Protein AF-0000000087738187 (afdb_homodimer)

Radius of gyration: 29.12 Å; Cα contacts (8 Å, |Δi|>4): 2185; chains: 2; bounding box: 79×84×66 Å

pLDDT: mean 93.68, std 7.54, range [48.53, 98.88]

Secondary structure (DSSP, 8-state):
-HHHHHHHTEETTTEE--TTTEEEEEEEEE--GGGSS--EEEEEEE--HHHHTTSPPP-TT-EEE-GGGHHHHHHHHHHHHH---TTSBGGGT-GGGGG---TTS--GGG-BHHHHHTT-S---S--S--BTTSPPPHHHHHHHHTTSPPSS-TTSS----HHHHHHHHHHHHHHHTS-HHHHHIIIIIHHHT-TT-EE--TT--SBTTGGG--TTSB--HHHH-EEEEHHHHHHHHHHHHHTSSS-HHHHHHHSS--EE-SSTTEEE-SS-EEEEES-TTS--EEEEEEEEEETTEEEEEEEETTTTEEEEEEEEETTSPTT----HHHHHHHHHHHHHHHHHHHHHHHHHH-EEEE-STT-EEEEEEETTEEEEEEEEEEETTEEHHHHHHHHHT--GGGEEEEEEEEEEE-SSEEEEEEEEEETTS--BTTB----GGGTTTTS---EEEEEEETTEEEEEEEGGGTEEEEE--/-HHHHHHHTEETTTEE--TTTEEEEEEEEE--GGGSS--EEEEEEE--HHHHTTSPPP-TT-EEE-GGGHHHHHHHHHHHHH---TTSBGGGT-GGGGG---TTS--GGG-BHHHHHTT-S---S--S--BTTSPPPHHHHHHHHTTSPPSS-TTSS----HHHHHHHHHHHHHHHTS-HHHHHIIIIIHHHT-TT-EE--TT--SBTTGGG--TTSB--HHHH-EEEEHHHHHHHHHHHHHTSSS-HHHHHHHSS--EE-SSTTEEE-SS-EEEEES-TTS--EEEEEEEEEETTEEEEEEEETTTTEEEEEEEEETTSPTT----HHHHHHHHHHHHHHHHHHHHHHHHHH-EEEE-STT-EEEEEEETTEEEEEEEEEEETTEEHHHHHHHHHT--GGGEEEEEEEEEEE-SSEEEEEEEEEETTS--BTTB----GGGTTTTS---EEEEEEETTEEEEEEEGGGTEEEEE--

Organism: NCBI:txid56646

Nearest PDB structures (foldseek):
  4gdn-assembly4_D  TM=7.449E-01  e=2.247E-15  Staphylococcus aureus subsp. aureus N315
  7mdf-assembly1_A-2  TM=7.114E-01  e=7.750E-16  Escherichia coli CFT073
  8sdn-assembly1_A  TM=7.179E-01  e=1.109E-14  Pseudomonas aeruginosa
  7spn-assembly1_B  TM=5.496E-01  e=1.570E-16  Dehalococcoidia bacterium
  6kjq-assembly1_A  TM=7.419E-01  e=5.180E-13  Jeotgalibacillus marinus

Foldseek 3Di:
DVVCLLVVQHDPPQDGHDQQFKWKKKFKFFQDPVCLVPGTPDIDTHDHNVLVVPFDGADQLFKAFAFQVLLVLLVVLCCLQVNDFQQAQLCVQVVVLCVDDDPQFANRRRQGLNLLLQQQQQADAEQQQDFQADADDPVSSCVRGSRDHGRDHGPDAHDHHLVSQLSSQSSSCSVVVDHSQVSSCVRPCVVLVQPSKTFHHPPDPRHRPCVQADRGDGGRNSRTTMMGGNRSLNSSLSCLLNVVSHPPVRSVVQQDFDADDPDPQWGAGSHFTWGFDDDQQADTWIKTKDWRFFFQKIKMWIDTSVLRMIMMMIMGGSPDGGRPDDCSSVVVVVVVVVVCSVVVVQVVCQVFPAAKKDFPPFWIWGWHDDPSYDAIFTPFTTDPNDTVLCVLCVQVVADSVQKGWGWAWDPPDDQFKTKTWIFIDGNPDDCPVVRNPPPSVVVGPPRHTWMKIFTHDPSHGQWIATVVRRTTIGGDD/DVVVLLVVQHDPVQDGHDQQFKWKKKFKFFQDPVCLVPGTPDIDTHDHNVLVVPFDGDDQLFKAFAFQVLLVLLVVLCCLQVNDFQQAQLCVQVVVLCVDDEPQFANRRRQGLNLLLQQQQQADAEQQQDFQADADDPVSSCVRGSRDHGRDHGPDAHDHHLVSQLSSQSSSCSVVVDHSQVSSCVRPCVVLVQPSKTFHHPPDPRHRPCVQADRRDGGRNSRTTMMGGNRSLNSSLNCLLNVVSHPPVRSVVQQDFDADDPDPQWGAGSHFTWGFDDDFVADTWIKTKDWRFFFQKIKMWIDTNVLRMIMMMIMGGSPDGGRPDDCSSVVVVVVVVVVCSVVVVQVVCQVFPAAKKDFPPFWIWGWHDDPVYDAIFTPFTTDPNDTVLCVLCVLVVADSVQKGWGWAWDPPDDQFKTKTWIFIDGNPDDCPVVRNPPPSVVVGPPRHTWMKIFTDDPSHGQWIATVVRRTTIGGDD

Structure (mmCIF, N/CA/C/O backbone):
data_AF-0000000087738187-model_v1
#
loop_
_entity.id
_entity.type
_entity.pdbx_description
1 polymer 'Beta-lactamase-related domain-containing protein'
#
loop_
_atom_site.group_PDB
_atom_site.id
_atom_site.type_symbol
_atom_site.label_atom_id
_atom_site.label_alt_id
_atom_site.label_comp_id
_atom_site.label_asym_id
_atom_site.label_entity_id
_atom_site.label_seq_id
_atom_site.pdbx_PDB_ins_code
_atom_site.Cartn_x
_atom_site.Cartn_y
_atom_site.Cartn_z
_atom_site.occupancy
_atom_site.B_iso_or_equiv
_atom_site.auth_seq_id
_atom_site.auth_comp_id
_atom_site.auth_asym_id
_atom_site.auth_atom_id
_atom_site.pdbx_PDB_model_num
ATOM 1 N N . MET A 1 1 ? -22.875 -11.344 -24.031 1 86.88 1 MET A N 1
ATOM 2 C CA . MET A 1 1 ? -21.453 -11.07 -24.219 1 86.88 1 MET A CA 1
ATOM 3 C C . MET A 1 1 ? -20.672 -12.359 -24.5 1 86.88 1 MET A C 1
ATOM 5 O O . MET A 1 1 ? -20.047 -12.492 -25.562 1 86.88 1 MET A O 1
ATOM 9 N N . PHE A 1 2 ? -20.875 -13.453 -23.734 1 91.75 2 PHE A N 1
ATOM 10 C CA . PHE A 1 2 ? -20.078 -14.664 -23.906 1 91.75 2 PHE A CA 1
ATOM 11 C C . PHE A 1 2 ? -20.641 -15.516 -25.031 1 91.75 2 PHE A C 1
ATOM 13 O O . PHE A 1 2 ? -19.891 -16.203 -25.734 1 91.75 2 PHE A O 1
ATOM 20 N N . ASP A 1 3 ? -22.016 -15.438 -25.25 1 93.75 3 ASP A N 1
ATOM 21 C CA . ASP A 1 3 ? -22.578 -16.125 -26.406 1 93.75 3 ASP A CA 1
ATOM 22 C C . ASP A 1 3 ? -21.984 -15.602 -27.703 1 93.75 3 ASP A C 1
ATOM 24 O O . ASP A 1 3 ? -21.625 -16.375 -28.594 1 93.75 3 ASP A O 1
ATOM 28 N N . ASP A 1 4 ? -21.891 -14.32 -27.734 1 92.88 4 ASP A N 1
ATOM 29 C CA . ASP A 1 4 ? -21.312 -13.688 -28.922 1 92.88 4 ASP A CA 1
ATOM 30 C C . ASP A 1 4 ? -19.828 -14.047 -29.047 1 92.88 4 ASP A C 1
ATOM 32 O O . ASP A 1 4 ? -19.328 -14.242 -30.156 1 92.88 4 ASP A O 1
ATOM 36 N N . LEU A 1 5 ? -19.156 -14.094 -27.969 1 93.44 5 LEU A N 1
ATOM 37 C CA . LEU A 1 5 ? -17.75 -14.453 -27.953 1 93.44 5 LEU A CA 1
ATOM 38 C C . LEU A 1 5 ? -17.531 -15.844 -28.531 1 93.44 5 LEU A C 1
ATOM 40 O O . LEU A 1 5 ? -16.625 -16.047 -29.344 1 93.44 5 LEU A O 1
ATOM 44 N N . ILE A 1 6 ? -18.391 -16.828 -28.188 1 94.31 6 ILE A N 1
ATOM 45 C CA . ILE A 1 6 ? -18.281 -18.203 -28.656 1 94.31 6 ILE A CA 1
ATOM 46 C C . ILE A 1 6 ? -18.672 -18.281 -30.125 1 94.31 6 ILE A C 1
ATOM 48 O O . ILE A 1 6 ? -17.969 -18.906 -30.922 1 94.31 6 ILE A O 1
ATOM 52 N N . HIS A 1 7 ? -19.734 -17.609 -30.422 1 94.5 7 HIS A N 1
ATOM 53 C CA . HIS A 1 7 ? -20.25 -17.656 -31.797 1 94.5 7 HIS A CA 1
ATOM 54 C C . HIS A 1 7 ? -19.234 -17.094 -32.781 1 94.5 7 HIS A C 1
ATOM 56 O O . HIS A 1 7 ? -19.062 -17.625 -33.875 1 94.5 7 HIS A O 1
ATOM 62 N N . ASN A 1 8 ? -18.531 -16.031 -32.344 1 94.31 8 ASN A N 1
ATOM 63 C CA . ASN A 1 8 ? -17.656 -15.312 -33.25 1 94.31 8 ASN A CA 1
ATOM 64 C C . ASN A 1 8 ? -16.203 -15.789 -33.125 1 94.31 8 ASN A C 1
ATOM 66 O O . ASN A 1 8 ? -15.352 -15.406 -33.938 1 94.31 8 ASN A O 1
ATOM 70 N N . GLY A 1 9 ? -15.969 -16.609 -32.156 1 92.56 9 GLY A N 1
ATOM 71 C CA . GLY A 1 9 ? -14.609 -17.078 -31.938 1 92.56 9 GLY A CA 1
ATOM 72 C C . GLY A 1 9 ? -13.703 -16.016 -31.359 1 92.56 9 GLY A C 1
ATOM 73 O O . GLY A 1 9 ? -12.477 -16.094 -31.5 1 92.56 9 GLY A O 1
ATOM 74 N N . GLY A 1 10 ? -14.336 -14.938 -30.828 1 91.44 10 GLY A N 1
ATOM 75 C CA . GLY A 1 10 ? -13.57 -13.828 -30.297 1 91.44 10 GLY A CA 1
ATOM 76 C C . GLY A 1 10 ? -14.359 -12.539 -30.219 1 91.44 10 GLY A C 1
ATOM 77 O O . GLY A 1 10 ? -15.586 -12.547 -30.281 1 91.44 10 GLY A O 1
ATOM 78 N N . SER A 1 11 ? -13.688 -11.57 -29.797 1 89.31 11 SER A N 1
ATOM 79 C CA . SER A 1 11 ? -14.195 -10.203 -29.734 1 89.31 11 SER A CA 1
ATOM 80 C C . SER A 1 11 ? -13.305 -9.242 -30.5 1 89.31 11 SER A C 1
ATOM 82 O O . SER A 1 11 ? -12.078 -9.352 -30.469 1 89.31 11 SER A O 1
ATOM 84 N N . ASP A 1 12 ? -13.891 -8.344 -31.172 1 87.19 12 ASP A N 1
ATOM 85 C CA . ASP A 1 12 ? -13.117 -7.324 -31.875 1 87.19 12 ASP A CA 1
ATOM 86 C C . ASP A 1 12 ? -12.344 -6.445 -30.906 1 87.19 12 ASP A C 1
ATOM 88 O O . ASP A 1 12 ? -11.258 -5.961 -31.219 1 87.19 12 ASP A O 1
ATOM 92 N N . THR A 1 13 ? -12.93 -6.398 -29.812 1 85 13 THR A N 1
ATOM 93 C CA . THR A 1 13 ? -12.367 -5.5 -28.797 1 85 13 THR A CA 1
ATOM 94 C C . THR A 1 13 ? -11.273 -6.195 -28 1 85 13 THR A C 1
ATOM 96 O O . THR A 1 13 ? -10.234 -5.594 -27.719 1 85 13 THR A O 1
ATOM 99 N N . TYR A 1 14 ? -11.453 -7.434 -27.672 1 86.69 14 TYR A N 1
ATOM 100 C CA . TYR A 1 14 ? -10.586 -8.039 -26.672 1 86.69 14 TYR A CA 1
ATOM 101 C C . TYR A 1 14 ? -9.688 -9.094 -27.281 1 86.69 14 TYR A C 1
ATOM 103 O O . TYR A 1 14 ? -8.664 -9.469 -26.703 1 86.69 14 TYR A O 1
ATOM 111 N N . GLY A 1 15 ? -10.031 -9.617 -28.469 1 88.5 15 GLY A N 1
ATOM 112 C CA . GLY A 1 15 ? -9.156 -10.562 -29.125 1 88.5 15 GLY A CA 1
ATOM 113 C C . GLY A 1 15 ? -9.805 -11.914 -29.359 1 88.5 15 GLY A C 1
ATOM 114 O O . GLY A 1 15 ? -10.992 -12.102 -29.062 1 88.5 15 GLY A O 1
ATOM 115 N N . PRO A 1 16 ? -9.109 -12.812 -29.922 1 91.56 16 PRO A N 1
ATOM 116 C CA . PRO A 1 16 ? -9.633 -14.141 -30.25 1 91.56 16 PRO A CA 1
ATOM 117 C C . PRO A 1 16 ? -9.617 -15.102 -29.062 1 91.56 16 PRO A C 1
ATOM 119 O O . PRO A 1 16 ? -8.875 -14.875 -28.109 1 91.56 16 PRO A O 1
ATOM 122 N N . ILE A 1 17 ? -10.453 -16.141 -29.109 1 93.62 17 ILE A N 1
ATOM 123 C CA . ILE A 1 17 ? -10.438 -17.25 -28.156 1 93.62 17 ILE A CA 1
ATOM 124 C C . ILE A 1 17 ? -10.469 -18.562 -28.906 1 93.62 17 ILE A C 1
ATOM 126 O O . ILE A 1 17 ? -10.773 -18.609 -30.109 1 93.62 17 ILE A O 1
ATOM 130 N N . ASN A 1 18 ? -10.062 -19.625 -28.266 1 94.88 18 ASN A N 1
ATOM 131 C CA . ASN A 1 18 ? -10.125 -20.953 -28.859 1 94.88 18 ASN A CA 1
ATOM 132 C C . ASN A 1 18 ? -11.391 -21.688 -28.438 1 94.88 18 ASN A C 1
ATOM 134 O O . ASN A 1 18 ? -11.359 -22.516 -27.531 1 94.88 18 ASN A O 1
ATOM 138 N N . VAL A 1 19 ? -12.414 -21.594 -29.203 1 95.5 19 VAL A N 1
ATOM 139 C CA . VAL A 1 19 ? -13.742 -22.078 -28.859 1 95.5 19 VAL A CA 1
ATOM 140 C C . VAL A 1 19 ? -13.766 -23.609 -28.906 1 95.5 19 VAL A C 1
ATOM 142 O O . VAL A 1 19 ? -14.5 -24.25 -28.156 1 95.5 19 VAL A O 1
ATOM 145 N N . ASN A 1 20 ? -12.961 -24.188 -29.719 1 96.81 20 ASN A N 1
ATOM 146 C CA . ASN A 1 20 ? -13.016 -25.625 -29.953 1 96.81 20 ASN A CA 1
ATOM 147 C C . ASN A 1 20 ? -12.273 -26.391 -28.859 1 96.81 20 ASN A C 1
ATOM 149 O O . ASN A 1 20 ? -12.516 -27.594 -28.656 1 96.81 20 ASN A O 1
ATOM 153 N N . THR A 1 21 ? -11.383 -25.688 -28.141 1 97.25 21 THR A N 1
ATOM 154 C CA . THR A 1 21 ? -10.539 -26.438 -27.234 1 97.25 21 THR A CA 1
ATOM 155 C C . THR A 1 21 ? -10.633 -25.875 -25.812 1 97.25 21 THR A C 1
ATOM 157 O O . THR A 1 21 ? -10.297 -26.562 -24.844 1 97.25 21 THR A O 1
ATOM 160 N N . THR A 1 22 ? -11.008 -24.625 -25.688 1 97.88 22 THR A N 1
ATOM 161 C CA . THR A 1 22 ? -11.047 -24 -24.359 1 97.88 22 THR A CA 1
ATOM 162 C C . THR A 1 22 ? -12.445 -24.109 -23.766 1 97.88 22 THR A C 1
ATOM 164 O O . THR A 1 22 ? -13.406 -23.578 -24.312 1 97.88 22 THR A O 1
ATOM 167 N N . SER A 1 23 ? -12.617 -24.875 -22.719 1 98.56 23 SER A N 1
ATOM 168 C CA . SER A 1 23 ? -13.797 -24.844 -21.859 1 98.56 23 SER A CA 1
ATOM 169 C C . SER A 1 23 ? -13.641 -23.812 -20.75 1 98.56 23 SER A C 1
ATOM 171 O O . SER A 1 23 ? -12.547 -23.625 -20.219 1 98.56 23 SER A O 1
ATOM 173 N N . PHE A 1 24 ? -14.703 -23.094 -20.422 1 98.44 24 PHE A N 1
ATOM 174 C CA . PHE A 1 24 ? -14.555 -22.109 -19.359 1 98.44 24 PHE A CA 1
ATOM 175 C C . PHE A 1 24 ? -15.883 -21.891 -18.641 1 98.44 24 PHE A C 1
ATOM 177 O O . PHE A 1 24 ? -16.938 -22.266 -19.156 1 98.44 24 PHE A O 1
ATOM 184 N N . SER A 1 25 ? -15.805 -21.469 -17.469 1 98.5 25 SER A N 1
ATOM 185 C CA . SER A 1 25 ? -16.906 -21.062 -16.609 1 98.5 25 SER A CA 1
ATOM 186 C C . SER A 1 25 ? -16.641 -19.719 -15.961 1 98.5 25 SER A C 1
ATOM 188 O O . SER A 1 25 ? -15.523 -19.422 -15.555 1 98.5 25 SER A O 1
ATOM 190 N N . VAL A 1 26 ? -17.609 -18.812 -15.945 1 98.44 26 VAL A N 1
ATOM 191 C CA . VAL A 1 26 ? -17.5 -17.484 -15.359 1 98.44 26 VAL A CA 1
ATOM 192 C C . VAL A 1 26 ? -18.672 -17.25 -14.398 1 98.44 26 VAL A C 1
ATOM 194 O O . VAL A 1 26 ? -19.812 -17.578 -14.711 1 98.44 26 VAL A O 1
ATOM 197 N N . ILE A 1 27 ? -18.375 -16.734 -13.25 1 98.44 27 ILE A N 1
ATOM 198 C CA . ILE A 1 27 ? -19.453 -16.312 -12.359 1 98.44 27 ILE A CA 1
ATOM 199 C C . ILE A 1 27 ? -19.172 -14.898 -11.836 1 98.44 27 ILE A C 1
ATOM 201 O O . ILE A 1 27 ? -18.016 -14.469 -11.797 1 98.44 27 ILE A O 1
ATOM 205 N N . ILE A 1 28 ? -20.141 -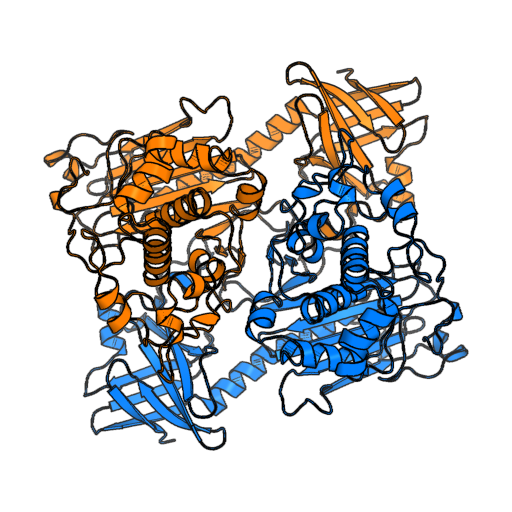14.172 -11.539 1 97.81 28 ILE A N 1
ATOM 206 C CA . ILE A 1 28 ? -20.141 -12.953 -10.734 1 97.81 28 ILE A CA 1
ATOM 207 C C . ILE A 1 28 ? -21.031 -13.141 -9.516 1 97.81 28 ILE A C 1
ATOM 209 O O . ILE A 1 28 ? -22.141 -13.672 -9.625 1 97.81 28 ILE A O 1
ATOM 213 N N . PHE A 1 29 ? -20.531 -12.812 -8.344 1 98.12 29 PHE A N 1
ATOM 214 C CA . PHE A 1 29 ? -21.281 -13.016 -7.113 1 98.12 29 PHE A CA 1
ATOM 215 C C . PHE A 1 29 ? -21.266 -11.766 -6.246 1 98.12 29 PHE A C 1
ATOM 217 O O . PHE A 1 29 ? -20.5 -10.836 -6.52 1 98.12 29 PHE A O 1
ATOM 224 N N . GLY A 1 30 ? -22.172 -11.703 -5.195 1 96.81 30 GLY A N 1
ATOM 225 C CA . GLY A 1 30 ? -22.297 -10.516 -4.367 1 96.81 30 GLY A CA 1
ATOM 226 C C . GLY A 1 30 ? -22.047 -10.781 -2.896 1 96.81 30 GLY A C 1
ATOM 227 O O . GLY A 1 30 ? -22.125 -11.93 -2.445 1 96.81 30 GLY A O 1
ATOM 228 N N . GLY A 1 31 ? -21.719 -9.734 -2.201 1 95.88 31 GLY A N 1
ATOM 229 C CA . GLY A 1 31 ? -21.438 -9.828 -0.779 1 95.88 31 GLY A CA 1
ATOM 230 C C . GLY A 1 31 ? -22.578 -9.336 0.094 1 95.88 31 GLY A C 1
ATOM 231 O O . GLY A 1 31 ? -22.406 -9.172 1.304 1 95.88 31 GLY A O 1
ATOM 232 N N . ASP A 1 32 ? -23.75 -9.102 -0.473 1 93.19 32 ASP A N 1
ATOM 233 C CA . ASP A 1 32 ? -24.891 -8.688 0.325 1 93.19 32 ASP A CA 1
ATOM 234 C C . ASP A 1 32 ? -25.422 -9.844 1.169 1 93.19 32 ASP A C 1
ATOM 236 O O . ASP A 1 32 ? -25.5 -10.984 0.698 1 93.19 32 ASP A O 1
ATOM 240 N N . GLU A 1 33 ? -25.812 -9.508 2.352 1 90.31 33 GLU A N 1
ATOM 241 C CA . GLU A 1 33 ? -26.312 -10.531 3.268 1 90.31 33 GLU A CA 1
ATOM 242 C C . GLU A 1 33 ? -27.5 -11.281 2.668 1 90.31 33 GLU A C 1
ATOM 244 O O . GLU A 1 33 ? -27.688 -12.469 2.918 1 90.31 33 GLU A O 1
ATOM 249 N N . LYS A 1 34 ? -28.375 -10.641 1.854 1 89.31 34 LYS A N 1
ATOM 250 C CA . LYS A 1 34 ? -29.562 -11.234 1.247 1 89.31 34 LYS A CA 1
ATOM 251 C C . LYS A 1 34 ? -29.172 -12.328 0.256 1 89.31 34 LYS A C 1
ATOM 253 O O . LYS A 1 34 ? -30 -13.164 -0.108 1 89.31 34 LYS A O 1
ATOM 258 N N . LEU A 1 35 ? -27.828 -12.281 -0.153 1 90.44 35 LEU A N 1
ATOM 259 C CA . LEU A 1 35 ? -27.375 -13.234 -1.156 1 90.44 35 LEU A CA 1
ATOM 260 C C . LEU A 1 35 ? -26.656 -14.414 -0.499 1 90.44 35 LEU A C 1
ATOM 262 O O . LEU A 1 35 ? -26.031 -15.219 -1.182 1 90.44 35 LEU A O 1
ATOM 266 N N . ARG A 1 36 ? -26.719 -14.57 0.75 1 90.19 36 ARG A N 1
ATOM 267 C CA . ARG A 1 36 ? -25.953 -15.57 1.495 1 90.19 36 ARG A CA 1
ATOM 268 C C . ARG A 1 36 ? -26.25 -16.969 0.997 1 90.19 36 ARG A C 1
ATOM 270 O O . ARG A 1 36 ? -25.344 -17.797 0.825 1 90.19 36 ARG A O 1
ATOM 277 N N . ASP A 1 37 ? -27.484 -17.281 0.719 1 92 37 ASP A N 1
ATOM 278 C CA . ASP A 1 37 ? -27.875 -18.641 0.324 1 92 37 ASP A CA 1
ATOM 279 C C . ASP A 1 37 ? -27.516 -18.906 -1.134 1 92 37 ASP A C 1
ATOM 281 O O . ASP A 1 37 ? -27.25 -20.062 -1.509 1 92 37 ASP A O 1
ATOM 285 N N . ASP A 1 38 ? -27.547 -17.891 -1.908 1 94.62 38 ASP A N 1
ATOM 286 C CA . ASP A 1 38 ? -27.203 -17.969 -3.324 1 94.62 38 ASP A CA 1
ATOM 287 C C . ASP A 1 38 ? -26.5 -16.688 -3.787 1 94.62 38 ASP A C 1
ATOM 289 O O . ASP A 1 38 ? -27.109 -15.82 -4.402 1 94.62 38 ASP A O 1
ATOM 293 N N . PRO A 1 39 ? -25.156 -16.703 -3.672 1 97.19 39 PRO A N 1
ATOM 294 C CA . PRO A 1 39 ? -24.438 -15.453 -3.918 1 97.19 39 PRO A CA 1
ATOM 295 C C . PRO A 1 39 ? -24.25 -15.172 -5.406 1 97.19 39 PRO A C 1
ATOM 297 O O . PRO A 1 39 ? -23.891 -14.047 -5.781 1 97.19 39 PRO A O 1
ATOM 300 N N . ILE A 1 40 ? -24.5 -16.125 -6.289 1 97.81 40 ILE A N 1
ATOM 301 C CA . ILE A 1 40 ? -24.219 -15.977 -7.711 1 97.81 40 ILE A CA 1
ATOM 302 C C . ILE A 1 40 ? -25.375 -15.219 -8.383 1 97.81 40 ILE A C 1
ATOM 304 O O . ILE A 1 40 ? -26.516 -15.648 -8.328 1 97.81 40 ILE A O 1
ATOM 308 N N . PHE A 1 41 ? -25.062 -14.109 -9.031 1 94.25 41 PHE A N 1
ATOM 309 C CA . PHE A 1 41 ? -26.141 -13.414 -9.727 1 94.25 41 PHE A CA 1
ATOM 310 C C . PHE A 1 41 ? -25.891 -13.391 -11.227 1 94.25 41 PHE A C 1
ATOM 312 O O . PHE A 1 41 ? -26.734 -12.938 -12 1 94.25 41 PHE A O 1
ATOM 319 N N . PHE A 1 42 ? -24.75 -13.852 -11.68 1 95.88 42 PHE A N 1
ATOM 320 C CA . PHE A 1 42 ? -24.453 -14.125 -13.078 1 95.88 42 PHE A CA 1
ATOM 321 C C . PHE A 1 42 ? -23.578 -15.359 -13.211 1 95.88 42 PHE A C 1
ATOM 323 O O . PHE A 1 42 ? -22.656 -15.562 -12.422 1 95.88 42 PHE A O 1
ATOM 330 N N . GLN A 1 43 ? -23.828 -16.25 -14.164 1 96.94 43 GLN A N 1
ATOM 331 C CA . GLN A 1 43 ? -22.969 -17.391 -14.461 1 96.94 43 GLN A CA 1
ATOM 332 C C . GLN A 1 43 ? -23.062 -17.766 -15.938 1 96.94 43 GLN A C 1
ATOM 334 O O . GLN A 1 43 ? -24.094 -17.594 -16.578 1 96.94 43 GLN A O 1
ATOM 339 N N . TYR A 1 44 ? -22.047 -18.172 -16.438 1 97.75 44 TYR A N 1
ATOM 340 C CA . TYR A 1 44 ? -21.922 -18.672 -17.797 1 97.75 44 TYR A CA 1
ATOM 341 C C . TYR A 1 44 ? -20.969 -19.859 -17.875 1 97.75 44 TYR A C 1
ATOM 343 O O . TYR A 1 44 ? -19.875 -19.828 -17.312 1 97.75 44 TYR A O 1
ATOM 351 N N . HIS A 1 45 ? -21.422 -20.969 -18.516 1 98.19 45 HIS A N 1
ATOM 352 C CA . HIS A 1 45 ? -20.625 -22.188 -18.656 1 98.19 45 HIS A CA 1
ATOM 353 C C . HIS A 1 45 ? -20.531 -22.625 -20.109 1 98.19 45 HIS A C 1
ATOM 355 O O . HIS A 1 45 ? -21.531 -22.609 -20.828 1 98.19 45 HIS A O 1
ATOM 361 N N . TYR A 1 46 ? -19.375 -22.891 -20.516 1 98.19 46 TYR A N 1
ATOM 362 C CA . TYR A 1 46 ? -19.125 -23.375 -21.859 1 98.19 46 TYR A CA 1
ATOM 363 C C . TYR A 1 46 ? -18.188 -24.578 -21.844 1 98.19 46 TYR A C 1
ATOM 365 O O . TYR A 1 46 ? -17.094 -24.5 -21.266 1 98.19 46 TYR A O 1
ATOM 373 N N . THR A 1 47 ? -18.625 -25.672 -22.391 1 98.38 47 THR A N 1
ATOM 374 C CA . THR A 1 47 ? -17.781 -26.844 -22.609 1 98.38 47 THR A CA 1
ATOM 375 C C . THR A 1 47 ? -17.406 -26.984 -24.078 1 98.38 47 THR A C 1
ATOM 377 O O . THR A 1 47 ? -18.281 -27.125 -24.938 1 98.38 47 THR A O 1
ATOM 380 N N . SER A 1 48 ? -16.156 -26.984 -24.359 1 97.88 48 SER A N 1
ATOM 381 C CA . SER A 1 48 ? -15.688 -27.047 -25.734 1 97.88 48 SER A CA 1
ATOM 382 C C . SER A 1 48 ? -16 -28.391 -26.359 1 97.88 48 SER A C 1
ATOM 384 O O . SER A 1 48 ? -16.125 -29.406 -25.656 1 97.88 48 SER A O 1
ATOM 386 N N . PRO A 1 49 ? -16.094 -28.406 -27.688 1 97.19 49 PRO A N 1
ATOM 387 C CA . PRO A 1 49 ? -16.312 -29.688 -28.375 1 97.19 49 PRO A CA 1
ATOM 388 C C . PRO A 1 49 ? -15.25 -30.734 -28.047 1 97.19 49 PRO A C 1
ATOM 390 O O . PRO A 1 49 ? -15.578 -31.906 -27.844 1 97.19 49 PRO A O 1
ATOM 393 N N . GLU A 1 50 ? -14.023 -30.344 -27.938 1 97.12 50 GLU A N 1
ATOM 394 C CA . GLU A 1 50 ? -12.945 -31.281 -27.609 1 97.12 50 GLU A CA 1
ATOM 395 C C . GLU A 1 50 ? -13.148 -31.906 -26.234 1 97.12 50 GLU A C 1
ATOM 397 O O . GLU A 1 50 ? -13.016 -33.125 -26.062 1 97.12 50 GLU A O 1
ATOM 402 N N . ASP A 1 51 ? -13.461 -31.094 -25.266 1 97.06 51 ASP A N 1
ATOM 403 C CA . ASP A 1 51 ? -13.625 -31.578 -23.891 1 97.06 51 ASP A CA 1
ATOM 404 C C . ASP A 1 51 ? -14.906 -32.406 -23.75 1 97.06 51 ASP A C 1
ATOM 406 O O . ASP A 1 51 ? -14.977 -33.312 -22.906 1 97.06 51 ASP A O 1
ATOM 410 N N . GLN A 1 52 ? -15.906 -32.156 -24.562 1 96.5 52 GLN A N 1
ATOM 411 C CA . GLN A 1 52 ? -17.188 -32.875 -24.5 1 96.5 52 GLN A CA 1
ATOM 412 C C . GLN A 1 52 ? -17.016 -34.344 -24.891 1 96.5 52 GLN A C 1
ATOM 414 O O . GLN A 1 52 ? -17.859 -35.156 -24.578 1 96.5 52 GLN A O 1
ATOM 419 N N . ILE A 1 53 ? -15.969 -34.562 -25.578 1 95.75 53 ILE A N 1
ATOM 420 C CA . ILE A 1 53 ? -15.719 -35.938 -26.031 1 95.75 53 ILE A CA 1
ATOM 421 C C . ILE A 1 53 ? -15.617 -36.844 -24.828 1 95.75 53 ILE A C 1
ATOM 423 O O . ILE A 1 53 ? -16.109 -38 -24.875 1 95.75 53 ILE A O 1
ATOM 427 N N . SER A 1 54 ? -15.055 -36.406 -23.766 1 93.88 54 SER A N 1
ATOM 428 C CA . SER A 1 54 ? -14.766 -37.312 -22.656 1 93.88 54 SER A CA 1
ATOM 429 C C . SER A 1 54 ? -15.258 -36.75 -21.328 1 93.88 54 SER A C 1
ATOM 431 O O . SER A 1 54 ? -14.961 -37.312 -20.266 1 93.88 54 SER A O 1
ATOM 433 N N . ASN A 1 55 ? -15.883 -35.656 -21.328 1 96.25 55 ASN A N 1
ATOM 434 C CA . ASN A 1 55 ? -16.344 -35 -20.109 1 96.25 55 ASN A CA 1
ATOM 435 C C . ASN A 1 55 ? -17.797 -34.562 -20.219 1 96.25 55 ASN A C 1
ATOM 437 O O . ASN A 1 55 ? -18.297 -34.344 -21.312 1 96.25 55 ASN A O 1
ATOM 441 N N . GLY A 1 56 ? -18.531 -34.562 -19.062 1 95.75 56 GLY A N 1
ATOM 442 C CA . GLY A 1 56 ? -19.828 -33.906 -19.016 1 95.75 56 GLY A CA 1
ATOM 443 C C . GLY A 1 56 ? -19.734 -32.406 -19.141 1 95.75 56 GLY A C 1
ATOM 444 O O . GLY A 1 56 ? -18.656 -31.828 -19.016 1 95.75 56 GLY A O 1
ATOM 445 N N . ASN A 1 57 ? -20.891 -31.812 -19.344 1 97.75 57 ASN A N 1
ATOM 446 C CA . ASN A 1 57 ? -20.922 -30.359 -19.422 1 97.75 57 ASN A CA 1
ATOM 447 C C . ASN A 1 57 ? -20.547 -29.719 -18.094 1 97.75 57 ASN A C 1
ATOM 449 O O . ASN A 1 57 ? -20.922 -30.219 -17.031 1 97.75 57 ASN A O 1
ATOM 453 N N . ILE A 1 58 ? -19.812 -28.609 -18.203 1 98.44 58 ILE A N 1
ATOM 454 C CA . ILE A 1 58 ? -19.422 -27.828 -17.031 1 98.44 58 ILE A CA 1
ATOM 455 C C . ILE A 1 58 ? -20.672 -27.203 -16.391 1 98.44 58 ILE A C 1
ATOM 457 O O . ILE A 1 58 ? -21.547 -26.703 -17.094 1 98.44 58 ILE A O 1
ATOM 461 N N . THR A 1 59 ? -20.797 -27.297 -15.18 1 97.94 59 THR A N 1
ATOM 462 C CA . THR A 1 59 ? -21.797 -26.609 -14.352 1 97.94 59 THR A CA 1
ATOM 463 C C . THR A 1 59 ? -21.109 -25.875 -13.195 1 97.94 59 THR A C 1
ATOM 465 O O . THR A 1 59 ? -19.891 -25.906 -13.07 1 97.94 59 THR A O 1
ATOM 468 N N . SER A 1 60 ? -21.922 -25.234 -12.352 1 97.62 60 SER A N 1
ATOM 469 C CA . SER A 1 60 ? -21.375 -24.5 -11.219 1 97.62 60 SER A CA 1
ATOM 470 C C . SER A 1 60 ? -20.797 -25.453 -10.18 1 97.62 60 SER A C 1
ATOM 472 O O . SER A 1 60 ? -20.016 -25.031 -9.32 1 97.62 60 SER A O 1
ATOM 474 N N . ALA A 1 61 ? -21.062 -26.734 -10.25 1 97.38 61 ALA A N 1
ATOM 475 C CA . ALA A 1 61 ? -20.625 -27.734 -9.273 1 97.38 61 ALA A CA 1
ATOM 476 C C . ALA A 1 61 ? -19.359 -28.438 -9.75 1 97.38 61 ALA A C 1
ATOM 478 O O . ALA A 1 61 ? -18.719 -29.156 -8.977 1 97.38 61 ALA A O 1
ATOM 479 N N . THR A 1 62 ? -19.047 -28.25 -11.023 1 98.5 62 THR A N 1
ATOM 480 C CA . THR A 1 62 ? -17.891 -28.938 -11.602 1 98.5 62 THR A CA 1
ATOM 481 C C . THR A 1 62 ? -16.609 -28.516 -10.898 1 98.5 62 THR A C 1
ATOM 483 O O . THR A 1 62 ? -16.375 -27.328 -10.656 1 98.5 62 THR A O 1
ATOM 486 N N . ARG A 1 63 ? -15.758 -29.516 -10.547 1 98.5 63 ARG A N 1
ATOM 487 C CA . ARG A 1 63 ? -14.531 -29.266 -9.781 1 98.5 63 ARG A CA 1
ATOM 488 C C . ARG A 1 63 ? -13.344 -29.031 -10.711 1 98.5 63 ARG A C 1
ATOM 490 O O . ARG A 1 63 ? -13.148 -29.781 -11.672 1 98.5 63 ARG A O 1
ATOM 497 N N . PHE A 1 64 ? -12.57 -27.969 -10.492 1 98.69 64 PHE A N 1
ATOM 498 C CA . PHE A 1 64 ? -11.344 -27.625 -11.195 1 98.69 64 PHE A CA 1
ATOM 499 C C . PHE A 1 64 ? -10.188 -27.453 -10.219 1 98.69 64 PHE A C 1
ATOM 501 O O . PHE A 1 64 ? -10.375 -26.922 -9.125 1 98.69 64 PHE A O 1
ATOM 508 N N . PRO A 1 65 ? -8.891 -27.969 -10.547 1 98.25 65 PRO A N 1
ATOM 509 C CA . PRO A 1 65 ? -7.746 -27.391 -9.836 1 98.25 65 PRO A CA 1
ATOM 510 C C . PRO A 1 65 ? -7.566 -25.891 -10.133 1 98.25 65 PRO A C 1
ATOM 512 O O . PRO A 1 65 ? -7.738 -25.469 -11.273 1 98.25 65 PRO A O 1
ATOM 515 N N . ILE A 1 66 ? -7.262 -25.094 -9.133 1 98.5 66 ILE A N 1
ATOM 516 C CA . ILE A 1 66 ? -7.336 -23.656 -9.367 1 98.5 66 ILE A CA 1
ATOM 517 C C . ILE A 1 66 ? -5.941 -23.047 -9.25 1 98.5 66 ILE A C 1
ATOM 519 O O . ILE A 1 66 ? -5.793 -21.812 -9.258 1 98.5 66 ILE A O 1
ATOM 523 N N . GLY A 1 67 ? -4.859 -23.828 -9.141 1 97.81 67 GLY A N 1
ATOM 524 C CA . GLY A 1 67 ? -3.484 -23.359 -9.195 1 97.81 67 GLY A CA 1
ATOM 525 C C . GLY A 1 67 ? -3.172 -22.312 -8.156 1 97.81 67 GLY A C 1
ATOM 526 O O . GLY A 1 67 ? -3.441 -22.5 -6.965 1 97.81 67 GLY A O 1
ATOM 527 N N . ASP A 1 68 ? -2.672 -21.141 -8.617 1 98.06 68 ASP A N 1
ATOM 528 C CA . ASP A 1 68 ? -2.152 -20.094 -7.738 1 98.06 68 ASP A CA 1
ATOM 529 C C . ASP A 1 68 ? -3.266 -19.484 -6.887 1 98.06 68 ASP A C 1
ATOM 531 O O . ASP A 1 68 ? -3 -18.891 -5.84 1 98.06 68 ASP A O 1
ATOM 535 N N . VAL A 1 69 ? -4.504 -19.625 -7.277 1 98.75 69 VAL A N 1
ATOM 536 C CA . VAL A 1 69 ? -5.613 -19.141 -6.465 1 98.75 69 VAL A CA 1
ATOM 537 C C . VAL A 1 69 ? -5.586 -19.812 -5.094 1 98.75 69 VAL A C 1
ATOM 539 O O . VAL A 1 69 ? -6.141 -19.281 -4.129 1 98.75 69 VAL A O 1
ATOM 542 N N . THR A 1 70 ? -4.879 -20.938 -5.016 1 98.75 70 THR A N 1
ATOM 543 C CA . THR A 1 70 ? -4.656 -21.641 -3.754 1 98.75 70 THR A CA 1
ATOM 544 C C . THR A 1 70 ? -4.129 -20.688 -2.689 1 98.75 70 THR A C 1
ATOM 546 O O . THR A 1 70 ? -4.488 -20.797 -1.515 1 98.75 70 THR A O 1
ATOM 549 N N . MET A 1 71 ? -3.35 -19.75 -3.092 1 98.75 71 MET A N 1
ATOM 550 C CA . MET A 1 71 ? -2.693 -18.828 -2.172 1 98.75 71 MET A CA 1
ATOM 551 C C . MET A 1 71 ? -3.723 -18.016 -1.396 1 98.75 71 MET A C 1
ATOM 553 O O . MET A 1 71 ? -3.512 -17.688 -0.226 1 98.75 71 MET A O 1
ATOM 557 N N . VAL A 1 72 ? -4.852 -17.641 -2.006 1 98.88 72 VAL A N 1
ATOM 558 C CA . VAL A 1 72 ? -5.922 -16.906 -1.34 1 98.88 72 VAL A CA 1
ATOM 559 C C . VAL A 1 72 ? -6.48 -17.734 -0.188 1 98.88 72 VAL A C 1
ATOM 561 O O . VAL A 1 72 ? -6.684 -17.234 0.915 1 98.88 72 VAL A O 1
ATOM 564 N N . PHE A 1 73 ? -6.633 -19 -0.405 1 98.88 73 PHE A N 1
ATOM 565 C CA . PHE A 1 73 ? -7.242 -19.859 0.59 1 98.88 73 PHE A CA 1
ATOM 566 C C . PHE A 1 73 ? -6.25 -20.203 1.694 1 98.88 73 PHE A C 1
ATOM 568 O O . PHE A 1 73 ? -6.641 -20.406 2.848 1 98.88 73 PHE A O 1
ATOM 575 N N . THR A 1 74 ? -4.957 -20.25 1.338 1 98.81 74 THR A N 1
ATOM 576 C CA . THR A 1 74 ? -3.938 -20.422 2.369 1 98.81 74 THR A CA 1
ATOM 577 C C . THR A 1 74 ? -3.939 -19.234 3.33 1 98.81 74 THR A C 1
ATOM 579 O O . THR A 1 74 ? -3.936 -19.422 4.551 1 98.81 74 THR A O 1
ATOM 582 N N . VAL A 1 75 ? -4.016 -18.031 2.812 1 98.81 75 VAL A N 1
ATOM 583 C CA . VAL A 1 75 ? -4.039 -16.844 3.656 1 98.81 75 VAL A CA 1
ATOM 584 C C . VAL A 1 75 ? -5.348 -16.781 4.445 1 98.81 75 VAL A C 1
ATOM 586 O O . VAL A 1 75 ? -5.352 -16.453 5.633 1 98.81 75 VAL A O 1
ATOM 589 N N . TYR A 1 76 ? -6.469 -17.094 3.75 1 98.88 76 TYR A N 1
ATOM 590 C CA . TYR A 1 76 ? -7.766 -17.109 4.414 1 98.88 76 TYR A CA 1
ATOM 591 C C . TYR A 1 76 ? -7.781 -18.094 5.574 1 98.88 76 TYR A C 1
ATOM 593 O O . TYR A 1 76 ? -8.273 -17.781 6.66 1 98.88 76 TYR A O 1
ATOM 601 N N . THR A 1 77 ? -7.227 -19.266 5.359 1 98.75 77 THR A N 1
ATOM 602 C CA . THR A 1 77 ? -7.113 -20.266 6.418 1 98.75 77 THR A CA 1
ATOM 603 C C . THR A 1 77 ? -6.234 -19.75 7.555 1 98.75 77 THR A C 1
ATOM 605 O O . THR A 1 77 ? -6.574 -19.922 8.727 1 98.75 77 THR A O 1
ATOM 608 N N . TRP A 1 78 ? -5.113 -19.141 7.23 1 98.81 78 TRP A N 1
ATOM 609 C CA . TRP A 1 78 ? -4.238 -18.578 8.25 1 98.81 78 TRP A CA 1
ATOM 610 C C . TRP A 1 78 ? -5 -17.594 9.133 1 98.81 78 TRP A C 1
ATOM 612 O O . TRP A 1 78 ? -4.949 -17.672 10.359 1 98.81 78 TRP A O 1
ATOM 622 N N . LEU A 1 79 ? -5.668 -16.625 8.492 1 98.69 79 LEU A N 1
ATOM 623 C CA . LEU A 1 79 ? -6.379 -15.578 9.227 1 98.69 79 LEU A CA 1
ATOM 624 C C . LEU A 1 79 ? -7.438 -16.188 10.148 1 98.69 79 LEU A C 1
ATOM 626 O O . LEU A 1 79 ? -7.586 -15.766 11.297 1 98.69 79 LEU A O 1
ATOM 630 N N . ALA A 1 80 ? -8.156 -17.188 9.617 1 98.5 80 ALA A N 1
ATOM 631 C CA . ALA A 1 80 ? -9.234 -17.812 10.383 1 98.5 80 ALA A CA 1
ATOM 632 C C . ALA A 1 80 ? -8.672 -18.625 11.555 1 98.5 80 ALA A C 1
ATOM 634 O O . ALA A 1 80 ? -9.266 -18.641 12.641 1 98.5 80 ALA A O 1
ATOM 635 N N . LYS A 1 81 ? -7.559 -19.25 11.359 1 98.19 81 LYS A N 1
ATOM 636 C CA . LYS A 1 81 ? -7.039 -20.188 12.352 1 98.19 81 LYS A CA 1
ATOM 637 C C . LYS A 1 81 ? -6.07 -19.5 13.305 1 98.19 81 LYS A C 1
ATOM 639 O O . LYS A 1 81 ? -6.125 -19.719 14.516 1 98.19 81 LYS A O 1
ATOM 644 N N . MET A 1 82 ? -5.148 -18.719 12.75 1 97.81 82 MET A N 1
ATOM 645 C CA . MET A 1 82 ? -4.031 -18.172 13.508 1 97.81 82 MET A CA 1
ATOM 646 C C . MET A 1 82 ? -4.32 -16.734 13.945 1 97.81 82 MET A C 1
ATOM 648 O O . MET A 1 82 ? -3.719 -16.25 14.898 1 97.81 82 MET A O 1
ATOM 652 N N . GLY A 1 83 ? -5.258 -16.078 13.258 1 96.88 83 GLY A N 1
ATOM 653 C CA . GLY A 1 83 ? -5.477 -14.664 13.492 1 96.88 83 GLY A CA 1
ATOM 654 C C . GLY A 1 83 ? -4.457 -13.781 12.805 1 96.88 83 GLY A C 1
ATOM 655 O O . GLY A 1 83 ? -3.537 -14.273 12.148 1 96.88 83 GLY A O 1
ATOM 656 N N . GLU A 1 84 ? -4.711 -12.516 12.938 1 95.31 84 GLU A N 1
ATOM 657 C CA . GLU A 1 84 ? -3.834 -11.539 12.305 1 95.31 84 GLU A CA 1
ATOM 658 C C . GLU A 1 84 ? -2.52 -11.398 13.07 1 95.31 84 GLU A C 1
ATOM 660 O O . GLU A 1 84 ? -2.498 -10.898 14.195 1 95.31 84 GLU A O 1
ATOM 665 N N . GLN A 1 85 ? -1.439 -11.812 12.469 1 95.88 85 GLN A N 1
ATOM 666 C CA . GLN A 1 85 ? -0.1 -11.789 13.047 1 95.88 85 GLN A CA 1
ATOM 667 C C . GLN A 1 85 ? 0.942 -11.383 12.008 1 95.88 85 GLN A C 1
ATOM 669 O O . GLN A 1 85 ? 1.972 -12.047 11.867 1 95.88 85 GLN A O 1
ATOM 674 N N . TRP A 1 86 ? 0.687 -10.352 11.305 1 95.69 86 TRP A N 1
ATOM 675 C CA . TRP A 1 86 ? 1.478 -9.977 10.133 1 95.69 86 TRP A CA 1
ATOM 676 C C . TRP A 1 86 ? 2.91 -9.641 10.531 1 95.69 86 TRP A C 1
ATOM 678 O O . TRP A 1 86 ? 3.84 -9.828 9.742 1 95.69 86 TRP A O 1
ATOM 688 N N . GLU A 1 87 ? 3.184 -9.172 11.781 1 95.5 87 GLU A N 1
ATOM 689 C CA . GLU A 1 87 ? 4.504 -8.703 12.18 1 95.5 87 GLU A CA 1
ATOM 690 C C . GLU A 1 87 ? 5.332 -9.828 12.797 1 95.5 87 GLU A C 1
ATOM 692 O O . GLU A 1 87 ? 6.523 -9.656 13.062 1 95.5 87 GLU A O 1
ATOM 697 N N . THR A 1 88 ? 4.719 -10.984 12.953 1 97.44 88 THR A N 1
ATOM 698 C CA . THR A 1 88 ? 5.383 -12.109 13.609 1 97.44 88 THR A CA 1
ATOM 699 C C . THR A 1 88 ? 6.395 -12.758 12.672 1 97.44 88 THR A C 1
ATOM 701 O O . THR A 1 88 ? 6.059 -13.109 11.539 1 97.44 88 THR A O 1
ATOM 704 N N . PRO A 1 89 ? 7.652 -12.914 13.109 1 98.12 89 PRO A N 1
ATOM 705 C CA . PRO A 1 89 ? 8.617 -13.641 12.281 1 98.12 89 PRO A CA 1
ATOM 706 C C . PRO A 1 89 ? 8.25 -15.102 12.078 1 98.12 89 PRO A C 1
ATOM 708 O O . PRO A 1 89 ? 7.727 -15.742 12.992 1 98.12 89 PRO A O 1
ATOM 711 N N . ILE A 1 90 ? 8.508 -15.672 10.953 1 98.75 90 ILE A N 1
ATOM 712 C CA . ILE A 1 90 ? 8.188 -17.062 10.625 1 98.75 90 ILE A CA 1
ATOM 713 C C . ILE A 1 90 ? 8.922 -18 11.57 1 98.75 90 ILE A C 1
ATOM 715 O O . ILE A 1 90 ? 8.461 -19.109 11.852 1 98.75 90 ILE A O 1
ATOM 719 N N . THR A 1 91 ? 10.07 -17.547 12.195 1 98.69 91 THR A N 1
ATOM 720 C CA . THR A 1 91 ? 10.914 -18.375 13.055 1 98.69 91 THR A CA 1
ATOM 721 C C . THR A 1 91 ? 10.227 -18.625 14.398 1 98.69 91 THR A C 1
ATOM 723 O O . THR A 1 91 ? 10.648 -19.484 15.164 1 98.69 91 THR A O 1
ATOM 726 N N . LYS A 1 92 ? 9.211 -17.812 14.695 1 98.44 92 LYS A N 1
ATOM 727 C CA . LYS A 1 92 ? 8.398 -18.156 15.859 1 98.44 92 LYS A CA 1
ATOM 728 C C . LYS A 1 92 ? 7.797 -19.562 15.727 1 98.44 92 LYS A C 1
ATOM 730 O O . LYS A 1 92 ? 7.695 -20.297 16.719 1 98.44 92 LYS A O 1
ATOM 735 N N . TYR A 1 93 ? 7.422 -19.922 14.531 1 98.62 93 TYR A N 1
ATOM 736 C CA . TYR A 1 93 ? 6.738 -21.188 14.289 1 98.62 93 TYR A CA 1
ATOM 737 C C . TYR A 1 93 ? 7.707 -22.25 13.766 1 98.62 93 TYR A C 1
ATOM 739 O O . TYR A 1 93 ? 7.504 -23.453 13.977 1 98.62 93 TYR A O 1
ATOM 747 N N . LEU A 1 94 ? 8.695 -21.812 13.094 1 98.69 94 LEU A N 1
ATOM 748 C CA . LEU A 1 94 ? 9.727 -22.672 12.547 1 98.69 94 LEU A CA 1
ATOM 749 C C . LEU A 1 94 ? 11.109 -22.25 13.031 1 98.69 94 LEU A C 1
ATOM 751 O O . LEU A 1 94 ? 11.945 -21.812 12.227 1 98.69 94 LEU A O 1
ATOM 755 N N . PRO A 1 95 ? 11.445 -22.469 14.258 1 98.25 95 PRO A N 1
ATOM 756 C CA . PRO A 1 95 ? 12.641 -21.906 14.891 1 98.25 95 PRO A CA 1
ATOM 757 C C . PRO A 1 95 ? 13.93 -22.453 14.289 1 98.25 95 PRO A C 1
ATOM 759 O O . PRO A 1 95 ? 14.977 -21.812 14.383 1 98.25 95 PRO A O 1
ATOM 762 N N . GLU A 1 96 ? 13.938 -23.625 13.625 1 97.69 96 GLU A N 1
ATOM 763 C CA . GLU A 1 96 ? 15.125 -24.219 13.023 1 97.69 96 GLU A CA 1
ATOM 764 C C . GLU A 1 96 ? 15.703 -23.312 11.938 1 97.69 96 GLU A C 1
ATOM 766 O O . GLU A 1 96 ? 16.891 -23.375 11.641 1 97.69 96 GLU A O 1
ATOM 771 N N . LEU A 1 97 ? 14.875 -22.5 11.398 1 98.25 97 LEU A N 1
ATOM 772 C CA . LEU A 1 97 ? 15.328 -21.625 10.328 1 98.25 97 LEU A CA 1
ATOM 773 C C . LEU A 1 97 ? 16.281 -20.562 10.867 1 98.25 97 LEU A C 1
ATOM 775 O O . LEU A 1 97 ? 17.094 -20 10.125 1 98.25 97 LEU A O 1
ATOM 779 N N . SER A 1 98 ? 16.188 -20.203 12.148 1 96.5 98 SER A N 1
ATOM 780 C CA . SER A 1 98 ? 17.062 -19.203 12.766 1 96.5 98 SER A CA 1
ATOM 781 C C . SER A 1 98 ? 18.5 -19.703 12.836 1 96.5 98 SER A C 1
ATOM 783 O O . SER A 1 98 ? 19.438 -18.906 12.93 1 96.5 98 SER A O 1
ATOM 785 N N . ASP A 1 99 ? 18.672 -21 12.727 1 94.56 99 ASP A N 1
ATOM 786 C CA . ASP A 1 99 ? 19.984 -21.609 12.922 1 94.56 99 ASP A CA 1
ATOM 787 C C . ASP A 1 99 ? 20.688 -21.828 11.586 1 94.56 99 ASP A C 1
ATOM 789 O O . ASP A 1 99 ? 21.828 -22.281 11.547 1 94.56 99 ASP A O 1
ATOM 793 N N . VAL A 1 100 ? 19.984 -21.484 10.578 1 91.44 100 VAL A N 1
ATOM 794 C CA . VAL A 1 100 ? 20.562 -21.672 9.258 1 91.44 100 VAL A CA 1
ATOM 795 C C . VAL A 1 100 ? 21.734 -20.703 9.062 1 91.44 100 VAL A C 1
ATOM 797 O O . VAL A 1 100 ? 21.594 -19.5 9.297 1 91.44 100 VAL A O 1
ATOM 800 N N . LYS A 1 101 ? 23 -21.234 8.789 1 81.5 101 LYS A N 1
ATOM 801 C CA . LYS A 1 101 ? 24.203 -20.438 8.594 1 81.5 101 LYS A CA 1
ATOM 802 C C . LYS A 1 101 ? 24.734 -20.562 7.172 1 81.5 101 LYS A C 1
ATOM 804 O O . LYS A 1 101 ? 25.172 -21.641 6.766 1 81.5 101 LYS A O 1
ATOM 809 N N . SER A 1 102 ? 24.5 -19.75 6.383 1 84.56 102 SER A N 1
ATOM 810 C CA . SER A 1 102 ? 25.016 -19.594 5.023 1 84.56 102 SER A CA 1
ATOM 811 C C . SER A 1 102 ? 25.125 -18.125 4.637 1 84.56 102 SER A C 1
ATOM 813 O O . SER A 1 102 ? 24.297 -17.297 5.02 1 84.56 102 SER A O 1
ATOM 815 N N . PRO A 1 103 ? 26.219 -17.844 3.98 1 82.44 103 PRO A N 1
ATOM 816 C CA . PRO A 1 103 ? 26.453 -16.438 3.664 1 82.44 103 PRO A CA 1
ATOM 817 C C . PRO A 1 103 ? 25.328 -15.82 2.836 1 82.44 103 PRO A C 1
ATOM 819 O O . PRO A 1 103 ? 25.125 -14.602 2.873 1 82.44 103 PRO A O 1
ATOM 822 N N . TYR A 1 104 ? 24.562 -16.641 2.193 1 86.81 104 TYR A N 1
ATOM 823 C CA . TYR A 1 104 ? 23.547 -16.078 1.322 1 86.81 104 TYR A CA 1
ATOM 824 C C . TYR A 1 104 ? 22.172 -16.609 1.67 1 86.81 104 TYR A C 1
ATOM 826 O O . TYR A 1 104 ? 21.25 -16.594 0.84 1 86.81 104 TYR A O 1
ATOM 834 N N . ALA A 1 105 ? 22.094 -17.156 2.879 1 94.38 105 ALA A N 1
ATOM 835 C CA . ALA A 1 105 ? 20.781 -17.625 3.318 1 94.38 105 ALA A CA 1
ATOM 836 C C . ALA A 1 105 ? 19.844 -16.453 3.578 1 94.38 105 ALA A C 1
ATOM 838 O O . ALA A 1 105 ? 20.281 -15.336 3.84 1 94.38 105 ALA A O 1
ATOM 839 N N . PRO A 1 106 ? 18.547 -16.703 3.428 1 97 106 PRO A N 1
ATOM 840 C CA . PRO A 1 106 ? 17.594 -15.648 3.816 1 97 106 PRO A CA 1
ATOM 841 C C . PRO A 1 106 ? 17.75 -15.227 5.277 1 97 106 PRO A C 1
ATOM 843 O O . PRO A 1 106 ? 18.109 -16.047 6.125 1 97 106 PRO A O 1
ATOM 846 N N . LEU A 1 107 ? 17.531 -13.922 5.602 1 96.06 107 LEU A N 1
ATOM 847 C CA . LEU A 1 107 ? 17.438 -13.461 6.984 1 96.06 107 LEU A CA 1
ATOM 848 C C . LEU A 1 107 ? 16.141 -13.914 7.625 1 96.06 107 LEU A C 1
ATOM 850 O O . LEU A 1 107 ? 15.227 -13.109 7.816 1 96.06 107 LEU A O 1
ATOM 854 N N . TRP A 1 108 ? 16.094 -15.172 7.984 1 98.19 108 TRP A N 1
ATOM 855 C CA . TRP A 1 108 ? 14.852 -15.852 8.359 1 98.19 108 TRP A CA 1
ATOM 856 C C . TRP A 1 108 ? 14.18 -15.141 9.531 1 98.19 108 TRP A C 1
ATOM 858 O O . TRP A 1 108 ? 12.945 -15.047 9.578 1 98.19 108 TRP A O 1
ATOM 868 N N . ASP A 1 109 ? 14.93 -14.594 10.492 1 97.31 109 ASP A N 1
ATOM 869 C CA . ASP A 1 109 ? 14.375 -13.922 11.656 1 97.31 109 ASP A CA 1
ATOM 870 C C . ASP A 1 109 ? 13.68 -12.617 11.258 1 97.31 109 ASP A C 1
ATOM 872 O O . ASP A 1 109 ? 12.867 -12.086 12.016 1 97.31 109 ASP A O 1
ATOM 876 N N . ASP A 1 110 ? 14.008 -12.117 10.039 1 96.69 110 ASP A N 1
ATOM 877 C CA . ASP A 1 110 ? 13.43 -10.859 9.57 1 96.69 110 ASP A CA 1
ATOM 878 C C . ASP A 1 110 ? 12.203 -11.117 8.695 1 96.69 110 ASP A C 1
ATOM 880 O O . ASP A 1 110 ? 11.461 -10.188 8.375 1 96.69 110 ASP A O 1
ATOM 884 N N . ILE A 1 111 ? 11.977 -12.32 8.312 1 98.31 111 ILE A N 1
ATOM 885 C CA . ILE A 1 111 ? 10.859 -12.648 7.43 1 98.31 111 ILE A CA 1
ATOM 886 C C . ILE A 1 111 ? 9.594 -12.867 8.258 1 98.31 111 ILE A C 1
ATOM 888 O O . ILE A 1 111 ? 9.508 -13.828 9.023 1 98.31 111 ILE A O 1
ATOM 892 N N . THR A 1 112 ? 8.641 -11.977 8.094 1 98.44 112 THR A N 1
ATOM 893 C CA . THR A 1 112 ? 7.418 -12.023 8.883 1 98.44 112 THR A CA 1
ATOM 894 C C . THR A 1 112 ? 6.32 -12.773 8.133 1 98.44 112 THR A C 1
ATOM 896 O O . THR A 1 112 ? 6.441 -13.023 6.93 1 98.44 112 THR A O 1
ATOM 899 N N . ILE A 1 113 ? 5.223 -13.133 8.852 1 98.62 113 ILE A N 1
ATOM 900 C CA . ILE A 1 113 ? 4.031 -13.734 8.258 1 98.62 113 ILE A CA 1
ATOM 901 C C . ILE A 1 113 ? 3.447 -12.789 7.207 1 98.62 113 ILE A C 1
ATOM 903 O O . ILE A 1 113 ? 3.039 -13.227 6.129 1 98.62 113 ILE A O 1
ATOM 907 N N . GLY A 1 114 ? 3.484 -11.492 7.531 1 97.81 114 GLY A N 1
ATOM 908 C CA . GLY A 1 114 ? 2.979 -10.5 6.598 1 97.81 114 GLY A CA 1
ATOM 909 C C . GLY A 1 114 ? 3.787 -10.414 5.316 1 97.81 114 GLY A C 1
ATOM 910 O O . GLY A 1 114 ? 3.23 -10.211 4.238 1 97.81 114 GLY A O 1
ATOM 911 N N . ALA A 1 115 ? 5.102 -10.547 5.43 1 98.38 115 ALA A N 1
ATOM 912 C CA . ALA A 1 115 ? 5.961 -10.516 4.246 1 98.38 115 ALA A CA 1
ATOM 913 C C . ALA A 1 115 ? 5.711 -11.727 3.355 1 98.38 115 ALA A C 1
ATOM 915 O O . ALA A 1 115 ? 5.719 -11.617 2.127 1 98.38 115 ALA A O 1
ATOM 916 N N . LEU A 1 116 ? 5.492 -12.898 3.998 1 98.81 116 LEU A N 1
ATOM 917 C CA . LEU A 1 116 ? 5.195 -14.109 3.244 1 98.81 116 LEU A CA 1
ATOM 918 C C . LEU A 1 116 ? 3.855 -13.984 2.523 1 98.81 116 LEU A C 1
ATOM 920 O O . LEU A 1 116 ? 3.797 -14.086 1.295 1 98.81 116 LEU A O 1
ATOM 924 N N . ALA A 1 117 ? 2.816 -13.625 3.236 1 98.62 117 ALA A N 1
ATOM 925 C CA . ALA A 1 117 ? 1.466 -13.531 2.689 1 98.62 117 ALA A CA 1
ATOM 926 C C . ALA A 1 117 ? 1.362 -12.398 1.672 1 98.62 117 ALA A C 1
ATOM 928 O O . ALA A 1 117 ? 0.585 -12.477 0.718 1 98.62 117 ALA A O 1
ATOM 929 N N . GLY A 1 118 ? 2.172 -11.383 1.898 1 97.94 118 GLY A N 1
ATOM 930 C CA . GLY A 1 118 ? 2.104 -10.18 1.075 1 97.94 118 GLY A CA 1
ATOM 931 C C . GLY A 1 118 ? 3.031 -10.234 -0.125 1 97.94 118 GLY A C 1
ATOM 932 O O . GLY A 1 118 ? 3.164 -9.242 -0.853 1 97.94 118 GLY A O 1
ATOM 933 N N . GLN A 1 119 ? 3.732 -11.305 -0.292 1 98.19 119 GLN A N 1
ATOM 934 C CA . GLN A 1 119 ? 4.578 -11.555 -1.454 1 98.19 119 GLN A CA 1
ATOM 935 C C . GLN A 1 119 ? 5.754 -10.578 -1.5 1 98.19 119 GLN A C 1
ATOM 937 O O . GLN A 1 119 ? 6.164 -10.148 -2.578 1 98.19 119 GLN A O 1
ATOM 942 N N . VAL A 1 120 ? 6.211 -10.148 -0.36 1 97.88 120 VAL A N 1
ATOM 943 C CA . VAL A 1 120 ? 7.371 -9.266 -0.283 1 97.88 120 VAL A CA 1
ATOM 944 C C . VAL A 1 120 ? 8.438 -9.898 0.613 1 97.88 120 VAL A C 1
ATOM 946 O O . VAL A 1 120 ? 9.227 -9.18 1.242 1 97.88 120 VAL A O 1
ATOM 949 N N . SER A 1 121 ? 8.484 -11.203 0.748 1 98.38 121 SER A N 1
ATOM 950 C CA . SER A 1 121 ? 9.469 -11.891 1.579 1 98.38 121 SER A CA 1
ATOM 951 C C . SER A 1 121 ? 10.852 -11.852 0.936 1 98.38 121 SER A C 1
ATOM 953 O O . SER A 1 121 ? 11.859 -12.031 1.617 1 98.38 121 SER A O 1
ATOM 955 N N . GLY A 1 122 ? 10.891 -11.711 -0.386 1 97.75 122 GLY A N 1
ATOM 956 C CA . GLY A 1 122 ? 12.148 -11.703 -1.117 1 97.75 122 GLY A CA 1
ATOM 957 C C . GLY A 1 122 ? 12.672 -13.102 -1.408 1 97.75 122 GLY A C 1
ATOM 958 O O . GLY A 1 122 ? 13.664 -13.258 -2.117 1 97.75 122 GLY A O 1
ATOM 959 N N . LEU A 1 123 ? 11.992 -14.156 -1.004 1 98.38 123 LEU A N 1
ATOM 960 C CA . LEU A 1 123 ? 12.453 -15.531 -1.142 1 98.38 123 LEU A CA 1
ATOM 961 C C . LEU A 1 123 ? 12.469 -15.961 -2.605 1 98.38 123 LEU A C 1
ATOM 963 O O . LEU A 1 123 ? 11.703 -15.43 -3.416 1 98.38 123 LEU A O 1
ATOM 967 N N . SER A 1 124 ? 13.328 -16.906 -2.863 1 96.38 124 SER A N 1
ATOM 968 C CA . SER A 1 124 ? 13.344 -17.484 -4.207 1 96.38 124 SER A CA 1
ATOM 969 C C . SER A 1 124 ? 12.047 -18.203 -4.52 1 96.38 124 SER A C 1
ATOM 971 O O . SER A 1 124 ? 11.18 -18.344 -3.646 1 96.38 124 SER A O 1
ATOM 973 N N . ARG A 1 125 ? 11.867 -18.609 -5.625 1 95.56 125 ARG A N 1
ATOM 974 C CA . ARG A 1 125 ? 10.586 -19 -6.191 1 95.56 125 ARG A CA 1
ATOM 975 C C . ARG A 1 125 ? 10.062 -20.281 -5.539 1 95.56 125 ARG A C 1
ATOM 977 O O . ARG A 1 125 ? 8.898 -20.328 -5.117 1 95.56 125 ARG A O 1
ATOM 984 N N . GLU A 1 126 ? 10.844 -21.375 -5.508 1 95.56 126 GLU A N 1
ATOM 985 C CA . GLU A 1 126 ? 10.32 -22.656 -5.035 1 95.56 126 GLU A CA 1
ATOM 986 C C . GLU A 1 126 ? 11.438 -23.562 -4.535 1 95.56 126 GLU A C 1
ATOM 988 O O . GLU A 1 126 ? 12.617 -23.328 -4.824 1 95.56 126 GLU A O 1
ATOM 993 N N . SER A 1 127 ? 11.148 -24.609 -3.812 1 95.88 127 SER A N 1
ATOM 994 C CA . SER A 1 127 ? 12.109 -25.547 -3.219 1 95.88 127 SER A CA 1
ATOM 995 C C . SER A 1 127 ? 12.555 -26.594 -4.223 1 95.88 127 SER A C 1
ATOM 997 O O . SER A 1 127 ? 13.641 -27.172 -4.094 1 95.88 127 SER A O 1
ATOM 999 N N . ASN A 1 128 ? 11.688 -26.938 -5.133 1 94.69 128 ASN A N 1
ATOM 1000 C CA . ASN A 1 128 ? 11.875 -27.984 -6.133 1 94.69 128 ASN A CA 1
ATOM 1001 C C . ASN A 1 128 ? 11.883 -29.359 -5.5 1 94.69 128 ASN A C 1
ATOM 1003 O O . ASN A 1 128 ? 12.383 -30.328 -6.098 1 94.69 128 ASN A O 1
ATOM 1007 N N . THR A 1 129 ? 11.344 -29.453 -4.293 1 96.56 129 THR A N 1
ATOM 1008 C CA . THR A 1 129 ? 11.352 -30.75 -3.635 1 96.56 129 THR A CA 1
ATOM 1009 C C . THR A 1 129 ? 9.93 -31.234 -3.359 1 96.56 129 THR A C 1
ATOM 1011 O O . THR A 1 129 ? 9.703 -32.406 -3.119 1 96.56 129 THR A O 1
ATOM 1014 N N . CYS A 1 130 ? 8.969 -30.344 -3.391 1 96.94 130 CYS A N 1
ATOM 1015 C CA . CYS A 1 130 ? 7.574 -30.703 -3.154 1 96.94 130 CYS A CA 1
ATOM 1016 C C . CYS A 1 130 ? 6.867 -31.031 -4.465 1 96.94 130 CYS A C 1
ATOM 1018 O O . CYS A 1 130 ? 7.289 -30.578 -5.531 1 96.94 130 CYS A O 1
ATOM 1020 N N . VAL A 1 131 ? 5.848 -31.828 -4.336 1 95.69 131 VAL A N 1
ATOM 1021 C CA . VAL A 1 131 ? 4.992 -32.125 -5.477 1 95.69 131 VAL A CA 1
ATOM 1022 C C . VAL A 1 131 ? 3.545 -31.781 -5.148 1 95.69 131 VAL A C 1
ATOM 1024 O O . VAL A 1 131 ? 3.119 -31.891 -3.996 1 95.69 131 VAL A O 1
ATOM 1027 N N . VAL A 1 132 ? 2.793 -31.391 -6.074 1 94.56 132 VAL A N 1
ATOM 1028 C CA . VAL A 1 132 ? 1.472 -30.797 -5.91 1 94.56 132 VAL A CA 1
ATOM 1029 C C . VAL A 1 132 ? 0.508 -31.828 -5.328 1 94.56 132 VAL A C 1
ATOM 1031 O O . VAL A 1 132 ? -0.354 -31.484 -4.516 1 94.56 132 VAL A O 1
ATOM 1034 N N . GLY A 1 133 ? 0.647 -33.094 -5.586 1 93.12 133 GLY A N 1
ATOM 1035 C CA . GLY A 1 133 ? -0.352 -34.094 -5.262 1 93.12 133 GLY A CA 1
ATOM 1036 C C . GLY A 1 133 ? -0.078 -34.812 -3.953 1 93.12 133 GLY A C 1
ATOM 1037 O O . GLY A 1 133 ? -0.804 -35.75 -3.582 1 93.12 133 GLY A O 1
ATOM 1038 N N . GLU A 1 134 ? 0.959 -34.375 -3.188 1 94 134 GLU A N 1
ATOM 1039 C CA . GLU A 1 134 ? 1.316 -35 -1.925 1 94 134 GLU A CA 1
ATOM 1040 C C . GLU A 1 134 ? 1.723 -33.969 -0.877 1 94 134 GLU A C 1
ATOM 1042 O O . GLU A 1 134 ? 2.107 -32.844 -1.22 1 94 134 GLU A O 1
ATOM 1047 N N . PRO A 1 135 ? 1.589 -34.406 0.393 1 93.56 135 PRO A N 1
ATOM 1048 C CA . PRO A 1 135 ? 2.104 -33.5 1.429 1 93.56 135 PRO A CA 1
ATOM 1049 C C . PRO A 1 135 ? 3.6 -33.25 1.29 1 93.56 135 PRO A C 1
ATOM 1051 O O . PRO A 1 135 ? 4.363 -34.156 0.959 1 93.56 135 PRO A O 1
ATOM 1054 N N . CYS A 1 136 ? 3.975 -32.031 1.506 1 96.62 136 CYS A N 1
ATOM 1055 C CA . CYS A 1 136 ? 5.383 -31.672 1.427 1 96.62 136 CYS A CA 1
ATOM 1056 C C . CYS A 1 136 ? 6.105 -32 2.73 1 96.62 136 CYS A C 1
ATOM 1058 O O . CYS A 1 136 ? 5.617 -31.656 3.812 1 96.62 136 CYS A O 1
ATOM 1060 N N . ASP A 1 137 ? 7.254 -32.656 2.656 1 97.25 137 ASP A N 1
ATOM 1061 C CA . ASP A 1 137 ? 8.047 -33 3.826 1 97.25 137 ASP A CA 1
ATOM 1062 C C . ASP A 1 137 ? 8.906 -31.844 4.297 1 97.25 137 ASP A C 1
ATOM 1064 O O . ASP A 1 137 ? 9.703 -31.297 3.525 1 97.25 137 ASP A O 1
ATOM 1068 N N . TRP A 1 138 ? 8.773 -31.516 5.578 1 97.88 138 TRP A N 1
ATOM 1069 C CA . TRP A 1 138 ? 9.477 -30.375 6.145 1 97.88 138 TRP A CA 1
ATOM 1070 C C . TRP A 1 138 ? 10.984 -30.547 6.043 1 97.88 138 TRP A C 1
ATOM 1072 O O . TRP A 1 138 ? 11.703 -29.625 5.645 1 97.88 138 TRP A O 1
ATOM 1082 N N . GLU A 1 139 ? 11.523 -31.656 6.395 1 97.88 139 GLU A N 1
ATOM 1083 C CA . GLU A 1 139 ? 12.961 -31.859 6.414 1 97.88 139 GLU A CA 1
ATOM 1084 C C . GLU A 1 139 ? 13.555 -31.75 5.016 1 97.88 139 GLU A C 1
ATOM 1086 O O . GLU A 1 139 ? 14.609 -31.125 4.832 1 97.88 139 GLU A O 1
ATOM 1091 N N . SER A 1 140 ? 12.906 -32.344 4.031 1 97.56 140 SER A N 1
ATOM 1092 C CA . SER A 1 140 ? 13.352 -32.219 2.648 1 97.56 140 SER A CA 1
ATOM 1093 C C . SER A 1 140 ? 13.312 -30.781 2.164 1 97.56 140 SER A C 1
ATOM 1095 O O . SER A 1 140 ? 14.242 -30.312 1.5 1 97.56 140 SER A O 1
ATOM 1097 N N . PHE A 1 141 ? 12.227 -30.141 2.486 1 98 141 PHE A N 1
ATOM 1098 C CA . PHE A 1 141 ? 12.062 -28.75 2.119 1 98 141 PHE A CA 1
ATOM 1099 C C . PHE A 1 141 ? 13.172 -27.891 2.734 1 98 141 PHE A C 1
ATOM 1101 O O . PHE A 1 141 ? 13.82 -27.109 2.039 1 98 141 PHE A O 1
ATOM 1108 N N . LYS A 1 142 ? 13.32 -28.016 4.039 1 97.88 142 LYS A N 1
ATOM 1109 C CA . LYS A 1 142 ? 14.312 -27.234 4.773 1 97.88 142 LYS A CA 1
ATOM 1110 C C . LYS A 1 142 ? 15.711 -27.438 4.211 1 97.88 142 LYS A C 1
ATOM 1112 O O . LYS A 1 142 ? 16.453 -26.484 3.992 1 97.88 142 LYS A O 1
ATOM 1117 N N . GLU A 1 143 ? 16.094 -28.641 3.977 1 96.31 143 GLU A N 1
ATOM 1118 C CA . GLU A 1 143 ? 17.406 -28.969 3.441 1 96.31 143 GLU A CA 1
ATOM 1119 C C . GLU A 1 143 ? 17.641 -28.281 2.092 1 96.31 143 GLU A C 1
ATOM 1121 O O . GLU A 1 143 ? 18.734 -27.781 1.818 1 96.31 143 GLU A O 1
ATOM 1126 N N . ALA A 1 144 ? 16.594 -28.266 1.292 1 96.31 144 ALA A N 1
ATOM 1127 C CA . ALA A 1 144 ? 16.719 -27.766 -0.079 1 96.31 144 ALA A CA 1
ATOM 1128 C C . ALA A 1 144 ? 16.641 -26.25 -0.127 1 96.31 144 ALA A C 1
ATOM 1130 O O . ALA A 1 144 ? 17.281 -25.609 -0.981 1 96.31 144 ALA A O 1
ATOM 1131 N N . PHE A 1 145 ? 15.938 -25.641 0.767 1 97.31 145 PHE A N 1
ATOM 1132 C CA . PHE A 1 145 ? 15.492 -24.266 0.512 1 97.31 145 PHE A CA 1
ATOM 1133 C C . PHE A 1 145 ? 16.078 -23.312 1.547 1 97.31 145 PHE A C 1
ATOM 1135 O O . PHE A 1 145 ? 16.25 -22.125 1.271 1 97.31 145 PHE A O 1
ATOM 1142 N N . ALA A 1 146 ? 16.344 -23.75 2.74 1 97.75 146 ALA A N 1
ATOM 1143 C CA . ALA A 1 146 ? 16.656 -22.875 3.869 1 97.75 146 ALA A CA 1
ATOM 1144 C C . ALA A 1 146 ? 17.922 -22.047 3.592 1 97.75 146 ALA A C 1
ATOM 1146 O O . ALA A 1 146 ? 18.078 -20.953 4.133 1 97.75 146 ALA A O 1
ATOM 1147 N N . THR A 1 147 ? 18.812 -22.578 2.742 1 95.81 147 THR A N 1
ATOM 1148 C CA . THR A 1 147 ? 20.062 -21.875 2.488 1 95.81 147 THR A CA 1
ATOM 1149 C C . THR A 1 147 ? 20.031 -21.188 1.122 1 95.81 147 THR A C 1
ATOM 1151 O O . THR A 1 147 ? 21.016 -20.547 0.725 1 95.81 147 THR A O 1
ATOM 1154 N N . LYS A 1 148 ? 18.953 -21.391 0.395 1 94.75 148 LYS A N 1
ATOM 1155 C CA . LYS A 1 148 ? 18.875 -20.797 -0.939 1 94.75 148 LYS A CA 1
ATOM 1156 C C . LYS A 1 148 ? 18.844 -19.266 -0.866 1 94.75 148 LYS A C 1
ATOM 1158 O O . LYS A 1 148 ? 18.094 -18.703 -0.067 1 94.75 148 LYS A O 1
ATOM 1163 N N . SER A 1 149 ? 19.641 -18.594 -1.716 1 94.44 149 SER A N 1
ATOM 1164 C CA . SER A 1 149 ? 19.703 -17.141 -1.716 1 94.44 149 SER A CA 1
ATOM 1165 C C . SER A 1 149 ? 18.359 -16.516 -2.086 1 94.44 149 SER A C 1
ATOM 1167 O O . SER A 1 149 ? 17.719 -16.938 -3.059 1 94.44 149 SER A O 1
ATOM 1169 N N . PRO A 1 150 ? 17.891 -15.555 -1.281 1 96.94 150 PRO A N 1
ATOM 1170 C CA . PRO A 1 150 ? 16.688 -14.812 -1.688 1 96.94 150 PRO A CA 1
ATOM 1171 C C . PRO A 1 150 ? 16.969 -13.82 -2.818 1 96.94 150 PRO A C 1
ATOM 1173 O O . PRO A 1 150 ? 18.125 -13.547 -3.139 1 96.94 150 PRO A O 1
ATOM 1176 N N . TYR A 1 151 ? 15.945 -13.375 -3.469 1 96.69 151 TYR A N 1
ATOM 1177 C CA . TYR A 1 151 ? 16.078 -12.344 -4.492 1 96.69 151 TYR A CA 1
ATOM 1178 C C . TYR A 1 151 ? 16.266 -10.969 -3.861 1 96.69 151 TYR A C 1
ATOM 1180 O O . TYR A 1 151 ? 17.016 -10.141 -4.375 1 96.69 151 TYR A O 1
ATOM 1188 N N . PHE A 1 152 ? 15.555 -10.711 -2.789 1 96.81 152 PHE A N 1
ATOM 1189 C CA . PHE A 1 152 ? 15.586 -9.445 -2.059 1 96.81 152 PHE A CA 1
ATOM 1190 C C . PHE A 1 152 ? 15.531 -9.688 -0.555 1 96.81 152 PHE A C 1
ATOM 1192 O O . PHE A 1 152 ? 15.172 -10.781 -0.11 1 96.81 152 PHE A O 1
ATOM 1199 N N . LEU A 1 153 ? 15.961 -8.688 0.184 1 96.94 153 LEU A N 1
ATOM 1200 C CA . LEU A 1 153 ? 15.641 -8.688 1.607 1 96.94 153 LEU A CA 1
ATOM 1201 C C . LEU A 1 153 ? 14.141 -8.531 1.827 1 96.94 153 LEU A C 1
ATOM 1203 O O . LEU A 1 153 ? 13.43 -8 0.97 1 96.94 153 LEU A O 1
ATOM 1207 N N . PRO A 1 154 ? 13.641 -9.078 2.947 1 97.75 154 PRO A N 1
ATOM 1208 C CA . PRO A 1 154 ? 12.195 -8.984 3.188 1 97.75 154 PRO A CA 1
ATOM 1209 C C . PRO A 1 154 ? 11.688 -7.543 3.176 1 97.75 154 PRO A C 1
ATOM 1211 O O . PRO A 1 154 ? 12.391 -6.633 3.619 1 97.75 154 PRO A O 1
ATOM 1214 N N . ASP A 1 155 ? 10.422 -7.32 2.6 1 96.69 155 ASP A N 1
ATOM 1215 C CA . ASP A 1 155 ? 9.672 -6.062 2.625 1 96.69 155 ASP A CA 1
ATOM 1216 C C . ASP A 1 155 ? 10.305 -5.031 1.692 1 96.69 155 ASP A C 1
ATOM 1218 O O . ASP A 1 155 ? 10.156 -3.826 1.903 1 96.69 155 ASP A O 1
ATOM 1222 N N . THR A 1 156 ? 11.047 -5.508 0.674 1 95.75 156 THR A N 1
ATOM 1223 C CA . THR A 1 156 ? 11.641 -4.605 -0.302 1 95.75 156 THR A CA 1
ATOM 1224 C C . THR A 1 156 ? 10.695 -4.359 -1.47 1 95.75 156 THR A C 1
ATOM 1226 O O . THR A 1 156 ? 10.227 -3.236 -1.675 1 95.75 156 THR A O 1
ATOM 1229 N N . THR A 1 157 ? 10.352 -5.367 -2.195 1 94.31 157 THR A N 1
ATOM 1230 C CA . THR A 1 157 ? 9.484 -5.301 -3.367 1 94.31 157 THR A CA 1
ATOM 1231 C C . THR A 1 157 ? 8.789 -6.637 -3.602 1 94.31 157 THR A C 1
ATOM 1233 O O . THR A 1 157 ? 9.219 -7.668 -3.08 1 94.31 157 THR A O 1
ATOM 1236 N N . PRO A 1 158 ? 7.691 -6.617 -4.293 1 95.62 158 PRO A N 1
ATOM 1237 C CA . PRO A 1 158 ? 6.969 -7.871 -4.52 1 95.62 158 PRO A CA 1
ATOM 1238 C C . PRO A 1 158 ? 7.719 -8.82 -5.449 1 95.62 158 PRO A C 1
ATOM 1240 O O . PRO A 1 158 ? 8.297 -8.391 -6.449 1 95.62 158 PRO A O 1
ATOM 1243 N N . VAL A 1 159 ? 7.746 -10.062 -5.094 1 96.38 159 VAL A N 1
ATOM 1244 C CA . VAL A 1 159 ? 8.195 -11.195 -5.902 1 96.38 159 VAL A CA 1
ATOM 1245 C C . VAL A 1 159 ? 7.461 -12.461 -5.473 1 96.38 159 VAL A C 1
ATOM 1247 O O . VAL A 1 159 ? 7.336 -12.734 -4.277 1 96.38 159 VAL A O 1
ATOM 1250 N N . VAL A 1 160 ? 6.98 -13.211 -6.414 1 96.56 160 VAL A N 1
ATOM 1251 C CA . VAL A 1 160 ? 6.195 -14.398 -6.082 1 96.56 160 VAL A CA 1
ATOM 1252 C C . VAL A 1 160 ? 7.129 -15.523 -5.641 1 96.56 160 VAL A C 1
ATOM 1254 O O . VAL A 1 160 ? 8.109 -15.828 -6.32 1 96.56 160 VAL A O 1
ATOM 1257 N N . SER A 1 161 ? 6.832 -16.078 -4.547 1 97.94 161 SER A N 1
ATOM 1258 C CA . SER A 1 161 ? 7.512 -17.266 -4.031 1 97.94 161 SER A CA 1
ATOM 1259 C C . SER A 1 161 ? 6.516 -18.344 -3.607 1 97.94 161 SER A C 1
ATOM 1261 O O . SER A 1 161 ? 5.773 -18.156 -2.639 1 97.94 161 SER A O 1
ATOM 1263 N N . TYR A 1 162 ? 6.508 -19.484 -4.309 1 97.94 162 TYR A N 1
ATOM 1264 C CA . TYR A 1 162 ? 5.652 -20.594 -3.912 1 97.94 162 TYR A CA 1
ATOM 1265 C C . TYR A 1 162 ? 6.086 -21.172 -2.568 1 97.94 162 TYR A C 1
ATOM 1267 O O . TYR A 1 162 ? 5.254 -21.609 -1.773 1 97.94 162 TYR A O 1
ATOM 1275 N N . ALA A 1 163 ? 7.387 -21.062 -2.332 1 98.44 163 ALA A N 1
ATOM 1276 C CA . ALA A 1 163 ? 7.941 -21.562 -1.079 1 98.44 163 ALA A CA 1
ATOM 1277 C C . ALA A 1 163 ? 7.379 -20.797 0.117 1 98.44 163 ALA A C 1
ATOM 1279 O O . ALA A 1 163 ? 7.184 -21.375 1.192 1 98.44 163 ALA A O 1
ATOM 1280 N N . ALA A 1 164 ? 7.113 -19.516 -0.042 1 98.69 164 ALA A N 1
ATOM 1281 C CA . ALA A 1 164 ? 6.559 -18.703 1.033 1 98.69 164 ALA A CA 1
ATOM 1282 C C . ALA A 1 164 ? 5.242 -19.281 1.541 1 98.69 164 ALA A C 1
ATOM 1284 O O . ALA A 1 164 ? 4.988 -19.297 2.748 1 98.69 164 ALA A O 1
ATOM 1285 N N . TRP A 1 165 ? 4.441 -19.812 0.689 1 98.5 165 TRP A N 1
ATOM 1286 C CA . TRP A 1 165 ? 3.127 -20.328 1.04 1 98.5 165 TRP A CA 1
ATOM 1287 C C . TRP A 1 165 ? 3.25 -21.688 1.737 1 98.5 165 TRP A C 1
ATOM 1289 O O . TRP A 1 165 ? 2.473 -22 2.643 1 98.5 165 TRP A O 1
ATOM 1299 N N . GLN A 1 166 ? 4.207 -22.422 1.252 1 98.75 166 GLN A N 1
ATOM 1300 C CA . GLN A 1 166 ? 4.441 -23.688 1.921 1 98.75 166 GLN A CA 1
ATOM 1301 C C . GLN A 1 166 ? 4.949 -23.484 3.344 1 98.75 166 GLN A C 1
ATOM 1303 O O . GLN A 1 166 ? 4.629 -24.266 4.246 1 98.75 166 GLN A O 1
ATOM 1308 N N . LEU A 1 167 ? 5.758 -22.422 3.557 1 98.88 167 LEU A N 1
ATOM 1309 C CA . LEU A 1 167 ? 6.203 -22.078 4.902 1 98.88 167 LEU A CA 1
ATOM 1310 C C . LEU A 1 167 ? 5.016 -21.75 5.805 1 98.88 167 LEU A C 1
ATOM 1312 O O . LEU A 1 167 ? 4.984 -22.172 6.965 1 98.88 167 LEU A O 1
ATOM 1316 N N . LEU A 1 168 ? 4.008 -21 5.301 1 98.88 168 LEU A N 1
ATOM 1317 C CA . LEU A 1 168 ? 2.801 -20.719 6.066 1 98.88 168 LEU A CA 1
ATOM 1318 C C . LEU A 1 168 ? 2.074 -22 6.441 1 98.88 168 LEU A C 1
ATOM 1320 O O . LEU A 1 168 ? 1.576 -22.141 7.562 1 98.88 168 LEU A O 1
ATOM 1324 N N . VAL A 1 169 ? 2.023 -22.953 5.488 1 98.81 169 VAL A N 1
ATOM 1325 C CA . VAL A 1 169 ? 1.368 -24.234 5.734 1 98.81 169 VAL A CA 1
ATOM 1326 C C . VAL A 1 169 ? 2.104 -24.984 6.844 1 98.81 169 VAL A C 1
ATOM 1328 O O . VAL A 1 169 ? 1.48 -25.469 7.789 1 98.81 169 VAL A O 1
ATOM 1331 N N . PHE A 1 170 ? 3.488 -25.062 6.762 1 98.88 170 PHE A N 1
ATOM 1332 C CA . PHE A 1 170 ? 4.273 -25.719 7.793 1 98.88 170 PHE A CA 1
ATOM 1333 C C . PHE A 1 170 ? 4.02 -25.094 9.156 1 98.88 170 PHE A C 1
ATOM 1335 O O . PHE A 1 170 ? 3.904 -25.797 10.164 1 98.88 170 PHE A O 1
ATOM 1342 N N . ALA A 1 171 ? 3.992 -23.766 9.172 1 98.81 171 ALA A N 1
ATOM 1343 C CA . ALA A 1 171 ? 3.744 -23.047 10.422 1 98.81 171 ALA A CA 1
ATOM 1344 C C . ALA A 1 171 ? 2.398 -23.453 11.023 1 98.81 171 ALA A C 1
ATOM 1346 O O . ALA A 1 171 ? 2.305 -23.734 12.219 1 98.81 171 ALA A O 1
ATOM 1347 N N . MET A 1 172 ? 1.308 -23.484 10.211 1 98.75 172 MET A N 1
ATOM 1348 C CA . MET A 1 172 ? -0.019 -23.859 10.695 1 98.75 172 MET A CA 1
ATOM 1349 C C . MET A 1 172 ? -0.039 -25.312 11.164 1 98.75 172 MET A C 1
ATOM 1351 O O . MET A 1 172 ? -0.661 -25.625 12.18 1 98.75 172 MET A O 1
ATOM 1355 N N . GLU A 1 173 ? 0.632 -26.203 10.398 1 98.56 173 GLU A N 1
ATOM 1356 C CA . GLU A 1 173 ? 0.695 -27.609 10.797 1 98.56 173 GLU A CA 1
ATOM 1357 C C . GLU A 1 173 ? 1.375 -27.781 12.156 1 98.56 173 GLU A C 1
ATOM 1359 O O . GLU A 1 173 ? 0.905 -28.531 13 1 98.56 173 GLU A O 1
ATOM 1364 N N . ARG A 1 174 ? 2.445 -27.078 12.328 1 98.06 174 ARG A N 1
ATOM 1365 C CA . ARG A 1 174 ? 3.191 -27.156 13.578 1 98.06 174 ARG A CA 1
ATOM 1366 C C . ARG A 1 174 ? 2.355 -26.641 14.742 1 98.06 174 ARG A C 1
ATOM 1368 O O . ARG A 1 174 ? 2.328 -27.266 15.812 1 98.06 174 ARG A O 1
ATOM 1375 N N . GLU A 1 175 ? 1.742 -25.531 14.578 1 97.38 175 GLU A N 1
ATOM 1376 C CA . GLU A 1 175 ? 0.936 -24.938 15.633 1 97.38 175 GLU A CA 1
ATOM 1377 C C . GLU A 1 175 ? -0.267 -25.812 15.977 1 97.38 175 GLU A C 1
ATOM 1379 O O . GLU A 1 175 ? -0.646 -25.922 17.141 1 97.38 175 GLU A O 1
ATOM 1384 N N . SER A 1 176 ? -0.891 -26.422 14.992 1 96.38 176 SER A N 1
ATOM 1385 C CA . SER A 1 176 ? -2.131 -27.172 15.164 1 96.38 176 SER A CA 1
ATOM 1386 C C . SER A 1 176 ? -1.853 -28.625 15.523 1 96.38 176 SER A C 1
ATOM 1388 O O . SER A 1 176 ? -2.701 -29.297 16.109 1 96.38 176 SER A O 1
ATOM 1390 N N . GLY A 1 177 ? -0.751 -29.156 15.102 1 96.81 177 GLY A N 1
ATOM 1391 C CA . GLY A 1 177 ? -0.471 -30.578 15.242 1 96.81 177 GLY A CA 1
ATOM 1392 C C . GLY A 1 177 ? -1.242 -31.438 14.266 1 96.81 177 GLY A C 1
ATOM 1393 O O . GLY A 1 177 ? -1.414 -32.656 14.484 1 96.81 177 GLY A O 1
ATOM 1394 N N . SER A 1 178 ? -1.809 -30.859 13.25 1 97 178 SER A N 1
ATOM 1395 C CA . SER A 1 178 ? -2.592 -31.547 12.227 1 97 178 SER A CA 1
ATOM 1396 C C . SER A 1 178 ? -2.01 -31.312 10.836 1 97 178 SER A C 1
ATOM 1398 O O . SER A 1 178 ? -1.215 -30.391 10.641 1 97 178 SER A O 1
ATOM 1400 N N . ASP A 1 179 ? -2.363 -32.219 9.938 1 96.75 179 ASP A N 1
ATOM 1401 C CA . ASP A 1 179 ? -1.882 -32.031 8.57 1 96.75 179 ASP A CA 1
ATOM 1402 C C . ASP A 1 179 ? -2.693 -30.969 7.836 1 96.75 179 ASP A C 1
ATOM 1404 O O . ASP A 1 179 ? -3.779 -30.594 8.281 1 96.75 179 ASP A O 1
ATOM 1408 N N . TRP A 1 180 ? -2.195 -30.531 6.75 1 97.19 180 TRP A N 1
ATOM 1409 C CA . TRP A 1 180 ? -2.73 -29.406 6 1 97.19 180 TRP A CA 1
ATOM 1410 C C . TRP A 1 180 ? -4.168 -29.672 5.57 1 97.19 180 TRP A C 1
ATOM 1412 O O . TRP A 1 180 ? -5.039 -28.797 5.715 1 97.19 180 TRP A O 1
ATOM 1422 N N . SER A 1 181 ? -4.449 -30.844 5 1 96.44 181 SER A N 1
ATOM 1423 C CA . SER A 1 181 ? -5.797 -31.172 4.547 1 96.44 181 SER A CA 1
ATOM 1424 C C . SER A 1 181 ? -6.809 -31.062 5.684 1 96.44 181 SER A C 1
ATOM 1426 O O . SER A 1 181 ? -7.906 -30.531 5.496 1 96.44 181 SER A O 1
ATOM 1428 N N . SER A 1 182 ? -6.418 -31.547 6.832 1 97.38 182 SER A N 1
ATOM 1429 C CA . SER A 1 182 ? -7.293 -31.5 8 1 97.38 182 SER A CA 1
ATOM 1430 C C . SER A 1 182 ? -7.492 -30.062 8.477 1 97.38 182 SER A C 1
ATOM 1432 O O . SER A 1 182 ? -8.602 -29.672 8.859 1 97.38 182 SER A O 1
ATOM 1434 N N . ILE A 1 183 ? -6.441 -29.297 8.484 1 98.31 183 ILE A N 1
ATOM 1435 C CA . ILE A 1 183 ? -6.531 -27.906 8.898 1 98.31 183 ILE A CA 1
ATOM 1436 C C . ILE A 1 183 ? -7.492 -27.141 7.98 1 98.31 183 ILE A C 1
ATOM 1438 O O . ILE A 1 183 ? -8.359 -26.406 8.453 1 98.31 183 ILE A O 1
ATOM 1442 N N . LEU A 1 184 ? -7.32 -27.344 6.719 1 97.94 184 LEU A N 1
ATOM 1443 C CA . LEU A 1 184 ? -8.18 -26.703 5.734 1 97.94 184 LEU A CA 1
ATOM 1444 C C . LEU A 1 184 ? -9.641 -27.109 5.938 1 97.94 184 LEU A C 1
ATOM 1446 O O . LEU A 1 184 ? -10.531 -26.25 5.906 1 97.94 184 LEU A O 1
ATOM 1450 N N . GLU A 1 185 ? -9.891 -28.359 6.102 1 97.69 185 GLU A N 1
ATOM 1451 C CA . GLU A 1 185 ? -11.234 -28.891 6.289 1 97.69 185 GLU A CA 1
ATOM 1452 C C . GLU A 1 185 ? -11.906 -28.281 7.516 1 97.69 185 GLU A C 1
ATOM 1454 O O . GLU A 1 185 ? -13.039 -27.781 7.43 1 97.69 185 GLU A O 1
ATOM 1459 N N . ASP A 1 186 ? -11.203 -28.266 8.602 1 98.12 186 ASP A N 1
ATOM 1460 C CA . ASP A 1 186 ? -11.766 -27.844 9.883 1 98.12 186 ASP A CA 1
ATOM 1461 C C . ASP A 1 186 ? -11.93 -26.328 9.922 1 98.12 186 ASP A C 1
ATOM 1463 O O . ASP A 1 186 ? -12.859 -25.812 10.562 1 98.12 186 ASP A O 1
ATOM 1467 N N . THR A 1 187 ? -11.039 -25.641 9.266 1 98.31 187 THR A N 1
ATOM 1468 C CA . THR A 1 187 ? -10.984 -24.188 9.422 1 98.31 187 THR A CA 1
ATOM 1469 C C . THR A 1 187 ? -11.852 -23.5 8.367 1 98.31 187 THR A C 1
ATOM 1471 O O . THR A 1 187 ? -12.469 -22.469 8.648 1 98.31 187 THR A O 1
ATOM 1474 N N . LEU A 1 188 ? -11.914 -24.047 7.141 1 98.19 188 LEU A N 1
ATOM 1475 C CA . LEU A 1 188 ? -12.539 -23.328 6.043 1 98.19 188 LEU A CA 1
ATOM 1476 C C . LEU A 1 188 ? -13.656 -24.156 5.41 1 98.19 188 LEU A C 1
ATOM 1478 O O . LEU A 1 188 ? -14.797 -23.688 5.316 1 98.19 188 LEU A O 1
ATOM 1482 N N . LEU A 1 189 ? -13.406 -25.391 5 1 98.5 189 LEU A N 1
ATOM 1483 C CA . LEU A 1 189 ? -14.328 -26.156 4.16 1 98.5 189 LEU A CA 1
ATOM 1484 C C . LEU A 1 189 ? -15.609 -26.484 4.91 1 98.5 189 LEU A C 1
ATOM 1486 O O . LEU A 1 189 ? -16.703 -26.25 4.398 1 98.5 189 LEU A O 1
ATOM 1490 N N . ASN A 1 190 ? -15.484 -26.938 6.102 1 98.38 190 ASN A N 1
ATOM 1491 C CA . ASN A 1 190 ? -16.672 -27.312 6.875 1 98.38 190 ASN A CA 1
ATOM 1492 C C . ASN A 1 190 ? -17.453 -26.078 7.301 1 98.38 190 ASN A C 1
ATOM 1494 O O . ASN A 1 190 ? -18.656 -25.984 7.043 1 98.38 190 ASN A O 1
ATOM 1498 N N . PRO A 1 191 ? -16.781 -25.094 7.863 1 98.19 191 PRO A N 1
ATOM 1499 C CA . PRO A 1 191 ? -17.547 -23.938 8.32 1 98.19 191 PRO A CA 1
ATOM 1500 C C . PRO A 1 191 ? -18.266 -23.219 7.188 1 98.19 191 PRO A C 1
ATOM 1502 O O . PRO A 1 191 ? -19.328 -22.641 7.398 1 98.19 191 PRO A O 1
ATOM 1505 N N . LEU A 1 192 ? -17.766 -23.266 5.977 1 97.81 192 LEU A N 1
ATOM 1506 C CA . LEU A 1 192 ? -18.344 -22.531 4.859 1 97.81 192 LEU A CA 1
ATOM 1507 C C . LEU A 1 192 ? -19.109 -23.469 3.934 1 97.81 192 LEU A C 1
ATOM 1509 O O . LEU A 1 192 ? -19.625 -23.031 2.896 1 97.81 192 LEU A O 1
ATOM 1513 N N . ASN A 1 193 ? -19.156 -24.703 4.27 1 97.25 193 ASN A N 1
ATOM 1514 C CA . ASN A 1 193 ? -19.844 -25.719 3.475 1 97.25 193 ASN A CA 1
ATOM 1515 C C . ASN A 1 193 ? -19.312 -25.766 2.045 1 97.25 193 ASN A C 1
ATOM 1517 O O . ASN A 1 193 ? -20.094 -25.719 1.088 1 97.25 193 ASN A O 1
ATOM 1521 N N . LEU A 1 194 ? -18.031 -25.734 1.947 1 98.19 194 LEU A N 1
ATOM 1522 C CA . LEU A 1 194 ? -17.391 -25.875 0.647 1 98.19 194 LEU A CA 1
ATOM 1523 C C . LEU A 1 194 ? -17.203 -27.344 0.297 1 98.19 194 LEU A C 1
ATOM 1525 O O . LEU A 1 194 ? -16.062 -27.828 0.268 1 98.19 194 LEU A O 1
ATOM 1529 N N . THR A 1 195 ? -18.156 -28 -0.182 1 97 195 THR A N 1
ATOM 1530 C CA . THR A 1 195 ? -18.203 -29.453 -0.268 1 97 195 THR A CA 1
ATOM 1531 C C . THR A 1 195 ? -17.484 -29.953 -1.523 1 97 195 THR A C 1
ATOM 1533 O O . THR A 1 195 ? -17.141 -31.125 -1.623 1 97 195 THR A O 1
ATOM 1536 N N . ALA A 1 196 ? -17.297 -29.078 -2.459 1 97.69 196 ALA A N 1
ATOM 1537 C CA . ALA A 1 196 ? -16.625 -29.469 -3.695 1 97.69 196 ALA A CA 1
ATOM 1538 C C . ALA A 1 196 ? -15.172 -29.031 -3.689 1 97.69 196 ALA A C 1
ATOM 1540 O O . ALA A 1 196 ? -14.508 -29.047 -4.73 1 97.69 196 ALA A O 1
ATOM 1541 N N . SER A 1 197 ? -14.664 -28.562 -2.541 1 98.38 197 SER A N 1
ATOM 1542 C CA . SER A 1 197 ? -13.312 -28.031 -2.461 1 98.38 197 SER A CA 1
ATOM 1543 C C . SER A 1 197 ? -12.43 -28.891 -1.569 1 98.38 197 SER A C 1
ATOM 1545 O O . SER A 1 197 ? -12.93 -29.641 -0.733 1 98.38 197 SER A O 1
ATOM 1547 N N . GLY A 1 198 ? -11.148 -28.797 -1.775 1 97.31 198 GLY A N 1
ATOM 1548 C CA . GLY A 1 198 ? -10.164 -29.516 -0.981 1 97.31 198 GLY A CA 1
ATOM 1549 C C . GLY A 1 198 ? -8.766 -29.438 -1.551 1 97.31 198 GLY A C 1
ATOM 1550 O O . GLY A 1 198 ? -8.523 -28.719 -2.531 1 97.31 198 GLY A O 1
ATOM 1551 N N . VAL A 1 199 ? -7.875 -30.141 -0.86 1 96.75 199 VAL A N 1
ATOM 1552 C CA . VAL A 1 199 ? -6.492 -30.203 -1.317 1 96.75 199 VAL A CA 1
ATOM 1553 C C . VAL A 1 199 ? -6.359 -31.234 -2.443 1 96.75 199 VAL A C 1
ATOM 1555 O O . VAL A 1 199 ? -6.836 -32.344 -2.32 1 96.75 199 VAL A O 1
ATOM 1558 N N . LEU A 1 200 ? -5.75 -30.797 -3.543 1 96.31 200 LEU A N 1
ATOM 1559 C CA . LEU A 1 200 ? -5.504 -31.672 -4.676 1 96.31 200 LEU A CA 1
ATOM 1560 C C . LEU A 1 200 ? -4.598 -32.844 -4.277 1 96.31 200 LEU A C 1
ATOM 1562 O O . LEU A 1 200 ? -3.557 -32.625 -3.646 1 96.31 200 LEU A O 1
ATOM 1566 N N . SER A 1 201 ? -5.035 -34.062 -4.574 1 92.88 201 SER A N 1
ATOM 1567 C CA . SER A 1 201 ? -4.25 -35.25 -4.324 1 92.88 201 SER A CA 1
ATOM 1568 C C . SER A 1 201 ? -4.398 -36.25 -5.469 1 92.88 201 SER A C 1
ATOM 1570 O O . SER A 1 201 ? -5.215 -36.062 -6.371 1 92.88 201 SER A O 1
ATOM 1572 N N . GLN A 1 202 ? -3.637 -37.281 -5.387 1 87.81 202 GLN A N 1
ATOM 1573 C CA . GLN A 1 202 ? -3.715 -38.344 -6.387 1 87.81 202 GLN A CA 1
ATOM 1574 C C . GLN A 1 202 ? -5.074 -39.031 -6.348 1 87.81 202 GLN A C 1
ATOM 1576 O O . GLN A 1 202 ? -5.547 -39.531 -7.367 1 87.81 202 GLN A O 1
ATOM 1581 N N . ASP A 1 203 ? -5.758 -38.875 -5.254 1 88 203 ASP A N 1
ATOM 1582 C CA . ASP A 1 203 ? -7.016 -39.594 -5.062 1 88 203 ASP A CA 1
ATOM 1583 C C . ASP A 1 203 ? -8.211 -38.688 -5.34 1 88 203 ASP A C 1
ATOM 1585 O O . ASP A 1 203 ? -9.359 -39.125 -5.254 1 88 203 ASP A O 1
ATOM 1589 N N . SER A 1 204 ? -7.828 -37.469 -5.652 1 91.31 204 SER A N 1
ATOM 1590 C CA . SER A 1 204 ? -8.93 -36.562 -5.938 1 91.31 204 SER A CA 1
ATOM 1591 C C . SER A 1 204 ? -9.766 -37.062 -7.117 1 91.31 204 SER A C 1
ATOM 1593 O O . SER A 1 204 ? -9.211 -37.469 -8.141 1 91.31 204 SER A O 1
ATOM 1595 N N . LYS A 1 205 ? -11.102 -37 -6.91 1 89.12 205 LYS A N 1
ATOM 1596 C CA . LYS A 1 205 ? -12.023 -37.5 -7.934 1 89.12 205 LYS A CA 1
ATOM 1597 C C . LYS A 1 205 ? -12.875 -36.375 -8.5 1 89.12 205 LYS A C 1
ATOM 1599 O O . LYS A 1 205 ? -12.883 -35.25 -7.961 1 89.12 205 LYS A O 1
ATOM 1604 N N . ASP A 1 206 ? -13.414 -36.625 -9.641 1 93.62 206 ASP A N 1
ATOM 1605 C CA . ASP A 1 206 ? -14.438 -35.781 -10.266 1 93.62 206 ASP A CA 1
ATOM 1606 C C . ASP A 1 206 ? -13.875 -34.406 -10.633 1 93.62 206 ASP A C 1
ATOM 1608 O O . ASP A 1 206 ? -14.555 -33.406 -10.492 1 93.62 206 ASP A O 1
ATOM 1612 N N . ILE A 1 207 ? -12.609 -34.375 -10.859 1 96.94 207 ILE A N 1
ATOM 1613 C CA . ILE A 1 207 ? -12.016 -33.188 -11.406 1 96.94 207 ILE A CA 1
ATOM 1614 C C . ILE A 1 207 ? -12.25 -33.125 -12.922 1 96.94 207 ILE A C 1
ATOM 1616 O O . ILE A 1 207 ? -12.086 -34.125 -13.609 1 96.94 207 ILE A O 1
ATOM 1620 N N . PHE A 1 208 ? -12.664 -32.031 -13.43 1 97.88 208 PHE A N 1
ATOM 1621 C CA . PHE A 1 208 ? -12.914 -31.859 -14.852 1 97.88 208 PHE A CA 1
ATOM 1622 C C . PHE A 1 208 ? -11.656 -32.125 -15.664 1 97.88 208 PHE A C 1
ATOM 1624 O O . PHE A 1 208 ? -10.602 -31.562 -15.391 1 97.88 208 PHE A O 1
ATOM 1631 N N . ALA A 1 209 ? -11.727 -33.031 -16.641 1 97.06 209 ALA A N 1
ATOM 1632 C CA . ALA A 1 209 ? -10.633 -33.406 -17.531 1 97.06 209 ALA A CA 1
ATOM 1633 C C . ALA A 1 209 ? -9.422 -33.875 -16.75 1 97.06 209 ALA A C 1
ATOM 1635 O O . ALA A 1 209 ? -8.289 -33.5 -17.031 1 97.06 209 ALA A O 1
ATOM 1636 N N . LYS A 1 210 ? -9.648 -34.688 -15.805 1 94.19 210 LYS A N 1
ATOM 1637 C CA . LYS A 1 210 ? -8.641 -35.156 -14.859 1 94.19 210 LYS A CA 1
ATOM 1638 C C . LYS A 1 210 ? -7.492 -35.875 -15.586 1 94.19 210 LYS A C 1
ATOM 1640 O O . LYS A 1 210 ? -6.34 -35.781 -15.148 1 94.19 210 LYS A O 1
ATOM 1645 N N . GLU A 1 211 ? -7.719 -36.5 -16.641 1 92.19 211 GLU A N 1
ATOM 1646 C CA . GLU A 1 211 ? -6.711 -37.25 -17.359 1 92.19 211 GLU A CA 1
ATOM 1647 C C . GLU A 1 211 ? -5.578 -36.375 -17.844 1 92.19 211 GLU A C 1
ATOM 1649 O O . GLU A 1 211 ? -4.461 -36.844 -18.078 1 92.19 211 GLU A O 1
ATOM 1654 N N . SER A 1 212 ? -5.891 -35.094 -17.984 1 93 212 SER A N 1
ATOM 1655 C CA . SER A 1 212 ? -4.883 -34.188 -18.469 1 93 212 SER A CA 1
ATOM 1656 C C . SER A 1 212 ? -4.051 -33.594 -17.328 1 93 212 SER A C 1
ATOM 1658 O O . SER A 1 212 ? -3.059 -32.906 -17.562 1 93 212 SER A O 1
ATOM 1660 N N . LEU A 1 213 ? -4.418 -33.906 -16.156 1 93 213 LEU A N 1
ATOM 1661 C CA . LEU A 1 213 ? -3.801 -33.281 -14.977 1 93 213 LEU A CA 1
ATOM 1662 C C . LEU A 1 213 ? -2.66 -34.156 -14.453 1 93 213 LEU A C 1
ATOM 1664 O O . LEU A 1 213 ? -2.861 -35.344 -14.133 1 93 213 LEU A O 1
ATOM 1668 N N . ASN A 1 214 ? -1.422 -33.594 -14.43 1 91.25 214 ASN A N 1
ATOM 1669 C CA . ASN A 1 214 ? -0.264 -34.281 -13.836 1 91.25 214 ASN A CA 1
ATOM 1670 C C . ASN A 1 214 ? -0.049 -33.812 -12.391 1 91.25 214 ASN A C 1
ATOM 1672 O O . ASN A 1 214 ? 0.415 -32.719 -12.141 1 91.25 214 ASN A O 1
ATOM 1676 N N . THR A 1 215 ? -0.276 -34.719 -11.43 1 90.56 215 THR A N 1
ATOM 1677 C CA . THR A 1 215 ? -0.193 -34.375 -10.016 1 90.56 215 THR A CA 1
ATOM 1678 C C . THR A 1 215 ? 1.198 -34.656 -9.461 1 90.56 215 THR A C 1
ATOM 1680 O O . THR A 1 215 ? 1.444 -34.5 -8.266 1 90.56 215 THR A O 1
ATOM 1683 N N . SER A 1 216 ? 2.098 -35.062 -10.312 1 90.75 216 SER A N 1
ATOM 1684 C CA . SER A 1 216 ? 3.465 -35.344 -9.891 1 90.75 216 SER A CA 1
ATOM 1685 C C . SER A 1 216 ? 4.398 -34.188 -10.219 1 90.75 216 SER A C 1
ATOM 1687 O O . SER A 1 216 ? 5.605 -34.25 -9.969 1 90.75 216 SER A O 1
ATOM 1689 N N . ILE A 1 217 ? 3.787 -33.188 -10.625 1 91.06 217 ILE A N 1
ATOM 1690 C CA . ILE A 1 217 ? 4.609 -32.031 -11.008 1 91.06 217 ILE A CA 1
ATOM 1691 C C . ILE A 1 217 ? 5.16 -31.359 -9.758 1 91.06 217 ILE A C 1
ATOM 1693 O O . ILE A 1 217 ? 4.508 -31.344 -8.711 1 91.06 217 ILE A O 1
ATOM 1697 N N . ILE A 1 218 ? 6.309 -30.812 -9.953 1 90.56 218 ILE A N 1
ATOM 1698 C CA . ILE A 1 218 ? 6.969 -30.078 -8.875 1 90.56 218 ILE A CA 1
ATOM 1699 C C . ILE A 1 218 ? 6.188 -28.812 -8.562 1 90.56 218 ILE A C 1
ATOM 1701 O O . ILE A 1 218 ? 5.75 -28.109 -9.477 1 90.56 218 ILE A O 1
ATOM 1705 N N . GLY A 1 219 ? 5.914 -28.609 -7.352 1 93.81 219 GLY A N 1
ATOM 1706 C CA . GLY A 1 219 ? 5.215 -27.422 -6.879 1 93.81 219 GLY A CA 1
ATOM 1707 C C . GLY A 1 219 ? 4.848 -27.484 -5.41 1 93.81 219 GLY A C 1
ATOM 1708 O O . GLY A 1 219 ? 4.582 -28.578 -4.879 1 93.81 219 GLY A O 1
ATOM 1709 N N . GLU A 1 220 ? 4.801 -26.344 -4.711 1 97.44 220 GLU A N 1
ATOM 1710 C CA . GLU A 1 220 ? 4.434 -26.281 -3.301 1 97.44 220 GLU A CA 1
ATOM 1711 C C . GLU A 1 220 ? 2.924 -26.406 -3.119 1 97.44 220 GLU A C 1
ATOM 1713 O O . GLU A 1 220 ? 2.164 -25.562 -3.609 1 97.44 220 GLU A O 1
ATOM 1718 N N . PRO A 1 221 ? 2.441 -27.391 -2.365 1 97.12 221 PRO A N 1
ATOM 1719 C CA . PRO A 1 221 ? 0.999 -27.562 -2.189 1 97.12 221 PRO A CA 1
ATOM 1720 C C . PRO A 1 221 ? 0.321 -26.344 -1.588 1 97.12 221 PRO A C 1
ATOM 1722 O O . PRO A 1 221 ? -0.79 -25.984 -1.988 1 97.12 221 PRO A O 1
ATOM 1725 N N . GLY A 1 222 ? 1.002 -25.641 -0.7 1 97.75 222 GLY A N 1
ATOM 1726 C CA . GLY A 1 222 ? 0.432 -24.453 -0.078 1 97.75 222 GLY A CA 1
ATOM 1727 C C . GLY A 1 222 ? 0.186 -23.328 -1.061 1 97.75 222 GLY A C 1
ATOM 1728 O O . GLY A 1 222 ? -0.548 -22.391 -0.758 1 97.75 222 GLY A O 1
ATOM 1729 N N . ALA A 1 223 ? 0.746 -23.453 -2.268 1 98.19 223 ALA A N 1
ATOM 1730 C CA . ALA A 1 223 ? 0.649 -22.391 -3.268 1 98.19 223 ALA A CA 1
ATOM 1731 C C . ALA A 1 223 ? -0.197 -22.828 -4.457 1 98.19 223 ALA A C 1
ATOM 1733 O O . ALA A 1 223 ? -0.732 -22 -5.191 1 98.19 223 ALA A O 1
ATOM 1734 N N . LEU A 1 224 ? -0.39 -24.188 -4.629 1 97.62 224 LEU A N 1
ATOM 1735 C CA . LEU A 1 224 ? -0.84 -24.578 -5.961 1 97.62 224 LEU A CA 1
ATOM 1736 C C . LEU A 1 224 ? -1.93 -25.641 -5.875 1 97.62 224 LEU A C 1
ATOM 1738 O O . LEU A 1 224 ? -2.605 -25.938 -6.867 1 97.62 224 LEU A O 1
ATOM 1742 N N . SER A 1 225 ? -2.25 -26.203 -4.711 1 96.94 225 SER A N 1
ATOM 1743 C CA . SER A 1 225 ? -2.92 -27.5 -4.691 1 96.94 225 SER A CA 1
ATOM 1744 C C . SER A 1 225 ? -4.344 -27.375 -4.164 1 96.94 225 SER A C 1
ATOM 1746 O O . SER A 1 225 ? -4.793 -28.203 -3.369 1 96.94 225 SER A O 1
ATOM 1748 N N . PHE A 1 226 ? -5.043 -26.422 -4.555 1 97.88 226 PHE A N 1
ATOM 1749 C CA . PHE A 1 226 ? -6.441 -26.297 -4.164 1 97.88 226 PHE A CA 1
ATOM 1750 C C . PHE A 1 226 ? -7.359 -26.656 -5.324 1 97.88 226 PHE A C 1
ATOM 1752 O O . PHE A 1 226 ? -7.078 -26.312 -6.477 1 97.88 226 PHE A O 1
ATOM 1759 N N . VAL A 1 227 ? -8.391 -27.453 -5.062 1 98.44 227 VAL A N 1
ATOM 1760 C CA . VAL A 1 227 ? -9.469 -27.766 -5.992 1 98.44 227 VAL A CA 1
ATOM 1761 C C . VAL A 1 227 ? -10.766 -27.109 -5.52 1 98.44 227 VAL A C 1
ATOM 1763 O O . VAL A 1 227 ? -11.055 -27.094 -4.32 1 98.44 227 VAL A O 1
ATOM 1766 N N . SER A 1 228 ? -11.516 -26.594 -6.434 1 98.75 228 SER A N 1
ATOM 1767 C CA . SER A 1 228 ? -12.766 -25.938 -6.051 1 98.75 228 SER A CA 1
ATOM 1768 C C . SER A 1 228 ? -13.758 -25.922 -7.207 1 98.75 228 SER A C 1
ATOM 1770 O O . SER A 1 228 ? -13.508 -26.531 -8.25 1 98.75 228 SER A O 1
ATOM 1772 N N . SER A 1 229 ? -14.961 -25.453 -6.973 1 98.75 229 SER A N 1
ATOM 1773 C CA . SER A 1 229 ? -16.031 -25.25 -7.945 1 98.75 229 SER A CA 1
ATOM 1774 C C . SER A 1 229 ? -16.516 -23.797 -7.926 1 98.75 229 SER A C 1
ATOM 1776 O O . SER A 1 229 ? -16.188 -23.047 -7.012 1 98.75 229 SER A O 1
ATOM 1778 N N . MET A 1 230 ? -17.25 -23.5 -8.969 1 98.69 230 MET A N 1
ATOM 1779 C CA . MET A 1 230 ? -17.781 -22.141 -9.055 1 98.69 230 MET A CA 1
ATOM 1780 C C . MET A 1 230 ? -18.688 -21.844 -7.863 1 98.69 230 MET A C 1
ATOM 1782 O O . MET A 1 230 ? -18.641 -20.75 -7.297 1 98.69 230 MET A O 1
ATOM 1786 N N . GLU A 1 231 ? -19.516 -22.781 -7.453 1 98.31 231 GLU A N 1
ATOM 1787 C CA . GLU A 1 231 ? -20.391 -22.594 -6.301 1 98.31 231 GLU A CA 1
ATOM 1788 C C . GLU A 1 231 ? -19.594 -22.344 -5.027 1 98.31 231 GLU A C 1
ATOM 1790 O O . GLU A 1 231 ? -19.922 -21.438 -4.254 1 98.31 231 GLU A O 1
ATOM 1795 N N . ASP A 1 232 ? -18.594 -23.156 -4.812 1 98.69 232 ASP A N 1
ATOM 1796 C CA . ASP A 1 232 ? -17.781 -23.016 -3.611 1 98.69 232 ASP A CA 1
ATOM 1797 C C . ASP A 1 232 ? -17 -21.703 -3.625 1 98.69 232 ASP A C 1
ATOM 1799 O O . ASP A 1 232 ? -16.844 -21.062 -2.586 1 98.69 232 ASP A O 1
ATOM 1803 N N . LEU A 1 233 ? -16.438 -21.328 -4.793 1 98.88 233 LEU A N 1
ATOM 1804 C CA . LEU A 1 233 ? -15.711 -20.078 -4.898 1 98.88 233 LEU A CA 1
ATOM 1805 C C . LEU A 1 233 ? -16.609 -18.891 -4.582 1 98.88 233 LEU A C 1
ATOM 1807 O O . LEU A 1 233 ? -16.203 -17.953 -3.912 1 98.88 233 LEU A O 1
ATOM 1811 N N . ALA A 1 234 ? -17.844 -18.953 -5.078 1 98.75 234 ALA A N 1
ATOM 1812 C CA . ALA A 1 234 ? -18.797 -17.891 -4.781 1 98.75 234 ALA A CA 1
ATOM 1813 C C . ALA A 1 234 ? -19.094 -17.812 -3.285 1 98.75 234 ALA A C 1
ATOM 1815 O O . ALA A 1 234 ? -19.156 -16.734 -2.713 1 98.75 234 ALA A O 1
ATOM 1816 N N . ARG A 1 235 ? -19.266 -18.969 -2.662 1 98.25 235 ARG A N 1
ATOM 1817 C CA . ARG A 1 235 ? -19.531 -19.016 -1.229 1 98.25 235 ARG A CA 1
ATOM 1818 C C . ARG A 1 235 ? -18.359 -18.469 -0.433 1 98.25 235 ARG A C 1
ATOM 1820 O O . ARG A 1 235 ? -18.547 -17.703 0.516 1 98.25 235 ARG A O 1
ATOM 1827 N N . ALA A 1 236 ? -17.188 -18.922 -0.804 1 98.69 236 ALA A N 1
ATOM 1828 C CA . ALA A 1 236 ? -16 -18.438 -0.129 1 98.69 236 ALA A CA 1
ATOM 1829 C C . ALA A 1 236 ? -15.844 -16.922 -0.312 1 98.69 236 ALA A C 1
ATOM 1831 O O . ALA A 1 236 ? -15.547 -16.203 0.643 1 98.69 236 ALA A O 1
ATOM 1832 N N . GLY A 1 237 ? -16.031 -16.422 -1.587 1 98.75 237 GLY A N 1
ATOM 1833 C CA . GLY A 1 237 ? -15.938 -15 -1.857 1 98.75 237 GLY A CA 1
ATOM 1834 C C . GLY A 1 237 ? -16.953 -14.18 -1.087 1 98.75 237 GLY A C 1
ATOM 1835 O O . GLY A 1 237 ? -16.625 -13.125 -0.552 1 98.75 237 GLY A O 1
ATOM 1836 N N . HIS A 1 238 ? -18.172 -14.688 -1.063 1 98.56 238 HIS A N 1
ATOM 1837 C CA . HIS A 1 238 ? -19.203 -14.039 -0.269 1 98.56 238 HIS A CA 1
ATOM 1838 C C . HIS A 1 238 ? -18.797 -13.938 1.196 1 98.56 238 HIS A C 1
ATOM 1840 O O . HIS A 1 238 ? -18.969 -12.891 1.821 1 98.56 238 HIS A O 1
ATOM 1846 N N . SER A 1 239 ? -18.297 -15 1.699 1 98.38 239 SER A N 1
ATOM 1847 C CA . SER A 1 239 ? -17.859 -15.047 3.09 1 98.38 239 SER A CA 1
ATOM 1848 C C . SER A 1 239 ? -16.75 -14.039 3.359 1 98.38 239 SER A C 1
ATOM 1850 O O . SER A 1 239 ? -16.703 -13.422 4.422 1 98.38 239 SER A O 1
ATOM 1852 N N . MET A 1 240 ? -15.812 -13.898 2.447 1 98.5 240 MET A N 1
ATOM 1853 C CA . MET A 1 240 ? -14.734 -12.922 2.596 1 98.5 240 MET A CA 1
ATOM 1854 C C . MET A 1 240 ? -15.281 -11.5 2.635 1 98.5 240 MET A C 1
ATOM 1856 O O . MET A 1 240 ? -14.852 -10.688 3.449 1 98.5 240 MET A O 1
ATOM 1860 N N . LEU A 1 241 ? -16.25 -11.211 1.761 1 98 241 LEU A N 1
ATOM 1861 C CA . LEU A 1 241 ? -16.828 -9.875 1.648 1 98 241 LEU A CA 1
ATOM 1862 C C . LEU A 1 241 ? -17.672 -9.539 2.881 1 98 241 LEU A C 1
ATOM 1864 O O . LEU A 1 241 ? -17.703 -8.383 3.316 1 98 241 LEU A O 1
ATOM 1868 N N . THR A 1 242 ? -18.25 -10.609 3.525 1 96.75 242 THR A N 1
ATOM 1869 C CA . THR A 1 242 ? -19.141 -10.383 4.652 1 96.75 242 THR A CA 1
ATOM 1870 C C . THR A 1 242 ? -18.438 -10.648 5.973 1 96.75 242 THR A C 1
ATOM 1872 O O . THR A 1 242 ? -18.984 -10.391 7.047 1 96.75 242 THR A O 1
ATOM 1875 N N . SER A 1 243 ? -17.234 -11.172 5.922 1 96.25 243 SER A N 1
ATOM 1876 C CA . SER A 1 243 ? -16.453 -11.508 7.105 1 96.25 243 SER A CA 1
ATOM 1877 C C . SER A 1 243 ? -17.172 -12.539 7.969 1 96.25 243 SER A C 1
ATOM 1879 O O . SER A 1 243 ? -17.312 -12.344 9.18 1 96.25 243 SER A O 1
ATOM 1881 N N . ASP A 1 244 ? -17.562 -13.586 7.328 1 95.88 244 ASP A N 1
ATOM 1882 C CA . ASP A 1 244 ? -18.344 -14.609 8.031 1 95.88 244 ASP A CA 1
ATOM 1883 C C . ASP A 1 244 ? -17.516 -15.297 9.102 1 95.88 244 ASP A C 1
ATOM 1885 O O . ASP A 1 244 ? -18.031 -15.672 10.156 1 95.88 244 ASP A O 1
ATOM 1889 N N . ILE A 1 245 ? -16.234 -15.5 8.812 1 97.19 245 ILE A N 1
ATOM 1890 C CA . ILE A 1 245 ? -15.461 -16.297 9.758 1 97.19 245 ILE A CA 1
ATOM 1891 C C . ILE A 1 245 ? -14.242 -15.5 10.227 1 97.19 245 ILE A C 1
ATOM 1893 O O . ILE A 1 245 ? -13.289 -16.078 10.758 1 97.19 245 ILE A O 1
ATOM 1897 N N . LEU A 1 246 ? -14.188 -14.219 9.883 1 97.56 246 LEU A N 1
ATOM 1898 C CA . LEU A 1 246 ? -13.18 -13.273 10.344 1 97.56 246 LEU A CA 1
ATOM 1899 C C . LEU A 1 246 ? -13.828 -12.062 11.016 1 97.56 246 LEU A C 1
ATOM 1901 O O . LEU A 1 246 ? -14.961 -11.703 10.688 1 97.56 246 LEU A O 1
ATOM 1905 N N . PRO A 1 247 ? -13.133 -11.422 12.031 1 96 247 PRO A N 1
ATOM 1906 C CA . PRO A 1 247 ? -13.617 -10.109 12.461 1 96 247 PRO A CA 1
ATOM 1907 C C . PRO A 1 247 ? -13.648 -9.094 11.32 1 96 247 PRO A C 1
ATOM 1909 O O . PRO A 1 247 ? -12.75 -9.086 10.477 1 96 247 PRO A O 1
ATOM 1912 N N . LEU A 1 248 ? -14.633 -8.281 11.328 1 94.62 248 LEU A N 1
ATOM 1913 C CA . LEU A 1 248 ? -14.812 -7.266 10.297 1 94.62 248 LEU A CA 1
ATOM 1914 C C . LEU A 1 248 ? -13.562 -6.398 10.164 1 94.62 248 LEU A C 1
ATOM 1916 O O . LEU A 1 248 ? -13.203 -5.988 9.062 1 94.62 248 LEU A O 1
ATOM 1920 N N . THR A 1 249 ? -12.914 -6.082 11.25 1 94.81 249 THR A N 1
ATOM 1921 C CA . THR A 1 249 ? -11.734 -5.223 11.266 1 94.81 249 THR A CA 1
ATOM 1922 C C . THR A 1 249 ? -10.57 -5.891 10.547 1 94.81 249 THR A C 1
ATOM 1924 O O . THR A 1 249 ? -9.805 -5.227 9.844 1 94.81 249 THR A O 1
ATOM 1927 N N . VAL A 1 250 ? -10.43 -7.176 10.719 1 96.25 250 VAL A N 1
ATOM 1928 C CA . VAL A 1 250 ? -9.359 -7.93 10.062 1 96.25 250 VAL A CA 1
ATOM 1929 C C . VAL A 1 250 ? -9.602 -7.969 8.555 1 96.25 250 VAL A C 1
ATOM 1931 O O . VAL A 1 250 ? -8.68 -7.785 7.766 1 96.25 250 VAL A O 1
ATOM 1934 N N . SER A 1 251 ? -10.867 -8.195 8.141 1 96.81 251 SER A N 1
ATOM 1935 C CA . SER A 1 251 ? -11.211 -8.211 6.719 1 96.81 251 SER A CA 1
ATOM 1936 C C . SER A 1 251 ? -10.922 -6.863 6.066 1 96.81 251 SER A C 1
ATOM 1938 O O . SER A 1 251 ? -10.43 -6.809 4.938 1 96.81 251 SER A O 1
ATOM 1940 N N . ARG A 1 252 ? -11.188 -5.77 6.785 1 95.12 252 ARG A N 1
ATOM 1941 C CA . ARG A 1 252 ? -10.945 -4.438 6.242 1 95.12 252 ARG A CA 1
ATOM 1942 C C . ARG A 1 252 ? -9.461 -4.195 6.012 1 95.12 252 ARG A C 1
ATOM 1944 O O . ARG A 1 252 ? -9.07 -3.549 5.039 1 95.12 252 ARG A O 1
ATOM 1951 N N . ARG A 1 253 ? -8.594 -4.715 6.883 1 95.38 253 ARG A N 1
ATOM 1952 C CA . ARG A 1 253 ? -7.152 -4.555 6.75 1 95.38 253 ARG A CA 1
ATOM 1953 C C . ARG A 1 253 ? -6.59 -5.512 5.703 1 95.38 253 ARG A C 1
ATOM 1955 O O . ARG A 1 253 ? -5.613 -5.195 5.023 1 95.38 253 ARG A O 1
ATOM 1962 N N . TRP A 1 254 ? -7.238 -6.629 5.523 1 97.31 254 TRP A N 1
ATOM 1963 C CA . TRP A 1 254 ? -6.734 -7.688 4.66 1 97.31 254 TRP A CA 1
ATOM 1964 C C . TRP A 1 254 ? -7.066 -7.406 3.197 1 97.31 254 TRP A C 1
ATOM 1966 O O . TRP A 1 254 ? -6.219 -7.57 2.318 1 97.31 254 TRP A O 1
ATOM 1976 N N . LEU A 1 255 ? -8.289 -7.016 2.896 1 97.56 255 LEU A N 1
ATOM 1977 C CA . LEU A 1 255 ? -8.781 -6.906 1.531 1 97.56 255 LEU A CA 1
ATOM 1978 C C . LEU A 1 255 ? -8.414 -5.559 0.922 1 97.56 255 LEU A C 1
ATOM 1980 O O . LEU A 1 255 ? -9.297 -4.805 0.496 1 97.56 255 LEU A O 1
ATOM 1984 N N . LYS A 1 256 ? -7.055 -5.344 0.788 1 94.94 256 LYS A N 1
ATOM 1985 C CA . LYS A 1 256 ? -6.523 -4.105 0.226 1 94.94 256 LYS A CA 1
ATOM 1986 C C . LYS A 1 256 ? -5.133 -4.324 -0.364 1 94.94 256 LYS A C 1
ATOM 1988 O O . LYS A 1 256 ? -4.543 -5.395 -0.199 1 94.94 256 LYS A O 1
ATOM 1993 N N . SER A 1 257 ? -4.668 -3.293 -1.089 1 94.81 257 SER A N 1
ATOM 1994 C CA . SER A 1 257 ? -3.287 -3.252 -1.562 1 94.81 257 SER A CA 1
ATOM 1995 C C . SER A 1 257 ? -2.316 -2.998 -0.413 1 94.81 257 SER A C 1
ATOM 1997 O O . SER A 1 257 ? -2.652 -2.303 0.549 1 94.81 257 SER A O 1
ATOM 1999 N N . HIS A 1 258 ? -1.142 -3.602 -0.562 1 93.5 258 HIS A N 1
ATOM 2000 C CA . HIS A 1 258 ? -0.153 -3.445 0.499 1 93.5 258 HIS A CA 1
ATOM 2001 C C . HIS A 1 258 ? 1.194 -3.004 -0.064 1 93.5 258 HIS A C 1
ATOM 2003 O O . HIS A 1 258 ? 2.041 -2.49 0.67 1 93.5 258 HIS A O 1
ATOM 2009 N N . ALA A 1 259 ? 1.411 -3.203 -1.29 1 94.69 259 ALA A N 1
ATOM 2010 C CA . ALA A 1 259 ? 2.686 -2.85 -1.908 1 94.69 259 ALA A CA 1
ATOM 2011 C C . ALA A 1 259 ? 2.488 -2.383 -3.348 1 94.69 259 ALA A C 1
ATOM 2013 O O . ALA A 1 259 ? 1.549 -2.811 -4.023 1 94.69 259 ALA A O 1
ATOM 2014 N N . ASP A 1 260 ? 3.381 -1.556 -3.768 1 91.25 260 ASP A N 1
ATOM 2015 C CA . ASP A 1 260 ? 3.369 -1.063 -5.141 1 91.25 260 ASP A CA 1
ATOM 2016 C C . ASP A 1 260 ? 4.266 -1.916 -6.039 1 91.25 260 ASP A C 1
ATOM 2018 O O . ASP A 1 260 ? 5.16 -2.609 -5.551 1 91.25 260 ASP A O 1
ATOM 2022 N N . THR A 1 261 ? 3.939 -1.898 -7.277 1 90 261 THR A N 1
ATOM 2023 C CA . THR A 1 261 ? 4.777 -2.502 -8.312 1 90 261 THR A CA 1
ATOM 2024 C C . THR A 1 261 ? 5.398 -1.43 -9.203 1 90 261 THR A C 1
ATOM 2026 O O . THR A 1 261 ? 5.336 -0.24 -8.883 1 90 261 THR A O 1
ATOM 2029 N N . SER A 1 262 ? 6.062 -1.858 -10.227 1 84.12 262 SER A N 1
ATOM 2030 C CA . SER A 1 262 ? 6.625 -0.899 -11.164 1 84.12 262 SER A CA 1
ATOM 2031 C C . SER A 1 262 ? 5.551 -0.336 -12.094 1 84.12 262 SER A C 1
ATOM 2033 O O . SER A 1 262 ? 5.844 0.489 -12.961 1 84.12 262 SER A O 1
ATOM 2035 N N . ASN A 1 263 ? 4.309 -0.732 -11.914 1 85.12 263 ASN A N 1
ATOM 2036 C CA . ASN A 1 263 ? 3.148 -0.274 -12.672 1 85.12 263 ASN A CA 1
ATOM 2037 C C . ASN A 1 263 ? 2.156 0.469 -11.781 1 85.12 263 ASN A C 1
ATOM 2039 O O . ASN A 1 263 ? 1.651 -0.09 -10.805 1 85.12 263 ASN A O 1
ATOM 2043 N N . LEU A 1 264 ? 1.82 1.749 -12.164 1 85.12 264 LEU A N 1
ATOM 2044 C CA . LEU A 1 264 ? 0.906 2.562 -11.367 1 85.12 264 LEU A CA 1
ATOM 2045 C C . LEU A 1 264 ? -0.461 1.896 -11.258 1 85.12 264 LEU A C 1
ATOM 2047 O O . LEU A 1 264 ? -1.204 2.146 -10.312 1 85.12 264 LEU A O 1
ATOM 2051 N N . ARG A 1 265 ? -0.789 1.005 -12.148 1 87.25 265 ARG A N 1
ATOM 2052 C CA . ARG A 1 265 ? -2.127 0.427 -12.211 1 87.25 265 ARG A CA 1
ATOM 2053 C C . ARG A 1 265 ? -2.188 -0.903 -11.469 1 87.25 265 ARG A C 1
ATOM 2055 O O . ARG A 1 265 ? -3.248 -1.526 -11.383 1 87.25 265 ARG A O 1
ATOM 2062 N N . ASN A 1 266 ? -1.077 -1.277 -10.898 1 89.75 266 ASN A N 1
ATOM 2063 C CA . ASN A 1 266 ? -1.051 -2.557 -10.195 1 89.75 266 ASN A CA 1
ATOM 2064 C C . ASN A 1 266 ? -0.472 -2.41 -8.789 1 89.75 266 ASN A C 1
ATOM 2066 O O . ASN A 1 266 ? 0.457 -1.632 -8.578 1 89.75 266 ASN A O 1
ATOM 2070 N N . GLY A 1 267 ? -1.051 -3.053 -7.887 1 92.75 267 GLY A N 1
ATOM 2071 C CA . GLY A 1 267 ? -0.529 -3.26 -6.547 1 92.75 267 GLY A CA 1
ATOM 2072 C C . GLY A 1 267 ? -0.537 -4.715 -6.121 1 92.75 267 GLY A C 1
ATOM 2073 O O . GLY A 1 267 ? -0.936 -5.59 -6.891 1 92.75 267 GLY A O 1
ATOM 2074 N N . VAL A 1 268 ? -0.021 -4.953 -5.008 1 96.44 268 VAL A N 1
ATOM 2075 C CA . VAL A 1 268 ? 0.05 -6.309 -4.473 1 96.44 268 VAL A CA 1
ATOM 2076 C C . VAL A 1 268 ? -0.54 -6.336 -3.062 1 96.44 268 VAL A C 1
ATOM 2078 O O . VAL A 1 268 ? -0.282 -5.438 -2.256 1 96.44 268 VAL A O 1
ATOM 2081 N N . GLY A 1 269 ? -1.449 -7.273 -2.826 1 97.31 269 GLY A N 1
ATOM 2082 C CA . GLY A 1 269 ? -2.004 -7.508 -1.502 1 97.31 269 GLY A CA 1
ATOM 2083 C C . GLY A 1 269 ? -1.601 -8.852 -0.917 1 97.31 269 GLY A C 1
ATOM 2084 O O . GLY A 1 269 ? -0.555 -9.398 -1.271 1 97.31 269 GLY A O 1
ATOM 2085 N N . ARG A 1 270 ? -2.354 -9.312 0.024 1 98 270 ARG A N 1
ATOM 2086 C CA . ARG A 1 270 ? -2.086 -10.578 0.694 1 98 270 ARG A CA 1
ATOM 2087 C C . ARG A 1 270 ? -3.131 -11.625 0.323 1 98 270 ARG A C 1
ATOM 2089 O O . ARG A 1 270 ? -4.125 -11.797 1.031 1 98 270 ARG A O 1
ATOM 2096 N N . PRO A 1 271 ? -3.102 -12.414 -0.738 1 98 271 PRO A N 1
ATOM 2097 C CA . PRO A 1 271 ? -2.023 -12.352 -1.728 1 98 271 PRO A CA 1
ATOM 2098 C C . PRO A 1 271 ? -2.488 -11.812 -3.076 1 98 271 PRO A C 1
ATOM 2100 O O . PRO A 1 271 ? -2.168 -12.383 -4.121 1 98 271 PRO A O 1
ATOM 2103 N N . TRP A 1 272 ? -3.096 -10.766 -3.178 1 97.75 272 TRP A N 1
ATOM 2104 C CA . TRP A 1 272 ? -3.854 -10.266 -4.32 1 97.75 272 TRP A CA 1
ATOM 2105 C C . TRP A 1 272 ? -2.934 -9.586 -5.328 1 97.75 272 TRP A C 1
ATOM 2107 O O . TRP A 1 272 ? -1.916 -9 -4.949 1 97.75 272 TRP A O 1
ATOM 2117 N N . GLU A 1 273 ? -3.287 -9.766 -6.59 1 96 273 GLU A N 1
ATOM 2118 C CA . GLU A 1 273 ? -2.928 -8.797 -7.625 1 96 273 GLU A CA 1
ATOM 2119 C C . GLU A 1 273 ? -3.973 -7.691 -7.734 1 96 273 GLU A C 1
ATOM 2121 O O . GLU A 1 273 ? -5.09 -7.93 -8.195 1 96 273 GLU A O 1
ATOM 2126 N N . VAL A 1 274 ?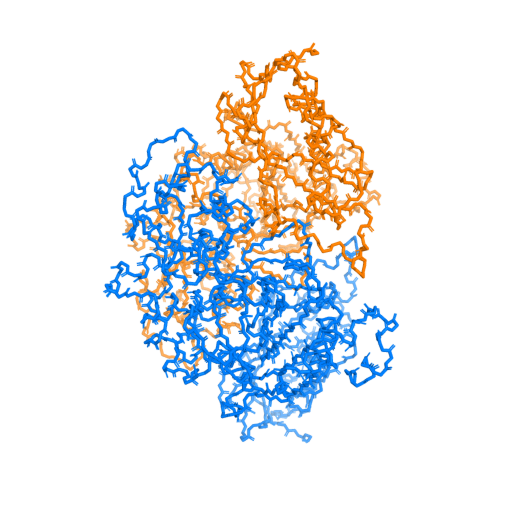 -3.584 -6.531 -7.367 1 94.88 274 VAL A N 1
ATOM 2127 C CA . VAL A 1 274 ? -4.539 -5.434 -7.297 1 94.88 274 VAL A CA 1
ATOM 2128 C C . VAL A 1 274 ? -4.535 -4.652 -8.609 1 94.88 274 VAL A C 1
ATOM 2130 O O . VAL A 1 274 ? -3.492 -4.145 -9.031 1 94.88 274 VAL A O 1
ATOM 2133 N N . TYR A 1 275 ? -5.633 -4.625 -9.266 1 91.44 275 TYR A N 1
ATOM 2134 C CA . TYR A 1 275 ? -5.816 -3.805 -10.453 1 91.44 275 TYR A CA 1
ATOM 2135 C C . TYR A 1 275 ? -6.547 -2.51 -10.117 1 91.44 275 TYR A C 1
ATOM 2137 O O . TYR A 1 275 ? -7.66 -2.535 -9.594 1 91.44 275 TYR A O 1
ATOM 2145 N N . ARG A 1 276 ? -5.867 -1.383 -10.406 1 90.06 276 ARG A N 1
ATOM 2146 C CA . ARG A 1 276 ? -6.418 -0.059 -10.133 1 90.06 276 ARG A CA 1
ATOM 2147 C C . ARG A 1 276 ? -7.102 0.517 -11.367 1 90.06 276 ARG A C 1
ATOM 2149 O O . ARG A 1 276 ? -6.434 0.997 -12.281 1 90.06 276 ARG A O 1
ATOM 2156 N N . ALA A 1 277 ? -8.43 0.481 -11.289 1 84.88 277 ALA A N 1
ATOM 2157 C CA . ALA A 1 277 ? -9.211 0.937 -12.445 1 84.88 277 ALA A CA 1
ATOM 2158 C C . ALA A 1 277 ? -9.703 2.365 -12.242 1 84.88 277 ALA A C 1
ATOM 2160 O O . ALA A 1 277 ? -9.969 2.781 -11.109 1 84.88 277 ALA A O 1
ATOM 2161 N N . GLY A 1 278 ? -9.875 3.041 -13.328 1 76.88 278 GLY A N 1
ATOM 2162 C CA . GLY A 1 278 ? -10.406 4.395 -13.289 1 76.88 278 GLY A CA 1
ATOM 2163 C C . GLY A 1 278 ? -9.414 5.434 -13.781 1 76.88 278 GLY A C 1
ATOM 2164 O O . GLY A 1 278 ? -8.32 5.094 -14.234 1 76.88 278 GLY A O 1
ATOM 2165 N N . GLN A 1 279 ? -9.914 6.656 -13.742 1 68.56 279 GLN A N 1
ATOM 2166 C CA . GLN A 1 279 ? -9.078 7.766 -14.188 1 68.56 279 GLN A CA 1
ATOM 2167 C C . GLN A 1 279 ? -8.883 8.789 -13.07 1 68.56 279 GLN A C 1
ATOM 2169 O O . GLN A 1 279 ? -9.656 8.82 -12.109 1 68.56 279 GLN A O 1
ATOM 2174 N N . ASN A 1 280 ? -7.762 9.445 -13.039 1 56.09 280 ASN A N 1
ATOM 2175 C CA . ASN A 1 280 ? -7.301 10.336 -11.969 1 56.09 280 ASN A CA 1
ATOM 2176 C C . ASN A 1 280 ? -8.422 11.242 -11.477 1 56.09 280 ASN A C 1
ATOM 2178 O O . ASN A 1 280 ? -8.531 11.492 -10.273 1 56.09 280 ASN A O 1
ATOM 2182 N N . ILE A 1 281 ? -9.164 11.844 -12.242 1 56.62 281 ILE A N 1
ATOM 2183 C CA . ILE A 1 281 ? -10.172 12.766 -11.75 1 56.62 281 ILE A CA 1
ATOM 2184 C C . ILE A 1 281 ? -11.438 12 -11.367 1 56.62 281 ILE A C 1
ATOM 2186 O O . ILE A 1 281 ? -12.461 12.594 -11.031 1 56.62 281 ILE A O 1
ATOM 2190 N N . ARG A 1 282 ? -11.203 10.688 -11.398 1 60.5 282 ARG A N 1
ATOM 2191 C CA . ARG A 1 282 ? -12.289 9.805 -11 1 60.5 282 ARG A CA 1
ATOM 2192 C C . ARG A 1 282 ? -11.828 8.812 -9.938 1 60.5 282 ARG A C 1
ATOM 2194 O O . ARG A 1 282 ? -10.633 8.602 -9.758 1 60.5 282 ARG A O 1
ATOM 2201 N N . PRO A 1 283 ? -12.867 8.352 -9.219 1 71.12 283 PRO A N 1
ATOM 2202 C CA . PRO A 1 283 ? -12.477 7.395 -8.172 1 71.12 283 PRO A CA 1
ATOM 2203 C C . PRO A 1 283 ? -11.742 6.176 -8.734 1 71.12 283 PRO A C 1
ATOM 2205 O O . PRO A 1 283 ? -12.164 5.605 -9.742 1 71.12 283 PRO A O 1
ATOM 2208 N N . ILE A 1 284 ? -10.555 5.969 -8.281 1 80.88 284 ILE A N 1
ATOM 2209 C CA . ILE A 1 284 ? -9.828 4.738 -8.562 1 80.88 284 ILE A CA 1
ATOM 2210 C C . ILE A 1 284 ? -10.453 3.576 -7.797 1 80.88 284 ILE A C 1
ATOM 2212 O O . ILE A 1 284 ? -10.727 3.686 -6.602 1 80.88 284 ILE A O 1
ATOM 2216 N N . MET A 1 285 ? -10.805 2.566 -8.531 1 87.06 285 MET A N 1
ATOM 2217 C CA . MET A 1 285 ? -11.398 1.364 -7.945 1 87.06 285 MET A CA 1
ATOM 2218 C C . MET A 1 285 ? -10.414 0.198 -8 1 87.06 285 MET A C 1
ATOM 2220 O O . MET A 1 285 ? -9.82 -0.067 -9.047 1 87.06 285 MET A O 1
ATOM 2224 N N . ASP A 1 286 ? -10.281 -0.425 -6.902 1 91.31 286 ASP A N 1
ATOM 2225 C CA . ASP A 1 286 ? -9.391 -1.576 -6.832 1 91.31 286 ASP A CA 1
ATOM 2226 C C . ASP A 1 286 ? -10.141 -2.877 -7.098 1 91.31 286 ASP A C 1
ATOM 2228 O O . ASP A 1 286 ? -11.219 -3.1 -6.539 1 91.31 286 ASP A O 1
ATOM 2232 N N . ALA A 1 287 ? -9.641 -3.639 -7.973 1 94.56 287 ALA A N 1
ATOM 2233 C CA . ALA A 1 287 ? -10.039 -5.039 -8.102 1 94.56 287 ALA A CA 1
ATOM 2234 C C . ALA A 1 287 ? -8.961 -5.969 -7.543 1 94.56 287 ALA A C 1
ATOM 2236 O O . ALA A 1 287 ? -7.848 -6.02 -8.07 1 94.56 287 ALA A O 1
ATOM 2237 N N . LEU A 1 288 ? -9.273 -6.613 -6.41 1 97.31 288 LEU A N 1
ATOM 2238 C CA . LEU A 1 288 ? -8.398 -7.645 -5.867 1 97.31 288 LEU A CA 1
ATOM 2239 C C . LEU A 1 288 ? -8.523 -8.938 -6.66 1 97.31 288 LEU A C 1
ATOM 2241 O O . LEU A 1 288 ? -9.602 -9.531 -6.715 1 97.31 288 LEU A O 1
ATOM 2245 N N . THR A 1 289 ? -7.418 -9.336 -7.293 1 96.94 289 THR A N 1
ATOM 2246 C CA . THR A 1 289 ? -7.473 -10.484 -8.188 1 96.94 289 THR A CA 1
ATOM 2247 C C . THR A 1 289 ? -6.336 -11.453 -7.891 1 96.94 289 THR A C 1
ATOM 2249 O O . THR A 1 289 ? -5.281 -11.055 -7.395 1 96.94 289 THR A O 1
ATOM 2252 N N . LYS A 1 290 ? -6.586 -12.648 -8.039 1 97.81 290 LYS A N 1
ATOM 2253 C CA . LYS A 1 290 ? -5.555 -13.68 -8.062 1 97.81 290 LYS A CA 1
ATOM 2254 C C . LYS A 1 290 ? -5.734 -14.609 -9.258 1 97.81 290 LYS A C 1
ATOM 2256 O O . LYS A 1 290 ? -6.773 -15.258 -9.406 1 97.81 290 LYS A O 1
ATOM 2261 N N . ALA A 1 291 ? -4.754 -14.594 -10.109 1 96.75 291 ALA A N 1
ATOM 2262 C CA . ALA A 1 291 ? -4.738 -15.531 -11.234 1 96.75 291 ALA A CA 1
ATOM 2263 C C . ALA A 1 291 ? -4.016 -16.812 -10.859 1 96.75 291 ALA A C 1
ATOM 2265 O O . ALA A 1 291 ? -3.152 -16.828 -9.977 1 96.75 291 ALA A O 1
ATOM 2266 N N . GLY A 1 292 ? -4.441 -17.906 -11.453 1 97.12 292 GLY A N 1
ATOM 2267 C CA . GLY A 1 292 ? -3.807 -19.188 -11.195 1 97.12 292 GLY A CA 1
ATOM 2268 C C . GLY A 1 292 ? -3.674 -20.047 -12.445 1 97.12 292 GLY A C 1
ATOM 2269 O O . GLY A 1 292 ? -4.5 -19.953 -13.352 1 97.12 292 GLY A O 1
ATOM 2270 N N . THR A 1 293 ? -2.6 -20.797 -12.484 1 96.44 293 THR A N 1
ATOM 2271 C CA . THR A 1 293 ? -2.404 -21.812 -13.516 1 96.44 293 THR A CA 1
ATOM 2272 C C . THR A 1 293 ? -1.837 -23.094 -12.922 1 96.44 293 THR A C 1
ATOM 2274 O O . THR A 1 293 ? -1.084 -23.047 -11.945 1 96.44 293 THR A O 1
ATOM 2277 N N . ILE A 1 294 ? -2.262 -24.219 -13.461 1 96.56 294 ILE A N 1
ATOM 2278 C CA . ILE A 1 294 ? -1.704 -25.531 -13.156 1 96.56 294 ILE A CA 1
ATOM 2279 C C . ILE A 1 294 ? -1.988 -26.5 -14.305 1 96.56 294 ILE A C 1
ATOM 2281 O O . ILE A 1 294 ? -3.148 -26.766 -14.633 1 96.56 294 ILE A O 1
ATOM 2285 N N . GLY A 1 295 ? -0.897 -27 -14.883 1 95.75 295 GLY A N 1
ATOM 2286 C CA . GLY A 1 295 ? -1.077 -27.828 -16.062 1 95.75 295 GLY A CA 1
ATOM 2287 C C . GLY A 1 295 ? -1.835 -27.125 -17.172 1 95.75 295 GLY A C 1
ATOM 2288 O O . GLY A 1 295 ? -1.45 -26.031 -17.594 1 95.75 295 GLY A O 1
ATOM 2289 N N . LYS A 1 296 ? -3.012 -27.812 -17.547 1 97.44 296 LYS A N 1
ATOM 2290 C CA . LYS A 1 296 ? -3.818 -27.328 -18.672 1 97.44 296 LYS A CA 1
ATOM 2291 C C . LYS A 1 296 ? -4.961 -26.438 -18.172 1 97.44 296 LYS A C 1
ATOM 2293 O O . LYS A 1 296 ? -5.902 -26.156 -18.922 1 97.44 296 LYS A O 1
ATOM 2298 N N . TYR A 1 297 ? -4.891 -26.047 -16.906 1 98.12 297 TYR A N 1
ATOM 2299 C CA . TYR A 1 297 ? -5.973 -25.281 -16.297 1 98.12 297 TYR A CA 1
ATOM 2300 C C . TYR A 1 297 ? -5.539 -23.844 -16 1 98.12 297 TYR A C 1
ATOM 2302 O O . TYR A 1 297 ? -4.363 -23.594 -15.734 1 98.12 297 TYR A O 1
ATOM 2310 N N . ALA A 1 298 ? -6.438 -22.906 -16.062 1 98.31 298 ALA A N 1
ATOM 2311 C CA . ALA A 1 298 ? -6.262 -21.516 -15.648 1 98.31 298 ALA A CA 1
ATOM 2312 C C . ALA A 1 298 ? -7.469 -21.016 -14.844 1 98.31 298 ALA A C 1
ATOM 2314 O O . ALA A 1 298 ? -8.586 -21.516 -15.031 1 98.31 298 ALA A O 1
ATOM 2315 N N . SER A 1 299 ? -7.227 -20.172 -13.938 1 98.56 299 SER A N 1
ATOM 2316 C CA . SER A 1 299 ? -8.281 -19.672 -13.062 1 98.56 299 SER A CA 1
ATOM 2317 C C . SER A 1 299 ? -8.062 -18.203 -12.719 1 98.56 299 SER A C 1
ATOM 2319 O O . SER A 1 299 ? -6.93 -17.703 -12.758 1 98.56 299 SER A O 1
ATOM 2321 N N . TYR A 1 300 ? -9.125 -17.469 -12.508 1 98.19 300 TYR A N 1
ATOM 2322 C CA . TYR A 1 300 ? -9.172 -16.156 -11.875 1 98.19 300 TYR A CA 1
ATOM 2323 C C . TYR A 1 300 ? -10.156 -16.141 -10.703 1 98.19 300 TYR A C 1
ATOM 2325 O O . TYR A 1 300 ? -11.227 -16.734 -10.789 1 98.19 300 TYR A O 1
ATOM 2333 N N . PHE A 1 301 ? -9.773 -15.609 -9.688 1 98.69 301 PHE A N 1
ATOM 2334 C CA . PHE A 1 301 ? -10.641 -15.297 -8.555 1 98.69 301 PHE A CA 1
ATOM 2335 C C . PHE A 1 301 ? -10.414 -13.867 -8.078 1 98.69 301 PHE A C 1
ATOM 2337 O O . PHE A 1 301 ? -9.273 -13.414 -7.98 1 98.69 301 PHE A O 1
ATOM 2344 N N . GLY A 1 302 ? -11.531 -13.164 -7.789 1 98.12 302 GLY A N 1
ATOM 2345 C CA . GLY A 1 302 ? -11.305 -11.773 -7.414 1 98.12 302 GLY A CA 1
ATOM 2346 C C . GLY A 1 302 ? -12.469 -11.172 -6.648 1 98.12 302 GLY A C 1
ATOM 2347 O O . GLY A 1 302 ? -13.562 -11.727 -6.629 1 98.12 302 GLY A O 1
ATOM 2348 N N . LEU A 1 303 ? -12.18 -10.055 -5.965 1 98.06 303 LEU A N 1
ATOM 2349 C CA . LEU A 1 303 ? -13.125 -9.281 -5.168 1 98.06 303 LEU A CA 1
ATOM 2350 C C . LEU A 1 303 ? -13.008 -7.793 -5.473 1 98.06 303 LEU A C 1
ATOM 2352 O O . LEU A 1 303 ? -11.906 -7.289 -5.699 1 98.06 303 LEU A O 1
ATOM 2356 N N . THR A 1 304 ? -14.109 -7.117 -5.5 1 95.56 304 THR A N 1
ATOM 2357 C CA . THR A 1 304 ? -14.188 -5.66 -5.434 1 95.56 304 THR A CA 1
ATOM 2358 C C . THR A 1 304 ? -14.945 -5.215 -4.184 1 95.56 304 THR A C 1
ATOM 2360 O O . THR A 1 304 ? -16.172 -5.277 -4.141 1 95.56 304 THR A O 1
ATOM 2363 N N . THR A 1 305 ? -14.188 -4.703 -3.25 1 93.88 305 THR A N 1
ATOM 2364 C CA . THR A 1 305 ? -14.828 -4.316 -1.997 1 93.88 305 THR A CA 1
ATOM 2365 C C . THR A 1 305 ? -15.703 -3.08 -2.193 1 93.88 305 THR A C 1
ATOM 2367 O O . THR A 1 305 ? -16.719 -2.92 -1.52 1 93.88 305 THR A O 1
ATOM 2370 N N . ASP A 1 306 ? -15.391 -2.242 -3.158 1 89.75 306 ASP A N 1
ATOM 2371 C CA . ASP A 1 306 ? -16.156 -1.029 -3.428 1 89.75 306 ASP A CA 1
ATOM 2372 C C . ASP A 1 306 ? -17.578 -1.365 -3.879 1 89.75 306 ASP A C 1
ATOM 2374 O O . ASP A 1 306 ? -18.531 -0.652 -3.547 1 89.75 306 ASP A O 1
ATOM 2378 N N . PHE A 1 307 ? -17.688 -2.416 -4.574 1 92.56 307 PHE A N 1
ATOM 2379 C CA . PHE A 1 307 ? -18.984 -2.789 -5.109 1 92.56 307 PHE A CA 1
ATOM 2380 C C . PHE A 1 307 ? -19.562 -3.975 -4.348 1 92.56 307 PHE A C 1
ATOM 2382 O O . PHE A 1 307 ? -20.641 -4.477 -4.691 1 92.56 307 PHE A O 1
ATOM 2389 N N . ASN A 1 308 ? -18.812 -4.457 -3.391 1 94.62 308 ASN A N 1
ATOM 2390 C CA . ASN A 1 308 ? -19.25 -5.605 -2.602 1 94.62 308 ASN A CA 1
ATOM 2391 C C . ASN A 1 308 ? -19.625 -6.789 -3.49 1 94.62 308 ASN A C 1
ATOM 2393 O O . ASN A 1 308 ? -20.703 -7.348 -3.365 1 94.62 308 ASN A O 1
ATOM 2397 N N . ALA A 1 309 ? -18.719 -7.059 -4.418 1 96.88 309 ALA A N 1
ATOM 2398 C CA . ALA A 1 309 ? -18.922 -8.117 -5.402 1 96.88 309 ALA A CA 1
ATOM 2399 C C . ALA A 1 309 ? -17.609 -8.836 -5.715 1 96.88 309 ALA A C 1
ATOM 2401 O O . ALA A 1 309 ? -16.547 -8.406 -5.289 1 96.88 309 ALA A O 1
ATOM 2402 N N . GLY A 1 310 ? -17.75 -9.961 -6.336 1 97.88 310 GLY A N 1
ATOM 2403 C CA . GLY A 1 310 ? -16.578 -10.719 -6.785 1 97.88 310 GLY A CA 1
ATOM 2404 C C . GLY A 1 310 ? -16.844 -11.531 -8.039 1 97.88 310 GLY A C 1
ATOM 2405 O O . GLY A 1 310 ? -17.938 -11.469 -8.602 1 97.88 310 GLY A O 1
ATOM 2406 N N . PHE A 1 311 ? -15.812 -12.203 -8.547 1 98.44 311 PHE A N 1
ATOM 2407 C CA . PHE A 1 311 ? -15.906 -13.008 -9.758 1 98.44 311 PHE A CA 1
ATOM 2408 C C . PHE A 1 311 ? -14.945 -14.195 -9.703 1 98.44 311 PHE A C 1
ATOM 2410 O O . PHE A 1 311 ? -14.031 -14.219 -8.875 1 98.44 311 PHE A O 1
ATOM 2417 N N . ALA A 1 312 ? -15.203 -15.156 -10.508 1 98.81 312 ALA A N 1
ATOM 2418 C CA . ALA A 1 312 ? -14.281 -16.266 -10.758 1 98.81 312 ALA A CA 1
ATOM 2419 C C . ALA A 1 312 ? -14.359 -16.719 -12.211 1 98.81 312 ALA A C 1
ATOM 2421 O O . ALA A 1 312 ? -15.414 -16.609 -12.852 1 98.81 312 ALA A O 1
ATOM 2422 N N . ILE A 1 313 ? -13.273 -17.078 -12.75 1 98.75 313 ILE A N 1
ATOM 2423 C CA . ILE A 1 313 ? -13.156 -17.719 -14.055 1 98.75 313 ILE A CA 1
ATOM 2424 C C . ILE A 1 313 ? -12.367 -19.031 -13.914 1 98.75 313 ILE A C 1
ATOM 2426 O O . ILE A 1 313 ? -11.273 -19.031 -13.359 1 98.75 313 ILE A O 1
ATOM 2430 N N . LEU A 1 314 ? -12.914 -20.109 -14.32 1 98.81 314 LEU A N 1
ATOM 2431 C CA . LEU A 1 314 ? -12.234 -21.391 -14.406 1 98.81 314 LEU A CA 1
ATOM 2432 C C . LEU A 1 314 ? -12.195 -21.906 -15.844 1 98.81 314 LEU A C 1
ATOM 2434 O O . LEU A 1 314 ? -13.172 -21.75 -16.578 1 98.81 314 LEU A O 1
ATOM 2438 N N . ALA A 1 315 ? -11.055 -22.438 -16.25 1 98.75 315 ALA A N 1
ATOM 2439 C CA . ALA A 1 315 ? -10.961 -22.859 -17.641 1 98.75 315 ALA A CA 1
ATOM 2440 C C . ALA A 1 315 ? -10 -24.047 -17.797 1 98.75 315 ALA A C 1
ATOM 2442 O O . ALA A 1 315 ? -9.18 -24.297 -16.906 1 98.75 315 ALA A O 1
ATOM 2443 N N . HIS A 1 316 ? -10.156 -24.766 -18.828 1 98.69 316 HIS A N 1
ATOM 2444 C CA . HIS A 1 316 ? -9.32 -25.891 -19.234 1 98.69 316 HIS A CA 1
ATOM 2445 C C . HIS A 1 316 ? -9.117 -25.906 -20.75 1 98.69 316 HIS A C 1
ATOM 2447 O O . HIS A 1 316 ? -10.039 -25.609 -21.5 1 98.69 316 HIS A O 1
ATOM 2453 N N . ASP A 1 317 ? -7.938 -26.141 -21.172 1 98.19 317 ASP A N 1
ATOM 2454 C CA . ASP A 1 317 ? -7.613 -26.344 -22.578 1 98.19 317 ASP A CA 1
ATOM 2455 C C . ASP A 1 317 ? -6.477 -27.344 -22.75 1 98.19 317 ASP A C 1
ATOM 2457 O O . ASP A 1 317 ? -5.312 -27.016 -22.5 1 98.19 317 ASP A O 1
ATOM 2461 N N . SER A 1 318 ? -6.742 -28.469 -23.297 1 94.5 318 SER A N 1
ATOM 2462 C CA . SER A 1 318 ? -5.77 -29.547 -23.406 1 94.5 318 SER A CA 1
ATOM 2463 C C . SER A 1 318 ? -4.746 -29.266 -24.5 1 94.5 318 SER A C 1
ATOM 2465 O O . SER A 1 318 ? -3.695 -29.906 -24.547 1 94.5 318 SER A O 1
ATOM 2467 N N . SER A 1 319 ? -4.973 -28.344 -25.359 1 94.69 319 SER A N 1
ATOM 2468 C CA . SER A 1 319 ? -4.141 -28.125 -26.531 1 94.69 319 SER A CA 1
ATOM 2469 C C . SER A 1 319 ? -2.984 -27.188 -26.219 1 94.69 319 SER A C 1
ATOM 2471 O O . SER A 1 319 ? -2.035 -27.078 -27 1 94.69 319 SER A O 1
ATOM 2473 N N . VAL A 1 320 ? -3.045 -26.516 -25.141 1 93.56 320 VAL A N 1
ATOM 2474 C CA . VAL A 1 320 ? -2.018 -25.531 -24.844 1 93.56 320 VAL A CA 1
ATOM 2475 C C . VAL A 1 320 ? -0.909 -26.156 -24.016 1 93.56 320 VAL A C 1
ATOM 2477 O O . VAL A 1 320 ? -1.101 -27.219 -23.422 1 93.56 320 VAL A O 1
ATOM 2480 N N . ASP A 1 321 ? 0.286 -25.516 -24.047 1 90.88 321 ASP A N 1
ATOM 2481 C CA . ASP A 1 321 ? 1.362 -25.938 -23.156 1 90.88 321 ASP A CA 1
ATOM 2482 C C . ASP A 1 321 ? 0.997 -25.703 -21.688 1 90.88 321 ASP A C 1
ATOM 2484 O O . ASP A 1 321 ? 0.126 -24.891 -21.391 1 90.88 321 ASP A O 1
ATOM 2488 N N . ASP A 1 322 ? 1.613 -26.516 -20.844 1 91.5 322 ASP A N 1
ATOM 2489 C CA . ASP A 1 322 ? 1.335 -26.406 -19.406 1 91.5 322 ASP A CA 1
ATOM 2490 C C . ASP A 1 322 ? 1.517 -24.969 -18.922 1 91.5 322 ASP A C 1
ATOM 2492 O O . ASP A 1 322 ? 2.529 -24.344 -19.219 1 91.5 322 ASP A O 1
ATOM 2496 N N . ARG A 1 323 ? 0.475 -24.5 -18.219 1 92.06 323 ARG A N 1
ATOM 2497 C CA . ARG A 1 323 ? 0.438 -23.219 -17.516 1 92.06 323 ARG A CA 1
ATOM 2498 C C . ARG A 1 323 ? 0.427 -22.062 -18.5 1 92.06 323 ARG A C 1
ATOM 2500 O O . ARG A 1 323 ? 0.812 -20.938 -18.156 1 92.06 323 ARG A O 1
ATOM 2507 N N . LYS A 1 324 ? -0.026 -22.297 -19.75 1 90.38 324 LYS A N 1
ATOM 2508 C CA . LYS A 1 324 ? 0.017 -21.25 -20.766 1 90.38 324 LYS A CA 1
ATOM 2509 C C . LYS A 1 324 ? -1.388 -20.891 -21.234 1 90.38 324 LYS A C 1
ATOM 2511 O O . LYS A 1 324 ? -1.55 -20.078 -22.156 1 90.38 324 LYS A O 1
ATOM 2516 N N . LEU A 1 325 ? -2.371 -21.469 -20.609 1 93.69 325 LEU A N 1
ATOM 2517 C CA . LEU A 1 325 ? -3.734 -21.094 -20.969 1 93.69 325 LEU A CA 1
ATOM 2518 C C . LEU A 1 325 ? -4 -19.625 -20.625 1 93.69 325 LEU A C 1
ATOM 2520 O O . LEU A 1 325 ? -3.918 -19.234 -19.469 1 93.69 325 LEU A O 1
ATOM 2524 N N . ASP A 1 326 ? -4.285 -18.875 -21.625 1 89.06 326 ASP A N 1
ATOM 2525 C CA . ASP A 1 326 ? -4.496 -17.438 -21.5 1 89.06 326 ASP A CA 1
ATOM 2526 C C . ASP A 1 326 ? -5.984 -17.094 -21.406 1 89.06 326 ASP A C 1
ATOM 2528 O O . ASP A 1 326 ? -6.754 -17.422 -22.312 1 89.06 326 ASP A O 1
ATOM 2532 N N . LEU A 1 327 ? -6.344 -16.391 -20.344 1 92.12 327 LEU A N 1
ATOM 2533 C CA . LEU A 1 327 ? -7.746 -16.062 -20.125 1 92.12 327 LEU A CA 1
ATOM 2534 C C . LEU A 1 327 ? -7.949 -14.547 -20.141 1 92.12 327 LEU A C 1
ATOM 2536 O O . LEU A 1 327 ? -8.891 -14.031 -19.547 1 92.12 327 LEU A O 1
ATOM 2540 N N . ASN A 1 328 ? -7.094 -13.828 -20.812 1 87.88 328 ASN A N 1
ATOM 2541 C CA . ASN A 1 328 ? -7.137 -12.367 -20.812 1 87.88 328 ASN A CA 1
ATOM 2542 C C . ASN A 1 328 ? -8.453 -11.844 -21.391 1 87.88 328 ASN A C 1
ATOM 2544 O O . ASN A 1 328 ? -9.039 -10.906 -20.844 1 87.88 328 ASN A O 1
ATOM 2548 N N . VAL A 1 329 ? -8.93 -12.453 -22.453 1 91.12 329 VAL A N 1
ATOM 2549 C CA . VAL A 1 329 ? -10.164 -12.016 -23.094 1 91.12 329 VAL A CA 1
ATOM 2550 C C . VAL A 1 329 ? -11.336 -12.188 -22.125 1 91.12 329 VAL A C 1
ATOM 2552 O O . VAL A 1 329 ? -12.164 -11.281 -21.984 1 91.12 329 VAL A O 1
ATOM 2555 N N . HIS A 1 330 ? -11.383 -13.336 -21.453 1 93.75 330 HIS A N 1
ATOM 2556 C CA . HIS A 1 330 ? -12.445 -13.609 -20.5 1 93.75 330 HIS A CA 1
ATOM 2557 C C . HIS A 1 330 ? -12.414 -12.633 -19.344 1 93.75 330 HIS A C 1
ATOM 2559 O O . HIS A 1 330 ? -13.453 -12.109 -18.922 1 93.75 330 HIS A O 1
ATOM 2565 N N . ALA A 1 331 ? -11.188 -12.391 -18.891 1 92.38 331 ALA A N 1
ATOM 2566 C CA . ALA A 1 331 ? -11 -11.469 -17.766 1 92.38 331 ALA A CA 1
ATOM 2567 C C . ALA A 1 331 ? -11.391 -10.047 -18.156 1 92.38 331 ALA A C 1
ATOM 2569 O O . ALA A 1 331 ? -11.945 -9.297 -17.344 1 92.38 331 ALA A O 1
ATOM 2570 N N . ASP A 1 332 ? -11.109 -9.672 -19.359 1 89.69 332 ASP A N 1
ATOM 2571 C CA . ASP A 1 332 ? -11.453 -8.344 -19.844 1 89.69 332 ASP A CA 1
ATOM 2572 C C . ASP A 1 332 ? -12.969 -8.164 -19.922 1 89.69 332 ASP A C 1
ATOM 2574 O O . ASP A 1 332 ? -13.492 -7.094 -19.609 1 89.69 332 ASP A O 1
ATOM 2578 N N . ILE A 1 333 ? -13.625 -9.141 -20.328 1 91.62 333 ILE A N 1
ATOM 2579 C CA . ILE A 1 333 ? -15.086 -9.094 -20.391 1 91.62 333 ILE A CA 1
ATOM 2580 C C . ILE A 1 333 ? -15.656 -8.953 -18.984 1 91.62 333 ILE A C 1
ATOM 2582 O O . ILE A 1 333 ? -16.547 -8.133 -18.75 1 91.62 333 ILE A O 1
ATOM 2586 N N . VAL A 1 334 ? -15.086 -9.742 -18.094 1 92.44 334 VAL A N 1
ATOM 2587 C CA . VAL A 1 334 ? -15.531 -9.664 -16.703 1 92.44 334 VAL A CA 1
ATOM 2588 C C . VAL A 1 334 ? -15.266 -8.258 -16.156 1 92.44 334 VAL A C 1
ATOM 2590 O O . VAL A 1 334 ? -16.109 -7.691 -15.453 1 92.44 334 VAL A O 1
ATOM 2593 N N . SER A 1 335 ? -14.133 -7.723 -16.469 1 89.19 335 SER A N 1
ATOM 2594 C CA . SER A 1 335 ? -13.781 -6.375 -16.047 1 89.19 335 SER A CA 1
ATOM 2595 C C . SER A 1 335 ? -14.789 -5.352 -16.547 1 89.19 335 SER A C 1
ATOM 2597 O O . SER A 1 335 ? -15.141 -4.414 -15.828 1 89.19 335 SER A O 1
ATOM 2599 N N . GLU A 1 336 ? -15.172 -5.488 -17.734 1 87.44 336 GLU A N 1
ATOM 2600 C CA . GLU A 1 336 ? -16.172 -4.59 -18.297 1 87.44 336 GLU A CA 1
ATOM 2601 C C . GLU A 1 336 ? -17.5 -4.695 -17.547 1 87.44 336 GLU A C 1
ATOM 2603 O O . GLU A 1 336 ? -18.141 -3.682 -17.281 1 87.44 336 GLU A O 1
ATOM 2608 N N . VAL A 1 337 ? -17.828 -5.883 -17.234 1 87.94 337 VAL A N 1
ATOM 2609 C CA . VAL A 1 337 ? -19.062 -6.105 -16.516 1 87.94 337 VAL A CA 1
ATOM 2610 C C . VAL A 1 337 ? -19 -5.422 -15.148 1 87.94 337 VAL A C 1
ATOM 2612 O O . VAL A 1 337 ? -19.938 -4.742 -14.734 1 87.94 337 VAL A O 1
ATOM 2615 N N . ILE A 1 338 ? -17.938 -5.551 -14.492 1 87.44 338 ILE A N 1
ATOM 2616 C CA . ILE A 1 338 ? -17.75 -4.941 -13.18 1 87.44 338 ILE A CA 1
ATOM 2617 C C . ILE A 1 338 ? -17.781 -3.418 -13.312 1 87.44 338 ILE A C 1
ATOM 2619 O O . ILE A 1 338 ? -18.281 -2.725 -12.43 1 87.44 338 ILE A O 1
ATOM 2623 N N . GLY A 1 339 ? -17.281 -2.955 -14.414 1 84.38 339 GLY A N 1
ATOM 2624 C CA . GLY A 1 339 ? -17.312 -1.524 -14.672 1 84.38 339 GLY A CA 1
ATOM 2625 C C . GLY A 1 339 ? -18.719 -0.945 -14.656 1 84.38 339 GLY A C 1
ATOM 2626 O O . GLY A 1 339 ? -18.922 0.207 -14.258 1 84.38 339 GLY A O 1
ATOM 2627 N N . TYR A 1 340 ? -19.672 -1.75 -14.977 1 87.75 340 TYR A N 1
ATOM 2628 C CA . TYR A 1 340 ? -21.062 -1.297 -15.023 1 87.75 340 TYR A CA 1
ATOM 2629 C C . TYR A 1 340 ? -21.609 -1.083 -13.617 1 87.75 340 TYR A C 1
ATOM 2631 O O . TYR A 1 340 ? -22.578 -0.349 -13.422 1 87.75 340 TYR A O 1
ATOM 2639 N N . PHE A 1 341 ? -20.953 -1.721 -12.625 1 89.62 341 PHE A N 1
ATOM 2640 C CA . PHE A 1 341 ? -21.438 -1.572 -11.258 1 89.62 341 PHE A CA 1
ATOM 2641 C C . PHE A 1 341 ? -21.297 -0.126 -10.789 1 89.62 341 PHE A C 1
ATOM 2643 O O . PHE A 1 341 ? -22.062 0.325 -9.93 1 89.62 341 PHE A O 1
ATOM 2650 N N . SER A 1 342 ? -20.344 0.594 -11.336 1 86.19 342 SER A N 1
ATOM 2651 C CA . SER A 1 342 ? -20.203 2.002 -10.977 1 86.19 342 SER A CA 1
ATOM 2652 C C . SER A 1 342 ? -21.438 2.803 -11.383 1 86.19 342 SER A C 1
ATOM 2654 O O . SER A 1 342 ? -21.891 3.668 -10.633 1 86.19 342 SER A O 1
ATOM 2656 N N . GLN A 1 343 ? -21.953 2.486 -12.555 1 87.56 343 GLN A N 1
ATOM 2657 C CA . GLN A 1 343 ? -23.156 3.168 -13.031 1 87.56 343 GLN A CA 1
ATOM 2658 C C . GLN A 1 343 ? -24.375 2.805 -12.18 1 87.56 343 GLN A C 1
ATOM 2660 O O . GLN A 1 343 ? -25.203 3.662 -11.875 1 87.56 343 GLN A O 1
ATOM 2665 N N . ILE A 1 344 ? -24.406 1.606 -11.844 1 90.31 344 ILE A N 1
ATOM 2666 C CA . ILE A 1 344 ? -25.5 1.144 -11 1 90.31 344 ILE A CA 1
ATOM 2667 C C . ILE A 1 344 ? -25.422 1.823 -9.633 1 90.31 344 ILE A C 1
ATOM 2669 O O . ILE A 1 344 ? -26.438 2.256 -9.086 1 90.31 344 ILE A O 1
ATOM 2673 N N . ALA A 1 345 ? -24.25 1.911 -9.109 1 89.12 345 ALA A N 1
ATOM 2674 C CA . ALA A 1 345 ? -24.047 2.547 -7.809 1 89.12 345 ALA A CA 1
ATOM 2675 C C . ALA A 1 345 ? -24.5 4.004 -7.832 1 89.12 345 ALA A C 1
ATOM 2677 O O . ALA A 1 345 ? -25.094 4.488 -6.871 1 89.12 345 ALA A O 1
ATOM 2678 N N . VAL A 1 346 ? -24.203 4.699 -8.875 1 89.19 346 VAL A N 1
ATOM 2679 C CA . VAL A 1 346 ? -24.609 6.094 -9.016 1 89.19 346 VAL A CA 1
ATOM 2680 C C . VAL A 1 346 ? -26.141 6.188 -9.039 1 89.19 346 VAL A C 1
ATOM 2682 O O . VAL A 1 346 ? -26.719 7.031 -8.359 1 89.19 346 VAL A O 1
ATOM 2685 N N . ALA A 1 347 ? -26.734 5.301 -9.828 1 92.81 347 ALA A N 1
ATOM 2686 C CA . ALA A 1 347 ? -28.188 5.297 -9.938 1 92.81 347 ALA A CA 1
ATOM 2687 C C . ALA A 1 347 ? -28.828 4.988 -8.594 1 92.81 347 ALA A C 1
ATOM 2689 O O . ALA A 1 347 ? -29.844 5.594 -8.227 1 92.81 347 ALA A O 1
ATOM 2690 N N . GLN A 1 348 ? -28.266 4.094 -7.887 1 92.19 348 GLN A N 1
ATOM 2691 C CA . GLN A 1 348 ? -28.797 3.727 -6.574 1 92.19 348 GLN A CA 1
ATOM 2692 C C . GLN A 1 348 ? -28.641 4.871 -5.578 1 92.19 348 GLN A C 1
ATOM 2694 O O . GLN A 1 348 ? -29.516 5.109 -4.75 1 92.19 348 GLN A O 1
ATOM 2699 N N . THR A 1 349 ? -27.516 5.512 -5.609 1 93.62 349 THR A N 1
ATOM 2700 C CA . THR A 1 349 ? -27.281 6.66 -4.738 1 93.62 349 THR A CA 1
ATOM 2701 C C . THR A 1 349 ? -28.328 7.75 -4.984 1 93.62 349 THR A C 1
ATOM 2703 O O . THR A 1 349 ? -28.875 8.32 -4.039 1 93.62 349 THR A O 1
ATOM 2706 N N . GLU A 1 350 ? -28.547 7.992 -6.223 1 95.25 350 GLU A N 1
ATOM 2707 C CA . GLU A 1 350 ? -29.547 9.008 -6.574 1 95.25 350 GLU A CA 1
ATOM 2708 C C . GLU A 1 350 ? -30.938 8.617 -6.074 1 95.25 350 GLU A C 1
ATOM 2710 O O . GLU A 1 350 ? -31.609 9.422 -5.434 1 95.25 350 GLU A O 1
ATOM 2715 N N . ALA A 1 351 ? -31.312 7.426 -6.344 1 95.31 351 ALA A N 1
ATOM 2716 C CA . ALA A 1 351 ? -32.656 6.953 -5.98 1 95.31 351 ALA A CA 1
ATOM 2717 C C . ALA A 1 351 ? -32.844 6.965 -4.469 1 95.31 351 ALA A C 1
ATOM 2719 O O . ALA A 1 351 ? -33.938 7.234 -3.98 1 95.31 351 ALA A O 1
ATOM 2720 N N . ARG A 1 352 ? -31.812 6.777 -3.725 1 95.25 352 ARG A N 1
ATOM 2721 C CA . ARG A 1 352 ? -31.938 6.562 -2.287 1 95.25 352 ARG A CA 1
ATOM 2722 C C . ARG A 1 352 ? -31.734 7.863 -1.52 1 95.25 352 ARG A C 1
ATOM 2724 O O . ARG A 1 352 ? -32.406 8.117 -0.521 1 95.25 352 ARG A O 1
ATOM 2731 N N . TYR A 1 353 ? -30.734 8.664 -1.956 1 97.62 353 TYR A N 1
ATOM 2732 C CA . TYR A 1 353 ? -30.281 9.711 -1.058 1 97.62 353 TYR A CA 1
ATOM 2733 C C . TYR A 1 353 ? -30.578 11.094 -1.634 1 97.62 353 TYR A C 1
ATOM 2735 O O . TYR A 1 353 ? -30.688 12.07 -0.892 1 97.62 353 TYR A O 1
ATOM 2743 N N . ALA A 1 354 ? -30.672 11.203 -2.969 1 97.75 354 ALA A N 1
ATOM 2744 C CA . ALA A 1 354 ? -30.969 12.5 -3.572 1 97.75 354 ALA A CA 1
ATOM 2745 C C . ALA A 1 354 ? -32.375 12.953 -3.258 1 97.75 354 ALA A C 1
ATOM 2747 O O . ALA A 1 354 ? -33.281 12.125 -3.146 1 97.75 354 ALA A O 1
ATOM 2748 N N . GLY A 1 355 ? -32.562 14.32 -3.072 1 97.56 355 GLY A N 1
ATOM 2749 C CA . GLY A 1 355 ? -33.906 14.812 -2.832 1 97.56 355 GLY A CA 1
ATOM 2750 C C . GLY A 1 355 ? -33.938 16.156 -2.119 1 97.56 355 GLY A C 1
ATOM 2751 O O . GLY A 1 355 ? -32.906 16.828 -2.027 1 97.56 355 GLY A O 1
ATOM 2752 N N . GLN A 1 356 ? -35.156 16.484 -1.802 1 98 356 GLN A N 1
ATOM 2753 C CA . GLN A 1 356 ? -35.406 17.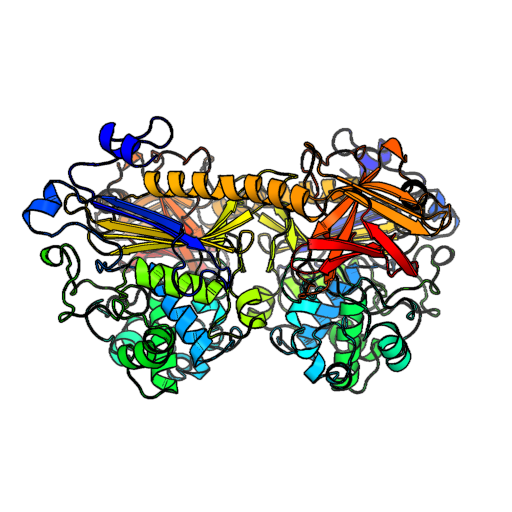734 -1.092 1 98 356 GLN A CA 1
ATOM 2754 C C . GLN A 1 356 ? -35.781 17.484 0.366 1 98 356 GLN A C 1
ATOM 2756 O O . GLN A 1 356 ? -36.531 16.562 0.665 1 98 356 GLN A O 1
ATOM 2761 N N . PHE A 1 357 ? -35.188 18.234 1.231 1 98.31 357 PHE A N 1
ATOM 2762 C CA . PHE A 1 357 ? -35.406 18.109 2.668 1 98.31 357 PHE A CA 1
ATOM 2763 C C . PHE A 1 357 ? -35.75 19.453 3.291 1 98.31 357 PHE A C 1
ATOM 2765 O O . PHE A 1 357 ? -35.188 20.484 2.885 1 98.31 357 PHE A O 1
ATOM 2772 N N . ARG A 1 358 ? -36.656 19.406 4.258 1 97.81 358 ARG A N 1
ATOM 2773 C CA . ARG A 1 358 ? -37.094 20.641 4.926 1 97.81 358 ARG A CA 1
ATOM 2774 C C . ARG A 1 358 ? -37.094 20.469 6.441 1 97.81 358 ARG A C 1
ATOM 2776 O O . ARG A 1 358 ? -37.5 19.406 6.945 1 97.81 358 ARG A O 1
ATOM 2783 N N . GLY A 1 359 ? -36.438 21.344 7.055 1 95.31 359 GLY A N 1
ATOM 2784 C CA . GLY A 1 359 ? -36.5 21.422 8.508 1 95.31 359 GLY A CA 1
ATOM 2785 C C . GLY A 1 359 ? -37.469 22.484 9 1 95.31 359 GLY A C 1
ATOM 2786 O O . GLY A 1 359 ? -38.594 22.578 8.5 1 95.31 359 GLY A O 1
ATOM 2787 N N . ASP A 1 360 ? -37.062 23.141 10.07 1 87.69 360 ASP A N 1
ATOM 2788 C CA . ASP A 1 360 ? -37.875 24.25 10.555 1 87.69 360 ASP A CA 1
ATOM 2789 C C . ASP A 1 360 ? -38.062 25.312 9.477 1 87.69 360 ASP A C 1
ATOM 2791 O O . ASP A 1 360 ? -37.531 25.172 8.367 1 87.69 360 ASP A O 1
ATOM 2795 N N . GLU A 1 361 ? -38.781 26.328 9.758 1 84.75 361 GLU A N 1
ATOM 2796 C CA . GLU A 1 361 ? -39.219 27.297 8.773 1 84.75 361 GLU A CA 1
ATOM 2797 C C . GLU A 1 361 ? -38.062 27.906 8.008 1 84.75 361 GLU A C 1
ATOM 2799 O O . GLU A 1 361 ? -38.219 28.297 6.852 1 84.75 361 GLU A O 1
ATOM 2804 N N . LYS A 1 362 ? -36.875 27.828 8.414 1 92.5 362 LYS A N 1
ATOM 2805 C CA . LYS A 1 362 ? -35.781 28.531 7.73 1 92.5 362 LYS A CA 1
ATOM 2806 C C . LYS A 1 362 ? -34.656 27.562 7.375 1 92.5 362 LYS A C 1
ATOM 2808 O O . LYS A 1 362 ? -33.5 27.969 7.227 1 92.5 362 LYS A O 1
ATOM 2813 N N . SER A 1 363 ? -34.969 26.266 7.336 1 96.19 363 SER A N 1
ATOM 2814 C CA . SER A 1 363 ? -33.938 25.297 7.023 1 96.19 363 SER A CA 1
ATOM 2815 C C . SER A 1 363 ? -34.375 24.359 5.906 1 96.19 363 SER A C 1
ATOM 2817 O O . SER A 1 363 ? -35.531 23.906 5.883 1 96.19 363 SER A O 1
ATOM 2819 N N . MET A 1 364 ? -33.5 24.141 4.918 1 97.12 364 MET A N 1
ATOM 2820 C CA . MET A 1 364 ? -33.781 23.234 3.807 1 97.12 364 MET A CA 1
ATOM 2821 C C . MET A 1 364 ? -32.469 22.719 3.189 1 97.12 364 MET A C 1
ATOM 2823 O O . MET A 1 364 ? -31.422 23.328 3.352 1 97.12 364 MET A O 1
ATOM 2827 N N . ALA A 1 365 ? -32.594 21.625 2.559 1 97.69 365 ALA A N 1
ATOM 2828 C CA . ALA A 1 365 ? -31.469 21.047 1.817 1 97.69 365 ALA A CA 1
ATOM 2829 C C . ALA A 1 365 ? -31.953 20.422 0.51 1 97.69 365 ALA A C 1
ATOM 2831 O O . ALA A 1 365 ? -33.031 19.828 0.459 1 97.69 365 ALA A O 1
ATOM 2832 N N . PHE A 1 366 ? -31.25 20.625 -0.529 1 98 366 PHE A N 1
ATOM 2833 C CA . PHE A 1 366 ? -31.453 19.984 -1.824 1 98 366 PHE A CA 1
ATOM 2834 C C . PHE A 1 366 ? -30.172 19.312 -2.303 1 98 366 PHE A C 1
ATOM 2836 O O . PHE A 1 366 ? -29.172 19.984 -2.564 1 98 366 PHE A O 1
ATOM 2843 N N . LEU A 1 367 ? -30.172 18 -2.318 1 97.81 367 LEU A N 1
ATOM 2844 C CA . LEU A 1 367 ? -29.047 17.188 -2.729 1 97.81 367 LEU A CA 1
ATOM 2845 C C . LEU A 1 367 ? -29.359 16.406 -3.998 1 97.81 367 LEU A C 1
ATOM 2847 O O . LEU A 1 367 ? -30.469 15.859 -4.137 1 97.81 367 LEU A O 1
ATOM 2851 N N . ASN A 1 368 ? -28.422 16.375 -4.922 1 95.94 368 ASN A N 1
ATOM 2852 C CA . ASN A 1 368 ? -28.625 15.633 -6.164 1 95.94 368 ASN A CA 1
ATOM 2853 C C . ASN A 1 368 ? -27.312 15.109 -6.734 1 95.94 368 ASN A C 1
ATOM 2855 O O . ASN A 1 368 ? -26.234 15.523 -6.305 1 95.94 368 ASN A O 1
ATOM 2859 N N . THR A 1 369 ? -27.391 14.07 -7.633 1 94 369 THR A N 1
ATOM 2860 C CA . THR A 1 369 ? -26.219 13.641 -8.398 1 94 369 THR A CA 1
ATOM 2861 C C . THR A 1 369 ? -26.016 14.531 -9.625 1 94 369 THR A C 1
ATOM 2863 O O . THR A 1 369 ? -26.953 15.188 -10.086 1 94 369 THR A O 1
ATOM 2866 N N . THR A 1 370 ? -24.812 14.656 -10.023 1 90.44 370 THR A N 1
ATOM 2867 C CA . THR A 1 370 ? -24.5 15.422 -11.227 1 90.44 370 THR A CA 1
ATOM 2868 C C . THR A 1 370 ? -23.594 14.609 -12.156 1 90.44 370 THR A C 1
ATOM 2870 O O . THR A 1 370 ? -23.047 13.586 -11.75 1 90.44 370 THR A O 1
ATOM 2873 N N . ARG A 1 371 ? -23.422 15.031 -13.375 1 84.56 371 ARG A N 1
ATOM 2874 C CA . ARG A 1 371 ? -22.656 14.305 -14.375 1 84.56 371 ARG A CA 1
ATOM 2875 C C . ARG A 1 371 ? -21.156 14.578 -14.219 1 84.56 371 ARG A C 1
ATOM 2877 O O . ARG A 1 371 ? -20.328 13.805 -14.703 1 84.56 371 ARG A O 1
ATOM 2884 N N . ASP A 1 372 ? -20.844 15.562 -13.531 1 81.69 372 ASP A N 1
ATOM 2885 C CA . ASP A 1 372 ? -19.453 15.992 -13.508 1 81.69 372 ASP A CA 1
ATOM 2886 C C . ASP A 1 372 ? -18.719 15.461 -12.273 1 81.69 372 ASP A C 1
ATOM 2888 O O . ASP A 1 372 ? -17.578 15.844 -12 1 81.69 372 ASP A O 1
ATOM 2892 N N . GLY A 1 373 ? -19.312 14.672 -11.555 1 81.5 373 GLY A N 1
ATOM 2893 C CA . GLY A 1 373 ? -18.625 14.141 -10.383 1 81.5 373 GLY A CA 1
ATOM 2894 C C . GLY A 1 373 ? -19.453 13.102 -9.641 1 81.5 373 GLY A C 1
ATOM 2895 O O . GLY A 1 373 ? -20.656 12.977 -9.867 1 81.5 373 GLY A O 1
ATOM 2896 N N . HIS A 1 374 ? -18.781 12.453 -8.781 1 85.5 374 HIS A N 1
ATOM 2897 C CA . HIS A 1 374 ? -19.453 11.445 -7.953 1 85.5 374 HIS A CA 1
ATOM 2898 C C . HIS A 1 374 ? -19.938 12.055 -6.648 1 85.5 374 HIS A C 1
ATOM 2900 O O . HIS A 1 374 ? -19.719 13.234 -6.379 1 85.5 374 HIS A O 1
ATOM 2906 N N . GLY A 1 375 ? -20.703 11.25 -5.891 1 90.56 375 GLY A N 1
ATOM 2907 C CA . GLY A 1 375 ? -21.281 11.75 -4.656 1 90.56 375 GLY A CA 1
ATOM 2908 C C . GLY A 1 375 ? -22.547 12.555 -4.883 1 90.56 375 GLY A C 1
ATOM 2909 O O . GLY A 1 375 ? -23.125 12.508 -5.969 1 90.56 375 GLY A O 1
ATOM 2910 N N . LEU A 1 376 ? -23 13.195 -3.785 1 96.19 376 LEU A N 1
ATOM 2911 C CA . LEU A 1 376 ? -24.172 14.062 -3.859 1 96.19 376 LEU A CA 1
ATOM 2912 C C . LEU A 1 376 ? -23.766 15.531 -3.82 1 96.19 376 LEU A C 1
ATOM 2914 O O . LEU A 1 376 ? -23.141 15.984 -2.852 1 96.19 376 LEU A O 1
ATOM 2918 N N . ALA A 1 377 ? -24.109 16.219 -4.875 1 96.19 377 ALA A N 1
ATOM 2919 C CA . ALA A 1 377 ? -23.891 17.672 -4.875 1 96.19 377 ALA A CA 1
ATOM 2920 C C . ALA A 1 377 ? -24.891 18.375 -3.953 1 96.19 377 ALA A C 1
ATOM 2922 O O . ALA A 1 377 ? -26.094 18.094 -3.996 1 96.19 377 ALA A O 1
ATOM 2923 N N . VAL A 1 378 ? -24.391 19.188 -3.131 1 97 378 VAL A N 1
ATOM 2924 C CA . VAL A 1 378 ? -25.25 20.031 -2.305 1 97 378 VAL A CA 1
ATOM 2925 C C . VAL A 1 378 ? -25.656 21.281 -3.082 1 97 378 VAL A C 1
ATOM 2927 O O . VAL A 1 378 ? -24.969 22.297 -3.027 1 97 378 VAL A O 1
ATOM 2930 N N . GLN A 1 379 ? -26.781 21.219 -3.631 1 95.69 379 GLN A N 1
ATOM 2931 C CA . GLN A 1 379 ? -27.25 22.312 -4.477 1 95.69 379 GLN A CA 1
ATOM 2932 C C . GLN A 1 379 ? -27.75 23.484 -3.633 1 95.69 379 GLN A C 1
ATOM 2934 O O . GLN A 1 379 ? -27.594 24.641 -4.016 1 95.69 379 GLN A O 1
ATOM 2939 N N . LYS A 1 380 ? -28.422 23.125 -2.619 1 95.56 380 LYS A N 1
ATOM 2940 C CA . LYS A 1 380 ? -28.906 24.109 -1.651 1 95.56 380 LYS A CA 1
ATOM 2941 C C . LYS A 1 380 ? -28.812 23.562 -0.228 1 95.56 380 LYS A C 1
ATOM 2943 O O . LYS A 1 380 ? -29.125 22.406 0.02 1 95.56 380 LYS A O 1
ATOM 2948 N N . LEU A 1 381 ? -28.312 24.344 0.662 1 96.94 381 LEU A N 1
ATOM 2949 C CA . LEU A 1 381 ? -28.281 24.047 2.09 1 96.94 381 LEU A CA 1
ATOM 2950 C C . LEU A 1 381 ? -28.422 25.312 2.912 1 96.94 381 LEU A C 1
ATOM 2952 O O . LEU A 1 381 ? -27.5 26.156 2.926 1 96.94 381 LEU A O 1
ATOM 2956 N N . VAL A 1 382 ? -29.547 25.484 3.484 1 97.5 382 VAL A N 1
ATOM 2957 C CA . VAL A 1 382 ? -29.844 26.625 4.34 1 97.5 382 VAL A CA 1
ATOM 2958 C C . VAL A 1 382 ? -30.219 26.141 5.742 1 97.5 382 VAL A C 1
ATOM 2960 O O . VAL A 1 382 ? -31.062 25.266 5.902 1 97.5 382 VAL A O 1
ATOM 2963 N N . ILE A 1 383 ? -29.547 26.609 6.711 1 96.25 383 ILE A N 1
ATOM 2964 C CA . ILE A 1 383 ? -29.828 26.266 8.102 1 96.25 383 ILE A CA 1
ATOM 2965 C C . ILE A 1 383 ? -30.094 27.547 8.898 1 96.25 383 ILE A C 1
ATOM 2967 O O . ILE A 1 383 ? -29.234 28.422 8.992 1 96.25 383 ILE A O 1
ATOM 2971 N N . ASP A 1 384 ? -31.281 27.672 9.461 1 95.44 384 ASP A N 1
ATOM 2972 C CA . ASP A 1 384 ? -31.703 28.844 10.227 1 95.44 384 ASP A CA 1
ATOM 2973 C C . ASP A 1 384 ? -31.5 30.125 9.422 1 95.44 384 ASP A C 1
ATOM 2975 O O . ASP A 1 384 ? -30.969 31.109 9.945 1 95.44 384 ASP A O 1
ATOM 2979 N N . GLY A 1 385 ? -31.719 30.031 8.18 1 95.31 385 GLY A N 1
ATOM 2980 C CA . GLY A 1 385 ? -31.688 31.203 7.309 1 95.31 385 GLY A CA 1
ATOM 2981 C C . GLY A 1 385 ? -30.312 31.469 6.734 1 95.31 385 GLY A C 1
ATOM 2982 O O . GLY A 1 385 ? -30.156 32.344 5.887 1 95.31 385 GLY A O 1
ATOM 2983 N N . VAL A 1 386 ? -29.328 30.766 7.137 1 95.81 386 VAL A N 1
ATOM 2984 C CA . VAL A 1 386 ? -27.969 30.984 6.664 1 95.81 386 VAL A CA 1
ATOM 2985 C C . VAL A 1 386 ? -27.656 30.031 5.5 1 95.81 386 VAL A C 1
ATOM 2987 O O . VAL A 1 386 ? -27.859 28.828 5.609 1 95.81 386 VAL A O 1
ATOM 2990 N N . ASN A 1 387 ? -27.219 30.578 4.422 1 96.56 387 ASN A N 1
ATOM 2991 C CA . ASN A 1 387 ? -26.766 29.766 3.295 1 96.56 387 ASN A CA 1
ATOM 2992 C C . ASN A 1 387 ? -25.391 29.156 3.566 1 96.56 387 ASN A C 1
ATOM 2994 O O . ASN A 1 387 ? -24.375 29.812 3.398 1 96.56 387 ASN A O 1
ATOM 2998 N N . ILE A 1 388 ? -25.375 27.922 3.838 1 95.38 388 ILE A N 1
ATOM 2999 C CA . ILE A 1 388 ? -24.172 27.234 4.301 1 95.38 388 ILE A CA 1
ATOM 3000 C C . ILE A 1 388 ? -23.156 27.141 3.164 1 95.38 388 ILE A C 1
ATOM 3002 O O . ILE A 1 388 ? -21.938 27.203 3.396 1 95.38 388 ILE A O 1
ATOM 3006 N N . LYS A 1 389 ? -23.578 26.938 1.948 1 93.94 389 LYS A N 1
ATOM 3007 C CA . LYS A 1 389 ? -22.672 26.875 0.808 1 93.94 389 LYS A CA 1
ATOM 3008 C C . LYS A 1 389 ? -21.891 28.188 0.657 1 93.94 389 LYS A C 1
ATOM 3010 O O . LYS A 1 389 ? -20.672 28.156 0.486 1 93.94 389 LYS A O 1
ATOM 3015 N N . ASP A 1 390 ? -22.578 29.25 0.742 1 94.81 390 ASP A N 1
ATOM 3016 C CA . ASP A 1 390 ? -21.953 30.562 0.641 1 94.81 390 ASP A CA 1
ATOM 3017 C C . ASP A 1 390 ? -20.984 30.797 1.809 1 94.81 390 ASP A C 1
ATOM 3019 O O . ASP A 1 390 ? -19.891 31.328 1.623 1 94.81 390 ASP A O 1
ATOM 3023 N N . HIS A 1 391 ? -21.453 30.453 2.936 1 94.38 391 HIS A N 1
ATOM 3024 C CA . HIS A 1 391 ? -20.625 30.609 4.133 1 94.38 391 HIS A CA 1
ATOM 3025 C C . HIS A 1 391 ? -19.344 29.797 4.02 1 94.38 391 HIS A C 1
ATOM 3027 O O . HIS A 1 391 ? -18.266 30.266 4.371 1 94.38 391 HIS A O 1
ATOM 3033 N N . THR A 1 392 ? -19.484 28.578 3.572 1 93.94 392 THR A N 1
ATOM 3034 C CA . THR A 1 392 ? -18.328 27.703 3.389 1 93.94 392 THR A CA 1
ATOM 3035 C C . THR A 1 392 ? -17.359 28.266 2.352 1 93.94 392 THR A C 1
ATOM 3037 O O . THR A 1 392 ? -16.156 28.266 2.551 1 93.94 392 THR A O 1
ATOM 3040 N N . ALA A 1 393 ? -17.891 28.766 1.235 1 94.25 393 ALA A N 1
ATOM 3041 C CA . ALA A 1 393 ? -17.078 29.375 0.191 1 94.25 393 ALA A CA 1
ATOM 3042 C C . ALA A 1 393 ? -16.25 30.531 0.747 1 94.25 393 ALA A C 1
ATOM 3044 O O . ALA A 1 393 ? -15.062 30.656 0.451 1 94.25 393 ALA A O 1
ATOM 3045 N N . GLN A 1 394 ? -16.875 31.344 1.516 1 92.75 394 GLN A N 1
ATOM 3046 C CA . GLN A 1 394 ? -16.203 32.5 2.123 1 92.75 394 GLN A CA 1
ATOM 3047 C C . GLN A 1 394 ? -15.07 32.031 3.047 1 92.75 394 GLN A C 1
ATOM 3049 O O . GLN A 1 394 ? -13.969 32.594 2.994 1 92.75 394 GLN A O 1
ATOM 3054 N N . ARG A 1 395 ? -15.344 31.078 3.826 1 88.94 395 ARG A N 1
ATOM 3055 C CA . ARG A 1 395 ? -14.352 30.578 4.77 1 88.94 395 ARG A CA 1
ATOM 3056 C C . ARG A 1 395 ? -13.148 29.984 4.039 1 88.94 395 ARG A C 1
ATOM 3058 O O . ARG A 1 395 ? -12.016 30.094 4.52 1 88.94 395 ARG A O 1
ATOM 3065 N N . LEU A 1 396 ? -13.422 29.375 2.867 1 89.25 396 LEU A N 1
ATOM 3066 C CA . LEU A 1 396 ? -12.367 28.719 2.105 1 89.25 396 LEU A CA 1
ATOM 3067 C C . LEU A 1 396 ? -11.68 29.703 1.161 1 89.25 396 LEU A C 1
ATOM 3069 O O . LEU A 1 396 ? -10.68 29.359 0.53 1 89.25 396 LEU A O 1
ATOM 3073 N N . GLY A 1 397 ? -12.203 30.891 1.088 1 87.44 397 GLY A N 1
ATOM 3074 C CA . GLY A 1 397 ? -11.656 31.875 0.16 1 87.44 397 GLY A CA 1
ATOM 3075 C C . GLY A 1 397 ? -11.914 31.516 -1.294 1 87.44 397 GLY A C 1
ATOM 3076 O O . GLY A 1 397 ? -11.055 31.75 -2.15 1 87.44 397 GLY A O 1
ATOM 3077 N N . ILE A 1 398 ? -13.008 30.828 -1.577 1 89.94 398 ILE A N 1
ATOM 3078 C CA . ILE A 1 398 ? -13.422 30.422 -2.914 1 89.94 398 ILE A CA 1
ATOM 3079 C C . ILE A 1 398 ? -14.664 31.188 -3.328 1 89.94 398 ILE A C 1
ATOM 3081 O O . ILE A 1 398 ? -15.539 31.469 -2.502 1 89.94 398 ILE A O 1
ATOM 3085 N N . LYS A 1 399 ? -14.711 31.578 -4.645 1 92.62 399 LYS A N 1
ATOM 3086 C CA . LYS A 1 399 ? -15.977 32.125 -5.137 1 92.62 399 LYS A CA 1
ATOM 3087 C C . LYS A 1 399 ? -17.094 31.078 -5.047 1 92.62 399 LYS A C 1
ATOM 3089 O O . LYS A 1 399 ? -16.875 29.906 -5.355 1 92.62 399 LYS A O 1
ATOM 3094 N N . SER A 1 400 ? -18.203 31.531 -4.531 1 92.25 400 SER A N 1
ATOM 3095 C CA . SER A 1 400 ? -19.328 30.625 -4.332 1 92.25 400 SER A CA 1
ATOM 3096 C C . SER A 1 400 ? -19.641 29.828 -5.598 1 92.25 400 SER A C 1
ATOM 3098 O O . SER A 1 400 ? -20 28.641 -5.527 1 92.25 400 SER A O 1
ATOM 3100 N N . THR A 1 401 ? -19.469 30.438 -6.75 1 92.19 401 THR A N 1
ATOM 3101 C CA . THR A 1 401 ? -19.781 29.781 -8.016 1 92.19 401 THR A CA 1
ATOM 3102 C C . THR A 1 401 ? -18.75 28.719 -8.352 1 92.19 401 THR A C 1
ATOM 3104 O O . THR A 1 401 ? -19 27.828 -9.172 1 92.19 401 THR A O 1
ATOM 3107 N N . ASP A 1 402 ? -17.656 28.812 -7.664 1 92.56 402 ASP A N 1
ATOM 3108 C CA . ASP A 1 402 ? -16.562 27.906 -7.977 1 92.56 402 ASP A CA 1
ATOM 3109 C C . ASP A 1 402 ? -16.469 26.766 -6.953 1 92.56 402 ASP A C 1
ATOM 3111 O O . ASP A 1 402 ? -15.68 25.844 -7.117 1 92.56 402 ASP A O 1
ATOM 3115 N N . LEU A 1 403 ? -17.312 26.844 -5.934 1 93.06 403 LEU A N 1
ATOM 3116 C CA . LEU A 1 403 ? -17.266 25.812 -4.895 1 93.06 403 LEU A CA 1
ATOM 3117 C C . LEU A 1 403 ? -18.031 24.578 -5.316 1 93.06 403 LEU A C 1
ATOM 3119 O O . LEU A 1 403 ? -19.234 24.656 -5.613 1 93.06 403 LEU A O 1
ATOM 3123 N N . ASP A 1 404 ? -17.312 23.5 -5.445 1 92.25 404 ASP A N 1
ATOM 3124 C CA . ASP A 1 404 ? -17.938 22.188 -5.562 1 92.25 404 ASP A CA 1
ATOM 3125 C C . ASP A 1 404 ? -18.141 21.547 -4.191 1 92.25 404 ASP A C 1
ATOM 3127 O O . ASP A 1 404 ? -17.203 20.984 -3.631 1 92.25 404 ASP A O 1
ATOM 3131 N N . PHE A 1 405 ? -19.344 21.719 -3.666 1 94.56 405 PHE A N 1
ATOM 3132 C CA . PHE A 1 405 ? -19.75 21.172 -2.375 1 94.56 405 PHE A CA 1
ATOM 3133 C C . PHE A 1 405 ? -20.5 19.859 -2.551 1 94.56 405 PHE A C 1
ATOM 3135 O O . PHE A 1 405 ? -21.641 19.844 -3.029 1 94.56 405 PHE A O 1
ATOM 3142 N N . ARG A 1 406 ? -19.781 18.703 -2.105 1 94.94 406 ARG A N 1
ATOM 3143 C CA . ARG A 1 406 ? -20.391 17.391 -2.236 1 94.94 406 ARG A CA 1
ATOM 3144 C C . ARG A 1 406 ? -20.281 16.609 -0.934 1 94.94 406 ARG A C 1
ATOM 3146 O O . ARG A 1 406 ? -19.406 16.875 -0.108 1 94.94 406 ARG A O 1
ATOM 3153 N N . VAL A 1 407 ? -21.234 15.703 -0.788 1 95.94 407 VAL A N 1
ATOM 3154 C CA . VAL A 1 407 ? -21.125 14.766 0.326 1 95.94 407 VAL A CA 1
ATOM 3155 C C . VAL A 1 407 ? -20.969 13.344 -0.209 1 95.94 407 VAL A C 1
ATOM 3157 O O . VAL A 1 407 ? -21.562 12.984 -1.227 1 95.94 407 VAL A O 1
ATOM 3160 N N . TYR A 1 408 ? -20.094 12.586 0.408 1 94.12 408 TYR A N 1
ATOM 3161 C CA . TYR A 1 408 ? -19.766 11.227 0.007 1 94.12 408 TYR A CA 1
ATOM 3162 C C . TYR A 1 408 ? -20.109 10.234 1.108 1 94.12 408 TYR A C 1
ATOM 3164 O O . TYR A 1 408 ? -19.969 10.539 2.295 1 94.12 408 TYR A O 1
ATOM 3172 N N . PRO A 1 409 ? -20.547 9.023 0.68 1 94.25 409 PRO A N 1
ATOM 3173 C CA . PRO A 1 409 ? -20.891 8.016 1.684 1 94.25 409 PRO A CA 1
ATOM 3174 C C . PRO A 1 409 ? -19.672 7.512 2.455 1 94.25 409 PRO A C 1
ATOM 3176 O O . PRO A 1 409 ? -18.578 7.426 1.897 1 94.25 409 PRO A O 1
ATOM 3179 N N . THR A 1 410 ? -19.859 7.23 3.719 1 95.06 410 THR A N 1
ATOM 3180 C CA . THR A 1 410 ? -18.859 6.566 4.539 1 95.06 410 THR A CA 1
ATOM 3181 C C . THR A 1 410 ? -19.359 5.207 5.02 1 95.06 410 THR A C 1
ATOM 3183 O O . THR A 1 410 ? -20.438 4.77 4.629 1 95.06 410 THR A O 1
ATOM 3186 N N . ASN A 1 411 ? -18.562 4.469 5.684 1 94.25 411 ASN A N 1
ATOM 3187 C CA . ASN A 1 411 ? -18.984 3.18 6.215 1 94.25 411 ASN A CA 1
ATOM 3188 C C . ASN A 1 411 ? -19.375 3.277 7.688 1 94.25 411 ASN A C 1
ATOM 3190 O O . ASN A 1 411 ? -19.469 2.258 8.375 1 94.25 411 ASN A O 1
ATOM 3194 N N . VAL A 1 412 ? -19.5 4.547 8.18 1 95.44 412 VAL A N 1
ATOM 3195 C CA . VAL A 1 412 ? -20.156 4.793 9.461 1 95.44 412 VAL A CA 1
ATOM 3196 C C . VAL A 1 412 ? -21.672 4.836 9.273 1 95.44 412 VAL A C 1
ATOM 3198 O O . VAL A 1 412 ? -22.234 5.879 8.914 1 95.44 412 VAL A O 1
ATOM 3201 N N . LYS A 1 413 ? -22.281 3.676 9.508 1 94 413 LYS A N 1
ATOM 3202 C CA . LYS A 1 413 ? -23.719 3.549 9.273 1 94 413 LYS A CA 1
ATOM 3203 C C . LYS A 1 413 ? -24.312 2.383 10.055 1 94 413 LYS A C 1
ATOM 3205 O O . LYS A 1 413 ? -23.578 1.488 10.492 1 94 413 LYS A O 1
ATOM 3210 N N . ASP A 1 414 ? -25.516 2.484 10.281 1 91.5 414 ASP A N 1
ATOM 3211 C CA . ASP A 1 414 ? -26.312 1.385 10.82 1 91.5 414 ASP A CA 1
ATOM 3212 C C . ASP A 1 414 ? -27.703 1.336 10.172 1 91.5 414 ASP A C 1
ATOM 3214 O O . ASP A 1 414 ? -27.891 1.862 9.078 1 91.5 414 ASP A O 1
ATOM 3218 N N . GLU A 1 415 ? -28.609 0.64 10.727 1 91.06 415 GLU A N 1
ATOM 3219 C CA . GLU A 1 415 ? -29.922 0.435 10.109 1 91.06 415 GLU A CA 1
ATOM 3220 C C . GLU A 1 415 ? -30.734 1.727 10.094 1 91.06 415 GLU A C 1
ATOM 3222 O O . GLU A 1 415 ? -31.641 1.89 9.273 1 91.06 415 GLU A O 1
ATOM 3227 N N . THR A 1 416 ? -30.359 2.682 10.906 1 94.38 416 THR A N 1
ATOM 3228 C CA . THR A 1 416 ? -31.219 3.844 11.086 1 94.38 416 THR A CA 1
ATOM 3229 C C . THR A 1 416 ? -30.531 5.105 10.562 1 94.38 416 THR A C 1
ATOM 3231 O O . THR A 1 416 ? -31.188 6.113 10.297 1 94.38 416 THR A O 1
ATOM 3234 N N . GLN A 1 417 ? -29.25 5.023 10.477 1 95.12 417 GLN A N 1
ATOM 3235 C CA . GLN A 1 417 ? -28.531 6.227 10.07 1 95.12 417 GLN A CA 1
ATOM 3236 C C . GLN A 1 417 ? -27.375 5.891 9.133 1 95.12 417 GLN A C 1
ATOM 3238 O O . GLN A 1 417 ? -26.688 4.891 9.328 1 95.12 417 GLN A O 1
ATOM 3243 N N . HIS A 1 418 ? -27.25 6.648 8.094 1 96.94 418 HIS A N 1
ATOM 3244 C CA . HIS A 1 418 ? -26.125 6.594 7.176 1 96.94 418 HIS A CA 1
ATOM 3245 C C . HIS A 1 418 ? -25.359 7.914 7.16 1 96.94 418 HIS A C 1
ATOM 3247 O O . HIS A 1 418 ? -25.891 8.945 6.762 1 96.94 418 HIS A O 1
ATOM 3253 N N . GLN A 1 419 ? -24.125 7.859 7.539 1 96.88 419 GLN A N 1
ATOM 3254 C CA . GLN A 1 419 ? -23.328 9.086 7.602 1 96.88 419 GLN A CA 1
ATOM 3255 C C . GLN A 1 419 ? -22.625 9.352 6.27 1 96.88 419 GLN A C 1
ATOM 3257 O O . GLN A 1 419 ? -22.094 8.43 5.648 1 96.88 419 GLN A O 1
ATOM 3262 N N . PHE A 1 420 ? -22.703 10.531 5.773 1 97.44 420 PHE A N 1
ATOM 3263 C CA . PHE A 1 420 ? -21.938 11.07 4.652 1 97.44 420 PHE A CA 1
ATOM 3264 C C . PHE A 1 420 ? -21.031 12.203 5.105 1 97.44 420 PHE A C 1
ATOM 3266 O O . PHE A 1 420 ? -21.312 12.867 6.102 1 97.44 420 PHE A O 1
ATOM 3273 N N . ILE A 1 421 ? -19.906 12.414 4.406 1 96.31 421 ILE A N 1
ATOM 3274 C CA . ILE A 1 421 ? -18.984 13.477 4.785 1 96.31 421 ILE A CA 1
ATOM 3275 C C . ILE A 1 421 ? -18.844 14.477 3.639 1 96.31 421 ILE A C 1
ATOM 3277 O O . ILE A 1 421 ? -18.875 14.102 2.467 1 96.31 421 ILE A O 1
ATOM 3281 N N . ALA A 1 422 ? -18.672 15.703 3.992 1 95.75 422 ALA A N 1
ATOM 3282 C CA . ALA A 1 422 ? -18.562 16.781 3.008 1 95.75 422 ALA A CA 1
ATOM 3283 C C . ALA A 1 422 ? -17.125 16.938 2.516 1 95.75 422 ALA A C 1
ATOM 3285 O O . ALA A 1 422 ? -16.188 16.828 3.299 1 95.75 422 ALA A O 1
ATOM 3286 N N . VAL A 1 423 ? -16.969 17.125 1.259 1 92.69 423 VAL A N 1
ATOM 3287 C CA . VAL A 1 423 ? -15.719 17.469 0.606 1 92.69 423 VAL A CA 1
ATOM 3288 C C . VAL A 1 423 ? -15.898 18.719 -0.241 1 92.69 423 VAL A C 1
ATOM 3290 O O . VAL A 1 423 ? -16.906 18.875 -0.93 1 92.69 423 VAL A O 1
ATOM 3293 N N . PHE A 1 424 ? -14.969 19.609 -0.138 1 92.19 424 PHE A N 1
ATOM 3294 C CA . PHE A 1 424 ? -15.016 20.875 -0.844 1 92.19 424 PHE A CA 1
ATOM 3295 C C . PHE A 1 424 ? -13.883 20.984 -1.862 1 92.19 424 PHE A C 1
ATOM 3297 O O . PHE A 1 424 ? -12.719 20.75 -1.528 1 92.19 424 PHE A O 1
ATOM 3304 N N . GLN A 1 425 ? -14.242 21.266 -3.027 1 87 425 GLN A N 1
ATOM 3305 C CA . GLN A 1 425 ? -13.234 21.453 -4.062 1 87 425 GLN A CA 1
ATOM 3306 C C . GLN A 1 425 ? -13.438 22.766 -4.797 1 87 425 GLN A C 1
ATOM 3308 O O . GLN A 1 425 ? -14.57 23.219 -4.988 1 87 425 GLN A O 1
ATOM 3313 N N . ASP A 1 426 ? -12.391 23.391 -5.145 1 87.69 426 ASP A N 1
ATOM 3314 C CA . ASP A 1 426 ? -12.391 24.594 -5.961 1 87.69 426 ASP A CA 1
ATOM 3315 C C . ASP A 1 426 ? -12.297 24.25 -7.445 1 87.69 426 ASP A C 1
ATOM 3317 O O . ASP A 1 426 ? -11.227 23.875 -7.93 1 87.69 426 ASP A O 1
ATOM 3321 N N . LYS A 1 427 ? -13.336 24.453 -8.188 1 84.62 427 LYS A N 1
ATOM 3322 C CA . LYS A 1 427 ? -13.391 24.109 -9.609 1 84.62 427 LYS A CA 1
ATOM 3323 C C . LYS A 1 427 ? -12.469 25 -10.422 1 84.62 427 LYS A C 1
ATOM 3325 O O . LYS A 1 427 ? -12.102 24.672 -11.555 1 84.62 427 LYS A O 1
ATOM 3330 N N . SER A 1 428 ? -12.047 26.016 -9.812 1 81.06 428 SER A N 1
ATOM 3331 C CA . SER A 1 428 ? -11.211 26.969 -10.539 1 81.06 428 SER A CA 1
ATOM 3332 C C . SER A 1 428 ? -9.727 26.734 -10.273 1 81.06 428 SER A C 1
ATOM 3334 O O . SER A 1 428 ? -8.867 27.344 -10.906 1 81.06 428 SER A O 1
ATOM 3336 N N . ALA A 1 429 ? -9.469 25.875 -9.305 1 75.25 429 ALA A N 1
ATOM 3337 C CA . ALA A 1 429 ? -8.062 25.625 -8.977 1 75.25 429 ALA A CA 1
ATOM 3338 C C . ALA A 1 429 ? -7.316 25.047 -10.172 1 75.25 429 ALA A C 1
ATOM 3340 O O . ALA A 1 429 ? -7.867 24.234 -10.922 1 75.25 429 ALA A O 1
ATOM 3341 N N . LEU A 1 430 ? -6.137 25.562 -10.359 1 63.38 430 LEU A N 1
ATOM 3342 C CA . LEU A 1 430 ? -5.309 25.078 -11.461 1 63.38 430 LEU A CA 1
ATOM 3343 C C . LEU A 1 430 ? -4.859 23.641 -11.203 1 63.38 430 LEU A C 1
ATOM 3345 O O . LEU A 1 430 ? -4.516 23.281 -10.07 1 63.38 430 LEU A O 1
ATOM 3349 N N . ILE A 1 431 ? -5.309 22.734 -12.109 1 57.25 431 ILE A N 1
ATOM 3350 C CA . ILE A 1 431 ? -4.855 21.344 -12.039 1 57.25 431 ILE A CA 1
ATOM 3351 C C . ILE A 1 431 ? -3.336 21.297 -12.195 1 57.25 431 ILE A C 1
ATOM 3353 O O . ILE A 1 431 ? -2.756 22.062 -12.961 1 57.25 431 ILE A O 1
ATOM 3357 N N . ASP A 1 432 ? -2.629 20.906 -11.125 1 55.56 432 ASP A N 1
ATOM 3358 C CA . ASP A 1 432 ? -1.176 20.766 -11.156 1 55.56 432 ASP A CA 1
ATOM 3359 C C . ASP A 1 432 ? -0.736 19.844 -12.289 1 55.56 432 ASP A C 1
ATOM 3361 O O . ASP A 1 432 ? -0.992 18.641 -12.258 1 55.56 432 ASP A O 1
ATOM 3365 N N . MET A 1 433 ? 0.006 20.531 -13.094 1 50.28 433 MET A N 1
ATOM 3366 C CA . MET A 1 433 ? 0.666 19.875 -14.219 1 50.28 433 MET A CA 1
ATOM 3367 C C . MET A 1 433 ? -0.2 18.75 -14.781 1 50.28 433 MET A C 1
ATOM 3369 O O . MET A 1 433 ? 0.29 17.641 -15.031 1 50.28 433 MET A O 1
ATOM 3373 N N . GLY A 1 434 ? -1.41 19.047 -14.734 1 49.16 434 GLY A N 1
ATOM 3374 C CA . GLY A 1 434 ? -2.328 18.078 -15.32 1 49.16 434 GLY A CA 1
ATOM 3375 C C . GLY A 1 434 ? -2.746 16.984 -14.352 1 49.16 434 GLY A C 1
ATOM 3376 O O . GLY A 1 434 ? -3.551 16.125 -14.695 1 49.16 434 GLY A O 1
ATOM 3377 N N . THR A 1 435 ? -1.94 16.906 -13.305 1 52.22 435 THR A N 1
ATOM 3378 C CA . THR A 1 435 ? -2.373 15.875 -12.375 1 52.22 435 THR A CA 1
ATOM 3379 C C . THR A 1 435 ? -3.275 16.469 -11.297 1 52.22 435 THR A C 1
ATOM 3381 O O . THR A 1 435 ? -2.955 17.5 -10.711 1 52.22 435 THR A O 1
ATOM 3384 N N . PRO A 1 436 ? -4.465 16.109 -11.453 1 51.75 436 PRO A N 1
ATOM 3385 C CA . PRO A 1 436 ? -5.25 16.5 -10.289 1 51.75 436 PRO A CA 1
ATOM 3386 C C . PRO A 1 436 ? -4.617 16.062 -8.969 1 51.75 436 PRO A C 1
ATOM 3388 O O . PRO A 1 436 ? -4.184 14.914 -8.852 1 51.75 436 PRO A O 1
ATOM 3391 N N . THR A 1 437 ? -3.766 16.844 -8.273 1 57.69 437 THR A N 1
ATOM 3392 C CA . THR A 1 437 ? -3.332 16.375 -6.965 1 57.69 437 THR A CA 1
ATOM 3393 C C . THR A 1 437 ? -4.531 16.125 -6.051 1 57.69 437 THR A C 1
ATOM 3395 O O . THR A 1 437 ? -5.129 17.078 -5.539 1 57.69 437 THR A O 1
ATOM 3398 N N . CYS A 1 438 ? -5.227 15.039 -6.352 1 65.56 438 CYS A N 1
ATOM 3399 C CA . CYS A 1 438 ? -6.359 14.742 -5.484 1 65.56 438 CYS A CA 1
ATOM 3400 C C . CYS A 1 438 ? -5.898 14.484 -4.055 1 65.56 438 CYS A C 1
ATOM 3402 O O . CYS A 1 438 ? -5.461 13.383 -3.723 1 65.56 438 CYS A O 1
ATOM 3404 N N . ILE A 1 439 ? -5.801 15.648 -3.279 1 78.81 439 ILE A N 1
ATOM 3405 C CA . ILE A 1 439 ? -5.344 15.57 -1.896 1 78.81 439 ILE A CA 1
ATOM 3406 C C . ILE A 1 439 ? -6.523 15.812 -0.952 1 78.81 439 ILE A C 1
ATOM 3408 O O . ILE A 1 439 ? -6.336 16.281 0.175 1 78.81 439 ILE A O 1
ATOM 3412 N N . SER A 1 440 ? -7.727 15.461 -1.465 1 84.69 440 SER A N 1
ATOM 3413 C CA . SER A 1 440 ? -8.914 15.711 -0.658 1 84.69 440 SER A CA 1
ATOM 3414 C C . SER A 1 440 ? -8.836 14.992 0.683 1 84.69 440 SER A C 1
ATOM 3416 O O . SER A 1 440 ? -9.359 15.477 1.688 1 84.69 440 SER A O 1
ATOM 3418 N N . TRP A 1 441 ? -8.109 13.859 0.758 1 90.5 441 TRP A N 1
ATOM 3419 C CA . TRP A 1 441 ? -8.008 13.078 1.99 1 90.5 441 TRP A CA 1
ATOM 3420 C C . TRP A 1 441 ? -7.32 13.891 3.084 1 90.5 441 TRP A C 1
ATOM 3422 O O . TRP A 1 441 ? -7.477 13.602 4.273 1 90.5 441 TRP A O 1
ATOM 3432 N N . GLN A 1 442 ? -6.625 14.977 2.688 1 92.12 442 GLN A N 1
ATOM 3433 C CA . GLN A 1 442 ? -5.914 15.812 3.652 1 92.12 442 GLN A CA 1
ATOM 3434 C C . GLN A 1 442 ? -6.801 16.953 4.156 1 92.12 442 GLN A C 1
ATOM 3436 O O . GLN A 1 442 ? -6.496 17.578 5.168 1 92.12 442 GLN A O 1
ATOM 3441 N N . GLU A 1 443 ? -7.902 17.172 3.451 1 89.56 443 GLU A N 1
ATOM 3442 C CA . GLU A 1 443 ? -8.625 18.422 3.695 1 89.56 443 GLU A CA 1
ATOM 3443 C C . GLU A 1 443 ? -9.977 18.156 4.344 1 89.56 443 GLU A C 1
ATOM 3445 O O . GLU A 1 443 ? -10.672 19.094 4.762 1 89.56 443 GLU A O 1
ATOM 3450 N N . ILE A 1 444 ? -10.305 16.922 4.457 1 92.19 444 ILE A N 1
ATOM 3451 C CA . ILE A 1 444 ? -11.578 16.609 5.094 1 92.19 444 ILE A CA 1
ATOM 3452 C C . ILE A 1 444 ? -11.578 17.141 6.527 1 92.19 444 ILE A C 1
ATOM 3454 O O . ILE A 1 444 ? -10.664 16.859 7.305 1 92.19 444 ILE A O 1
ATOM 3458 N N . GLY A 1 445 ? -12.555 17.984 6.895 1 89.19 445 GLY A N 1
ATOM 3459 C CA . GLY A 1 445 ? -12.727 18.5 8.25 1 89.19 445 GLY A CA 1
ATOM 3460 C C . GLY A 1 445 ? -11.789 19.641 8.578 1 89.19 445 GLY A C 1
ATOM 3461 O O . GLY A 1 445 ? -11.828 20.172 9.688 1 89.19 445 GLY A O 1
ATOM 3462 N N . ALA A 1 446 ? -10.828 20.094 7.816 1 85.94 446 ALA A N 1
ATOM 3463 C CA . ALA A 1 446 ? -9.828 21.109 8.117 1 85.94 446 ALA A CA 1
ATOM 3464 C C . ALA A 1 446 ? -10.484 22.484 8.305 1 85.94 446 ALA A C 1
ATOM 3466 O O . ALA A 1 446 ? -10.242 23.156 9.305 1 85.94 446 ALA A O 1
ATOM 3467 N N . ASP A 1 447 ? -11.234 22.984 7.379 1 79.69 447 ASP A N 1
ATOM 3468 C CA . ASP A 1 447 ? -11.82 24.328 7.473 1 79.69 447 ASP A CA 1
ATOM 3469 C C . ASP A 1 447 ? -13.281 24.25 7.902 1 79.69 447 ASP A C 1
ATOM 3471 O O . ASP A 1 447 ? -13.734 25.047 8.734 1 79.69 447 ASP A O 1
ATOM 3475 N N . ASP A 1 448 ? -13.875 23.359 7.465 1 85.88 448 ASP A N 1
ATOM 3476 C CA . ASP A 1 448 ? -15.281 23.125 7.773 1 85.88 448 ASP A CA 1
ATOM 3477 C C . ASP A 1 448 ? -15.594 21.625 7.855 1 85.88 448 ASP A C 1
ATOM 3479 O O . ASP A 1 448 ? -15.508 20.922 6.852 1 85.88 448 ASP A O 1
ATOM 3483 N N . GLU A 1 449 ? -15.898 21.234 9.062 1 90.31 449 GLU A N 1
ATOM 3484 C CA . GLU A 1 449 ? -16.281 19.844 9.25 1 90.31 449 GLU A CA 1
ATOM 3485 C C . GLU A 1 449 ? -17.797 19.672 9.18 1 90.31 449 GLU A C 1
ATOM 3487 O O . GLU A 1 449 ? -18.516 20.141 10.055 1 90.31 449 GLU A O 1
ATOM 3492 N N . ILE A 1 450 ? -18.281 19.047 8.125 1 91.62 450 ILE A N 1
ATOM 3493 C CA . ILE A 1 450 ? -19.719 18.828 7.945 1 91.62 450 ILE A CA 1
ATOM 3494 C C . ILE A 1 450 ? -19.969 17.344 7.672 1 91.62 450 ILE A C 1
ATOM 3496 O O . ILE A 1 450 ? -19.375 16.766 6.762 1 91.62 450 ILE A O 1
ATOM 3500 N N . TYR A 1 451 ? -20.875 16.781 8.508 1 91.81 451 TYR A N 1
ATOM 3501 C CA . TYR A 1 451 ? -21.438 15.453 8.289 1 91.81 451 TYR A CA 1
ATOM 3502 C C . TYR A 1 451 ? -22.938 15.539 8.039 1 91.81 451 TYR A C 1
ATOM 3504 O O . TYR A 1 451 ? -23.641 16.344 8.664 1 91.81 451 TYR A O 1
ATOM 3512 N N . VAL A 1 452 ? -23.297 14.758 7.109 1 96.06 452 VAL A N 1
ATOM 3513 C CA . VAL A 1 452 ? -24.734 14.562 6.902 1 96.06 452 VAL A CA 1
ATOM 3514 C C . VAL A 1 452 ? -25.109 13.141 7.309 1 96.06 452 VAL A C 1
ATOM 3516 O O . VAL A 1 452 ? -24.484 12.172 6.883 1 96.06 452 VAL A O 1
ATOM 3519 N N . ARG A 1 453 ? -26.047 13.047 8.18 1 97.06 453 ARG A N 1
ATOM 3520 C CA . ARG A 1 453 ? -26.578 11.734 8.547 1 97.06 453 ARG A CA 1
ATOM 3521 C C . ARG A 1 453 ? -27.984 11.523 7.992 1 97.06 453 ARG A C 1
ATOM 3523 O O . ARG A 1 453 ? -28.922 12.172 8.445 1 97.06 453 ARG A O 1
ATOM 3530 N N . PHE A 1 454 ? -28.109 10.648 7.09 1 98.19 454 PHE A N 1
ATOM 3531 C CA . PHE A 1 454 ? -29.422 10.312 6.555 1 98.19 454 PHE A CA 1
ATOM 3532 C C . PHE A 1 454 ? -30.172 9.398 7.508 1 98.19 454 PHE A C 1
ATOM 3534 O O . PHE A 1 454 ? -29.609 8.406 7.996 1 98.19 454 PHE A O 1
ATOM 3541 N N . ASN A 1 455 ? -31.391 9.75 7.805 1 98.06 455 ASN A N 1
ATOM 3542 C CA . ASN A 1 455 ? -32.281 8.922 8.609 1 98.06 455 ASN A CA 1
ATOM 3543 C C . ASN A 1 455 ? -33 7.879 7.762 1 98.06 455 ASN A C 1
ATOM 3545 O O . ASN A 1 455 ? -33.688 8.227 6.805 1 98.06 455 ASN A O 1
ATOM 3549 N N . MET A 1 456 ? -32.781 6.68 8.188 1 97 456 MET A N 1
ATOM 3550 C CA . MET A 1 456 ? -33.312 5.566 7.41 1 97 456 MET A CA 1
ATOM 3551 C C . MET A 1 456 ? -34.531 4.945 8.109 1 97 456 MET A C 1
ATOM 3553 O O . MET A 1 456 ? -34.531 4.797 9.336 1 97 456 MET A O 1
ATOM 3557 N N . ARG A 1 457 ? -35.625 4.613 7.387 1 95.62 457 ARG A N 1
ATOM 3558 C CA . ARG A 1 457 ? -36.781 3.832 7.816 1 95.62 457 ARG A CA 1
ATOM 3559 C C . ARG A 1 457 ? -37.188 2.822 6.75 1 95.62 457 ARG A C 1
ATOM 3561 O O . ARG A 1 457 ? -37.531 3.203 5.629 1 95.62 457 ARG A O 1
ATOM 3568 N N . ALA A 1 458 ? -37.125 1.552 7.07 1 92.81 458 ALA A N 1
ATOM 3569 C CA . ALA A 1 458 ? -37.469 0.46 6.164 1 92.81 458 ALA A CA 1
ATOM 3570 C C . ALA A 1 458 ? -36.688 0.556 4.863 1 92.81 458 ALA A C 1
ATOM 3572 O O . ALA A 1 458 ? -37.281 0.476 3.773 1 92.81 458 ALA A O 1
ATOM 3573 N N . GLY A 1 459 ? -35.406 0.977 4.961 1 89 459 GLY A N 1
ATOM 3574 C CA . GLY A 1 459 ? -34.5 0.977 3.826 1 89 459 GLY A CA 1
ATOM 3575 C C . GLY A 1 459 ? -34.625 2.236 2.984 1 89 459 GLY A C 1
ATOM 3576 O O . GLY A 1 459 ? -33.938 2.35 1.949 1 89 459 GLY A O 1
ATOM 3577 N N . LYS A 1 460 ? -35.406 3.18 3.473 1 95.06 460 LYS A N 1
ATOM 3578 C CA . LYS A 1 460 ? -35.562 4.422 2.725 1 95.06 460 LYS A CA 1
ATOM 3579 C C . LYS A 1 460 ? -35.156 5.629 3.561 1 95.06 460 LYS A C 1
ATOM 3581 O O . LYS A 1 460 ? -35.312 5.625 4.785 1 95.06 460 LYS A O 1
ATOM 3586 N N . VAL A 1 461 ? -34.688 6.617 2.861 1 98.06 461 VAL A N 1
ATOM 3587 C CA . VAL A 1 461 ? -34.344 7.863 3.533 1 98.06 461 VAL A CA 1
ATOM 3588 C C . VAL A 1 461 ? -35.594 8.672 3.826 1 98.06 461 VAL A C 1
ATOM 3590 O O . VAL A 1 461 ? -36.344 8.992 2.914 1 98.06 461 VAL A O 1
ATOM 3593 N N . VAL A 1 462 ? -35.75 9.047 5.059 1 98.12 462 VAL A N 1
ATOM 3594 C CA . VAL A 1 462 ? -36.969 9.797 5.434 1 98.12 462 VAL A CA 1
ATOM 3595 C C . VAL A 1 462 ? -36.562 11.203 5.883 1 98.12 462 VAL A C 1
ATOM 3597 O O . VAL A 1 462 ? -37.438 12.062 6.059 1 98.12 462 VAL A O 1
ATOM 3600 N N . GLY A 1 463 ? -35.312 11.422 6.066 1 98.25 463 GLY A N 1
ATOM 3601 C CA . GLY A 1 463 ? -34.812 12.711 6.508 1 98.25 463 GLY A CA 1
ATOM 3602 C C . GLY A 1 463 ? -33.281 12.727 6.66 1 98.25 463 GLY A C 1
ATOM 3603 O O . GLY A 1 463 ? -32.625 11.766 6.297 1 98.25 463 GLY A O 1
ATOM 3604 N N . LEU A 1 464 ? -32.781 13.836 7.117 1 97.94 464 LEU A N 1
ATOM 3605 C CA . LEU A 1 464 ? -31.344 13.922 7.406 1 97.94 464 LEU A CA 1
ATOM 3606 C C . LEU A 1 464 ? -31.078 14.867 8.57 1 97.94 464 LEU A C 1
ATOM 3608 O O . LEU A 1 464 ? -31.938 15.688 8.914 1 97.94 464 LEU A O 1
ATOM 3612 N N . ASP A 1 465 ? -30 14.594 9.203 1 96 465 ASP A N 1
ATOM 3613 C CA . ASP A 1 465 ? -29.5 15.422 10.289 1 96 465 ASP A CA 1
ATOM 3614 C C . ASP A 1 465 ? -28.109 15.984 9.961 1 96 465 ASP A C 1
ATOM 3616 O O . ASP A 1 465 ? -27.312 15.312 9.32 1 96 465 ASP A O 1
ATOM 3620 N N . ILE A 1 466 ? -27.922 17.203 10.359 1 95.25 466 ILE A N 1
ATOM 3621 C CA . ILE A 1 466 ? -26.594 17.828 10.359 1 95.25 466 ILE A CA 1
ATOM 3622 C C . ILE A 1 466 ? -26.203 18.188 11.789 1 95.25 466 ILE A C 1
ATOM 3624 O O . ILE A 1 466 ? -26.438 19.297 12.25 1 95.25 466 ILE A O 1
ATOM 3628 N N . PRO A 1 467 ? -25.484 17.281 12.367 1 91.06 467 PRO A N 1
ATOM 3629 C CA . PRO A 1 467 ? -25.25 17.391 13.812 1 91.06 467 PRO A CA 1
ATOM 3630 C C .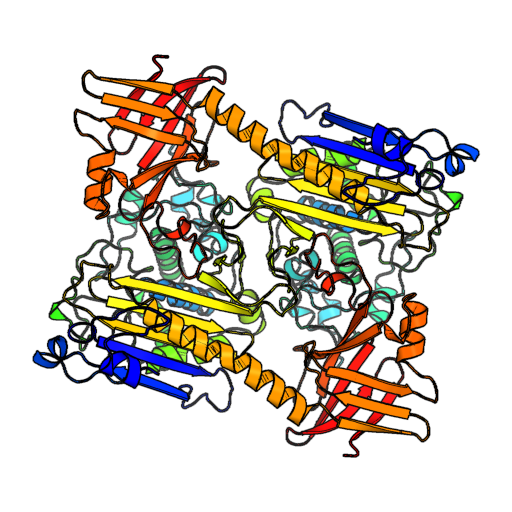 PRO A 1 467 ? -24.484 18.641 14.195 1 91.06 467 PRO A C 1
ATOM 3632 O O . PRO A 1 467 ? -24.672 19.188 15.289 1 91.06 467 PRO A O 1
ATOM 3635 N N . GLN A 1 468 ? -23.625 19.125 13.367 1 89.19 468 GLN A N 1
ATOM 3636 C CA . GLN A 1 468 ? -22.797 20.281 13.688 1 89.19 468 GLN A CA 1
ATOM 3637 C C . GLN A 1 468 ? -23.656 21.5 14 1 89.19 468 GLN A C 1
ATOM 3639 O O . GLN A 1 468 ? -23.219 22.391 14.727 1 89.19 468 GLN A O 1
ATOM 3644 N N . TRP A 1 469 ? -24.906 21.516 13.453 1 91.5 469 TRP A N 1
ATOM 3645 C CA . TRP A 1 469 ? -25.797 22.656 13.672 1 91.5 469 TRP A CA 1
ATOM 3646 C C . TRP A 1 469 ? -27.094 22.219 14.328 1 91.5 469 TRP A C 1
ATOM 3648 O O . TRP A 1 469 ? -28.062 22.984 14.367 1 91.5 469 TRP A O 1
ATOM 3658 N N . ASP A 1 470 ? -27.109 21.062 14.828 1 91.88 470 ASP A N 1
ATOM 3659 C CA . ASP A 1 470 ? -28.328 20.5 15.43 1 91.88 470 ASP A CA 1
ATOM 3660 C C . ASP A 1 470 ? -29.531 20.703 14.508 1 91.88 470 ASP A C 1
ATOM 3662 O O . ASP A 1 470 ? -30.594 21.141 14.953 1 91.88 470 ASP A O 1
ATOM 3666 N N . ALA A 1 471 ? -29.328 20.5 13.25 1 95.06 471 ALA A N 1
ATOM 3667 C CA . ALA A 1 471 ? -30.375 20.672 12.258 1 95.06 471 ALA A CA 1
ATOM 3668 C C . ALA A 1 471 ? -30.984 19.328 11.852 1 95.06 471 ALA A C 1
ATOM 3670 O O . ALA A 1 471 ? -30.25 18.391 11.531 1 95.06 471 ALA A O 1
ATOM 3671 N N . GLU A 1 472 ? -32.25 19.234 11.953 1 96.62 472 GLU A N 1
ATOM 3672 C CA . GLU A 1 472 ? -33 18.078 11.5 1 96.62 472 GLU A CA 1
ATOM 3673 C C . GLU A 1 472 ? -33.969 18.453 10.383 1 96.62 472 GLU A C 1
ATOM 3675 O O . GLU A 1 472 ? -34.656 19.469 10.461 1 96.62 472 GLU A O 1
ATOM 3680 N N . MET A 1 473 ? -34 17.641 9.406 1 98 473 MET A N 1
ATOM 3681 C CA . MET A 1 473 ? -34.875 17.906 8.266 1 98 473 MET A CA 1
ATOM 3682 C C . MET A 1 473 ? -35.594 16.625 7.848 1 98 473 MET A C 1
ATOM 3684 O O . MET A 1 473 ? -35.094 15.523 8.031 1 98 473 MET A O 1
ATOM 3688 N N . VAL A 1 474 ? -36.781 16.797 7.25 1 98.06 474 VAL A N 1
ATOM 3689 C CA . VAL A 1 474 ? -37.594 15.688 6.742 1 98.06 474 VAL A CA 1
ATOM 3690 C C . VAL A 1 474 ? -37.625 15.727 5.215 1 98.06 474 VAL A C 1
ATOM 3692 O O . VAL A 1 474 ? -37.594 16.797 4.613 1 98.06 474 VAL A O 1
ATOM 3695 N N . ARG A 1 475 ? -37.594 14.57 4.656 1 97.94 475 ARG A N 1
ATOM 3696 C CA . ARG A 1 475 ? -37.719 14.484 3.203 1 97.94 475 ARG A CA 1
ATOM 3697 C C . ARG A 1 475 ? -39.062 14.977 2.719 1 97.94 475 ARG A C 1
ATOM 3699 O O . ARG A 1 475 ? -40.094 14.664 3.324 1 97.94 475 ARG A O 1
ATOM 3706 N N . THR A 1 476 ? -39.156 15.711 1.571 1 96.5 476 THR A N 1
ATOM 3707 C CA . THR A 1 476 ? -40.406 16.312 1.163 1 96.5 476 THR A CA 1
ATOM 3708 C C . THR A 1 476 ? -40.781 15.891 -0.253 1 96.5 476 THR A C 1
ATOM 3710 O O . THR A 1 476 ? -41.875 16.188 -0.732 1 96.5 476 THR A O 1
ATOM 3713 N N . ASP A 1 477 ? -39.969 15.289 -1.007 1 89.94 477 ASP A N 1
ATOM 3714 C CA . ASP A 1 477 ? -40.281 14.844 -2.357 1 89.94 477 ASP A CA 1
ATOM 3715 C C . ASP A 1 477 ? -40.75 13.383 -2.359 1 89.94 477 ASP A C 1
ATOM 3717 O O . ASP A 1 477 ? -40.469 12.641 -1.409 1 89.94 477 ASP A O 1
ATOM 3721 N N . MET B 1 1 ? 19.359 27.375 -10.383 1 87 1 MET B N 1
ATOM 3722 C CA . MET B 1 1 ? 17.922 27.219 -10.453 1 87 1 MET B CA 1
ATOM 3723 C C . MET B 1 1 ? 17.219 28.203 -9.516 1 87 1 MET B C 1
ATOM 3725 O O . MET B 1 1 ? 16.438 29.047 -9.953 1 87 1 MET B O 1
ATOM 3729 N N . PHE B 1 2 ? 17.641 28.328 -8.227 1 91.62 2 PHE B N 1
ATOM 3730 C CA . PHE B 1 2 ? 16.922 29.172 -7.273 1 91.62 2 PHE B CA 1
ATOM 3731 C C . PHE B 1 2 ? 17.344 30.625 -7.418 1 91.62 2 PHE B C 1
ATOM 3733 O O . PHE B 1 2 ? 16.547 31.547 -7.207 1 91.62 2 PHE B O 1
ATOM 3740 N N . ASP B 1 3 ? 18.656 30.875 -7.848 1 93.75 3 ASP B N 1
ATOM 3741 C CA . ASP B 1 3 ? 19.078 32.25 -8.133 1 93.75 3 ASP B CA 1
ATOM 3742 C C . ASP B 1 3 ? 18.219 32.844 -9.242 1 93.75 3 ASP B C 1
ATOM 3744 O O . ASP B 1 3 ? 17.766 34 -9.125 1 93.75 3 ASP B O 1
ATOM 3748 N N . ASP B 1 4 ? 18.016 32.062 -10.234 1 92.81 4 ASP B N 1
ATOM 3749 C CA . ASP B 1 4 ? 17.172 32.5 -11.344 1 92.81 4 ASP B CA 1
ATOM 3750 C C . ASP B 1 4 ? 15.734 32.688 -10.898 1 92.81 4 ASP B C 1
ATOM 3752 O O . ASP B 1 4 ? 15.062 33.625 -11.352 1 92.81 4 ASP B O 1
ATOM 3756 N N . LEU B 1 5 ? 15.266 31.844 -10.078 1 93.25 5 LEU B N 1
ATOM 3757 C CA . LEU B 1 5 ? 13.914 31.953 -9.547 1 93.25 5 LEU B CA 1
ATOM 3758 C C . LEU B 1 5 ? 13.711 33.281 -8.805 1 93.25 5 LEU B C 1
ATOM 3760 O O . LEU B 1 5 ? 12.695 33.938 -9 1 93.25 5 LEU B O 1
ATOM 3764 N N . ILE B 1 6 ? 14.688 33.688 -7.984 1 94.19 6 ILE B N 1
ATOM 3765 C CA . ILE B 1 6 ? 14.617 34.938 -7.203 1 94.19 6 ILE B CA 1
ATOM 3766 C C . ILE B 1 6 ? 14.734 36.125 -8.133 1 94.19 6 ILE B C 1
ATOM 3768 O O . ILE B 1 6 ? 13.961 37.094 -8.023 1 94.19 6 ILE B O 1
ATOM 3772 N N . HIS B 1 7 ? 15.672 36.031 -9.008 1 94.38 7 HIS B N 1
ATOM 3773 C CA . HIS B 1 7 ? 15.938 37.156 -9.914 1 94.38 7 HIS B CA 1
ATOM 3774 C C . HIS B 1 7 ? 14.727 37.469 -10.789 1 94.38 7 HIS B C 1
ATOM 3776 O O . HIS B 1 7 ? 14.406 38.625 -11.031 1 94.38 7 HIS B O 1
ATOM 3782 N N . ASN B 1 8 ? 14.039 36.375 -11.203 1 94.12 8 ASN B N 1
ATOM 3783 C CA . ASN B 1 8 ? 12.953 36.562 -12.164 1 94.12 8 ASN B CA 1
ATOM 3784 C C . ASN B 1 8 ? 11.594 36.656 -11.477 1 94.12 8 ASN B C 1
ATOM 3786 O O . ASN B 1 8 ? 10.586 36.938 -12.125 1 94.12 8 ASN B O 1
ATOM 3790 N N . GLY B 1 9 ? 11.602 36.406 -10.203 1 92.25 9 GLY B N 1
ATOM 3791 C CA . GLY B 1 9 ? 10.344 36.406 -9.469 1 92.25 9 GLY B CA 1
ATOM 3792 C C . GLY B 1 9 ? 9.469 35.219 -9.766 1 92.25 9 GLY B C 1
ATOM 3793 O O . GLY B 1 9 ? 8.25 35.281 -9.578 1 92.25 9 GLY B O 1
ATOM 3794 N N . GLY B 1 10 ? 10.094 34.188 -10.375 1 91.31 10 GLY B N 1
ATOM 3795 C CA . GLY B 1 10 ? 9.344 33 -10.75 1 91.31 10 GLY B CA 1
ATOM 3796 C C . GLY B 1 10 ? 10.023 32.188 -11.836 1 91.31 10 GLY B C 1
ATOM 3797 O O . GLY B 1 10 ? 11.219 32.344 -12.078 1 91.31 10 GLY B O 1
ATOM 3798 N N . SER B 1 11 ? 9.359 31.172 -12.188 1 89.06 11 SER B N 1
ATOM 3799 C CA . SER B 1 11 ? 9.758 30.297 -13.273 1 89.06 11 SER B CA 1
ATOM 3800 C C . SER B 1 11 ? 8.664 30.188 -14.328 1 89.06 11 SER B C 1
ATOM 3802 O O . SER B 1 11 ? 7.477 30.125 -14 1 89.06 11 SER B O 1
ATOM 3804 N N . ASP B 1 12 ? 9.039 30.188 -15.547 1 87.19 12 ASP B N 1
ATOM 3805 C CA . ASP B 1 12 ? 8.07 30 -16.625 1 87.19 12 ASP B CA 1
ATOM 3806 C C . ASP B 1 12 ? 7.418 28.625 -16.547 1 87.19 12 ASP B C 1
ATOM 3808 O O . ASP B 1 12 ? 6.254 28.469 -16.938 1 87.19 12 ASP B O 1
ATOM 3812 N N . THR B 1 13 ? 8.18 27.812 -16.016 1 84.94 13 THR B N 1
ATOM 3813 C CA . THR B 1 13 ? 7.734 26.422 -15.977 1 84.94 13 THR B CA 1
ATOM 3814 C C . THR B 1 13 ? 6.863 26.156 -14.742 1 84.94 13 THR B C 1
ATOM 3816 O O . THR B 1 13 ? 5.848 25.469 -14.836 1 84.94 13 THR B O 1
ATOM 3819 N N . TYR B 1 14 ? 7.203 26.719 -13.633 1 86.56 14 TYR B N 1
ATOM 3820 C CA . TYR B 1 14 ? 6.594 26.266 -12.391 1 86.56 14 TYR B CA 1
ATOM 3821 C C . TYR B 1 14 ? 5.684 27.328 -11.805 1 86.56 14 TYR B C 1
ATOM 3823 O O . TYR B 1 14 ? 4.82 27.031 -10.969 1 86.56 14 TYR B O 1
ATOM 3831 N N . GLY B 1 15 ? 5.848 28.594 -12.195 1 88.56 15 GLY B N 1
ATOM 3832 C CA . GLY B 1 15 ? 4.945 29.625 -11.727 1 88.56 15 GLY B CA 1
ATOM 3833 C C . GLY B 1 15 ? 5.656 30.734 -10.953 1 88.56 15 GLY B C 1
ATOM 3834 O O . GLY B 1 15 ? 6.883 30.719 -10.828 1 88.56 15 GLY B O 1
ATOM 3835 N N . PRO B 1 16 ? 4.938 31.672 -10.508 1 91.5 16 PRO B N 1
ATOM 3836 C CA . PRO B 1 16 ? 5.508 32.844 -9.797 1 91.5 16 PRO B CA 1
ATOM 3837 C C . PRO B 1 16 ? 5.777 32.531 -8.328 1 91.5 16 PRO B C 1
ATOM 3839 O O . PRO B 1 16 ? 5.211 31.594 -7.762 1 91.5 16 PRO B O 1
ATOM 3842 N N . ILE B 1 17 ? 6.68 33.312 -7.711 1 93.56 17 ILE B N 1
ATOM 3843 C CA . ILE B 1 17 ? 6.918 33.281 -6.273 1 93.56 17 ILE B CA 1
ATOM 3844 C C . ILE B 1 17 ? 6.922 34.719 -5.738 1 93.56 17 ILE B C 1
ATOM 3846 O O . ILE B 1 17 ? 7.016 35.688 -6.512 1 93.56 17 ILE B O 1
ATOM 3850 N N . ASN B 1 18 ? 6.719 34.875 -4.465 1 94.81 18 ASN B N 1
ATOM 3851 C CA . ASN B 1 18 ? 6.781 36.188 -3.826 1 94.81 18 ASN B CA 1
ATOM 3852 C C . ASN B 1 18 ? 8.156 36.438 -3.219 1 94.81 18 ASN B C 1
ATOM 3854 O O . ASN B 1 18 ? 8.344 36.281 -2.01 1 94.81 18 ASN B O 1
ATOM 3858 N N . VAL B 1 19 ? 9.039 37.031 -3.949 1 95.5 19 VAL B N 1
ATOM 3859 C CA . VAL B 1 19 ? 10.445 37.188 -3.588 1 95.5 19 VAL B CA 1
ATOM 3860 C C . VAL B 1 19 ? 10.578 38.219 -2.461 1 95.5 19 VAL B C 1
ATOM 3862 O O . VAL B 1 19 ? 11.484 38.094 -1.628 1 95.5 19 VAL B O 1
ATOM 3865 N N . ASN B 1 20 ? 9.695 39.156 -2.383 1 96.81 20 ASN B N 1
ATOM 3866 C CA . ASN B 1 20 ? 9.828 40.25 -1.435 1 96.81 20 ASN B CA 1
ATOM 3867 C C . ASN B 1 20 ? 9.352 39.844 -0.041 1 96.81 20 ASN B C 1
ATOM 3869 O O . ASN B 1 20 ? 9.719 40.469 0.951 1 96.81 20 ASN B O 1
ATOM 3873 N N . THR B 1 21 ? 8.547 38.781 0.009 1 97.31 21 THR B N 1
ATOM 3874 C CA . THR B 1 21 ? 7.934 38.469 1.301 1 97.31 21 THR B CA 1
ATOM 3875 C C . THR B 1 21 ? 8.227 37.031 1.729 1 97.31 21 THR B C 1
ATOM 3877 O O . THR B 1 21 ? 8.125 36.719 2.912 1 97.31 21 THR B O 1
ATOM 3880 N N . THR B 1 22 ? 8.508 36.188 0.794 1 97.88 22 THR B N 1
ATOM 3881 C CA . THR B 1 22 ? 8.734 34.781 1.129 1 97.88 22 THR B CA 1
ATOM 3882 C C . THR B 1 22 ? 10.219 34.5 1.349 1 97.88 22 THR B C 1
ATOM 3884 O O . THR B 1 22 ? 11.023 34.656 0.431 1 97.88 22 THR B O 1
ATOM 3887 N N . SER B 1 23 ? 10.641 34.219 2.543 1 98.56 23 SER B N 1
ATOM 3888 C CA . SER B 1 23 ? 11.938 33.625 2.85 1 98.56 23 SER B CA 1
ATOM 3889 C C . SER B 1 23 ? 11.891 32.094 2.777 1 98.56 23 SER B C 1
ATOM 3891 O O . SER B 1 23 ? 10.898 31.5 3.158 1 98.56 23 SER B O 1
ATOM 3893 N N . PHE B 1 24 ? 12.93 31.484 2.258 1 98.44 24 PHE B N 1
ATOM 3894 C CA . PHE B 1 24 ? 12.898 30.031 2.188 1 98.44 24 PHE B CA 1
ATOM 3895 C C . PHE B 1 24 ? 14.305 29.453 2.236 1 98.44 24 PHE B C 1
ATOM 3897 O O . PHE B 1 24 ? 15.281 30.172 2.027 1 98.44 24 PHE B O 1
ATOM 3904 N N . SER B 1 25 ? 14.398 28.281 2.641 1 98.5 25 SER B N 1
ATOM 3905 C CA . SER B 1 25 ? 15.602 27.453 2.686 1 98.5 25 SER B CA 1
ATOM 3906 C C . SER B 1 25 ? 15.344 26.078 2.104 1 98.5 25 SER B C 1
ATOM 3908 O O . SER B 1 25 ? 14.281 25.484 2.334 1 98.5 25 SER B O 1
ATOM 3910 N N . VAL B 1 26 ? 16.219 25.562 1.254 1 98.44 26 VAL B N 1
ATOM 3911 C CA . VAL B 1 26 ? 16.109 24.25 0.629 1 98.44 26 VAL B CA 1
ATOM 3912 C C . VAL B 1 26 ? 17.391 23.453 0.844 1 98.44 26 VAL B C 1
ATOM 3914 O O . VAL B 1 26 ? 18.5 24 0.703 1 98.44 26 VAL B O 1
ATOM 3917 N N . ILE B 1 27 ? 17.266 22.219 1.211 1 98.44 27 ILE B N 1
ATOM 3918 C CA . ILE B 1 27 ? 18.438 21.359 1.264 1 98.44 27 ILE B CA 1
ATOM 3919 C C . ILE B 1 27 ? 18.141 20.031 0.559 1 98.44 27 ILE B C 1
ATOM 3921 O O . ILE B 1 27 ? 16.984 19.641 0.449 1 98.44 27 ILE B O 1
ATOM 3925 N N . ILE B 1 28 ? 19.078 19.422 0.024 1 97.81 28 ILE B N 1
ATOM 3926 C CA . ILE B 1 28 ? 19.125 18.031 -0.405 1 97.81 28 ILE B CA 1
ATOM 3927 C C . ILE B 1 28 ? 20.234 17.297 0.342 1 97.81 28 ILE B C 1
ATOM 3929 O O . ILE B 1 28 ? 21.344 17.812 0.489 1 97.81 28 ILE B O 1
ATOM 3933 N N . PHE B 1 29 ? 19.906 16.156 0.903 1 98.12 29 PHE B N 1
ATOM 3934 C CA . PHE B 1 29 ? 20.891 15.406 1.695 1 98.12 29 PHE B CA 1
ATOM 3935 C C . PHE B 1 29 ? 20.906 13.938 1.286 1 98.12 29 PHE B C 1
ATOM 3937 O O . PHE B 1 29 ? 20.031 13.492 0.533 1 98.12 29 PHE B O 1
ATOM 3944 N N . GLY B 1 30 ? 21.969 13.18 1.74 1 96.75 30 GLY B N 1
ATOM 3945 C CA . GLY B 1 30 ? 22.141 11.797 1.327 1 96.75 30 GLY B CA 1
ATOM 3946 C C . GLY B 1 30 ? 22.188 10.828 2.492 1 96.75 30 GLY B C 1
ATOM 3947 O O . GLY B 1 30 ? 22.438 11.227 3.633 1 96.75 30 GLY B O 1
ATOM 3948 N N . GLY B 1 31 ? 21.906 9.594 2.189 1 95.88 31 GLY B N 1
ATOM 3949 C CA . GLY B 1 31 ? 21.875 8.547 3.201 1 95.88 31 GLY B CA 1
ATOM 3950 C C . GLY B 1 31 ? 23.109 7.656 3.17 1 95.88 31 GLY B C 1
ATOM 3951 O O . GLY B 1 31 ? 23.141 6.617 3.83 1 95.88 31 GLY B O 1
ATOM 3952 N N . ASP B 1 32 ? 24.125 8.039 2.432 1 93.12 32 ASP B N 1
ATOM 3953 C CA . ASP B 1 32 ? 25.359 7.258 2.41 1 93.12 32 ASP B CA 1
ATOM 3954 C C . ASP B 1 32 ? 26.125 7.398 3.725 1 93.12 32 ASP B C 1
ATOM 3956 O O . ASP B 1 32 ? 26.203 8.492 4.285 1 93.12 32 ASP B O 1
ATOM 3960 N N . GLU B 1 33 ? 26.688 6.312 4.145 1 90.31 33 GLU B N 1
ATOM 3961 C CA . GLU B 1 33 ? 27.422 6.309 5.406 1 90.31 33 GLU B CA 1
ATOM 3962 C C . GLU B 1 33 ? 28.547 7.34 5.391 1 90.31 33 GLU B C 1
ATOM 3964 O O . GLU B 1 33 ? 28.875 7.93 6.422 1 90.31 33 GLU B O 1
ATOM 3969 N N . LYS B 1 34 ? 29.188 7.633 4.246 1 89.25 34 LYS B N 1
ATOM 3970 C CA . LYS B 1 34 ? 30.297 8.57 4.113 1 89.25 34 LYS B CA 1
ATOM 3971 C C . LYS B 1 34 ? 29.844 10 4.398 1 89.25 34 LYS B C 1
ATOM 3973 O O . LYS B 1 34 ? 30.672 10.883 4.656 1 89.25 34 LYS B O 1
ATOM 3978 N N . LEU B 1 35 ? 28.453 10.164 4.332 1 90.31 35 LEU B N 1
ATOM 3979 C CA . LEU B 1 35 ? 27.906 11.5 4.516 1 90.31 35 LEU B CA 1
ATOM 3980 C C . LEU B 1 35 ? 27.422 11.703 5.945 1 90.31 35 LEU B C 1
ATOM 3982 O O . LEU B 1 35 ? 26.75 12.695 6.246 1 90.31 35 LEU B O 1
ATOM 3986 N N . ARG B 1 36 ? 27.703 10.859 6.84 1 90.19 36 ARG B N 1
ATOM 3987 C CA . ARG B 1 36 ? 27.172 10.867 8.195 1 90.19 36 ARG B CA 1
ATOM 3988 C C . ARG B 1 36 ? 27.5 12.18 8.906 1 90.19 36 ARG B C 1
ATOM 3990 O O . ARG B 1 36 ? 26.641 12.766 9.57 1 90.19 36 ARG B O 1
ATOM 3997 N N . ASP B 1 37 ? 28.688 12.688 8.758 1 91.81 37 ASP B N 1
ATOM 3998 C CA . ASP B 1 37 ? 29.125 13.891 9.469 1 91.81 37 ASP B CA 1
ATOM 3999 C C . ASP B 1 37 ? 28.531 15.141 8.828 1 91.81 37 ASP B C 1
ATOM 4001 O O . ASP B 1 37 ? 28.297 16.141 9.516 1 91.81 37 ASP B O 1
ATOM 4005 N N . ASP B 1 38 ? 28.344 15.078 7.555 1 94.5 38 ASP B N 1
ATOM 4006 C CA . ASP B 1 38 ? 27.766 16.172 6.789 1 94.5 38 ASP B CA 1
ATOM 4007 C C . ASP B 1 38 ? 26.875 15.656 5.66 1 94.5 38 ASP B C 1
ATOM 4009 O O . ASP B 1 38 ? 27.297 15.609 4.504 1 94.5 38 ASP B O 1
ATOM 4013 N N . PRO B 1 39 ? 25.594 15.461 5.984 1 97.19 39 PRO B N 1
ATOM 4014 C CA . PRO B 1 39 ? 24.734 14.789 5.008 1 97.19 39 PRO B CA 1
ATOM 4015 C C . PRO B 1 39 ? 24.266 15.719 3.896 1 97.19 39 PRO B C 1
ATOM 4017 O O . PRO B 1 39 ? 23.75 15.258 2.875 1 97.19 39 PRO B O 1
ATOM 4020 N N . ILE B 1 40 ? 24.438 17.031 4.035 1 97.81 40 ILE B N 1
ATOM 4021 C CA . ILE B 1 40 ? 23.906 18 3.08 1 97.81 40 ILE B CA 1
ATOM 4022 C C . ILE B 1 40 ? 24.844 18.125 1.885 1 97.81 40 ILE B C 1
ATOM 4024 O O . ILE B 1 40 ? 26.031 18.453 2.047 1 97.81 40 ILE B O 1
ATOM 4028 N N . PHE B 1 41 ? 24.344 17.875 0.692 1 94.19 41 PHE B N 1
ATOM 4029 C CA . PHE B 1 41 ? 25.219 18.062 -0.458 1 94.19 41 PHE B CA 1
ATOM 4030 C C . PHE B 1 41 ? 24.703 19.172 -1.368 1 94.19 41 PHE B C 1
ATOM 4032 O O . PHE B 1 41 ? 25.375 19.531 -2.34 1 94.19 41 PHE B O 1
ATOM 4039 N N . PHE B 1 42 ? 23.547 19.703 -1.115 1 95.88 42 PHE B N 1
ATOM 4040 C CA . PHE B 1 42 ? 23.031 20.922 -1.725 1 95.88 42 PHE B CA 1
ATOM 4041 C C . PHE B 1 42 ? 22.25 21.75 -0.708 1 95.88 42 PHE B C 1
ATOM 4043 O O . PHE B 1 42 ? 21.5 21.203 0.096 1 95.88 42 PHE B O 1
ATOM 4050 N N . GLN B 1 43 ? 22.406 23.062 -0.67 1 96.94 43 GLN B N 1
ATOM 4051 C CA . GLN B 1 43 ? 21.609 23.953 0.169 1 96.94 43 GLN B CA 1
ATOM 4052 C C . GLN B 1 43 ? 21.469 25.328 -0.474 1 96.94 43 GLN B C 1
ATOM 4054 O O . GLN B 1 43 ? 22.359 25.797 -1.182 1 96.94 43 GLN B O 1
ATOM 4059 N N . TYR B 1 44 ? 20.422 25.891 -0.302 1 97.75 44 TYR B N 1
ATOM 4060 C CA . TYR B 1 44 ? 20.109 27.234 -0.756 1 97.75 44 TYR B CA 1
ATOM 4061 C C . TYR B 1 44 ? 19.266 27.984 0.279 1 97.75 44 TYR B C 1
ATOM 4063 O O . TYR B 1 44 ? 18.281 27.438 0.798 1 97.75 44 TYR B O 1
ATOM 4071 N N . HIS B 1 45 ? 19.672 29.219 0.629 1 98.19 45 HIS B N 1
ATOM 4072 C CA . HIS B 1 45 ? 18.984 30.031 1.617 1 98.19 45 HIS B CA 1
ATOM 4073 C C . HIS B 1 45 ? 18.672 31.422 1.066 1 98.19 45 HIS B C 1
ATOM 4075 O O . HIS B 1 45 ? 19.516 32.062 0.422 1 98.19 45 HIS B O 1
ATOM 4081 N N . TYR B 1 46 ? 17.484 31.797 1.221 1 98.19 46 TYR B N 1
ATOM 4082 C CA . TYR B 1 46 ? 17.047 33.125 0.798 1 98.19 46 TYR B CA 1
ATOM 4083 C C . TYR B 1 46 ? 16.219 33.812 1.888 1 98.19 46 TYR B C 1
ATOM 4085 O O . TYR B 1 46 ? 15.242 33.219 2.381 1 98.19 46 TYR B O 1
ATOM 4093 N N . THR B 1 47 ? 16.641 34.969 2.312 1 98.44 47 THR B N 1
ATOM 4094 C CA . THR B 1 47 ? 15.875 35.812 3.225 1 98.44 47 THR B CA 1
ATOM 4095 C C . THR B 1 47 ? 15.266 37 2.48 1 98.44 47 THR B C 1
ATOM 4097 O O . THR B 1 47 ? 15.984 37.812 1.917 1 98.44 47 THR B O 1
ATOM 4100 N N . SER B 1 48 ? 13.992 37.094 2.52 1 97.94 48 SER B N 1
ATOM 4101 C CA . SER B 1 48 ? 13.297 38.156 1.791 1 97.94 48 SER B CA 1
ATOM 4102 C C . SER B 1 48 ? 13.609 39.531 2.379 1 97.94 48 SER B C 1
ATOM 4104 O O . SER B 1 48 ? 13.93 39.656 3.562 1 97.94 48 SER B O 1
ATOM 4106 N N . PRO B 1 49 ? 13.453 40.562 1.555 1 97.25 49 PRO B N 1
ATOM 4107 C CA . PRO B 1 49 ? 13.656 41.938 2.057 1 97.25 49 PRO B CA 1
ATOM 4108 C C . PRO B 1 49 ? 12.758 42.25 3.252 1 97.25 49 PRO B C 1
ATOM 4110 O O . PRO B 1 49 ? 13.211 42.875 4.211 1 97.25 49 PRO B O 1
ATOM 4113 N N . GLU B 1 50 ? 11.547 41.812 3.236 1 97.19 50 GLU B N 1
ATOM 4114 C CA . GLU B 1 50 ? 10.625 42.094 4.336 1 97.19 50 GLU B CA 1
ATOM 4115 C C . GLU B 1 50 ? 11.117 41.438 5.633 1 97.19 50 GLU B C 1
ATOM 4117 O O . GLU B 1 50 ? 11.117 42.094 6.688 1 97.19 50 GLU B O 1
ATOM 4122 N N . ASP B 1 51 ? 11.531 40.219 5.57 1 97.12 51 ASP B N 1
ATOM 4123 C CA . ASP B 1 51 ? 11.969 39.5 6.758 1 97.12 51 ASP B CA 1
ATOM 4124 C C . ASP B 1 51 ? 13.312 40.031 7.254 1 97.12 51 ASP B C 1
ATOM 4126 O O . ASP B 1 51 ? 13.609 39.938 8.453 1 97.12 51 ASP B O 1
ATOM 4130 N N . GLN B 1 52 ? 14.141 40.562 6.395 1 96.62 52 GLN B N 1
ATOM 4131 C CA . GLN B 1 52 ? 15.453 41.062 6.758 1 96.62 52 GLN B CA 1
ATOM 4132 C C . GLN B 1 52 ? 15.344 42.281 7.664 1 96.62 52 GLN B C 1
ATOM 4134 O O . GLN B 1 52 ? 16.297 42.656 8.344 1 96.62 52 GLN B O 1
ATOM 4139 N N . ILE B 1 53 ? 14.219 42.875 7.59 1 95.88 53 ILE B N 1
ATOM 4140 C CA . ILE B 1 53 ? 14 44.094 8.398 1 95.88 53 ILE B CA 1
ATOM 4141 C C . ILE B 1 53 ? 14.195 43.75 9.875 1 95.88 53 ILE B C 1
ATOM 4143 O O . ILE B 1 53 ? 14.75 44.562 10.625 1 95.88 53 ILE B O 1
ATOM 4147 N N . SER B 1 54 ? 13.789 42.594 10.281 1 94 54 SER B N 1
ATOM 4148 C CA . SER B 1 54 ? 13.773 42.312 11.711 1 94 54 SER B CA 1
ATOM 4149 C C . SER B 1 54 ? 14.445 40.969 12.023 1 94 54 SER B C 1
ATOM 4151 O O . SER B 1 54 ? 14.391 40.5 13.156 1 94 54 SER B O 1
ATOM 4153 N N . ASN B 1 55 ? 14.961 40.344 11.078 1 96.31 55 ASN B N 1
ATOM 4154 C CA . ASN B 1 55 ? 15.578 39.031 11.266 1 96.31 55 ASN B CA 1
ATOM 4155 C C . ASN B 1 55 ? 16.953 38.938 10.602 1 96.31 55 ASN B C 1
ATOM 4157 O O . ASN B 1 55 ? 17.219 39.688 9.648 1 96.31 55 ASN B O 1
ATOM 4161 N N . GLY B 1 56 ? 17.875 38.125 11.188 1 95.69 56 GLY B N 1
ATOM 4162 C CA . GLY B 1 56 ? 19.094 37.781 10.484 1 95.69 56 GLY B CA 1
ATOM 4163 C C . GLY B 1 56 ? 18.875 36.906 9.273 1 95.69 56 GLY B C 1
ATOM 4164 O O . GLY B 1 56 ? 17.781 36.344 9.102 1 95.69 56 GLY B O 1
ATOM 4165 N N . ASN B 1 57 ? 19.906 36.75 8.492 1 97.75 57 ASN B N 1
ATOM 4166 C CA . ASN B 1 57 ? 19.828 35.906 7.324 1 97.75 57 ASN B CA 1
ATOM 4167 C C . ASN B 1 57 ? 19.625 34.438 7.727 1 97.75 57 ASN B C 1
ATOM 4169 O O . ASN B 1 57 ? 20.203 33.969 8.711 1 97.75 57 ASN B O 1
ATOM 4173 N N . ILE B 1 58 ? 18.797 33.75 6.934 1 98.44 58 ILE B N 1
ATOM 4174 C CA . ILE B 1 58 ? 18.547 32.312 7.141 1 98.44 58 ILE B CA 1
ATOM 4175 C C . ILE B 1 58 ? 19.828 31.531 6.848 1 98.44 58 ILE B C 1
ATOM 4177 O O . ILE B 1 58 ? 20.531 31.828 5.875 1 98.44 58 ILE B O 1
ATOM 4181 N N . THR B 1 59 ? 20.188 30.688 7.652 1 97.88 59 THR B N 1
ATOM 4182 C CA . THR B 1 59 ? 21.234 29.703 7.477 1 97.88 59 THR B CA 1
ATOM 4183 C C . THR B 1 59 ? 20.719 28.297 7.742 1 97.88 59 THR B C 1
ATOM 4185 O O . THR B 1 59 ? 19.547 28.109 8.07 1 97.88 59 THR B O 1
ATOM 4188 N N . SER B 1 60 ? 21.609 27.297 7.629 1 97.56 60 SER B N 1
ATOM 4189 C CA . SER B 1 60 ? 21.203 25.922 7.875 1 97.56 60 SER B CA 1
ATOM 4190 C C . SER B 1 60 ? 20.891 25.688 9.352 1 97.56 60 SER B C 1
ATOM 4192 O O . SER B 1 60 ? 20.234 24.703 9.711 1 97.56 60 SER B O 1
ATOM 4194 N N . ALA B 1 61 ? 21.25 26.609 10.25 1 97.38 61 ALA B N 1
ATOM 4195 C CA . ALA B 1 61 ? 21.062 26.453 11.688 1 97.38 61 ALA B CA 1
ATOM 4196 C C . ALA B 1 61 ? 19.797 27.172 12.156 1 97.38 61 ALA B C 1
ATOM 4198 O O . ALA B 1 61 ? 19.359 27 13.297 1 97.38 61 ALA B O 1
ATOM 4199 N N . THR B 1 62 ? 19.25 28 11.273 1 98.44 62 THR B N 1
ATOM 4200 C CA . THR B 1 62 ? 18.078 28.781 11.641 1 98.44 62 THR B CA 1
ATOM 4201 C C . THR B 1 62 ? 16.906 27.875 11.984 1 98.44 62 THR B C 1
ATOM 4203 O O . THR B 1 62 ? 16.625 26.906 11.266 1 98.44 62 THR B O 1
ATOM 4206 N N . ARG B 1 63 ? 16.203 28.172 13.102 1 98.5 63 ARG B N 1
ATOM 4207 C CA . ARG B 1 63 ? 15.125 27.328 13.602 1 98.5 63 ARG B CA 1
ATOM 4208 C C . ARG B 1 63 ? 13.781 27.797 13.055 1 98.5 63 ARG B C 1
ATOM 4210 O O . ARG B 1 63 ? 13.477 28.984 13.055 1 98.5 63 ARG B O 1
ATOM 4217 N N . PHE B 1 64 ? 12.977 26.875 12.516 1 98.69 64 PHE B N 1
ATOM 4218 C CA . PHE B 1 64 ? 11.617 27.094 12.023 1 98.69 64 PHE B CA 1
ATOM 4219 C C . PHE B 1 64 ? 10.641 26.141 12.703 1 98.69 64 PHE B C 1
ATOM 4221 O O . PHE B 1 64 ? 10.969 24.969 12.945 1 98.69 64 PHE B O 1
ATOM 4228 N N . PRO B 1 65 ? 9.352 26.609 13.117 1 98.25 65 PRO B N 1
ATOM 4229 C CA . PRO B 1 65 ? 8.305 25.609 13.312 1 98.25 65 PRO B CA 1
ATOM 4230 C C . PRO B 1 65 ? 7.957 24.859 12.031 1 98.25 65 PRO B C 1
ATOM 4232 O O . PRO B 1 65 ? 7.883 25.469 10.961 1 98.25 65 PRO B O 1
ATOM 4235 N N . ILE B 1 66 ? 7.766 23.547 12.102 1 98.5 66 ILE B N 1
ATOM 4236 C CA . ILE B 1 66 ? 7.684 22.812 10.844 1 98.5 66 ILE B CA 1
ATOM 4237 C C . ILE B 1 66 ? 6.285 22.219 10.688 1 98.5 66 ILE B C 1
ATOM 4239 O O . ILE B 1 66 ? 6.039 21.438 9.773 1 98.5 66 ILE B O 1
ATOM 4243 N N . GLY B 1 67 ? 5.301 22.562 11.547 1 97.81 67 GLY B N 1
ATOM 4244 C CA . GLY B 1 67 ? 3.906 22.188 11.391 1 97.81 67 GLY B CA 1
ATOM 4245 C C . GLY B 1 67 ? 3.693 20.688 11.289 1 97.81 67 GLY B C 1
ATOM 4246 O O . GLY B 1 67 ? 4.184 19.922 12.125 1 97.81 67 GLY B O 1
ATOM 4247 N N . ASP B 1 68 ? 3.027 20.25 10.203 1 98.06 68 ASP B N 1
ATOM 4248 C CA . ASP B 1 68 ? 2.586 18.875 10.039 1 98.06 68 ASP B CA 1
ATOM 4249 C C . ASP B 1 68 ? 3.777 17.922 9.914 1 98.06 68 ASP B C 1
ATOM 4251 O O . ASP B 1 68 ? 3.652 16.719 10.156 1 98.06 68 ASP B O 1
ATOM 4255 N N . VAL B 1 69 ? 4.934 18.406 9.562 1 98.75 69 VAL B N 1
ATOM 4256 C CA . VAL B 1 69 ? 6.121 17.562 9.5 1 98.75 69 VAL B CA 1
ATOM 4257 C C . VAL B 1 69 ? 6.395 16.953 10.867 1 98.75 69 VAL B C 1
ATOM 4259 O O . VAL B 1 69 ? 7.062 15.922 10.977 1 98.75 69 VAL B O 1
ATOM 4262 N N . THR B 1 70 ? 5.797 17.562 11.906 1 98.75 70 THR B N 1
ATOM 4263 C CA . THR B 1 70 ? 5.859 17.031 13.266 1 98.75 70 THR B CA 1
ATOM 4264 C C . THR B 1 70 ? 5.449 15.562 13.289 1 98.75 70 THR B C 1
ATOM 4266 O O . THR B 1 70 ? 6.016 14.766 14.047 1 98.75 70 THR B O 1
ATOM 4269 N N . MET B 1 71 ? 4.539 15.195 12.461 1 98.75 71 MET B N 1
ATOM 4270 C CA . MET B 1 71 ? 3.98 13.852 12.438 1 98.75 71 MET B CA 1
ATOM 4271 C C . MET B 1 71 ? 5.059 12.82 12.125 1 98.75 71 MET B C 1
ATOM 4273 O O . MET B 1 71 ? 5.027 11.703 12.641 1 98.75 71 MET B O 1
ATOM 4277 N N . VAL B 1 72 ? 6.027 13.141 11.266 1 98.88 72 VAL B N 1
ATOM 4278 C CA . VAL B 1 72 ? 7.133 12.25 10.938 1 98.88 72 VAL B CA 1
ATOM 4279 C C . VAL B 1 72 ? 7.945 11.953 12.195 1 98.88 72 VAL B C 1
ATOM 4281 O O . VAL B 1 72 ? 8.297 10.797 12.453 1 98.88 72 VAL B O 1
ATOM 4284 N N . PHE B 1 73 ? 8.164 12.938 12.984 1 98.88 73 PHE B N 1
ATOM 4285 C CA . PHE B 1 73 ? 9 12.789 14.172 1 98.88 73 PHE B CA 1
ATOM 4286 C C . PHE B 1 73 ? 8.25 12.078 15.289 1 98.88 73 PHE B C 1
ATOM 4288 O O . PHE B 1 73 ? 8.844 11.359 16.094 1 98.88 73 PHE B O 1
ATOM 4295 N N . THR B 1 74 ? 6.914 12.281 15.328 1 98.81 74 THR B N 1
ATOM 4296 C CA . THR B 1 74 ? 6.109 11.516 16.266 1 98.81 74 THR B CA 1
ATOM 4297 C C . THR B 1 74 ? 6.18 10.023 15.969 1 98.81 74 THR B C 1
ATOM 4299 O O . THR B 1 74 ? 6.398 9.211 16.875 1 98.81 74 THR B O 1
ATOM 4302 N N . VAL B 1 75 ? 6.07 9.648 14.711 1 98.81 75 VAL B N 1
ATOM 4303 C CA . VAL B 1 75 ? 6.145 8.242 14.328 1 98.81 75 VAL B CA 1
ATOM 4304 C C . VAL B 1 75 ? 7.559 7.715 14.555 1 98.81 75 VAL B C 1
ATOM 4306 O O . VAL B 1 75 ? 7.742 6.598 15.047 1 98.81 75 VAL B O 1
ATOM 4309 N N . TYR B 1 76 ? 8.57 8.539 14.164 1 98.81 76 TYR B N 1
ATOM 4310 C CA . TYR B 1 76 ? 9.961 8.141 14.359 1 98.81 76 TYR B CA 1
ATOM 4311 C C . TYR B 1 76 ? 10.25 7.891 15.828 1 98.81 76 TYR B C 1
ATOM 4313 O O . TYR B 1 76 ? 10.898 6.898 16.188 1 98.81 76 TYR B O 1
ATOM 4321 N N . THR B 1 77 ? 9.766 8.766 16.688 1 98.75 77 THR B N 1
ATOM 4322 C CA . THR B 1 77 ? 9.922 8.594 18.141 1 98.75 77 THR B CA 1
ATOM 4323 C C . THR B 1 77 ? 9.219 7.324 18.609 1 98.75 77 THR B C 1
ATOM 4325 O O . THR B 1 77 ? 9.766 6.566 19.406 1 98.75 77 THR B O 1
ATOM 4328 N N . TRP B 1 78 ? 8.016 7.086 18.125 1 98.81 78 TRP B N 1
ATOM 4329 C CA . TRP B 1 78 ? 7.285 5.871 18.484 1 98.81 78 TRP B CA 1
ATOM 4330 C C . TRP B 1 78 ? 8.102 4.629 18.141 1 98.81 78 TRP B C 1
ATOM 4332 O O . TRP B 1 78 ? 8.266 3.738 18.969 1 98.81 78 TRP B O 1
ATOM 4342 N N . LEU B 1 79 ? 8.57 4.547 16.891 1 98.62 79 LEU B N 1
ATOM 4343 C CA . LEU B 1 79 ? 9.312 3.379 16.438 1 98.62 79 LEU B CA 1
ATOM 4344 C C . LEU B 1 79 ? 10.555 3.156 17.297 1 98.62 79 LEU B C 1
ATOM 4346 O O . LEU B 1 79 ? 10.867 2.021 17.656 1 98.62 79 LEU B O 1
ATOM 4350 N N . ALA B 1 80 ? 11.258 4.27 17.594 1 98.5 80 ALA B N 1
ATOM 4351 C CA . ALA B 1 80 ? 12.492 4.168 18.375 1 98.5 80 ALA B CA 1
ATOM 4352 C C . ALA B 1 80 ? 12.219 3.746 19.812 1 98.5 80 ALA B C 1
ATOM 4354 O O . ALA B 1 80 ? 12.984 2.984 20.391 1 98.5 80 ALA B O 1
ATOM 4355 N N . LYS B 1 81 ? 11.133 4.207 20.359 1 98.12 81 LYS B N 1
ATOM 4356 C CA . LYS B 1 81 ? 10.867 4.012 21.781 1 98.12 81 LYS B CA 1
ATOM 4357 C C . LYS B 1 81 ? 10.031 2.76 22.016 1 98.12 81 LYS B C 1
ATOM 4359 O O . LYS B 1 81 ? 10.305 1.984 22.938 1 98.12 81 LYS B O 1
ATOM 4364 N N . MET B 1 82 ? 8.969 2.611 21.234 1 97.75 82 MET B N 1
ATOM 4365 C CA . MET B 1 82 ? 7.957 1.587 21.484 1 97.75 82 MET B CA 1
ATOM 4366 C C . MET B 1 82 ? 8.195 0.364 20.609 1 97.75 82 MET B C 1
ATOM 4368 O O . MET B 1 82 ? 7.727 -0.732 20.922 1 97.75 82 MET B O 1
ATOM 4372 N N . GLY B 1 83 ? 8.945 0.54 19.516 1 96.81 83 GLY B N 1
ATOM 4373 C CA . GLY B 1 83 ? 9.078 -0.529 18.547 1 96.81 83 GLY B CA 1
ATOM 4374 C C . GLY B 1 83 ? 7.887 -0.65 17.609 1 96.81 83 GLY B C 1
ATOM 4375 O O . GLY B 1 83 ? 6.91 0.092 17.75 1 96.81 83 GLY B O 1
ATOM 4376 N N . GLU B 1 84 ? 8.062 -1.547 16.703 1 95.06 84 GLU B N 1
ATOM 4377 C CA . GLU B 1 84 ? 7.004 -1.762 15.719 1 95.06 84 GLU B CA 1
ATOM 4378 C C . GLU B 1 84 ? 5.832 -2.531 16.328 1 95.06 84 GLU B C 1
ATOM 4380 O O . GLU B 1 84 ? 5.973 -3.701 16.688 1 95.06 84 GLU B O 1
ATOM 4385 N N . GLN B 1 85 ? 4.699 -1.906 16.453 1 95.75 85 GLN B N 1
ATOM 4386 C CA . GLN B 1 85 ? 3.484 -2.467 17.031 1 95.75 85 GLN B CA 1
ATOM 4387 C C . GLN B 1 85 ? 2.25 -2.023 16.25 1 95.75 85 GLN B C 1
ATOM 4389 O O . GLN B 1 85 ? 1.267 -1.57 16.844 1 95.75 85 GLN B O 1
ATOM 4394 N N . TRP B 1 86 ? 2.291 -2.145 14.984 1 95.62 86 TRP B N 1
ATOM 4395 C CA . TRP B 1 86 ? 1.283 -1.557 14.109 1 95.62 86 TRP B CA 1
ATOM 4396 C C . TRP B 1 86 ? -0.082 -2.193 14.352 1 95.62 86 TRP B C 1
ATOM 4398 O O . TRP B 1 86 ? -1.116 -1.548 14.156 1 95.62 86 TRP B O 1
ATOM 4408 N N . GLU B 1 87 ? -0.169 -3.469 14.82 1 95.56 87 GLU B N 1
ATOM 4409 C CA . GLU B 1 87 ? -1.435 -4.188 14.945 1 95.56 87 GLU B CA 1
ATOM 4410 C C . GLU B 1 87 ? -2.043 -3.994 16.328 1 95.56 87 GLU B C 1
ATOM 4412 O O . GLU B 1 87 ? -3.176 -4.414 16.578 1 95.56 87 GLU B O 1
ATOM 4417 N N . THR B 1 88 ? -1.32 -3.318 17.203 1 97.5 88 THR B N 1
ATOM 4418 C CA . THR B 1 88 ? -1.763 -3.148 18.594 1 97.5 88 THR B CA 1
ATOM 4419 C C . THR B 1 88 ? -2.865 -2.098 18.672 1 97.5 88 THR B C 1
ATOM 4421 O O . THR B 1 88 ? -2.705 -0.98 18.172 1 97.5 88 THR B O 1
ATOM 4424 N N . PRO B 1 89 ? -4.016 -2.424 19.281 1 98.12 89 PRO B N 1
ATOM 4425 C CA . PRO B 1 89 ? -5.051 -1.407 19.484 1 98.12 89 PRO B CA 1
ATOM 4426 C C . PRO B 1 89 ? -4.598 -0.281 20.406 1 98.12 89 PRO B C 1
ATOM 4428 O O . PRO B 1 89 ? -3.873 -0.527 21.375 1 98.12 89 PRO B O 1
ATOM 4431 N N . ILE B 1 90 ? -5.008 0.922 20.188 1 98.81 90 ILE B N 1
ATOM 4432 C CA . ILE B 1 90 ? -4.629 2.086 20.969 1 98.81 90 ILE B CA 1
ATOM 4433 C C . ILE B 1 90 ? -5.109 1.908 22.422 1 98.81 90 ILE B C 1
ATOM 4435 O O . ILE B 1 90 ? -4.508 2.445 23.344 1 98.81 90 ILE B O 1
ATOM 4439 N N . THR B 1 91 ? -6.164 1.055 22.656 1 98.69 91 THR B N 1
ATOM 4440 C CA . THR B 1 91 ? -6.766 0.861 23.969 1 98.69 91 THR B CA 1
ATOM 4441 C C . THR B 1 91 ? -5.844 0.049 24.875 1 98.69 91 THR B C 1
ATOM 4443 O O . THR B 1 91 ? -6.051 -0.008 26.094 1 98.69 91 THR B O 1
ATOM 4446 N N . LYS B 1 92 ? -4.863 -0.61 24.266 1 98.44 92 LYS B N 1
ATOM 4447 C CA . LYS B 1 92 ? -3.834 -1.213 25.109 1 98.44 92 LYS B CA 1
ATOM 4448 C C . LYS B 1 92 ? -3.158 -0.164 25.984 1 98.44 92 LYS B C 1
ATOM 4450 O O . LYS B 1 92 ? -2.826 -0.434 27.141 1 98.44 92 LYS B O 1
ATOM 4455 N N . TYR B 1 93 ? -2.963 1.022 25.469 1 98.62 93 TYR B N 1
ATOM 4456 C CA . TYR B 1 93 ? -2.232 2.078 26.156 1 98.62 93 TYR B CA 1
ATOM 4457 C C . TYR B 1 93 ? -3.191 3.068 26.812 1 98.62 93 TYR B C 1
ATOM 4459 O O . TYR B 1 93 ? -2.857 3.693 27.812 1 98.62 93 TYR B O 1
ATOM 4467 N N . LEU B 1 94 ? -4.312 3.215 26.219 1 98.69 94 LEU B N 1
ATOM 4468 C CA . LEU B 1 94 ? -5.348 4.109 26.719 1 98.69 94 LEU B CA 1
ATOM 4469 C C . LEU B 1 94 ? -6.656 3.357 26.938 1 98.69 94 LEU B C 1
ATOM 4471 O O . LEU B 1 94 ? -7.648 3.617 26.25 1 98.69 94 LEU B O 1
ATOM 4475 N N . PRO B 1 95 ? -6.758 2.531 27.922 1 98.25 95 PRO B N 1
ATOM 4476 C CA . PRO B 1 95 ? -7.867 1.594 28.109 1 98.25 95 PRO B CA 1
ATOM 4477 C C . PRO B 1 95 ? -9.195 2.299 28.359 1 98.25 95 PRO B C 1
ATOM 4479 O O . PRO B 1 95 ? -10.266 1.729 28.109 1 98.25 95 PRO B O 1
ATOM 4482 N N . GLU B 1 96 ? -9.219 3.555 28.844 1 97.62 96 GLU B N 1
ATOM 4483 C CA . GLU B 1 96 ? -10.438 4.305 29.125 1 97.62 96 GLU B CA 1
ATOM 4484 C C . GLU B 1 96 ? -11.266 4.5 27.859 1 97.62 96 GLU B C 1
ATOM 4486 O O . GLU B 1 96 ? -12.484 4.672 27.938 1 97.62 96 GLU B O 1
ATOM 4491 N N . LEU B 1 97 ? -10.617 4.461 26.766 1 98.31 97 LEU B N 1
ATOM 4492 C CA . LEU B 1 97 ? -11.312 4.668 25.5 1 98.31 97 LEU B CA 1
ATOM 4493 C C . LEU B 1 97 ? -12.242 3.496 25.188 1 98.31 97 LEU B C 1
ATOM 4495 O O . LEU B 1 97 ? -13.219 3.648 24.453 1 98.31 97 LEU B O 1
ATOM 4499 N N . SER B 1 98 ? -11.953 2.297 25.703 1 96.5 98 SER B N 1
ATOM 4500 C CA . SER B 1 98 ? -12.789 1.119 25.484 1 96.5 98 SER B CA 1
ATOM 4501 C C . SER B 1 98 ? -14.141 1.265 26.156 1 96.5 98 SER B C 1
ATOM 4503 O O . SER B 1 98 ? -15.109 0.604 25.781 1 96.5 98 SER B O 1
ATOM 4505 N N . ASP B 1 99 ? -14.234 2.152 27.109 1 94.56 99 ASP B N 1
ATOM 4506 C CA . ASP B 1 99 ? -15.438 2.287 27.922 1 94.56 99 ASP B CA 1
ATOM 4507 C C . ASP B 1 99 ? -16.344 3.383 27.375 1 94.56 99 ASP B C 1
ATOM 4509 O O . ASP B 1 99 ? -17.438 3.619 27.922 1 94.56 99 ASP B O 1
ATOM 4513 N N . VAL B 1 100 ? -15.852 4 26.359 1 91.69 100 VAL B N 1
ATOM 4514 C CA . VAL B 1 100 ? -16.656 5.086 25.797 1 91.69 100 VAL B CA 1
ATOM 4515 C C . VAL B 1 100 ? -17.922 4.516 25.156 1 91.69 100 VAL B C 1
ATOM 4517 O O . VAL B 1 100 ? -17.859 3.566 24.375 1 91.69 100 VAL B O 1
ATOM 4520 N N . LYS B 1 101 ? -19.141 5.039 25.609 1 81.75 101 LYS B N 1
ATOM 4521 C CA . LYS B 1 101 ? -20.438 4.586 25.109 1 81.75 101 LYS B CA 1
ATOM 4522 C C . LYS B 1 101 ? -21.156 5.711 24.375 1 81.75 101 LYS B C 1
ATOM 4524 O O . LYS B 1 101 ? -21.562 6.703 24.984 1 81.75 101 LYS B O 1
ATOM 4529 N N . SER B 1 102 ? -21.156 5.738 23.219 1 84.56 102 SER B N 1
ATOM 4530 C CA . SER B 1 102 ? -21.891 6.637 22.328 1 84.56 102 SER B CA 1
ATOM 4531 C C . SER B 1 102 ? -22.203 5.961 21 1 84.56 102 SER B C 1
ATOM 4533 O O . SER B 1 102 ? -21.375 5.195 20.484 1 84.56 102 SER B O 1
ATOM 4535 N N . PRO B 1 103 ? -23.406 6.168 20.562 1 82.5 103 PRO B N 1
ATOM 4536 C CA . PRO B 1 103 ? -23.797 5.473 19.328 1 82.5 103 PRO B CA 1
ATOM 4537 C C . PRO B 1 103 ? -22.891 5.801 18.156 1 82.5 103 PRO B C 1
ATOM 4539 O O . PRO B 1 103 ? -22.781 5.008 17.219 1 82.5 103 PRO B O 1
ATOM 4542 N N . TYR B 1 104 ? -22.188 6.875 18.25 1 86.75 104 TYR B N 1
ATOM 4543 C CA . TYR B 1 104 ? -21.391 7.254 17.078 1 86.75 104 TYR B CA 1
ATOM 4544 C C . TYR B 1 104 ? -19.938 7.461 17.469 1 86.75 104 TYR B C 1
ATOM 4546 O O . TYR B 1 104 ? -19.188 8.148 16.766 1 86.75 104 TYR B O 1
ATOM 4554 N N . ALA B 1 105 ? -19.609 6.898 18.625 1 94.31 105 ALA B N 1
ATOM 4555 C CA . ALA B 1 105 ? -18.203 6.98 19.031 1 94.31 105 ALA B CA 1
ATOM 4556 C C . ALA B 1 105 ? -17.328 6.105 18.141 1 94.31 105 ALA B C 1
ATOM 4558 O O . ALA B 1 105 ? -17.812 5.148 17.531 1 94.31 105 ALA B O 1
ATOM 4559 N N . PRO B 1 106 ? -16.062 6.488 18 1 97.06 106 PRO B N 1
ATOM 4560 C CA . PRO B 1 106 ? -15.141 5.598 17.297 1 97.06 106 PRO B CA 1
ATOM 4561 C C . PRO B 1 106 ? -15.078 4.203 17.906 1 97.06 106 PRO B C 1
ATOM 4563 O O . PRO B 1 106 ? -15.211 4.051 19.125 1 97.06 106 PRO B O 1
ATOM 4566 N N . LEU B 1 107 ? -14.914 3.143 17.078 1 96.12 107 LEU B N 1
ATOM 4567 C CA . LEU B 1 107 ? -14.633 1.802 17.578 1 96.12 107 LEU B CA 1
ATOM 4568 C C . LEU B 1 107 ? -13.195 1.706 18.094 1 96.12 107 LEU B C 1
ATOM 4570 O O . LEU B 1 107 ? -12.336 1.117 17.438 1 96.12 107 LEU B O 1
ATOM 4574 N N . TRP B 1 108 ? -12.992 2.24 19.25 1 98.19 108 TRP B N 1
ATOM 4575 C CA . TRP B 1 108 ? -11.664 2.484 19.797 1 98.19 108 TRP B CA 1
ATOM 4576 C C . TRP B 1 108 ? -10.852 1.193 19.875 1 98.19 108 TRP B C 1
ATOM 4578 O O . TRP B 1 108 ? -9.648 1.194 19.609 1 98.19 108 TRP B O 1
ATOM 4588 N N . ASP B 1 109 ? -11.469 0.05 20.203 1 97.38 109 ASP B N 1
ATOM 4589 C CA . ASP B 1 109 ? -10.773 -1.228 20.312 1 97.38 109 ASP B CA 1
ATOM 4590 C C . ASP B 1 109 ? -10.266 -1.701 18.953 1 97.38 109 ASP B C 1
ATOM 4592 O O . ASP B 1 109 ? -9.383 -2.555 18.875 1 97.38 109 ASP B O 1
ATOM 4596 N N . ASP B 1 110 ? -10.844 -1.126 17.875 1 96.75 110 ASP B N 1
ATOM 4597 C CA . ASP B 1 110 ? -10.461 -1.525 16.516 1 96.75 110 ASP B CA 1
ATOM 4598 C C . ASP B 1 110 ? -9.391 -0.597 15.945 1 96.75 110 ASP B C 1
ATOM 4600 O O . ASP B 1 110 ? -8.805 -0.886 14.906 1 96.75 110 ASP B O 1
ATOM 4604 N N . ILE B 1 111 ? -9.133 0.486 16.578 1 98.38 111 ILE B N 1
ATOM 4605 C CA . ILE B 1 111 ? -8.164 1.459 16.078 1 98.38 111 ILE B CA 1
ATOM 4606 C C . ILE B 1 111 ? -6.762 1.073 16.547 1 98.38 111 ILE B C 1
ATOM 4608 O O . ILE B 1 111 ? -6.461 1.121 17.734 1 98.38 111 ILE B O 1
ATOM 4612 N N . THR B 1 112 ? -5.934 0.706 15.602 1 98.5 112 THR B N 1
ATOM 4613 C CA . THR B 1 112 ? -4.59 0.237 15.922 1 98.5 112 THR B CA 1
ATOM 4614 C C . THR B 1 112 ? -3.582 1.381 15.828 1 98.5 112 THR B C 1
ATOM 4616 O O . THR B 1 112 ? -3.893 2.447 15.297 1 98.5 112 THR B O 1
ATOM 4619 N N . ILE B 1 113 ? -2.348 1.152 16.359 1 98.62 113 ILE B N 1
ATOM 4620 C CA . ILE B 1 113 ? -1.236 2.09 16.234 1 98.62 113 ILE B CA 1
ATOM 4621 C C . ILE B 1 113 ? -0.923 2.33 14.766 1 98.62 113 ILE B C 1
ATOM 4623 O O . ILE B 1 113 ? -0.68 3.467 14.352 1 98.62 113 ILE B O 1
ATOM 4627 N N . GLY B 1 114 ? -1.009 1.244 13.992 1 97.81 114 GLY B N 1
ATOM 4628 C CA . GLY B 1 114 ? -0.757 1.358 12.562 1 97.81 114 GLY B CA 1
ATOM 4629 C C . GLY B 1 114 ? -1.781 2.215 11.844 1 97.81 114 GLY B C 1
ATOM 4630 O O . GLY B 1 114 ? -1.439 2.955 10.914 1 97.81 114 GLY B O 1
ATOM 4631 N N . ALA B 1 115 ? -3.039 2.115 12.234 1 98.38 115 ALA B N 1
ATOM 4632 C CA . ALA B 1 115 ? -4.09 2.926 11.625 1 98.38 115 ALA B CA 1
ATOM 4633 C C . ALA B 1 115 ? -3.902 4.406 11.953 1 98.38 115 ALA B C 1
ATOM 4635 O O . ALA B 1 115 ? -4.137 5.27 11.102 1 98.38 115 ALA B O 1
ATOM 4636 N N . LEU B 1 116 ? -3.484 4.684 13.203 1 98.81 116 LEU B N 1
ATOM 4637 C CA . LEU B 1 116 ? -3.223 6.059 13.609 1 98.81 116 LEU B CA 1
ATOM 4638 C C . LEU B 1 116 ? -2.049 6.641 12.828 1 98.81 116 LEU B C 1
ATOM 4640 O O . LEU B 1 116 ? -2.195 7.648 12.133 1 98.81 116 LEU B O 1
ATOM 4644 N N . ALA B 1 117 ? -0.937 5.949 12.805 1 98.62 117 ALA B N 1
ATOM 4645 C CA . ALA B 1 117 ? 0.285 6.422 12.156 1 98.62 117 ALA B CA 1
ATOM 4646 C C . ALA B 1 117 ? 0.117 6.473 10.641 1 98.62 117 ALA B C 1
ATOM 4648 O O . ALA B 1 117 ? 0.719 7.32 9.977 1 98.62 117 ALA B O 1
ATOM 4649 N N . GLY B 1 118 ? -0.714 5.574 10.156 1 98 118 GLY B N 1
ATOM 4650 C CA . GLY B 1 118 ? -0.89 5.441 8.719 1 98 118 GLY B CA 1
ATOM 4651 C C . GLY B 1 118 ? -2.004 6.312 8.164 1 98 118 GLY B C 1
ATOM 4652 O O . GLY B 1 118 ? -2.342 6.227 6.984 1 98 118 GLY B O 1
ATOM 4653 N N . GLN B 1 119 ? -2.633 7.066 9 1 98.19 119 GLN B N 1
ATOM 4654 C CA . GLN B 1 119 ? -3.646 8.047 8.617 1 98.19 119 GLN B CA 1
ATOM 4655 C C . GLN B 1 119 ? -4.887 7.363 8.055 1 98.19 119 GLN B C 1
ATOM 4657 O O . GLN B 1 119 ? -5.512 7.875 7.121 1 98.19 119 GLN B O 1
ATOM 4662 N N . VAL B 1 120 ? -5.176 6.184 8.516 1 97.88 120 VAL B N 1
ATOM 4663 C CA . VAL B 1 120 ? -6.375 5.469 8.094 1 97.88 120 VAL B CA 1
ATOM 4664 C C . VAL B 1 120 ? -7.215 5.098 9.312 1 97.88 120 VAL B C 1
ATOM 4666 O O . VAL B 1 120 ? -7.934 4.098 9.305 1 97.88 120 VAL B O 1
ATOM 4669 N N . SER B 1 121 ? -7.121 5.824 10.406 1 98.38 121 SER B N 1
ATOM 4670 C CA . SER B 1 121 ? -7.891 5.547 11.617 1 98.38 121 SER B CA 1
ATOM 4671 C C . SER B 1 121 ? -9.359 5.906 11.43 1 98.38 121 SER B C 1
ATOM 4673 O O . SER B 1 121 ? -10.219 5.418 12.164 1 98.38 121 SER B O 1
ATOM 4675 N N . GLY B 1 122 ? -9.641 6.812 10.492 1 97.75 122 GLY B N 1
ATOM 4676 C CA . GLY B 1 122 ? -11 7.27 10.258 1 97.75 122 GLY B CA 1
ATOM 4677 C C . GLY B 1 122 ? -11.445 8.344 11.227 1 97.75 122 GLY B C 1
ATOM 4678 O O . GLY B 1 122 ? -12.539 8.906 11.078 1 97.75 122 GLY B O 1
ATOM 4679 N N . LEU B 1 123 ? -10.625 8.781 12.164 1 98.38 123 LEU B N 1
ATOM 4680 C CA . LEU B 1 123 ? -10.984 9.734 13.211 1 98.38 123 LEU B CA 1
ATOM 4681 C C . LEU B 1 123 ? -11.211 11.125 12.625 1 98.38 123 LEU B C 1
ATOM 4683 O O . LEU B 1 123 ? -10.648 11.461 11.586 1 98.38 123 LEU B O 1
ATOM 4687 N N . SER B 1 124 ? -12.023 11.859 13.344 1 96.31 124 SER B N 1
ATOM 4688 C CA . SER B 1 124 ? -12.234 13.25 12.945 1 96.31 124 SER B CA 1
ATOM 4689 C C . SER B 1 124 ? -10.945 14.055 13.078 1 96.31 124 SER B C 1
ATOM 4691 O O . SER B 1 124 ? -9.938 13.555 13.586 1 96.31 124 SER B O 1
ATOM 4693 N N . ARG B 1 125 ? -10.93 15.172 12.648 1 95.44 125 ARG B N 1
ATOM 4694 C CA . ARG B 1 125 ? -9.727 15.945 12.367 1 95.44 125 ARG B CA 1
ATOM 4695 C C . ARG B 1 125 ? -8.992 16.312 13.656 1 95.44 125 ARG B C 1
ATOM 4697 O O . ARG B 1 125 ? -7.781 16.125 13.766 1 95.44 125 ARG B O 1
ATOM 4704 N N . GLU B 1 126 ? -9.672 16.938 14.641 1 95.44 126 GLU B N 1
ATOM 4705 C CA . GLU B 1 126 ? -8.977 17.453 15.82 1 95.44 126 GLU B CA 1
ATOM 4706 C C . GLU B 1 126 ? -9.914 17.562 17.016 1 95.44 126 GLU B C 1
ATOM 4708 O O . GLU B 1 126 ? -11.133 17.531 16.859 1 95.44 126 GLU B O 1
ATOM 4713 N N . SER B 1 127 ? -9.422 17.703 18.219 1 95.81 127 SER B N 1
ATOM 4714 C CA . SER B 1 127 ? -10.188 17.766 19.469 1 95.81 127 SER B CA 1
ATOM 4715 C C . SER B 1 127 ? -10.703 19.172 19.719 1 95.81 127 SER B C 1
ATOM 4717 O O . SER B 1 127 ? -11.703 19.359 20.422 1 95.81 127 SER B O 1
ATOM 4719 N N . ASN B 1 128 ? -9.977 20.141 19.266 1 94.75 128 ASN B N 1
ATOM 4720 C CA . ASN B 1 128 ? -10.25 21.562 19.469 1 94.75 128 ASN B CA 1
ATOM 4721 C C . ASN B 1 128 ? -10.031 21.969 20.922 1 94.75 128 ASN B C 1
ATOM 4723 O O . ASN B 1 128 ? -10.539 23.016 21.359 1 94.75 128 ASN B O 1
ATOM 4727 N N . THR B 1 129 ? -9.297 21.156 21.641 1 96.56 129 THR B N 1
ATOM 4728 C CA . THR B 1 129 ? -9.086 21.484 23.047 1 96.56 129 THR B CA 1
ATOM 4729 C C . THR B 1 129 ? -7.602 21.688 23.344 1 96.56 129 THR B C 1
ATOM 4731 O O . THR B 1 129 ? -7.238 22.281 24.359 1 96.56 129 THR B O 1
ATOM 4734 N N . CYS B 1 130 ? -6.742 21.25 22.469 1 96.94 130 CYS B N 1
ATOM 4735 C CA . CYS B 1 130 ? -5.301 21.406 22.641 1 96.94 130 CYS B CA 1
ATOM 4736 C C . CYS B 1 130 ? -4.801 22.656 21.938 1 96.94 130 CYS B C 1
ATOM 4738 O O . CYS B 1 130 ? -5.434 23.141 21 1 96.94 130 CYS B O 1
ATOM 4740 N N . VAL B 1 131 ? -3.715 23.172 22.453 1 95.69 131 VAL B N 1
ATOM 4741 C CA . VAL B 1 131 ? -3.039 24.297 21.812 1 95.69 131 VAL B CA 1
ATOM 4742 C C . VAL B 1 131 ? -1.59 23.922 21.516 1 95.69 131 VAL B C 1
ATOM 4744 O O . VAL B 1 131 ? -0.973 23.141 22.25 1 95.69 131 VAL B O 1
ATOM 4747 N N . VAL B 1 132 ? -1.036 24.422 20.516 1 94.69 132 VAL B N 1
ATOM 4748 C CA . VAL B 1 132 ? 0.238 24 19.953 1 94.69 132 VAL B CA 1
ATOM 4749 C C . VAL B 1 132 ? 1.368 24.297 20.922 1 94.69 132 VAL B C 1
ATOM 4751 O O . VAL B 1 132 ? 2.326 23.531 21.031 1 94.69 132 VAL B O 1
ATOM 4754 N N . GLY B 1 133 ? 1.286 25.312 21.766 1 93.12 133 GLY B N 1
ATOM 4755 C CA . GLY B 1 133 ? 2.406 25.797 22.562 1 93.12 133 GLY B CA 1
ATOM 4756 C C . GLY B 1 133 ? 2.426 25.234 23.969 1 93.12 133 GLY B C 1
ATOM 4757 O O . GLY B 1 133 ? 3.283 25.609 24.781 1 93.12 133 GLY B O 1
ATOM 4758 N N . GLU B 1 134 ? 1.499 24.297 24.281 1 93.94 134 GLU B N 1
ATOM 4759 C CA . GLU B 1 134 ? 1.422 23.703 25.625 1 93.94 134 GLU B CA 1
ATOM 4760 C C . GLU B 1 134 ? 1.108 22.219 25.562 1 93.94 134 GLU B C 1
ATOM 4762 O O . GLU B 1 134 ? 0.569 21.734 24.562 1 93.94 134 GLU B O 1
ATOM 4767 N N . PRO B 1 135 ? 1.495 21.531 26.656 1 93.56 135 PRO B N 1
ATOM 4768 C CA . PRO B 1 135 ? 1.087 20.125 26.703 1 93.56 135 PRO B CA 1
ATOM 4769 C C . PRO B 1 135 ? -0.429 19.953 26.672 1 93.56 135 PRO B C 1
ATOM 4771 O O . PRO B 1 135 ? -1.157 20.734 27.297 1 93.56 135 PRO B O 1
ATOM 4774 N N . CYS B 1 136 ? -0.858 18.984 25.953 1 96.69 136 CYS B N 1
ATOM 4775 C CA . CYS B 1 136 ? -2.287 18.703 25.859 1 96.69 136 CYS B CA 1
ATOM 4776 C C . CYS B 1 136 ? -2.746 17.859 27.047 1 96.69 136 CYS B C 1
ATOM 4778 O O . CYS B 1 136 ? -2.115 16.859 27.375 1 96.69 136 CYS B O 1
ATOM 4780 N N . ASP B 1 137 ? -3.83 18.25 27.703 1 97.31 137 ASP B N 1
ATOM 4781 C CA . ASP B 1 137 ? -4.375 17.531 28.844 1 97.31 137 ASP B CA 1
ATOM 4782 C C . ASP B 1 137 ? -5.23 16.359 28.406 1 97.31 137 ASP B C 1
ATOM 4784 O O . ASP B 1 137 ? -6.191 16.531 27.656 1 97.31 137 ASP B O 1
ATOM 4788 N N . TRP B 1 138 ? -4.902 15.188 28.938 1 97.88 138 TRP B N 1
ATOM 4789 C CA . TRP B 1 138 ? -5.582 13.961 28.547 1 97.88 138 TRP B CA 1
ATOM 4790 C C . TRP B 1 138 ? -7.07 14.023 28.875 1 97.88 138 TRP B C 1
ATOM 4792 O O . TRP B 1 138 ? -7.914 13.672 28.047 1 97.88 138 TRP B O 1
ATOM 4802 N N . GLU B 1 139 ? -7.438 14.43 30.031 1 97.88 139 GLU B N 1
ATOM 4803 C CA . GLU B 1 139 ? -8.836 14.43 30.453 1 97.88 139 GLU B CA 1
ATOM 4804 C C . GLU B 1 139 ? -9.672 15.367 29.594 1 97.88 139 GLU B C 1
ATOM 4806 O O . GLU B 1 139 ? -10.789 15.023 29.188 1 97.88 139 GLU B O 1
ATOM 4811 N N . SER B 1 140 ? -9.156 16.547 29.312 1 97.62 140 SER B N 1
ATOM 4812 C CA . SER B 1 140 ? -9.844 17.5 28.438 1 97.62 140 SER B CA 1
ATOM 4813 C C . SER B 1 140 ? -10.008 16.938 27.031 1 97.62 140 SER B C 1
ATOM 4815 O O . SER B 1 140 ? -11.07 17.062 26.422 1 97.62 140 SER B O 1
ATOM 4817 N N . PHE B 1 141 ? -8.938 16.359 26.562 1 98 141 PHE B N 1
ATOM 4818 C CA . PHE B 1 141 ? -8.953 15.75 25.234 1 98 141 PHE B CA 1
ATOM 4819 C C . PHE B 1 141 ? -10.008 14.648 25.156 1 98 141 PHE B C 1
ATOM 4821 O O . PHE B 1 141 ? -10.82 14.625 24.234 1 98 141 PHE B O 1
ATOM 4828 N N . LYS B 1 142 ? -9.906 13.719 26.109 1 97.88 142 LYS B N 1
ATOM 4829 C CA . LYS B 1 142 ? -10.812 12.578 26.141 1 97.88 142 LYS B CA 1
ATOM 4830 C C . LYS B 1 142 ? -12.273 13.031 26.188 1 97.88 142 LYS B C 1
ATOM 4832 O O . LYS B 1 142 ? -13.109 12.516 25.453 1 97.88 142 LYS B O 1
ATOM 4837 N N . GLU B 1 143 ? -12.594 13.945 27.016 1 96.31 143 GLU B N 1
ATOM 4838 C CA . GLU B 1 143 ? -13.961 14.453 27.156 1 96.31 143 GLU B CA 1
ATOM 4839 C C . GLU B 1 143 ? -14.469 15.023 25.844 1 96.31 143 GLU B C 1
ATOM 4841 O O . GLU B 1 143 ? -15.633 14.82 25.484 1 96.31 143 GLU B O 1
ATOM 4846 N N . ALA B 1 144 ? -13.594 15.711 25.156 1 96.31 144 ALA B N 1
ATOM 4847 C CA . ALA B 1 144 ? -14 16.438 23.938 1 96.31 144 ALA B CA 1
ATOM 4848 C C . ALA B 1 144 ? -14.062 15.492 22.734 1 96.31 144 ALA B C 1
ATOM 4850 O O . ALA B 1 144 ? -14.883 15.68 21.844 1 96.31 144 ALA B O 1
ATOM 4851 N N . PHE B 1 145 ? -13.25 14.477 22.703 1 97.31 145 PHE B N 1
ATOM 4852 C CA . PHE B 1 145 ? -12.977 13.828 21.422 1 97.31 145 PHE B CA 1
ATOM 4853 C C . PHE B 1 145 ? -13.445 12.375 21.438 1 97.31 145 PHE B C 1
ATOM 4855 O O . PHE B 1 145 ? -13.773 11.812 20.406 1 97.31 145 PHE B O 1
ATOM 4862 N N . ALA B 1 146 ? -13.469 11.727 22.562 1 97.75 146 ALA B N 1
ATOM 4863 C CA . ALA B 1 146 ? -13.648 10.281 22.672 1 97.75 146 ALA B CA 1
ATOM 4864 C C . ALA B 1 146 ? -14.992 9.859 22.094 1 97.75 146 ALA B C 1
ATOM 4866 O O . ALA B 1 146 ? -15.141 8.727 21.625 1 97.75 146 ALA B O 1
ATOM 4867 N N . THR B 1 147 ? -15.977 10.766 22.109 1 95.81 147 THR B N 1
ATOM 4868 C CA . THR B 1 147 ? -17.312 10.398 21.641 1 95.81 147 THR B CA 1
ATOM 4869 C C . THR B 1 147 ? -17.578 11 20.266 1 95.81 147 THR B C 1
ATOM 4871 O O . THR B 1 147 ? -18.641 10.805 19.688 1 95.81 147 THR B O 1
ATOM 4874 N N . LYS B 1 148 ? -16.641 11.766 19.75 1 94.62 148 LYS B N 1
ATOM 4875 C CA . LYS B 1 148 ? -16.844 12.414 18.453 1 94.62 148 LYS B CA 1
ATOM 4876 C C . LYS B 1 148 ? 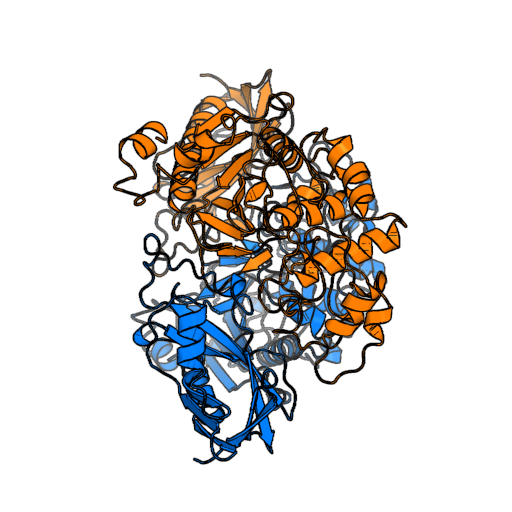-16.922 11.383 17.344 1 94.62 148 LYS B C 1
ATOM 4878 O O . LYS B 1 148 ? -16.094 10.469 17.266 1 94.62 148 LYS B O 1
ATOM 4883 N N . SER B 1 149 ? -17.891 11.531 16.438 1 94.38 149 SER B N 1
ATOM 4884 C CA . SER B 1 149 ? -18.078 10.594 15.336 1 94.38 149 SER B CA 1
ATOM 4885 C C . SER B 1 149 ? -16.875 10.594 14.398 1 94.38 149 SER B C 1
ATOM 4887 O O . SER B 1 149 ? -16.391 11.656 14 1 94.38 149 SER B O 1
ATOM 4889 N N . PRO B 1 150 ? -16.344 9.398 14.078 1 96.88 150 PRO B N 1
ATOM 4890 C CA . PRO B 1 150 ? -15.297 9.336 13.055 1 96.88 150 PRO B CA 1
ATOM 4891 C C . PRO B 1 150 ? -15.844 9.539 11.641 1 96.88 150 PRO B C 1
ATOM 4893 O O . PRO B 1 150 ? -17.062 9.508 11.438 1 96.88 150 PRO B O 1
ATOM 4896 N N . TYR B 1 151 ? -14.992 9.82 10.719 1 96.69 151 TYR B N 1
ATOM 4897 C CA . TYR B 1 151 ? -15.383 9.93 9.32 1 96.69 151 TYR B CA 1
ATOM 4898 C C . TYR B 1 151 ? -15.57 8.547 8.703 1 96.69 151 TYR B C 1
ATOM 4900 O O . TYR B 1 151 ? -16.469 8.344 7.883 1 96.69 151 TYR B O 1
ATOM 4908 N N . PHE B 1 152 ? -14.719 7.621 9.055 1 96.81 152 PHE B N 1
ATOM 4909 C CA . PHE B 1 152 ? -14.719 6.25 8.555 1 96.81 152 PHE B CA 1
ATOM 4910 C C . PHE B 1 152 ? -14.391 5.266 9.672 1 96.81 152 PHE B C 1
ATOM 4912 O O . PHE B 1 152 ? -13.875 5.66 10.719 1 96.81 152 PHE B O 1
ATOM 4919 N N . LEU B 1 153 ? -14.758 4.027 9.445 1 96.94 153 LEU B N 1
ATOM 4920 C CA . LEU B 1 153 ? -14.203 2.969 10.281 1 96.94 153 LEU B CA 1
ATOM 4921 C C . LEU B 1 153 ? -12.703 2.822 10.039 1 96.94 153 LEU B C 1
ATOM 4923 O O . LEU B 1 153 ? -12.195 3.189 8.977 1 96.94 153 LEU B O 1
ATOM 4927 N N . PRO B 1 154 ? -11.977 2.354 11.062 1 97.81 154 PRO B N 1
ATOM 4928 C CA . PRO B 1 154 ? -10.523 2.229 10.898 1 97.81 154 PRO B CA 1
ATOM 4929 C C . PRO B 1 154 ? -10.148 1.355 9.703 1 97.81 154 PRO B C 1
ATOM 4931 O O . PRO B 1 154 ? -10.828 0.371 9.406 1 97.81 154 PRO B O 1
ATOM 4934 N N . ASP B 1 155 ? -9.023 1.767 8.953 1 96.75 155 ASP B N 1
ATOM 4935 C CA . ASP B 1 155 ? -8.391 1.005 7.883 1 96.75 155 ASP B CA 1
ATOM 4936 C C . ASP B 1 155 ? -9.25 1.006 6.621 1 96.75 155 ASP B C 1
ATOM 4938 O O . ASP B 1 155 ? -9.156 0.089 5.801 1 96.75 155 ASP B O 1
ATOM 4942 N N . THR B 1 156 ? -10.109 2.025 6.473 1 95.81 156 THR B N 1
ATOM 4943 C CA . THR B 1 156 ? -10.945 2.139 5.285 1 95.81 156 THR B CA 1
ATOM 4944 C C . THR B 1 156 ? -10.242 2.949 4.199 1 95.81 156 THR B C 1
ATOM 4946 O O . THR B 1 156 ? -9.93 2.424 3.129 1 95.81 156 THR B O 1
ATOM 4949 N N . THR B 1 157 ? -9.945 4.172 4.461 1 94.44 157 THR B N 1
ATOM 4950 C CA . THR B 1 157 ? -9.312 5.09 3.523 1 94.44 157 THR B CA 1
ATOM 4951 C C . THR B 1 157 ? -8.555 6.184 4.27 1 94.44 157 THR B C 1
ATOM 4953 O O . THR B 1 157 ? -8.805 6.426 5.453 1 94.44 157 THR B O 1
ATOM 4956 N N . PRO B 1 158 ? -7.602 6.785 3.627 1 95.75 158 PRO B N 1
ATOM 4957 C CA . PRO B 1 158 ? -6.824 7.82 4.309 1 95.75 158 PRO B CA 1
ATOM 4958 C C . PRO B 1 158 ? -7.641 9.078 4.59 1 95.75 158 PRO B C 1
ATOM 4960 O O . PRO B 1 158 ? -8.422 9.516 3.736 1 95.75 158 PRO B O 1
ATOM 4963 N N . VAL B 1 159 ? -7.492 9.609 5.758 1 96.44 159 VAL B N 1
ATOM 4964 C CA . VAL B 1 159 ? -7.988 10.914 6.191 1 96.44 159 VAL B CA 1
ATOM 4965 C C . VAL B 1 159 ? -7.09 11.461 7.301 1 96.44 159 VAL B C 1
ATOM 4967 O O . VAL B 1 159 ? -6.738 10.742 8.234 1 96.44 159 VAL B O 1
ATOM 4970 N N . VAL B 1 160 ? -6.723 12.695 7.199 1 96.56 160 VAL B N 1
ATOM 4971 C CA . VAL B 1 160 ? -5.797 13.273 8.172 1 96.56 160 VAL B CA 1
ATOM 4972 C C . VAL B 1 160 ? -6.539 13.586 9.469 1 96.56 160 VAL B C 1
ATOM 4974 O O . VAL B 1 160 ? -7.602 14.211 9.445 1 96.56 160 VAL B O 1
ATOM 4977 N N . SER B 1 161 ? -6.008 13.141 10.523 1 97.94 161 SER B N 1
ATOM 4978 C CA . SER B 1 161 ? -6.492 13.453 11.859 1 97.94 161 SER B CA 1
ATOM 4979 C C . SER B 1 161 ? -5.352 13.891 12.773 1 97.94 161 SER B C 1
ATOM 4981 O O . SER B 1 161 ? -4.477 13.094 13.109 1 97.94 161 SER B O 1
ATOM 4983 N N . TYR B 1 162 ? -5.367 15.164 13.211 1 97.94 162 TYR B N 1
ATOM 4984 C CA . TYR B 1 162 ? -4.367 15.641 14.164 1 97.94 162 TYR B CA 1
ATOM 4985 C C . TYR B 1 162 ? -4.516 14.953 15.508 1 97.94 162 TYR B C 1
ATOM 4987 O O . TYR B 1 162 ? -3.525 14.695 16.203 1 97.94 162 TYR B O 1
ATOM 4995 N N . ALA B 1 163 ? -5.766 14.594 15.797 1 98.44 163 ALA B N 1
ATOM 4996 C CA . ALA B 1 163 ? -6.051 13.914 17.062 1 98.44 163 ALA B CA 1
ATOM 4997 C C . ALA B 1 163 ? -5.355 12.562 17.125 1 98.44 163 ALA B C 1
ATOM 4999 O O . ALA B 1 163 ? -4.93 12.125 18.203 1 98.44 163 ALA B O 1
ATOM 5000 N N . ALA B 1 164 ? -5.234 11.883 16.016 1 98.69 164 ALA B N 1
ATOM 5001 C CA . ALA B 1 164 ? -4.574 10.578 15.961 1 98.69 164 ALA B CA 1
ATOM 5002 C C . ALA B 1 164 ? -3.145 10.672 16.484 1 98.69 164 ALA B C 1
ATOM 5004 O O . ALA B 1 164 ? -2.684 9.781 17.203 1 98.69 164 ALA B O 1
ATOM 5005 N N . TRP B 1 165 ? -2.465 11.727 16.219 1 98.5 165 TRP B N 1
ATOM 5006 C CA . TRP B 1 165 ? -1.07 11.898 16.594 1 98.5 165 TRP B CA 1
ATOM 5007 C C . TRP B 1 165 ? -0.956 12.227 18.094 1 98.5 165 TRP B C 1
ATOM 5009 O O . TRP B 1 165 ? -0.006 11.797 18.75 1 98.5 165 TRP B O 1
ATOM 5019 N N . GLN B 1 166 ? -1.92 12.992 18.516 1 98.75 166 GLN B N 1
ATOM 5020 C CA . GLN B 1 166 ? -1.924 13.281 19.953 1 98.75 166 GLN B CA 1
ATOM 5021 C C . GLN B 1 166 ? -2.191 12.016 20.766 1 98.75 166 GLN B C 1
ATOM 5023 O O . GLN B 1 166 ? -1.656 11.859 21.859 1 98.75 166 GLN B O 1
ATOM 5028 N N . LEU B 1 167 ? -3.029 11.109 20.219 1 98.88 167 LEU B N 1
ATOM 5029 C CA . LEU B 1 167 ? -3.264 9.828 20.875 1 98.88 167 LEU B CA 1
ATOM 5030 C C . LEU B 1 167 ? -1.968 9.031 20.984 1 98.88 167 LEU B C 1
ATOM 5032 O O . LEU B 1 167 ? -1.701 8.406 22.016 1 98.88 167 LEU B O 1
ATOM 5036 N N . LEU B 1 168 ? -1.135 9.008 19.922 1 98.88 168 LEU B N 1
ATOM 5037 C CA . LEU B 1 168 ? 0.16 8.336 19.969 1 98.88 168 LEU B CA 1
ATOM 5038 C C . LEU B 1 168 ? 1.046 8.938 21.062 1 98.88 168 LEU B C 1
ATOM 5040 O O . LEU B 1 168 ? 1.744 8.211 21.766 1 98.88 168 LEU B O 1
ATOM 5044 N N . VAL B 1 169 ? 1.012 10.273 21.172 1 98.81 169 VAL B N 1
ATOM 5045 C CA . VAL B 1 169 ? 1.805 10.961 22.188 1 98.81 169 VAL B CA 1
ATOM 5046 C C . VAL B 1 169 ? 1.338 10.539 23.594 1 98.81 169 VAL B C 1
ATOM 5048 O O . VAL B 1 169 ? 2.154 10.188 24.438 1 98.81 169 VAL B O 1
ATOM 5051 N N . PHE B 1 170 ? -0.034 10.547 23.828 1 98.88 170 PHE B N 1
ATOM 5052 C CA . PHE B 1 170 ? -0.573 10.117 25.125 1 98.88 170 PHE B CA 1
ATOM 5053 C C . PHE B 1 170 ? -0.138 8.695 25.453 1 98.88 170 PHE B C 1
ATOM 5055 O O . PHE B 1 170 ? 0.205 8.398 26.594 1 98.88 170 PHE B O 1
ATOM 5062 N N . ALA B 1 171 ? -0.212 7.832 24.438 1 98.81 171 ALA B N 1
ATOM 5063 C CA . ALA B 1 171 ? 0.192 6.441 24.641 1 98.81 171 ALA B CA 1
ATOM 5064 C C . ALA B 1 171 ? 1.648 6.352 25.078 1 98.81 171 ALA B C 1
ATOM 5066 O O . ALA B 1 171 ? 1.971 5.625 26.031 1 98.81 171 ALA B O 1
ATOM 5067 N N . MET B 1 172 ? 2.58 7.082 24.422 1 98.75 172 MET B N 1
ATOM 5068 C CA . MET B 1 172 ? 3.996 7.062 24.766 1 98.75 172 MET B CA 1
ATOM 5069 C C . MET B 1 172 ? 4.215 7.641 26.172 1 98.75 172 MET B C 1
ATOM 5071 O O . MET B 1 172 ? 5.031 7.125 26.938 1 98.75 172 MET B O 1
ATOM 5075 N N . GLU B 1 173 ? 3.5 8.742 26.484 1 98.56 173 GLU B N 1
ATOM 5076 C CA . GLU B 1 173 ? 3.621 9.336 27.812 1 98.56 173 GLU B CA 1
ATOM 5077 C C . GLU B 1 173 ? 3.203 8.352 28.906 1 98.56 173 GLU B C 1
ATOM 5079 O O . GLU B 1 173 ? 3.873 8.234 29.938 1 98.56 173 GLU B O 1
ATOM 5084 N N . ARG B 1 174 ? 2.123 7.68 28.656 1 98.06 174 ARG B N 1
ATOM 5085 C CA . ARG B 1 174 ? 1.613 6.719 29.625 1 98.06 174 ARG B CA 1
ATOM 5086 C C . ARG B 1 174 ? 2.598 5.57 29.828 1 98.06 174 ARG B C 1
ATOM 5088 O O . ARG B 1 174 ? 2.857 5.16 30.969 1 98.06 174 ARG B O 1
ATOM 5095 N N . GLU B 1 175 ? 3.078 5.039 28.781 1 97.31 175 GLU B N 1
ATOM 5096 C CA . GLU B 1 175 ? 4.004 3.912 28.844 1 97.31 175 GLU B CA 1
ATOM 5097 C C . GLU B 1 175 ? 5.316 4.312 29.516 1 97.31 175 GLU B C 1
ATOM 5099 O O . GLU B 1 175 ? 5.906 3.521 30.25 1 97.31 175 GLU B O 1
ATOM 5104 N N . SER B 1 176 ? 5.801 5.5 29.25 1 96.31 176 SER B N 1
ATOM 5105 C CA . SER B 1 176 ? 7.113 5.949 29.719 1 96.31 176 SER B CA 1
ATOM 5106 C C . SER B 1 176 ? 7.02 6.59 31.094 1 96.31 176 SER B C 1
ATOM 5108 O O . SER B 1 176 ? 8.008 6.645 31.828 1 96.31 176 SER B O 1
ATOM 5110 N N . GLY B 1 177 ? 5.906 7.168 31.438 1 96.75 177 GLY B N 1
ATOM 5111 C CA . GLY B 1 177 ? 5.773 7.949 32.656 1 96.75 177 GLY B CA 1
ATOM 5112 C C . GLY B 1 177 ? 6.43 9.312 32.562 1 96.75 177 GLY B C 1
ATOM 5113 O O . GLY B 1 177 ? 6.738 9.93 33.594 1 96.75 177 GLY B O 1
ATOM 5114 N N . SER B 1 178 ? 6.766 9.758 31.391 1 97 178 SER B N 1
ATOM 5115 C CA . SER B 1 178 ? 7.414 11.039 31.141 1 97 178 SER B CA 1
ATOM 5116 C C . SER B 1 178 ? 6.582 11.898 30.188 1 97 178 SER B C 1
ATOM 5118 O O . SER B 1 178 ? 5.691 11.398 29.5 1 97 178 SER B O 1
ATOM 5120 N N . ASP B 1 179 ? 6.848 13.195 30.25 1 96.75 179 ASP B N 1
ATOM 5121 C CA . ASP B 1 179 ? 6.125 14.078 29.344 1 96.75 179 ASP B CA 1
ATOM 5122 C C . ASP B 1 179 ? 6.707 14.023 27.938 1 96.75 179 ASP B C 1
ATOM 5124 O O . ASP B 1 179 ? 7.828 13.539 27.734 1 96.75 179 ASP B O 1
ATOM 5128 N N . TRP B 1 180 ? 5.996 14.516 27 1 97.19 180 TRP B N 1
ATOM 5129 C CA . TRP B 1 180 ? 6.301 14.414 25.578 1 97.19 180 TRP B CA 1
ATOM 5130 C C . TRP B 1 180 ? 7.66 15.031 25.266 1 97.19 180 TRP B C 1
ATOM 5132 O O . TRP B 1 180 ? 8.469 14.438 24.547 1 97.19 180 TRP B O 1
ATOM 5142 N N . SER B 1 181 ? 7.934 16.25 25.766 1 96.38 181 SER B N 1
ATOM 5143 C CA . SER B 1 181 ? 9.203 16.922 25.5 1 96.38 181 SER B CA 1
ATOM 5144 C C . SER B 1 181 ? 10.383 16.062 25.953 1 96.38 181 SER B C 1
ATOM 5146 O O . SER B 1 181 ? 11.383 15.953 25.234 1 96.38 181 SER B O 1
ATOM 5148 N N . SER B 1 182 ? 10.234 15.453 27.094 1 97.38 182 SER B N 1
ATOM 5149 C CA . SER B 1 182 ? 11.289 14.602 27.641 1 97.38 182 SER B CA 1
ATOM 5150 C C . SER B 1 182 ? 11.453 13.336 26.797 1 97.38 182 SER B C 1
ATOM 5152 O O . SER B 1 182 ? 12.578 12.891 26.562 1 97.38 182 SER B O 1
ATOM 5154 N N . ILE B 1 183 ? 10.359 12.758 26.406 1 98.25 183 ILE B N 1
ATOM 5155 C CA . ILE B 1 183 ? 10.406 11.555 25.594 1 98.25 183 ILE B CA 1
ATOM 5156 C C . ILE B 1 183 ? 11.133 11.852 24.281 1 98.25 183 ILE B C 1
ATOM 5158 O O . ILE B 1 183 ? 12 11.086 23.859 1 98.25 183 ILE B O 1
ATOM 5162 N N . LEU B 1 184 ? 10.758 12.93 23.672 1 97.94 184 LEU B N 1
ATOM 5163 C CA . LEU B 1 184 ? 11.383 13.328 22.406 1 97.94 184 LEU B CA 1
ATOM 5164 C C . LEU B 1 184 ? 12.883 13.555 22.594 1 97.94 184 LEU B C 1
ATOM 5166 O O . LEU B 1 184 ? 13.688 13.109 21.766 1 97.94 184 LEU B O 1
ATOM 5170 N N . GLU B 1 185 ? 13.258 14.258 23.609 1 97.62 185 GLU B N 1
ATOM 5171 C CA . GLU B 1 185 ? 14.656 14.562 23.906 1 97.62 185 GLU B CA 1
ATOM 5172 C C . GLU B 1 185 ? 15.477 13.289 24.078 1 97.62 185 GLU B C 1
ATOM 5174 O O . GLU B 1 185 ? 16.531 13.125 23.453 1 97.62 185 GLU B O 1
ATOM 5179 N N . ASP B 1 186 ? 14.969 12.391 24.875 1 98.06 186 ASP B N 1
ATOM 5180 C CA . ASP B 1 186 ? 15.711 11.188 25.25 1 98.06 186 ASP B CA 1
ATOM 5181 C C . ASP B 1 186 ? 15.758 10.195 24.094 1 98.06 186 ASP B C 1
ATOM 5183 O O . ASP B 1 186 ? 16.734 9.461 23.938 1 98.06 186 ASP B O 1
ATOM 5187 N N . THR B 1 187 ? 14.719 10.18 23.312 1 98.31 187 THR B N 1
ATOM 5188 C CA . THR B 1 187 ? 14.57 9.125 22.312 1 98.31 187 THR B CA 1
ATOM 5189 C C . THR B 1 187 ? 15.18 9.555 20.984 1 98.31 187 THR B C 1
ATOM 5191 O O . THR B 1 187 ? 15.75 8.734 20.25 1 98.31 187 THR B O 1
ATOM 5194 N N . LEU B 1 188 ? 15.07 10.852 20.625 1 98.12 188 LEU B N 1
ATOM 5195 C CA . LEU B 1 188 ? 15.438 11.273 19.281 1 98.12 188 LEU B CA 1
ATOM 5196 C C . LEU B 1 188 ? 16.484 12.375 19.312 1 98.12 188 LEU B C 1
ATOM 5198 O O . LEU B 1 188 ? 17.547 12.242 18.719 1 98.12 188 LEU B O 1
ATOM 5202 N N . LEU B 1 189 ? 16.266 13.484 20.062 1 98.44 189 LEU B N 1
ATOM 5203 C CA . LEU B 1 189 ? 17.094 14.688 19.953 1 98.44 189 LEU B CA 1
ATOM 5204 C C . LEU B 1 189 ? 18.516 14.422 20.453 1 98.44 189 LEU B C 1
ATOM 5206 O O . LEU B 1 189 ? 19.484 14.758 19.766 1 98.44 189 LEU B O 1
ATOM 5210 N N . ASN B 1 190 ? 18.641 13.805 21.562 1 98.38 190 ASN B N 1
ATOM 5211 C CA . ASN B 1 190 ? 19.953 13.539 22.109 1 98.38 190 ASN B CA 1
ATOM 5212 C C . ASN B 1 190 ? 20.703 12.484 21.297 1 98.38 190 ASN B C 1
ATOM 5214 O O . ASN B 1 190 ? 21.828 12.719 20.859 1 98.38 190 ASN B O 1
ATOM 5218 N N . PRO B 1 191 ? 20.062 11.375 21.031 1 98.12 191 PRO B N 1
ATOM 5219 C CA . PRO B 1 191 ? 20.781 10.336 20.297 1 98.12 191 PRO B CA 1
ATOM 5220 C C . PRO B 1 191 ? 21.234 10.797 18.906 1 98.12 191 PRO B C 1
ATOM 5222 O O . PRO B 1 191 ? 22.266 10.352 18.406 1 98.12 191 PRO B O 1
ATOM 5225 N N . LEU B 1 192 ? 20.531 11.727 18.281 1 97.81 192 LEU B N 1
ATOM 5226 C CA . LEU B 1 192 ? 20.844 12.148 16.922 1 97.81 192 LEU B CA 1
ATOM 5227 C C . LEU B 1 192 ? 21.516 13.516 16.922 1 97.81 192 LEU B C 1
ATOM 5229 O O . LEU B 1 192 ? 21.797 14.07 15.859 1 97.81 192 LEU B O 1
ATOM 5233 N N . ASN B 1 193 ? 21.719 14.062 18.078 1 97.19 193 ASN B N 1
ATOM 5234 C CA . ASN B 1 193 ? 22.344 15.375 18.234 1 97.19 193 ASN B CA 1
ATOM 5235 C C . ASN B 1 193 ? 21.578 16.453 17.469 1 97.19 193 ASN B C 1
ATOM 5237 O O . ASN B 1 193 ? 22.172 17.203 16.703 1 97.19 193 ASN B O 1
ATOM 5241 N N . LEU B 1 194 ? 20.312 16.406 17.609 1 98.19 194 LEU B N 1
ATOM 5242 C CA . LEU B 1 194 ? 19.469 17.438 17.016 1 98.19 194 LEU B CA 1
ATOM 5243 C C . LEU B 1 194 ? 19.328 18.625 17.953 1 98.19 194 LEU B C 1
ATOM 5245 O O . LEU B 1 194 ? 18.266 18.875 18.516 1 98.19 194 LEU B O 1
ATOM 5249 N N . THR B 1 195 ? 20.25 19.5 17.984 1 96.88 195 THR B N 1
ATOM 5250 C CA . THR B 1 195 ? 20.391 20.5 19.031 1 96.88 195 THR B CA 1
ATOM 5251 C C . THR B 1 195 ? 19.516 21.719 18.75 1 96.88 195 THR B C 1
ATOM 5253 O O . THR B 1 195 ? 19.25 22.516 19.656 1 96.88 195 THR B O 1
ATOM 5256 N N . ALA B 1 196 ? 19.094 21.859 17.531 1 97.62 196 ALA B N 1
ATOM 5257 C CA . ALA B 1 196 ? 18.266 23 17.188 1 97.62 196 ALA B CA 1
ATOM 5258 C C . ALA B 1 196 ? 16.781 22.594 17.109 1 97.62 196 ALA B C 1
ATOM 5260 O O . ALA B 1 196 ? 15.953 23.328 16.594 1 97.62 196 ALA B O 1
ATOM 5261 N N . SER B 1 197 ? 16.453 21.375 17.562 1 98.38 197 SER B N 1
ATOM 5262 C CA . SER B 1 197 ? 15.102 20.859 17.438 1 98.38 197 SER B CA 1
ATOM 5263 C C . SER B 1 197 ? 14.453 20.656 18.812 1 98.38 197 SER B C 1
ATOM 5265 O O . SER B 1 197 ? 15.156 20.562 19.812 1 98.38 197 SER B O 1
ATOM 5267 N N . GLY B 1 198 ? 13.156 20.656 18.828 1 97.25 198 GLY B N 1
ATOM 5268 C CA . GLY B 1 198 ? 12.391 20.422 20.047 1 97.25 198 GLY B CA 1
ATOM 5269 C C . GLY B 1 198 ? 10.906 20.703 19.875 1 97.25 198 GLY B C 1
ATOM 5270 O O . GLY B 1 198 ? 10.445 20.969 18.766 1 97.25 198 GLY B O 1
ATOM 5271 N N . VAL B 1 199 ? 10.219 20.562 21 1 96.62 199 VAL B N 1
ATOM 5272 C CA . VAL B 1 199 ? 8.789 20.828 21 1 96.62 199 VAL B CA 1
ATOM 5273 C C . VAL B 1 199 ? 8.547 22.328 21.109 1 96.62 199 VAL B C 1
ATOM 5275 O O . VAL B 1 199 ? 9.125 23 21.969 1 96.62 199 VAL B O 1
ATOM 5278 N N . LEU B 1 200 ? 7.727 22.844 20.203 1 96.19 200 LEU B N 1
ATOM 5279 C CA . LEU B 1 200 ? 7.359 24.266 20.203 1 96.19 200 LEU B CA 1
ATOM 5280 C C . LEU B 1 200 ? 6.641 24.625 21.5 1 96.19 200 LEU B C 1
ATOM 5282 O O . LEU B 1 200 ? 5.723 23.922 21.922 1 96.19 200 LEU B O 1
ATOM 5286 N N . SER B 1 201 ? 7.113 25.656 22.156 1 92.88 201 SER B N 1
ATOM 5287 C CA . SER B 1 201 ? 6.492 26.188 23.375 1 92.88 201 SER B CA 1
ATOM 5288 C C . SER B 1 201 ? 6.52 27.703 23.391 1 92.88 201 SER B C 1
ATOM 5290 O O . SER B 1 201 ? 7.152 28.344 22.547 1 92.88 201 SER B O 1
ATOM 5292 N N . GLN B 1 202 ? 5.867 28.234 24.375 1 87.81 202 GLN B N 1
ATOM 5293 C CA . GLN B 1 202 ? 5.855 29.688 24.547 1 87.81 202 GLN B CA 1
ATOM 5294 C C . GLN B 1 202 ? 7.254 30.203 24.859 1 87.81 202 GLN B C 1
ATOM 5296 O O . GLN B 1 202 ? 7.582 31.344 24.516 1 87.81 202 GLN B O 1
ATOM 5301 N N . ASP B 1 203 ? 8.102 29.328 25.312 1 88.25 203 ASP B N 1
ATOM 5302 C CA . ASP B 1 203 ? 9.422 29.75 25.75 1 88.25 203 ASP B CA 1
ATOM 5303 C C . ASP B 1 203 ? 10.477 29.469 24.672 1 88.25 203 ASP B C 1
ATOM 5305 O O . ASP B 1 203 ? 11.656 29.781 24.859 1 88.25 203 ASP B O 1
ATOM 5309 N N . SER B 1 204 ? 9.945 28.906 23.609 1 91.62 204 SER B N 1
ATOM 5310 C CA . SER B 1 204 ? 10.898 28.625 22.547 1 91.62 204 SER B CA 1
ATOM 5311 C C . SER B 1 204 ? 11.555 29.906 22.047 1 91.62 204 SER B C 1
ATOM 5313 O O . SER B 1 204 ? 10.875 30.906 21.828 1 91.62 204 SER B O 1
ATOM 5315 N N . LYS B 1 205 ? 12.906 29.828 21.891 1 89.94 205 LYS B N 1
ATOM 5316 C CA . LYS B 1 205 ? 13.672 30.984 21.484 1 89.94 205 LYS B CA 1
ATOM 5317 C C . LYS B 1 205 ? 14.305 30.766 20.109 1 89.94 205 LYS B C 1
ATOM 5319 O O . LYS B 1 205 ? 14.32 29.641 19.594 1 89.94 205 LYS B O 1
ATOM 5324 N N . ASP B 1 206 ? 14.664 31.844 19.5 1 93.56 206 ASP B N 1
ATOM 5325 C CA . ASP B 1 206 ? 15.484 31.875 18.297 1 93.56 206 ASP B CA 1
ATOM 5326 C C . ASP B 1 206 ? 14.75 31.219 17.125 1 93.56 206 ASP B C 1
ATOM 5328 O O . ASP B 1 206 ? 15.367 30.516 16.312 1 93.56 206 ASP B O 1
ATOM 5332 N N . ILE B 1 207 ? 13.477 31.266 17.172 1 96.94 207 ILE B N 1
ATOM 5333 C CA . ILE B 1 207 ? 12.695 30.859 16.016 1 96.94 207 ILE B CA 1
ATOM 5334 C C . ILE B 1 207 ? 12.648 32 14.992 1 96.94 207 ILE B C 1
ATOM 5336 O O . ILE B 1 207 ? 12.453 33.156 15.359 1 96.94 207 ILE B O 1
ATOM 5340 N N . PHE B 1 208 ? 12.891 31.719 13.773 1 97.88 208 PHE B N 1
ATOM 5341 C CA . PHE B 1 208 ? 12.875 32.719 12.703 1 97.88 208 PHE B CA 1
ATOM 5342 C C . PHE B 1 208 ? 11.523 33.406 12.633 1 97.88 208 PHE B C 1
ATOM 5344 O O . PHE B 1 208 ? 10.484 32.75 12.547 1 97.88 208 PHE B O 1
ATOM 5351 N N . ALA B 1 209 ? 11.492 34.75 12.695 1 97.12 209 ALA B N 1
ATOM 5352 C CA . ALA B 1 209 ? 10.281 35.562 12.609 1 97.12 209 ALA B CA 1
ATOM 5353 C C . ALA B 1 209 ? 9.273 35.188 13.688 1 97.12 209 ALA B C 1
ATOM 5355 O O . ALA B 1 209 ? 8.078 35.062 13.406 1 97.12 209 ALA B O 1
ATOM 5356 N N . LYS B 1 210 ? 9.727 35 14.844 1 94.25 210 LYS B N 1
ATOM 5357 C CA . LYS B 1 210 ? 8.938 34.469 15.969 1 94.25 210 LYS B CA 1
ATOM 5358 C C . LYS B 1 210 ? 7.742 35.375 16.25 1 94.25 210 LYS B C 1
ATOM 5360 O O . LYS B 1 210 ? 6.684 34.906 16.656 1 94.25 210 LYS B O 1
ATOM 5365 N N . GLU B 1 211 ? 7.824 36.625 16.047 1 92.25 211 GLU B N 1
ATOM 5366 C CA . GLU B 1 211 ? 6.773 37.562 16.344 1 92.25 211 GLU B CA 1
ATOM 5367 C C . GLU B 1 211 ? 5.5 37.281 15.555 1 92.25 211 GLU B C 1
ATOM 5369 O O . GLU B 1 211 ? 4.402 37.656 15.969 1 92.25 211 GLU B O 1
ATOM 5374 N N . SER B 1 212 ? 5.684 36.594 14.469 1 93.19 212 SER B N 1
ATOM 5375 C CA . SER B 1 212 ? 4.531 36.281 13.625 1 93.19 212 SER B CA 1
ATOM 5376 C C . SER B 1 212 ? 3.873 35 14.047 1 93.19 212 SER B C 1
ATOM 5378 O O . SER B 1 212 ? 2.803 34.625 13.547 1 93.19 212 SER B O 1
ATOM 5380 N N . LEU B 1 213 ? 4.473 34.312 14.938 1 93.06 213 LEU B N 1
ATOM 5381 C CA . LEU B 1 213 ? 4.023 32.969 15.312 1 93.06 213 LEU B CA 1
ATOM 5382 C C . LEU B 1 213 ? 3.066 33.031 16.5 1 93.06 213 LEU B C 1
ATOM 5384 O O . LEU B 1 213 ? 3.418 33.562 17.562 1 93.06 213 LEU B O 1
ATOM 5388 N N . ASN B 1 214 ? 1.814 32.562 16.312 1 91.31 214 ASN B N 1
ATOM 5389 C CA . ASN B 1 214 ? 0.837 32.438 17.391 1 91.31 214 ASN B CA 1
ATOM 5390 C C . ASN B 1 214 ? 0.846 31.047 17.984 1 91.31 214 ASN B C 1
ATOM 5392 O O . ASN B 1 214 ? 0.323 30.094 17.391 1 91.31 214 ASN B O 1
ATOM 5396 N N . THR B 1 215 ? 1.313 30.906 19.219 1 90.62 215 THR B N 1
ATOM 5397 C CA . THR B 1 215 ? 1.457 29.594 19.859 1 90.62 215 THR B CA 1
ATOM 5398 C C . THR B 1 215 ? 0.207 29.234 20.656 1 90.62 215 THR B C 1
ATOM 5400 O O . THR B 1 215 ? 0.161 28.203 21.328 1 90.62 215 THR B O 1
ATOM 5403 N N . SER B 1 216 ? -0.795 30.062 20.594 1 90.69 216 SER B N 1
ATOM 5404 C CA . SER B 1 216 ? -2.045 29.797 21.297 1 90.69 216 SER B CA 1
ATOM 5405 C C . SER B 1 216 ? -3.102 29.234 20.344 1 90.69 216 SER B C 1
ATOM 5407 O O . SER B 1 216 ? -4.234 28.984 20.766 1 90.69 216 SER B O 1
ATOM 5409 N N . ILE B 1 217 ? -2.646 28.953 19.219 1 91.06 217 ILE B N 1
ATOM 5410 C CA . ILE B 1 217 ? -3.6 28.453 18.234 1 91.06 217 ILE B CA 1
ATOM 5411 C C . ILE B 1 217 ? -3.992 27.016 18.594 1 91.06 217 ILE B C 1
ATOM 5413 O O . ILE B 1 217 ? -3.178 26.266 19.141 1 91.06 217 ILE B O 1
ATOM 5417 N N . ILE B 1 218 ? -5.211 26.734 18.25 1 90.5 218 ILE B N 1
ATOM 5418 C CA . ILE B 1 218 ? -5.742 25.406 18.484 1 90.5 218 ILE B CA 1
ATOM 5419 C C . ILE B 1 218 ? -5.031 24.406 17.578 1 90.5 218 ILE B C 1
ATOM 5421 O O . ILE B 1 218 ? -4.824 24.672 16.391 1 90.5 218 ILE B O 1
ATOM 5425 N N . GLY B 1 219 ? -4.586 23.359 18.141 1 93.94 219 GLY B N 1
ATOM 5426 C CA . GLY B 1 219 ? -3.924 22.281 17.406 1 93.94 219 GLY B CA 1
ATOM 5427 C C . GLY B 1 219 ? -3.289 21.25 18.312 1 93.94 219 GLY B C 1
ATOM 5428 O O . GLY B 1 219 ? -2.828 21.578 19.406 1 93.94 219 GLY B O 1
ATOM 5429 N N . GLU B 1 220 ? -3.225 19.984 17.875 1 97.5 220 GLU B N 1
ATOM 5430 C CA . GLU B 1 220 ? -2.615 18.906 18.656 1 97.5 220 GLU B CA 1
ATOM 5431 C C . GLU B 1 220 ? -1.092 18.969 18.594 1 97.5 220 GLU B C 1
ATOM 5433 O O . GLU B 1 220 ? -0.502 18.891 17.516 1 97.5 220 GLU B O 1
ATOM 5438 N N . PRO B 1 221 ? -0.398 19.062 19.734 1 97.12 221 PRO B N 1
ATOM 5439 C CA . PRO B 1 221 ? 1.063 19.172 19.734 1 97.12 221 PRO B CA 1
ATOM 5440 C C . PRO B 1 221 ? 1.733 17.969 19.062 1 97.12 221 PRO B C 1
ATOM 5442 O O . PRO B 1 221 ? 2.729 18.141 18.344 1 97.12 221 PRO B O 1
ATOM 5445 N N . GLY B 1 222 ? 1.159 16.797 19.203 1 97.75 222 GLY B N 1
ATOM 5446 C CA . GLY B 1 222 ? 1.731 15.609 18.578 1 97.75 222 GLY B CA 1
ATOM 5447 C C . GLY B 1 222 ? 1.715 15.656 17.062 1 97.75 222 GLY B C 1
ATOM 5448 O O . GLY B 1 222 ? 2.414 14.883 16.406 1 97.75 222 GLY B O 1
ATOM 5449 N N . ALA B 1 223 ? 0.962 16.609 16.516 1 98.19 223 ALA B N 1
ATOM 5450 C CA . ALA B 1 223 ? 0.801 16.703 15.062 1 98.19 223 ALA B CA 1
ATOM 5451 C C . ALA B 1 223 ? 1.464 17.969 14.516 1 98.19 223 ALA B C 1
ATOM 5453 O O . ALA B 1 223 ? 1.801 18.031 13.328 1 98.19 223 ALA B O 1
ATOM 5454 N N . LEU B 1 224 ? 1.732 18.984 15.398 1 97.62 224 LEU B N 1
ATOM 5455 C CA . LEU B 1 224 ? 1.976 20.281 14.789 1 97.62 224 LEU B CA 1
ATOM 5456 C C . LEU B 1 224 ? 3.143 21 15.469 1 97.62 224 LEU B C 1
ATOM 5458 O O . LEU B 1 224 ? 3.658 21.984 14.953 1 97.62 224 LEU B O 1
ATOM 5462 N N . SER B 1 225 ? 3.715 20.484 16.578 1 96.94 225 SER B N 1
ATOM 5463 C CA . SER B 1 225 ? 4.477 21.359 17.453 1 96.94 225 SER B CA 1
ATOM 5464 C C . SER B 1 225 ? 5.961 21.016 17.438 1 96.94 225 SER B C 1
ATOM 5466 O O . SER B 1 225 ? 6.613 21 18.484 1 96.94 225 SER B O 1
ATOM 5468 N N . PHE B 1 226 ? 6.488 20.719 16.344 1 97.88 226 PHE B N 1
ATOM 5469 C CA . PHE B 1 226 ? 7.922 20.469 16.25 1 97.88 226 PHE B CA 1
ATOM 5470 C C . PHE B 1 226 ? 8.648 21.656 15.641 1 97.88 226 PHE B C 1
ATOM 5472 O O . PHE B 1 226 ? 8.141 22.297 14.711 1 97.88 226 PHE B O 1
ATOM 5479 N N . VAL B 1 227 ? 9.758 22.062 16.219 1 98.44 227 VAL B N 1
ATOM 5480 C CA . VAL B 1 227 ? 10.688 23.062 15.695 1 98.44 227 VAL B CA 1
ATOM 5481 C C . VAL B 1 227 ? 11.992 22.391 15.273 1 98.44 227 VAL B C 1
ATOM 5483 O O . VAL B 1 227 ? 12.477 21.484 15.953 1 98.44 227 VAL B O 1
ATOM 5486 N N . SER B 1 228 ? 12.516 22.797 14.172 1 98.75 228 SER B N 1
ATOM 5487 C CA . SER B 1 228 ? 13.758 22.203 13.695 1 98.75 228 SER B CA 1
ATOM 5488 C C . SER B 1 228 ? 14.531 23.156 12.797 1 98.75 228 SER B C 1
ATOM 5490 O O . SER B 1 228 ? 14.156 24.328 12.656 1 98.75 228 SER B O 1
ATOM 5492 N N . SER B 1 229 ? 15.711 22.766 12.375 1 98.75 229 SER B N 1
ATOM 5493 C CA . SER B 1 229 ? 16.578 23.469 11.422 1 98.75 229 SER B CA 1
ATOM 5494 C C . SER B 1 229 ? 16.938 22.562 10.25 1 98.75 229 SER B C 1
ATOM 5496 O O . SER B 1 229 ? 16.703 21.344 10.297 1 98.75 229 SER B O 1
ATOM 5498 N N . MET B 1 230 ? 17.469 23.219 9.242 1 98.69 230 MET B N 1
ATOM 5499 C CA . MET B 1 230 ? 17.859 22.453 8.062 1 98.69 230 MET B CA 1
ATOM 5500 C C . MET B 1 230 ? 18.938 21.438 8.422 1 98.69 230 MET B C 1
ATOM 5502 O O . MET B 1 230 ? 18.891 20.297 7.949 1 98.69 230 MET B O 1
ATOM 5506 N N . GLU B 1 231 ? 19.875 21.781 9.242 1 98.31 231 GLU B N 1
ATOM 5507 C CA . GLU B 1 231 ? 20.938 20.859 9.672 1 98.31 231 GLU B CA 1
ATOM 5508 C C . GLU B 1 231 ? 20.344 19.656 10.414 1 98.31 231 GLU B C 1
ATOM 5510 O O . GLU B 1 231 ? 20.734 18.516 10.148 1 98.31 231 GLU B O 1
ATOM 5515 N N . ASP B 1 232 ? 19.469 19.938 11.328 1 98.69 232 ASP B N 1
ATOM 5516 C CA . ASP B 1 232 ? 18.859 18.875 12.117 1 98.69 232 ASP B CA 1
ATOM 5517 C C . ASP B 1 232 ? 17.984 17.969 11.25 1 98.69 232 ASP B C 1
ATOM 5519 O O . ASP B 1 232 ? 17.953 16.75 11.43 1 98.69 232 ASP B O 1
ATOM 5523 N N . LEU B 1 233 ? 17.203 18.578 10.328 1 98.88 233 LEU B N 1
ATOM 5524 C CA . LEU B 1 233 ? 16.359 17.797 9.438 1 98.88 233 LEU B CA 1
ATOM 5525 C C . LEU B 1 233 ? 17.219 16.859 8.57 1 98.88 233 LEU B C 1
ATOM 5527 O O . LEU B 1 233 ? 16.844 15.711 8.336 1 98.88 233 LEU B O 1
ATOM 5531 N N . ALA B 1 234 ? 18.344 17.391 8.094 1 98.75 234 ALA B N 1
ATOM 5532 C CA . ALA B 1 234 ? 19.25 16.562 7.305 1 98.75 234 ALA B CA 1
ATOM 5533 C C . ALA B 1 234 ? 19.781 15.391 8.133 1 98.75 234 ALA B C 1
ATOM 5535 O O . ALA B 1 234 ? 19.859 14.266 7.641 1 98.75 234 ALA B O 1
ATOM 5536 N N . ARG B 1 235 ? 20.156 15.672 9.375 1 98.25 235 ARG B N 1
ATOM 5537 C CA . ARG B 1 235 ? 20.672 14.633 10.25 1 98.25 235 ARG B CA 1
ATOM 5538 C C . ARG B 1 235 ? 19.609 13.57 10.531 1 98.25 235 ARG B C 1
ATOM 5540 O O . ARG B 1 235 ? 19.906 12.375 10.508 1 98.25 235 ARG B O 1
ATOM 5547 N N . ALA B 1 236 ? 18.438 14.047 10.852 1 98.69 236 ALA B N 1
ATOM 5548 C CA . ALA B 1 236 ? 17.344 13.117 11.102 1 98.69 236 ALA B CA 1
ATOM 5549 C C . ALA B 1 236 ? 17.047 12.281 9.859 1 98.69 236 ALA B C 1
ATOM 5551 O O . ALA B 1 236 ? 16.859 11.062 9.961 1 98.69 236 ALA B O 1
ATOM 5552 N N . GLY B 1 237 ? 16.953 12.953 8.664 1 98.75 237 GLY B N 1
ATOM 5553 C CA . GLY B 1 237 ? 16.703 12.234 7.422 1 98.75 237 GLY B CA 1
ATOM 5554 C C . GLY B 1 237 ? 17.766 11.203 7.098 1 98.75 237 GLY B C 1
ATOM 5555 O O . GLY B 1 237 ? 17.453 10.086 6.68 1 98.75 237 GLY B O 1
ATOM 5556 N N . HIS B 1 238 ? 19.016 11.617 7.289 1 98.56 238 HIS B N 1
ATOM 5557 C CA . HIS B 1 238 ? 20.109 10.68 7.113 1 98.56 238 HIS B CA 1
ATOM 5558 C C . HIS B 1 238 ? 19.953 9.461 8.016 1 98.56 238 HIS B C 1
ATOM 5560 O O . HIS B 1 238 ? 20.141 8.328 7.578 1 98.56 238 HIS B O 1
ATOM 5566 N N . SER B 1 239 ? 19.641 9.719 9.227 1 98.38 239 SER B N 1
ATOM 5567 C CA . SER B 1 239 ? 19.469 8.648 10.203 1 98.38 239 SER B CA 1
ATOM 5568 C C . SER B 1 239 ? 18.328 7.707 9.789 1 98.38 239 SER B C 1
ATOM 5570 O O . SER B 1 239 ? 18.438 6.492 9.984 1 98.38 239 SER B O 1
ATOM 5572 N N . MET B 1 240 ? 17.234 8.234 9.273 1 98.5 240 MET B N 1
ATOM 5573 C CA . MET B 1 240 ? 16.125 7.406 8.812 1 98.5 240 MET B CA 1
ATOM 5574 C C . MET B 1 240 ? 16.562 6.512 7.656 1 98.5 240 MET B C 1
ATOM 5576 O O . MET B 1 240 ? 16.203 5.332 7.613 1 98.5 240 MET B O 1
ATOM 5580 N N . LEU B 1 241 ? 17.344 7.07 6.73 1 98 241 LEU B N 1
ATOM 5581 C CA . LEU B 1 241 ? 17.781 6.344 5.543 1 98 241 LEU B CA 1
ATOM 5582 C C . LEU B 1 241 ? 18.781 5.254 5.91 1 98 241 LEU B C 1
ATOM 5584 O O . LEU B 1 241 ? 18.797 4.184 5.301 1 98 241 LEU B O 1
ATOM 5588 N N . THR B 1 242 ? 19.547 5.492 7.027 1 96.75 242 THR B N 1
ATOM 5589 C CA . THR B 1 242 ? 20.609 4.562 7.406 1 96.75 242 THR B CA 1
ATOM 5590 C C . THR B 1 242 ? 20.156 3.668 8.555 1 96.75 242 THR B C 1
ATOM 5592 O O . THR B 1 242 ? 20.859 2.727 8.93 1 96.75 242 THR B O 1
ATOM 5595 N N . SER B 1 243 ? 19.016 3.953 9.125 1 96.25 243 SER B N 1
ATOM 5596 C CA . SER B 1 243 ? 18.469 3.203 10.258 1 96.25 243 SER B CA 1
ATOM 5597 C C . SER B 1 243 ? 19.422 3.264 11.461 1 96.25 243 SER B C 1
ATOM 5599 O O . SER B 1 243 ? 19.75 2.23 12.039 1 96.25 243 SER B O 1
ATOM 5601 N N . ASP B 1 244 ? 19.781 4.457 11.797 1 95.88 244 ASP B N 1
ATOM 5602 C CA . ASP B 1 244 ? 20.75 4.645 12.875 1 95.88 244 ASP B CA 1
ATOM 5603 C C . ASP B 1 244 ? 20.172 4.203 14.211 1 95.88 244 ASP B C 1
ATOM 5605 O O . ASP B 1 244 ? 20.891 3.68 15.062 1 95.88 244 ASP B O 1
ATOM 5609 N N . ILE B 1 245 ? 18.891 4.445 14.406 1 97.19 245 ILE B N 1
ATOM 5610 C CA . ILE B 1 245 ? 18.359 4.18 15.734 1 97.19 245 ILE B CA 1
ATOM 5611 C C . ILE B 1 245 ? 17.172 3.211 15.625 1 97.19 245 ILE B C 1
ATOM 5613 O O . ILE B 1 245 ? 16.375 3.086 16.562 1 97.19 245 ILE B O 1
ATOM 5617 N N . LEU B 1 246 ? 16.969 2.646 14.445 1 97.62 246 LEU B N 1
ATOM 5618 C CA . LEU B 1 246 ? 15.969 1.606 14.188 1 97.62 246 LEU B CA 1
ATOM 5619 C C . LEU B 1 246 ? 16.625 0.372 13.578 1 97.62 246 LEU B C 1
ATOM 5621 O O . LEU B 1 246 ? 17.656 0.48 12.891 1 97.62 246 LEU B O 1
ATOM 5625 N N . PRO B 1 247 ? 16.078 -0.875 13.852 1 96 247 PRO B N 1
ATOM 5626 C CA . PRO B 1 247 ? 16.516 -2.006 13.031 1 96 247 PRO B CA 1
ATOM 5627 C C . PRO B 1 247 ? 16.266 -1.79 11.539 1 96 247 PRO B C 1
ATOM 5629 O O . PRO B 1 247 ? 15.234 -1.224 11.164 1 96 247 PRO B O 1
ATOM 5632 N N . LEU B 1 248 ? 17.172 -2.24 10.75 1 94.62 248 LEU B N 1
ATOM 5633 C CA . LEU B 1 248 ? 17.078 -2.088 9.305 1 94.62 248 LEU B CA 1
ATOM 5634 C C . LEU B 1 248 ? 15.766 -2.646 8.773 1 94.62 248 LEU B C 1
ATOM 5636 O O . LEU B 1 248 ? 15.18 -2.096 7.84 1 94.62 248 LEU B O 1
ATOM 5640 N N . THR B 1 249 ? 15.281 -3.727 9.328 1 94.75 249 THR B N 1
ATOM 5641 C CA . THR B 1 249 ? 14.062 -4.379 8.875 1 94.75 249 THR B CA 1
ATOM 5642 C C . THR B 1 249 ? 12.844 -3.498 9.148 1 94.75 249 THR B C 1
ATOM 5644 O O . THR B 1 249 ? 11.914 -3.449 8.336 1 94.75 249 THR B O 1
ATOM 5647 N N . VAL B 1 250 ? 12.844 -2.814 10.258 1 96.25 250 VAL B N 1
ATOM 5648 C CA . VAL B 1 250 ? 11.75 -1.916 10.617 1 96.25 250 VAL B CA 1
ATOM 5649 C C . VAL B 1 250 ? 11.727 -0.723 9.664 1 96.25 250 VAL B C 1
ATOM 5651 O O . VAL B 1 250 ? 10.664 -0.315 9.195 1 96.25 250 VAL B O 1
ATOM 5654 N N . SER B 1 251 ? 12.914 -0.165 9.352 1 96.75 251 SER B N 1
ATOM 5655 C CA . SER B 1 251 ? 13 0.956 8.422 1 96.75 251 SER B CA 1
ATOM 5656 C C . SER B 1 251 ? 12.492 0.564 7.035 1 96.75 251 SER B C 1
ATOM 5658 O O . SER B 1 251 ? 11.812 1.349 6.375 1 96.75 251 SER B O 1
ATOM 5660 N N . ARG B 1 252 ? 12.789 -0.666 6.609 1 95.06 252 ARG B N 1
ATOM 5661 C CA . ARG B 1 252 ? 12.352 -1.129 5.297 1 95.06 252 ARG B CA 1
ATOM 5662 C C . ARG B 1 252 ? 10.836 -1.233 5.23 1 95.06 252 ARG B C 1
ATOM 5664 O O . ARG B 1 252 ? 10.227 -0.941 4.195 1 95.06 252 ARG B O 1
ATOM 5671 N N . ARG B 1 253 ? 10.18 -1.634 6.32 1 95.25 253 ARG B N 1
ATOM 5672 C CA . ARG B 1 253 ? 8.727 -1.75 6.371 1 95.25 253 ARG B CA 1
ATOM 5673 C C . ARG B 1 253 ? 8.07 -0.383 6.539 1 95.25 253 ARG B C 1
ATOM 5675 O O . ARG B 1 253 ? 6.965 -0.151 6.039 1 95.25 253 ARG B O 1
ATOM 5682 N N . TRP B 1 254 ? 8.766 0.524 7.16 1 97.25 254 TRP B N 1
ATOM 5683 C CA . TRP B 1 254 ? 8.203 1.824 7.512 1 97.25 254 TRP B CA 1
ATOM 5684 C C . TRP B 1 254 ? 8.25 2.781 6.324 1 97.25 254 TRP B C 1
ATOM 5686 O O . TRP B 1 254 ? 7.281 3.486 6.047 1 97.25 254 TRP B O 1
ATOM 5696 N N . LEU B 1 255 ? 9.367 2.863 5.629 1 97.56 255 LEU B N 1
ATOM 5697 C CA . LEU B 1 255 ? 9.609 3.877 4.609 1 97.56 255 LEU B CA 1
ATOM 5698 C C . LEU B 1 255 ? 9.031 3.445 3.266 1 97.56 255 LEU B C 1
ATOM 5700 O O . LEU B 1 255 ? 9.758 3.361 2.273 1 97.56 255 LEU B O 1
ATOM 5704 N N . LYS B 1 256 ? 7.66 3.295 3.254 1 94.88 256 LYS B N 1
ATOM 5705 C CA . LYS B 1 256 ? 6.941 2.887 2.051 1 94.88 256 LYS B CA 1
ATOM 5706 C C . LYS B 1 256 ? 5.492 3.363 2.086 1 94.88 256 LYS B C 1
ATOM 5708 O O . LYS B 1 256 ? 5.031 3.885 3.104 1 94.88 256 LYS B O 1
ATOM 5713 N N . SER B 1 257 ? 4.824 3.211 0.929 1 94.81 257 SER B N 1
ATOM 5714 C CA . SER B 1 257 ? 3.385 3.436 0.843 1 94.81 257 SER B CA 1
ATOM 5715 C C . SER B 1 257 ? 2.609 2.324 1.539 1 94.81 257 SER B C 1
ATOM 5717 O O . SER B 1 257 ? 3.043 1.17 1.55 1 94.81 257 SER B O 1
ATOM 5719 N N . HIS B 1 258 ? 1.485 2.732 2.115 1 93.56 258 HIS B N 1
ATOM 5720 C CA . HIS B 1 258 ? 0.685 1.748 2.834 1 93.56 258 HIS B CA 1
ATOM 5721 C C . HIS B 1 258 ? -0.77 1.781 2.377 1 93.56 258 HIS B C 1
ATOM 5723 O O . HIS B 1 258 ? -1.51 0.815 2.578 1 93.56 258 HIS B O 1
ATOM 5729 N N . ALA B 1 259 ? -1.188 2.826 1.814 1 94.81 259 ALA B N 1
ATOM 5730 C CA . ALA B 1 259 ? -2.576 2.963 1.377 1 94.81 259 ALA B CA 1
ATOM 5731 C C . ALA B 1 259 ? -2.668 3.775 0.089 1 94.81 259 ALA B C 1
ATOM 5733 O O . ALA B 1 259 ? -1.825 4.637 -0.17 1 94.81 259 ALA B O 1
ATOM 5734 N N . ASP B 1 260 ? -3.682 3.496 -0.652 1 91.38 260 ASP B N 1
ATOM 5735 C CA . ASP B 1 260 ? -3.947 4.227 -1.889 1 91.38 260 ASP B CA 1
ATOM 5736 C C . ASP B 1 260 ? -4.918 5.379 -1.647 1 91.38 260 ASP B C 1
ATOM 5738 O O . ASP B 1 260 ? -5.664 5.371 -0.667 1 91.38 260 ASP B O 1
ATOM 5742 N N . THR B 1 261 ? -4.816 6.336 -2.482 1 90.25 261 THR B N 1
ATOM 5743 C CA . THR B 1 261 ? -5.777 7.438 -2.525 1 90.25 261 THR B CA 1
ATOM 5744 C C . THR B 1 261 ? -6.625 7.367 -3.789 1 90.25 261 THR B C 1
ATOM 5746 O O . THR B 1 261 ? -6.609 6.355 -4.496 1 90.25 261 THR B O 1
ATOM 5749 N N . SER B 1 262 ? -7.426 8.375 -3.99 1 84.31 262 SER B N 1
ATOM 5750 C CA . SER B 1 262 ? -8.219 8.422 -5.211 1 84.31 262 SER B CA 1
ATOM 5751 C C . SER B 1 262 ? -7.375 8.852 -6.406 1 84.31 262 SER B C 1
ATOM 5753 O O . SER B 1 262 ? -7.879 8.945 -7.527 1 84.31 262 SER B O 1
ATOM 5755 N N . ASN B 1 263 ? -6.094 9.078 -6.215 1 85.38 263 ASN B N 1
ATOM 5756 C CA . ASN B 1 263 ? -5.125 9.453 -7.238 1 85.38 263 ASN B CA 1
ATOM 5757 C C . ASN B 1 263 ? -4.055 8.375 -7.418 1 85.38 263 ASN B C 1
ATOM 5759 O O . ASN B 1 263 ? -3.348 8.031 -6.469 1 85.38 263 ASN B O 1
ATOM 5763 N N . LEU B 1 264 ? -3.889 7.863 -8.688 1 85.38 264 LEU B N 1
ATOM 5764 C CA . LEU B 1 264 ? -2.918 6.812 -8.969 1 85.38 264 LEU B CA 1
ATOM 5765 C C . LEU B 1 264 ? -1.504 7.273 -8.633 1 85.38 264 LEU B C 1
ATOM 5767 O O . LEU B 1 264 ? -0.628 6.449 -8.352 1 85.38 264 LEU B O 1
ATOM 5771 N N . ARG B 1 265 ? -1.267 8.547 -8.57 1 87.25 265 ARG B N 1
ATOM 5772 C CA . ARG B 1 265 ? 0.081 9.078 -8.398 1 87.25 265 ARG B CA 1
ATOM 5773 C C . ARG B 1 265 ? 0.375 9.375 -6.934 1 87.25 265 ARG B C 1
ATOM 5775 O O . ARG B 1 265 ? 1.481 9.797 -6.59 1 87.25 265 ARG B O 1
ATOM 5782 N N . ASN B 1 266 ? -0.584 9.102 -6.102 1 89.88 266 ASN B N 1
ATOM 5783 C CA . ASN B 1 266 ? -0.385 9.391 -4.688 1 89.88 266 ASN B CA 1
ATOM 5784 C C . ASN B 1 266 ? -0.717 8.18 -3.816 1 89.88 266 ASN B C 1
ATOM 5786 O O . ASN B 1 266 ? -1.65 7.434 -4.113 1 89.88 266 ASN B O 1
ATOM 5790 N N . GLY B 1 267 ? 0.055 7.957 -2.857 1 92.81 267 GLY B N 1
ATOM 5791 C CA . GLY B 1 267 ? -0.203 7.023 -1.771 1 92.81 267 GLY B CA 1
ATOM 5792 C C . GLY B 1 267 ? -0.002 7.637 -0.397 1 92.81 267 GLY B C 1
ATOM 5793 O O . GLY B 1 267 ? 0.328 8.82 -0.282 1 92.81 267 GLY B O 1
ATOM 5794 N N . VAL B 1 268 ? -0.288 6.898 0.57 1 96.44 268 VAL B N 1
ATOM 5795 C CA . VAL B 1 268 ? -0.153 7.355 1.949 1 96.44 268 VAL B CA 1
ATOM 5796 C C . VAL B 1 268 ? 0.67 6.352 2.748 1 96.44 268 VAL B C 1
ATOM 5798 O O . VAL B 1 268 ? 0.478 5.141 2.619 1 96.44 268 VAL B O 1
ATOM 5801 N N . GLY B 1 269 ? 1.679 6.832 3.445 1 97.31 269 GLY B N 1
ATOM 5802 C CA . GLY B 1 269 ? 2.469 6.02 4.359 1 97.31 269 GLY B CA 1
ATOM 5803 C C . GLY B 1 269 ? 2.285 6.406 5.812 1 97.31 269 GLY B C 1
ATOM 5804 O O . GLY B 1 269 ? 1.246 6.949 6.188 1 97.31 269 GLY B O 1
ATOM 5805 N N . ARG B 1 270 ? 3.223 6.043 6.613 1 98.06 270 ARG B N 1
ATOM 5806 C CA . ARG B 1 270 ? 3.182 6.332 8.047 1 98.06 270 ARG B CA 1
ATOM 5807 C C . ARG B 1 270 ? 4.23 7.375 8.422 1 98.06 270 ARG B C 1
ATOM 5809 O O . ARG B 1 270 ? 5.344 7.023 8.82 1 98.06 270 ARG B O 1
ATOM 5816 N N . PRO B 1 271 ? 4.078 8.688 8.375 1 98.06 271 PRO B N 1
ATOM 5817 C CA . PRO B 1 271 ? 2.846 9.32 7.91 1 98.06 271 PRO B CA 1
ATOM 5818 C C . PRO B 1 271 ? 3.02 10.039 6.57 1 98.06 271 PRO B C 1
ATOM 5820 O O . PRO B 1 271 ? 2.568 11.172 6.41 1 98.06 271 PRO B O 1
ATOM 5823 N N . TRP B 1 272 ? 3.529 9.492 5.605 1 97.81 272 TRP B N 1
ATOM 5824 C CA . TRP B 1 272 ? 4.031 10.102 4.379 1 97.81 272 TRP B CA 1
ATOM 5825 C C . TRP B 1 272 ? 2.896 10.359 3.393 1 97.81 272 TRP B C 1
ATOM 5827 O O . TRP B 1 272 ? 1.921 9.609 3.354 1 97.81 272 TRP B O 1
ATOM 5837 N N . GLU B 1 273 ? 3.031 11.469 2.68 1 96.06 273 GLU B N 1
ATOM 5838 C CA . GLU B 1 273 ? 2.422 11.602 1.361 1 96.06 273 GLU B CA 1
ATOM 5839 C C . GLU B 1 273 ? 3.34 11.055 0.271 1 96.06 273 GLU B C 1
ATOM 5841 O O . GLU B 1 273 ? 4.383 11.648 -0.023 1 96.06 273 GLU B O 1
ATOM 5846 N N . VAL B 1 274 ? 2.926 10 -0.32 1 94.88 274 VAL B N 1
ATOM 5847 C CA . VAL B 1 274 ? 3.787 9.312 -1.278 1 94.88 274 VAL B CA 1
ATOM 5848 C C . VAL B 1 274 ? 3.486 9.812 -2.691 1 94.88 274 VAL B C 1
ATOM 5850 O O . VAL B 1 274 ? 2.348 9.727 -3.156 1 94.88 274 VAL B O 1
ATOM 5853 N N . TYR B 1 275 ? 4.461 10.383 -3.316 1 91.5 275 TYR B N 1
ATOM 5854 C CA . TYR B 1 275 ? 4.363 10.781 -4.719 1 91.5 275 TYR B CA 1
ATOM 5855 C C . TYR B 1 275 ? 5.027 9.75 -5.625 1 91.5 275 TYR B C 1
ATOM 5857 O O . TYR B 1 275 ? 6.215 9.461 -5.477 1 91.5 275 TYR B O 1
ATOM 5865 N N . ARG B 1 276 ? 4.211 9.172 -6.527 1 89.94 276 ARG B N 1
ATOM 5866 C CA . ARG B 1 276 ? 4.688 8.156 -7.457 1 89.94 276 ARG B CA 1
ATOM 5867 C C . ARG B 1 276 ? 5.098 8.781 -8.789 1 89.94 276 ARG B C 1
ATOM 5869 O O . ARG B 1 276 ? 4.246 9.117 -9.617 1 89.94 276 ARG B O 1
ATOM 5876 N N . ALA B 1 277 ? 6.422 8.875 -8.953 1 84.69 277 ALA B N 1
ATOM 5877 C CA . ALA B 1 277 ? 6.949 9.531 -10.148 1 84.69 277 ALA B CA 1
ATOM 5878 C C . ALA B 1 277 ? 7.352 8.508 -11.203 1 84.69 277 ALA B C 1
ATOM 5880 O O . ALA B 1 277 ? 7.793 7.402 -10.867 1 84.69 277 ALA B O 1
ATOM 5881 N N . GLY B 1 278 ? 7.258 8.938 -12.422 1 76.62 278 GLY B N 1
ATOM 5882 C CA . GLY B 1 278 ? 7.672 8.086 -13.523 1 76.62 278 GLY B CA 1
ATOM 5883 C C . GLY B 1 278 ? 6.535 7.727 -14.469 1 76.62 278 GLY B C 1
ATOM 5884 O O . GLY B 1 278 ? 5.41 8.203 -14.297 1 76.62 278 GLY B O 1
ATOM 5885 N N . GLN B 1 279 ? 6.879 7.094 -15.531 1 67.62 279 GLN B N 1
ATOM 5886 C CA . GLN B 1 279 ? 5.883 6.688 -16.516 1 67.62 279 GLN B CA 1
ATOM 5887 C C . GLN B 1 279 ? 5.758 5.168 -16.578 1 67.62 279 GLN B C 1
ATOM 5889 O O . GLN B 1 279 ? 6.648 4.445 -16.125 1 67.62 279 GLN B O 1
ATOM 5894 N N . ASN B 1 280 ? 4.508 4.922 -17.219 1 55.34 280 ASN B N 1
ATOM 5895 C CA . ASN B 1 280 ? 4.211 3.504 -17.391 1 55.34 280 ASN B CA 1
ATOM 5896 C C . ASN B 1 280 ? 5.277 2.803 -18.219 1 55.34 280 ASN B C 1
ATOM 5898 O O . ASN B 1 280 ? 5.852 3.398 -19.141 1 55.34 280 ASN B O 1
ATOM 5902 N N . ILE B 1 281 ? 5.949 1.698 -17.766 1 56.12 281 ILE B N 1
ATOM 5903 C CA . ILE B 1 281 ? 6.957 0.799 -18.312 1 56.12 281 ILE B CA 1
ATOM 5904 C C . ILE B 1 281 ? 8.344 1.201 -17.812 1 56.12 281 ILE B C 1
ATOM 5906 O O . ILE B 1 281 ? 9.352 0.67 -18.266 1 56.12 281 ILE B O 1
ATOM 5910 N N . ARG B 1 282 ? 8.234 2.383 -17.156 1 59.72 282 ARG B N 1
ATOM 5911 C CA . ARG B 1 282 ? 9.453 2.746 -16.438 1 59.72 282 ARG B CA 1
ATOM 5912 C C . ARG B 1 282 ? 9.281 2.574 -14.93 1 59.72 282 ARG B C 1
ATOM 5914 O O . ARG B 1 282 ? 8.156 2.482 -14.438 1 59.72 282 ARG B O 1
ATOM 5921 N N . PRO B 1 283 ? 10.461 2.51 -14.367 1 70.69 283 PRO B N 1
ATOM 5922 C CA . PRO B 1 283 ? 10.328 2.318 -12.922 1 70.69 283 PRO B CA 1
ATOM 5923 C C . PRO B 1 283 ? 9.625 3.482 -12.234 1 70.69 283 PRO B C 1
ATOM 5925 O O . PRO B 1 283 ? 9.906 4.645 -12.531 1 70.69 283 PRO B O 1
ATOM 5928 N N . ILE B 1 284 ? 8.57 3.191 -11.594 1 80.56 284 ILE B N 1
ATOM 5929 C CA . ILE B 1 284 ? 7.906 4.148 -10.711 1 80.56 284 ILE B CA 1
ATOM 5930 C C . ILE B 1 284 ? 8.758 4.371 -9.469 1 80.56 284 ILE B C 1
ATOM 5932 O O . ILE B 1 284 ? 9.227 3.416 -8.844 1 80.56 284 ILE B O 1
ATOM 5936 N N . MET B 1 285 ? 9.062 5.617 -9.234 1 86.94 285 MET B N 1
ATOM 5937 C CA . MET B 1 285 ? 9.844 6 -8.062 1 86.94 285 MET B CA 1
ATOM 5938 C C . MET B 1 285 ? 8.969 6.711 -7.035 1 86.94 285 MET B C 1
ATOM 5940 O O . MET B 1 285 ? 8.234 7.641 -7.379 1 86.94 285 MET B O 1
ATOM 5944 N N . ASP B 1 286 ? 9.078 6.25 -5.852 1 91.25 286 ASP B N 1
ATOM 5945 C CA . ASP B 1 286 ? 8.305 6.855 -4.773 1 91.25 286 ASP B CA 1
ATOM 5946 C C . ASP B 1 286 ? 9.102 7.949 -4.07 1 91.25 286 ASP B C 1
ATOM 5948 O O . ASP B 1 286 ? 10.273 7.75 -3.732 1 91.25 286 ASP B O 1
ATOM 5952 N N . ALA B 1 287 ? 8.531 9.078 -3.953 1 94.5 287 ALA B N 1
ATOM 5953 C CA . ALA B 1 287 ? 9.016 10.109 -3.033 1 94.5 287 ALA B CA 1
ATOM 5954 C C . ALA B 1 287 ? 8.133 10.188 -1.791 1 94.5 287 ALA B C 1
ATOM 5956 O O . ALA B 1 287 ? 6.945 10.516 -1.885 1 94.5 287 ALA B O 1
ATOM 5957 N N . LEU B 1 288 ? 8.688 9.773 -0.645 1 97.38 288 LEU B N 1
ATOM 5958 C CA . LEU B 1 288 ? 8 9.953 0.631 1 97.38 288 LEU B CA 1
ATOM 5959 C C . LEU B 1 288 ? 8.094 11.398 1.104 1 97.38 288 LEU B C 1
ATOM 5961 O O . LEU B 1 288 ? 9.195 11.906 1.341 1 97.38 288 LEU B O 1
ATOM 5965 N N . THR B 1 289 ? 6.938 12.047 1.205 1 96.94 289 THR B N 1
ATOM 5966 C CA . THR B 1 289 ? 6.934 13.477 1.516 1 96.94 289 THR B CA 1
ATOM 5967 C C . THR B 1 289 ? 5.945 13.781 2.641 1 96.94 289 THR B C 1
ATOM 5969 O O . THR B 1 289 ? 4.965 13.062 2.822 1 96.94 289 THR B O 1
ATOM 5972 N N . LYS B 1 290 ? 6.262 14.68 3.402 1 97.81 290 LYS B N 1
ATOM 5973 C CA . LYS B 1 290 ? 5.328 15.273 4.355 1 97.81 290 LYS B CA 1
ATOM 5974 C C . LYS B 1 290 ? 5.371 16.797 4.285 1 97.81 290 LYS B C 1
ATOM 5976 O O . LYS B 1 290 ? 6.418 17.406 4.508 1 97.81 290 LYS B O 1
ATOM 5981 N N . ALA B 1 291 ? 4.266 17.359 3.912 1 96.81 291 ALA B N 1
ATOM 5982 C CA . ALA B 1 291 ? 4.125 18.812 3.924 1 96.81 291 ALA B CA 1
ATOM 5983 C C . ALA B 1 291 ? 3.588 19.297 5.266 1 96.81 291 ALA B C 1
ATOM 5985 O O . ALA B 1 291 ? 2.887 18.562 5.965 1 96.81 291 ALA B O 1
ATOM 5986 N N . GLY B 1 292 ? 3.998 20.469 5.648 1 97.19 292 GLY B N 1
ATOM 5987 C CA . GLY B 1 292 ? 3.527 21.047 6.898 1 97.19 292 GLY B CA 1
ATOM 5988 C C . GLY B 1 292 ? 3.246 22.531 6.797 1 97.19 292 GLY B C 1
ATOM 5989 O O . GLY B 1 292 ? 3.889 23.25 6.02 1 97.19 292 GLY B O 1
ATOM 5990 N N . THR B 1 293 ? 2.25 22.969 7.551 1 96.5 293 THR B N 1
ATOM 5991 C CA . THR B 1 293 ? 1.955 24.391 7.707 1 96.5 293 THR B CA 1
ATOM 5992 C C . THR B 1 293 ? 1.603 24.703 9.156 1 96.5 293 THR B C 1
ATOM 5994 O O . THR B 1 293 ? 1.026 23.875 9.859 1 96.5 293 THR B O 1
ATOM 5997 N N . ILE B 1 294 ? 2.014 25.891 9.602 1 96.62 294 ILE B N 1
ATOM 5998 C CA . ILE B 1 294 ? 1.623 26.453 10.883 1 96.62 294 ILE B CA 1
ATOM 5999 C C . ILE B 1 294 ? 1.779 27.969 10.852 1 96.62 294 ILE B C 1
ATOM 6001 O O . ILE B 1 294 ? 2.883 28.484 10.648 1 96.62 294 ILE B O 1
ATOM 6005 N N . GLY B 1 295 ? 0.657 28.641 11.07 1 95.81 295 GLY B N 1
ATOM 6006 C CA . GLY B 1 295 ? 0.697 30.094 10.93 1 95.81 295 GLY B CA 1
ATOM 6007 C C . GLY B 1 295 ? 1.191 30.531 9.57 1 95.81 295 GLY B C 1
ATOM 6008 O O . GLY B 1 295 ? 0.646 30.141 8.539 1 95.81 295 GLY B O 1
ATOM 6009 N N . LYS B 1 296 ? 2.34 31.359 9.664 1 97.44 296 LYS B N 1
ATOM 6010 C CA . LYS B 1 296 ? 2.898 31.969 8.461 1 97.44 296 LYS B CA 1
ATOM 6011 C C . LYS B 1 296 ? 4.031 31.125 7.887 1 97.44 296 LYS B C 1
ATOM 6013 O O . LYS B 1 296 ? 4.801 31.594 7.047 1 97.44 296 LYS B O 1
ATOM 6018 N N . TYR B 1 297 ? 4.16 29.891 8.391 1 98.12 297 TYR B N 1
ATOM 6019 C CA . TYR B 1 297 ? 5.266 29.031 8 1 98.12 297 TYR B CA 1
ATOM 6020 C C . TYR B 1 297 ? 4.773 27.859 7.164 1 98.12 297 TYR B C 1
ATOM 6022 O O . TYR B 1 297 ? 3.645 27.391 7.34 1 98.12 297 TYR B O 1
ATOM 6030 N N . ALA B 1 298 ? 5.562 27.359 6.254 1 98.31 298 ALA B N 1
ATOM 6031 C CA . ALA B 1 298 ? 5.352 26.141 5.484 1 98.31 298 ALA B CA 1
ATOM 6032 C C . ALA B 1 298 ? 6.633 25.312 5.398 1 98.31 298 ALA B C 1
ATOM 6034 O O . ALA B 1 298 ? 7.738 25.859 5.465 1 98.31 298 ALA B O 1
ATOM 6035 N N . SER B 1 299 ? 6.488 24.047 5.348 1 98.56 299 SER B N 1
ATOM 6036 C CA . SER B 1 299 ? 7.633 23.156 5.324 1 98.56 299 SER B CA 1
ATOM 6037 C C . SER B 1 299 ? 7.355 21.922 4.457 1 98.56 299 SER B C 1
ATOM 6039 O O . SER B 1 299 ? 6.199 21.547 4.25 1 98.56 299 SER B O 1
ATOM 6041 N N . TYR B 1 300 ? 8.375 21.391 3.854 1 98.19 300 TYR B N 1
ATOM 6042 C CA . TYR B 1 300 ? 8.422 20.062 3.24 1 98.19 300 TYR B CA 1
ATOM 6043 C C . TYR B 1 300 ? 9.586 19.25 3.791 1 98.19 300 TYR B C 1
ATOM 6045 O O . TYR B 1 300 ? 10.672 19.781 4.008 1 98.19 300 TYR B O 1
ATOM 6053 N N . PHE B 1 301 ? 9.352 18.094 4.086 1 98.69 301 PHE B N 1
ATOM 6054 C CA . PHE B 1 301 ? 10.375 17.094 4.395 1 98.69 301 PHE B CA 1
ATOM 6055 C C . PHE B 1 301 ? 10.117 15.797 3.641 1 98.69 301 PHE B C 1
ATOM 6057 O O . PHE B 1 301 ? 8.977 15.336 3.564 1 98.69 301 PHE B O 1
ATOM 6064 N N . GLY B 1 302 ? 11.203 15.219 3.086 1 98.12 302 GLY B N 1
ATOM 6065 C CA . GLY B 1 302 ? 10.938 14.023 2.303 1 98.12 302 GLY B CA 1
ATOM 6066 C C . GLY B 1 302 ? 12.164 13.148 2.119 1 98.12 302 GLY B C 1
ATOM 6067 O O . GLY B 1 302 ? 13.289 13.578 2.373 1 98.12 302 GLY B O 1
ATOM 6068 N N . LEU B 1 303 ? 11.898 11.883 1.744 1 98.06 303 LEU B N 1
ATOM 6069 C CA . LEU B 1 303 ? 12.906 10.859 1.488 1 98.06 303 LEU B CA 1
ATOM 6070 C C . LEU B 1 303 ? 12.617 10.133 0.181 1 98.06 303 LEU B C 1
ATOM 6072 O O . LEU B 1 303 ? 11.461 9.891 -0.156 1 98.06 303 LEU B O 1
ATOM 6076 N N . THR B 1 304 ? 13.641 9.812 -0.542 1 95.56 304 THR B N 1
ATOM 6077 C CA . THR B 1 304 ? 13.617 8.844 -1.632 1 95.56 304 THR B CA 1
ATOM 6078 C C . THR B 1 304 ? 14.531 7.66 -1.329 1 95.56 304 THR B C 1
ATOM 6080 O O . THR B 1 304 ? 15.75 7.762 -1.479 1 95.56 304 THR B O 1
ATOM 6083 N N . THR B 1 305 ? 13.906 6.559 -1.006 1 93.88 305 THR B N 1
ATOM 6084 C CA . THR B 1 305 ? 14.719 5.406 -0.626 1 93.88 305 THR B CA 1
ATOM 6085 C C . THR B 1 305 ? 15.438 4.828 -1.84 1 93.88 305 THR B C 1
ATOM 6087 O O . THR B 1 305 ? 16.547 4.301 -1.716 1 93.88 305 THR B O 1
ATOM 6090 N N . ASP B 1 306 ? 14.898 4.988 -3.031 1 89.81 306 ASP B N 1
ATOM 6091 C CA . ASP B 1 306 ? 15.508 4.473 -4.254 1 89.81 306 ASP B CA 1
ATOM 6092 C C . ASP B 1 306 ? 16.844 5.148 -4.523 1 89.81 306 ASP B C 1
ATOM 6094 O O . ASP B 1 306 ? 17.781 4.516 -5.035 1 89.81 306 ASP B O 1
ATOM 6098 N N . PHE B 1 307 ? 16.922 6.367 -4.16 1 92.44 307 PHE B N 1
ATOM 6099 C CA . PHE B 1 307 ? 18.141 7.117 -4.434 1 92.44 307 PHE B CA 1
ATOM 6100 C C . PHE B 1 307 ? 18.938 7.352 -3.156 1 92.44 307 PHE B C 1
ATOM 6102 O O . PHE B 1 307 ? 19.969 8.023 -3.174 1 92.44 307 PHE B O 1
ATOM 6109 N N . ASN B 1 308 ? 18.422 6.867 -2.066 1 94.5 308 ASN B N 1
ATOM 6110 C CA . ASN B 1 308 ? 19.062 7.043 -0.772 1 94.5 308 ASN B CA 1
ATOM 6111 C C . ASN B 1 308 ? 19.375 8.516 -0.493 1 94.5 308 ASN B C 1
ATOM 6113 O O . ASN B 1 308 ? 20.516 8.867 -0.18 1 94.5 308 ASN B O 1
ATOM 6117 N N . ALA B 1 309 ? 18.344 9.32 -0.706 1 96.81 309 ALA B N 1
ATOM 6118 C CA . ALA B 1 309 ? 18.469 10.766 -0.552 1 96.81 309 ALA B CA 1
ATOM 6119 C C . ALA B 1 309 ? 17.188 11.367 0.027 1 96.81 309 ALA B C 1
ATOM 6121 O O . ALA B 1 309 ? 16.172 10.672 0.147 1 96.81 309 ALA B O 1
ATOM 6122 N N . GLY B 1 310 ? 17.297 12.562 0.479 1 97.88 310 GLY B N 1
ATOM 6123 C CA . GLY B 1 310 ? 16.141 13.289 0.976 1 97.88 310 GLY B CA 1
ATOM 6124 C C . GLY B 1 310 ? 16.234 14.789 0.768 1 97.88 310 GLY B C 1
ATOM 6125 O O . GLY B 1 310 ? 17.203 15.273 0.179 1 97.88 310 GLY B O 1
ATOM 6126 N N . PHE B 1 311 ? 15.188 15.531 1.15 1 98.44 311 PHE B N 1
ATOM 6127 C CA . PHE B 1 311 ? 15.141 16.984 0.988 1 98.44 311 PHE B CA 1
ATOM 6128 C C . PHE B 1 311 ? 14.305 17.625 2.09 1 98.44 311 PHE B C 1
ATOM 6130 O O . PHE B 1 311 ? 13.555 16.938 2.785 1 98.44 311 PHE B O 1
ATOM 6137 N N . ALA B 1 312 ? 14.484 18.875 2.275 1 98.81 312 ALA B N 1
ATOM 6138 C CA . ALA B 1 312 ? 13.633 19.703 3.123 1 98.81 312 ALA B CA 1
ATOM 6139 C C . ALA B 1 312 ? 13.5 21.109 2.557 1 98.81 312 ALA B C 1
ATOM 6141 O O . ALA B 1 312 ? 14.406 21.609 1.886 1 98.81 312 ALA B O 1
ATOM 6142 N N . ILE B 1 313 ? 12.375 21.656 2.688 1 98.75 313 ILE B N 1
ATOM 6143 C CA . ILE B 1 313 ? 12.078 23.062 2.385 1 98.75 313 ILE B CA 1
ATOM 6144 C C . ILE B 1 313 ? 11.438 23.734 3.598 1 98.75 313 ILE B C 1
ATOM 6146 O O . ILE B 1 313 ? 10.461 23.219 4.152 1 98.75 313 ILE B O 1
ATOM 6150 N N . LEU B 1 314 ? 11.992 24.766 4.078 1 98.81 314 LEU B N 1
ATOM 6151 C CA . LEU B 1 314 ? 11.414 25.609 5.125 1 98.81 314 LEU B CA 1
ATOM 6152 C C . LEU B 1 314 ? 11.164 27.016 4.617 1 98.81 314 LEU B C 1
ATOM 6154 O O . LEU B 1 314 ? 11.984 27.578 3.875 1 98.81 314 LEU B O 1
ATOM 6158 N N . ALA B 1 315 ? 10.016 27.578 4.98 1 98.75 315 ALA B N 1
ATOM 6159 C CA . ALA B 1 315 ? 9.719 28.906 4.453 1 98.75 315 ALA B CA 1
ATOM 6160 C C . ALA B 1 315 ? 8.852 29.703 5.426 1 98.75 315 ALA B C 1
ATOM 6162 O O . ALA B 1 315 ? 8.219 29.125 6.312 1 98.75 315 ALA B O 1
ATOM 6163 N N . HIS B 1 316 ? 8.883 30.969 5.305 1 98.69 316 HIS B N 1
ATOM 6164 C CA . HIS B 1 316 ? 8.086 31.922 6.055 1 98.69 316 HIS B CA 1
ATOM 6165 C C . HIS B 1 316 ? 7.617 33.062 5.16 1 98.69 316 HIS B C 1
ATOM 6167 O O . HIS B 1 316 ? 8.367 33.531 4.297 1 98.69 316 HIS B O 1
ATOM 6173 N N . ASP B 1 317 ? 6.41 33.438 5.277 1 98.19 317 ASP B N 1
ATOM 6174 C CA . ASP B 1 317 ? 5.863 34.625 4.609 1 98.19 317 ASP B CA 1
ATOM 6175 C C . ASP B 1 317 ? 4.801 35.312 5.469 1 98.19 317 ASP B C 1
ATOM 6177 O O . ASP B 1 317 ? 3.676 34.812 5.582 1 98.19 317 ASP B O 1
ATOM 6181 N N . SER B 1 318 ? 5.059 36.469 5.938 1 94.56 318 SER B N 1
ATOM 6182 C CA . SER B 1 318 ? 4.172 37.156 6.871 1 94.56 318 SER B CA 1
ATOM 6183 C C . SER B 1 318 ? 2.955 37.75 6.152 1 94.56 318 SER B C 1
ATOM 6185 O O . SER B 1 318 ? 1.965 38.094 6.793 1 94.56 318 SER B O 1
ATOM 6187 N N . SER B 1 319 ? 2.943 37.812 4.879 1 94.75 319 SER B N 1
ATOM 6188 C CA . SER B 1 319 ? 1.899 38.5 4.129 1 94.75 319 SER B CA 1
ATOM 6189 C C . SER B 1 319 ? 0.744 37.562 3.797 1 94.75 319 SER B C 1
ATOM 6191 O O . SER B 1 319 ? -0.336 38 3.408 1 94.75 319 SER B O 1
ATOM 6193 N N . VAL B 1 320 ? 0.944 36.312 3.947 1 93.62 320 VAL B N 1
ATOM 6194 C CA . VAL B 1 320 ? -0.09 35.375 3.553 1 93.62 320 VAL B CA 1
ATOM 6195 C C . VAL B 1 320 ? -0.981 35.031 4.75 1 93.62 320 VAL B C 1
ATOM 6197 O O . VAL B 1 320 ? -0.604 35.281 5.898 1 93.62 320 VAL B O 1
ATOM 6200 N N . ASP B 1 321 ? -2.215 34.562 4.441 1 90.94 321 ASP B N 1
ATOM 6201 C CA . ASP B 1 321 ? -3.08 34.062 5.508 1 90.94 321 ASP B CA 1
ATOM 6202 C C . ASP B 1 321 ? -2.484 32.844 6.176 1 90.94 321 ASP B C 1
ATOM 6204 O O . ASP B 1 321 ? -1.645 32.156 5.586 1 90.94 321 ASP B O 1
ATOM 6208 N N . ASP B 1 322 ? -2.873 32.656 7.434 1 91.5 322 ASP B N 1
ATOM 6209 C CA . ASP B 1 322 ? -2.357 31.516 8.195 1 91.5 322 ASP B CA 1
ATOM 6210 C C . ASP B 1 322 ? -2.566 30.203 7.438 1 91.5 322 ASP B C 1
ATOM 6212 O O . ASP B 1 322 ? -3.664 29.938 6.949 1 91.5 322 ASP B O 1
ATOM 6216 N N . ARG B 1 323 ? -1.464 29.453 7.336 1 92.06 323 ARG B N 1
ATOM 6217 C CA . ARG B 1 323 ? -1.409 28.094 6.789 1 92.06 323 ARG B CA 1
ATOM 6218 C C . ARG B 1 323 ? -1.663 28.109 5.285 1 92.06 323 ARG B C 1
ATOM 6220 O O . ARG B 1 323 ? -2.059 27.078 4.715 1 92.06 323 ARG B O 1
ATOM 6227 N N . LYS B 1 324 ? -1.427 29.25 4.625 1 90.44 324 LYS B N 1
ATOM 6228 C CA . LYS B 1 324 ? -1.73 29.344 3.199 1 90.44 324 LYS B CA 1
ATOM 6229 C C . LYS B 1 324 ? -0.464 29.594 2.383 1 90.44 324 LYS B C 1
ATOM 6231 O O . LYS B 1 324 ? -0.531 29.797 1.169 1 90.44 324 LYS B O 1
ATOM 6236 N N . LEU B 1 325 ? 0.665 29.562 3.047 1 93.69 325 LEU B N 1
ATOM 6237 C CA . LEU B 1 325 ? 1.908 29.719 2.297 1 93.69 325 LEU B CA 1
ATOM 6238 C C . LEU B 1 325 ? 2.111 28.547 1.347 1 93.69 325 LEU B C 1
ATOM 6240 O O . LEU B 1 325 ? 2.209 27.391 1.786 1 93.69 325 LEU B O 1
ATOM 6244 N N . ASP B 1 326 ? 2.156 28.844 0.087 1 89.12 326 ASP B N 1
ATOM 6245 C CA . ASP B 1 326 ? 2.27 27.828 -0.964 1 89.12 326 ASP B CA 1
ATOM 6246 C C . ASP B 1 326 ? 3.719 27.656 -1.41 1 89.12 326 ASP B C 1
ATOM 6248 O O . ASP B 1 326 ? 4.352 28.625 -1.859 1 89.12 326 ASP B O 1
ATOM 6252 N N . LEU B 1 327 ? 4.195 26.438 -1.355 1 92.06 327 LEU B N 1
ATOM 6253 C CA . LEU B 1 327 ? 5.582 26.156 -1.713 1 92.06 327 LEU B CA 1
ATOM 6254 C C . LEU B 1 327 ? 5.652 25.234 -2.92 1 92.06 327 LEU B C 1
ATOM 6256 O O . LEU B 1 327 ? 6.645 24.516 -3.102 1 92.06 327 LEU B O 1
ATOM 6260 N N . ASN B 1 328 ? 4.633 25.219 -3.734 1 87.88 328 ASN B N 1
ATOM 6261 C CA . ASN B 1 328 ? 4.555 24.297 -4.855 1 87.88 328 ASN B CA 1
ATOM 6262 C C . ASN B 1 328 ? 5.703 24.5 -5.836 1 87.88 328 ASN B C 1
ATOM 6264 O O . ASN B 1 328 ? 6.297 23.531 -6.32 1 87.88 328 ASN B O 1
ATOM 6268 N N . VAL B 1 329 ? 6.047 25.75 -6.117 1 91.19 329 VAL B N 1
ATOM 6269 C CA . VAL B 1 329 ? 7.113 26.062 -7.059 1 91.19 329 VAL B CA 1
ATOM 6270 C C . VAL B 1 329 ? 8.445 25.516 -6.535 1 91.19 329 VAL B C 1
ATOM 6272 O O . VAL B 1 329 ? 9.211 24.906 -7.281 1 91.19 329 VAL B O 1
ATOM 6275 N N . HIS B 1 330 ? 8.688 25.734 -5.25 1 93.75 330 HIS B N 1
ATOM 6276 C CA . HIS B 1 330 ? 9.93 25.281 -4.633 1 93.75 330 HIS B CA 1
ATOM 6277 C C . HIS B 1 330 ? 10.008 23.75 -4.648 1 93.75 330 HIS B C 1
ATOM 6279 O O . HIS B 1 330 ? 11.062 23.188 -4.969 1 93.75 330 HIS B O 1
ATOM 6285 N N . ALA B 1 331 ? 8.867 23.156 -4.344 1 92.25 331 ALA B N 1
ATOM 6286 C CA . ALA B 1 331 ? 8.805 21.703 -4.324 1 92.25 331 ALA B CA 1
ATOM 6287 C C . ALA B 1 331 ? 9 21.125 -5.723 1 92.25 331 ALA B C 1
ATOM 6289 O O . ALA B 1 331 ? 9.617 20.062 -5.883 1 92.25 331 ALA B O 1
ATOM 6290 N N . ASP B 1 332 ? 8.484 21.781 -6.703 1 89.69 332 ASP B N 1
ATOM 6291 C CA . ASP B 1 332 ? 8.633 21.328 -8.086 1 89.69 332 ASP B CA 1
ATOM 6292 C C . ASP B 1 332 ? 10.094 21.391 -8.531 1 89.69 332 ASP B C 1
ATOM 6294 O O . ASP B 1 332 ? 10.57 20.516 -9.242 1 89.69 332 ASP B O 1
ATOM 6298 N N . ILE B 1 333 ? 10.75 22.375 -8.156 1 91.31 333 ILE B N 1
ATOM 6299 C CA . ILE B 1 333 ? 12.172 22.516 -8.477 1 91.31 333 ILE B CA 1
ATOM 6300 C C . ILE B 1 333 ? 12.961 21.391 -7.809 1 91.31 333 ILE B C 1
ATOM 6302 O O . ILE B 1 333 ? 13.805 20.766 -8.445 1 91.31 333 ILE B O 1
ATOM 6306 N N . VAL B 1 334 ? 12.617 21.172 -6.555 1 92.19 334 VAL B N 1
ATOM 6307 C CA . VAL B 1 334 ? 13.281 20.094 -5.832 1 92.19 334 VAL B CA 1
ATOM 6308 C C . VAL B 1 334 ? 12.992 18.75 -6.52 1 92.19 334 VAL B C 1
ATOM 6310 O O . VAL B 1 334 ? 13.891 17.922 -6.66 1 92.19 334 VAL B O 1
ATOM 6313 N N . SER B 1 335 ? 11.789 18.562 -6.926 1 89 335 SER B N 1
ATOM 6314 C CA . SER B 1 335 ? 11.398 17.344 -7.633 1 89 335 SER B CA 1
ATOM 6315 C C . SER B 1 335 ? 12.219 17.156 -8.906 1 89 335 SER B C 1
ATOM 6317 O O . SER B 1 335 ? 12.609 16.031 -9.242 1 89 335 SER B O 1
ATOM 6319 N N . GLU B 1 336 ? 12.406 18.188 -9.594 1 87.44 336 GLU B N 1
ATOM 6320 C CA . GLU B 1 336 ? 13.227 18.125 -10.805 1 87.44 336 GLU B CA 1
ATOM 6321 C C . GLU B 1 336 ? 14.664 17.719 -10.484 1 87.44 336 GLU B C 1
ATOM 6323 O O . GLU B 1 336 ? 15.258 16.922 -11.203 1 87.44 336 GLU B O 1
ATOM 6328 N N . VAL B 1 337 ? 15.133 18.281 -9.438 1 88 337 VAL B N 1
ATOM 6329 C CA . VAL B 1 337 ? 16.5 17.953 -9.023 1 88 337 VAL B CA 1
ATOM 6330 C C . VAL B 1 337 ? 16.609 16.469 -8.688 1 88 337 VAL B C 1
ATOM 6332 O O . VAL B 1 337 ? 17.547 15.797 -9.109 1 88 337 VAL B O 1
ATOM 6335 N N . ILE B 1 338 ? 15.688 15.961 -8.008 1 87.25 338 ILE B N 1
ATOM 6336 C CA . ILE B 1 338 ? 15.664 14.555 -7.625 1 87.25 338 ILE B CA 1
ATOM 6337 C C . ILE B 1 338 ? 15.555 13.688 -8.875 1 87.25 338 ILE B C 1
ATOM 6339 O O . ILE B 1 338 ? 16.141 12.602 -8.938 1 87.25 338 ILE B O 1
ATOM 6343 N N . GLY B 1 339 ? 14.859 14.195 -9.828 1 84.19 339 GLY B N 1
ATOM 6344 C CA . GLY B 1 339 ? 14.727 13.477 -11.086 1 84.19 339 GLY B CA 1
ATOM 6345 C C . GLY B 1 339 ? 16.062 13.211 -11.758 1 84.19 339 GLY B C 1
ATOM 6346 O O . GLY B 1 339 ? 16.234 12.188 -12.422 1 84.19 339 GLY B O 1
ATOM 6347 N N . TYR B 1 340 ? 17.016 14.047 -11.5 1 87.81 340 TYR B N 1
ATOM 6348 C CA . TYR B 1 340 ? 18.328 13.898 -12.109 1 87.81 340 TYR B CA 1
ATOM 6349 C C . TYR B 1 340 ? 19.078 12.734 -11.484 1 87.81 340 TYR B C 1
ATOM 6351 O O . TYR B 1 340 ? 20.016 12.188 -12.094 1 87.81 340 TYR B O 1
ATOM 6359 N N . PHE B 1 341 ? 18.672 12.336 -10.273 1 89.5 341 PHE B N 1
ATOM 6360 C CA . PHE B 1 341 ? 19.344 11.234 -9.617 1 89.5 341 PHE B CA 1
ATOM 6361 C C . PHE B 1 341 ? 19.188 9.938 -10.406 1 89.5 341 PHE B C 1
ATOM 6363 O O . PHE B 1 341 ? 20.031 9.055 -10.352 1 89.5 341 PHE B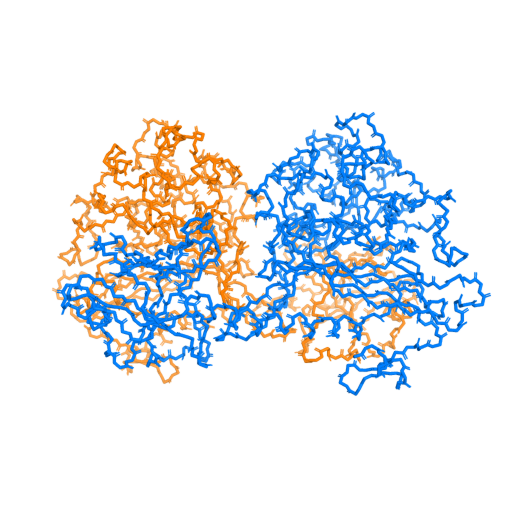 O 1
ATOM 6370 N N . SER B 1 342 ? 18.094 9.82 -11.125 1 86 342 SER B N 1
ATOM 6371 C CA . SER B 1 342 ? 17.891 8.633 -11.945 1 86 342 SER B CA 1
ATOM 6372 C C . SER B 1 342 ? 18.969 8.523 -13.023 1 86 342 SER B C 1
ATOM 6374 O O . SER B 1 342 ? 19.469 7.43 -13.305 1 86 342 SER B O 1
ATOM 6376 N N . GLN B 1 343 ? 19.297 9.664 -13.602 1 87.5 343 GLN B N 1
ATOM 6377 C CA . GLN B 1 343 ? 20.328 9.68 -14.633 1 87.5 343 GLN B CA 1
ATOM 6378 C C . GLN B 1 343 ? 21.703 9.359 -14.039 1 87.5 343 GLN B C 1
ATOM 6380 O O . GLN B 1 343 ? 22.5 8.641 -14.656 1 87.5 343 GLN B O 1
ATOM 6385 N N . ILE B 1 344 ? 21.906 9.875 -12.938 1 90.25 344 ILE B N 1
ATOM 6386 C CA . ILE B 1 344 ? 23.156 9.617 -12.25 1 90.25 344 ILE B CA 1
ATOM 6387 C C . ILE B 1 344 ? 23.266 8.133 -11.906 1 90.25 344 ILE B C 1
ATOM 6389 O O . ILE B 1 344 ? 24.328 7.52 -12.07 1 90.25 344 ILE B O 1
ATOM 6393 N N . ALA B 1 345 ? 22.203 7.582 -11.43 1 88.94 345 ALA B N 1
ATOM 6394 C CA . ALA B 1 345 ? 22.172 6.168 -11.07 1 88.94 345 ALA B CA 1
ATOM 6395 C C . ALA B 1 345 ? 22.484 5.285 -12.273 1 88.94 345 ALA B C 1
ATOM 6397 O O . ALA B 1 345 ? 23.203 4.285 -12.148 1 88.94 345 ALA B O 1
ATOM 6398 N N . VAL B 1 346 ? 21.969 5.613 -13.398 1 89.12 346 VAL B N 1
ATOM 6399 C CA . VAL B 1 346 ? 22.219 4.855 -14.617 1 89.12 346 VAL B CA 1
ATOM 6400 C C . VAL B 1 346 ? 23.703 4.93 -14.977 1 89.12 346 VAL B C 1
ATOM 6402 O O . VAL B 1 346 ? 24.328 3.914 -15.297 1 89.12 346 VAL B O 1
ATOM 6405 N N . ALA B 1 347 ? 24.219 6.145 -14.906 1 92.75 347 ALA B N 1
ATOM 6406 C CA . ALA B 1 347 ? 25.625 6.344 -15.227 1 92.75 347 ALA B CA 1
ATOM 6407 C C . ALA B 1 347 ? 26.531 5.566 -14.273 1 92.75 347 ALA B C 1
ATOM 6409 O O . ALA B 1 347 ? 27.531 4.984 -14.688 1 92.75 347 ALA B O 1
ATOM 6410 N N . GLN B 1 348 ? 26.188 5.562 -13.047 1 92 348 GLN B N 1
ATOM 6411 C CA . GLN B 1 348 ? 26.953 4.844 -12.047 1 92 348 GLN B CA 1
ATOM 6412 C C . GLN B 1 348 ? 26.875 3.334 -12.266 1 92 348 GLN B C 1
ATOM 6414 O O . GLN B 1 348 ? 27.859 2.621 -12.086 1 92 348 GLN B O 1
ATOM 6419 N N . THR B 1 349 ? 25.734 2.857 -12.57 1 93.44 349 THR B N 1
ATOM 6420 C CA . THR B 1 349 ? 25.547 1.438 -12.852 1 93.44 349 THR B CA 1
ATOM 6421 C C . THR B 1 349 ? 26.422 1.005 -14.023 1 93.44 349 THR B C 1
ATOM 6423 O O . THR B 1 349 ? 27.078 -0.039 -13.961 1 93.44 349 THR B O 1
ATOM 6426 N N . GLU B 1 350 ? 26.406 1.814 -15.023 1 95.19 350 GLU B N 1
ATOM 6427 C CA . GLU B 1 350 ? 27.219 1.512 -16.188 1 95.19 350 GLU B CA 1
ATOM 6428 C C . GLU B 1 350 ? 28.703 1.487 -15.828 1 95.19 350 GLU B C 1
ATOM 6430 O O . GLU B 1 350 ? 29.406 0.537 -16.172 1 95.19 350 GLU B O 1
ATOM 6435 N N . ALA B 1 351 ? 29.141 2.482 -15.156 1 95.25 351 ALA B N 1
ATOM 6436 C CA . ALA B 1 351 ? 30.547 2.617 -14.812 1 95.25 351 ALA B CA 1
ATOM 6437 C C . ALA B 1 351 ? 31 1.475 -13.906 1 95.25 351 ALA B C 1
ATOM 6439 O O . ALA B 1 351 ? 32.156 1.015 -14 1 95.25 351 ALA B O 1
ATOM 6440 N N . ARG B 1 352 ? 30.141 0.951 -13.109 1 95.19 352 ARG B N 1
ATOM 6441 C CA . ARG B 1 352 ? 30.531 0.007 -12.07 1 95.19 352 ARG B CA 1
ATOM 6442 C C . ARG B 1 352 ? 30.359 -1.433 -12.547 1 95.19 352 ARG B C 1
ATOM 6444 O O . ARG B 1 352 ? 31.188 -2.295 -12.234 1 95.19 352 ARG B O 1
ATOM 6451 N N . TYR B 1 353 ? 29.25 -1.688 -13.266 1 97.62 353 TYR B N 1
ATOM 6452 C CA . TYR B 1 353 ? 28.859 -3.088 -13.414 1 97.62 353 TYR B CA 1
ATOM 6453 C C . TYR B 1 353 ? 28.953 -3.518 -14.875 1 97.62 353 TYR B C 1
ATOM 6455 O O . TYR B 1 353 ? 29.109 -4.703 -15.172 1 97.62 353 TYR B O 1
ATOM 6463 N N . ALA B 1 354 ? 28.797 -2.564 -15.805 1 97.75 354 ALA B N 1
ATOM 6464 C CA . ALA B 1 354 ? 28.859 -2.924 -17.219 1 97.75 354 ALA B CA 1
ATOM 6465 C C . ALA B 1 354 ? 30.281 -3.332 -17.609 1 97.75 354 ALA B C 1
ATOM 6467 O O . ALA B 1 354 ? 31.266 -2.809 -17.078 1 97.75 354 ALA B O 1
ATOM 6468 N N . GLY B 1 355 ? 30.375 -4.348 -18.562 1 97.56 355 GLY B N 1
ATOM 6469 C CA . GLY B 1 355 ? 31.703 -4.738 -19.016 1 97.56 355 GLY B CA 1
ATOM 6470 C C . GLY B 1 355 ? 31.734 -6.137 -19.609 1 97.56 355 GLY B C 1
ATOM 6471 O O . GLY B 1 355 ? 30.703 -6.73 -19.891 1 97.56 355 GLY B O 1
ATOM 6472 N N . GLN B 1 356 ? 32.969 -6.496 -19.875 1 98 356 GLN B N 1
ATOM 6473 C CA . GLN B 1 356 ? 33.25 -7.82 -20.438 1 98 356 GLN B CA 1
ATOM 6474 C C . GLN B 1 356 ? 33.875 -8.734 -19.391 1 98 356 GLN B C 1
ATOM 6476 O O . GLN B 1 356 ? 34.75 -8.305 -18.625 1 98 356 GLN B O 1
ATOM 6481 N N . PHE B 1 357 ? 33.406 -9.93 -19.312 1 98.38 357 PHE B N 1
ATOM 6482 C CA . PHE B 1 357 ? 33.844 -10.922 -18.344 1 98.38 357 PHE B CA 1
ATOM 6483 C C . PHE B 1 357 ? 34.188 -12.234 -19.047 1 98.38 357 PHE B C 1
ATOM 6485 O O . PHE B 1 357 ? 33.5 -12.633 -20 1 98.38 357 PHE B O 1
ATOM 6492 N N . ARG B 1 358 ? 35.25 -12.859 -18.562 1 97.88 358 ARG B N 1
ATOM 6493 C CA . ARG B 1 358 ? 35.688 -14.125 -19.156 1 97.88 358 ARG B CA 1
ATOM 6494 C C . ARG B 1 358 ? 35.969 -15.164 -18.062 1 97.88 358 ARG B C 1
ATOM 6496 O O . ARG B 1 358 ? 36.531 -14.844 -17.031 1 97.88 358 ARG B O 1
ATOM 6503 N N . GLY B 1 359 ? 35.375 -16.25 -18.25 1 95.44 359 GLY B N 1
ATOM 6504 C CA . GLY B 1 359 ? 35.688 -17.406 -17.406 1 95.44 359 GLY B CA 1
ATOM 6505 C C . GLY B 1 359 ? 36.656 -18.375 -18.062 1 95.44 359 GLY B C 1
ATOM 6506 O O . GLY B 1 359 ? 37.656 -17.969 -18.641 1 95.44 359 GLY B O 1
ATOM 6507 N N . ASP B 1 360 ? 36.375 -19.656 -17.812 1 88 360 ASP B N 1
ATOM 6508 C CA . ASP B 1 360 ? 37.156 -20.672 -18.5 1 88 360 ASP B CA 1
ATOM 6509 C C . ASP B 1 360 ? 37.062 -20.531 -20.016 1 88 360 ASP B C 1
ATOM 6511 O O . ASP B 1 360 ? 36.375 -19.641 -20.516 1 88 360 ASP B O 1
ATOM 6515 N N . GLU B 1 361 ? 37.719 -21.328 -20.719 1 84.94 361 GLU B N 1
ATOM 6516 C CA . GLU B 1 361 ? 37.938 -21.172 -22.156 1 84.94 361 GLU B CA 1
ATOM 6517 C C . GLU B 1 361 ? 36.594 -21.094 -22.891 1 84.94 361 GLU B C 1
ATOM 6519 O O . GLU B 1 361 ? 36.5 -20.438 -23.938 1 84.94 361 GLU B O 1
ATOM 6524 N N . LYS B 1 362 ? 35.5 -21.438 -22.375 1 92.56 362 LYS B N 1
ATOM 6525 C CA . LYS B 1 362 ? 34.25 -21.469 -23.125 1 92.56 362 LYS B CA 1
ATOM 6526 C C . LYS B 1 362 ? 33.188 -20.656 -22.422 1 92.56 362 LYS B C 1
ATOM 6528 O O . LYS B 1 362 ? 31.984 -20.891 -22.625 1 92.56 362 LYS B O 1
ATOM 6533 N N . SER B 1 363 ? 33.594 -19.766 -21.531 1 96.25 363 SER B N 1
ATOM 6534 C CA . SER B 1 363 ? 32.594 -18.984 -20.812 1 96.25 363 SER B CA 1
ATOM 6535 C C . SER B 1 363 ? 32.906 -17.484 -20.875 1 96.25 363 SER B C 1
ATOM 6537 O O . SER B 1 363 ? 34.062 -17.094 -20.75 1 96.25 363 SER B O 1
ATOM 6539 N N . MET B 1 364 ? 31.891 -16.672 -21.188 1 97.19 364 MET B N 1
ATOM 6540 C CA . MET B 1 364 ? 32.031 -15.219 -21.234 1 97.19 364 MET B CA 1
ATOM 6541 C C . MET B 1 364 ? 30.703 -14.516 -21.016 1 97.19 364 MET B C 1
ATOM 6543 O O . MET B 1 364 ? 29.656 -15.117 -21.188 1 97.19 364 MET B O 1
ATOM 6547 N N . ALA B 1 365 ? 30.797 -13.336 -20.594 1 97.69 365 ALA B N 1
ATOM 6548 C CA . ALA B 1 365 ? 29.625 -12.484 -20.422 1 97.69 365 ALA B CA 1
ATOM 6549 C C . ALA B 1 365 ? 29.922 -11.047 -20.859 1 97.69 365 ALA B C 1
ATOM 6551 O O . ALA B 1 365 ? 31.031 -10.547 -20.625 1 97.69 365 ALA B O 1
ATOM 6552 N N . PHE B 1 366 ? 29.031 -10.453 -21.531 1 98 366 PHE B N 1
ATOM 6553 C CA . PHE B 1 366 ? 29.062 -9.047 -21.891 1 98 366 PHE B CA 1
ATOM 6554 C C . PHE B 1 366 ? 27.781 -8.344 -21.469 1 98 366 PHE B C 1
ATOM 6556 O O . PHE B 1 366 ? 26.703 -8.656 -21.969 1 98 366 PHE B O 1
ATOM 6563 N N . LEU B 1 367 ? 27.906 -7.469 -20.484 1 97.81 367 LEU B N 1
ATOM 6564 C CA . LEU B 1 367 ? 26.781 -6.719 -19.938 1 97.81 367 LEU B CA 1
ATOM 6565 C C . LEU B 1 367 ? 26.938 -5.227 -20.203 1 97.81 367 LEU B C 1
ATOM 6567 O O . LEU B 1 367 ? 28.031 -4.684 -20.078 1 97.81 367 LEU B O 1
ATOM 6571 N N . ASN B 1 368 ? 25.859 -4.574 -20.594 1 96 368 ASN B N 1
ATOM 6572 C CA . ASN B 1 368 ? 25.906 -3.137 -20.844 1 96 368 ASN B CA 1
ATOM 6573 C C . ASN B 1 368 ? 24.562 -2.475 -20.562 1 96 368 ASN B C 1
ATOM 6575 O O . ASN B 1 368 ? 23.547 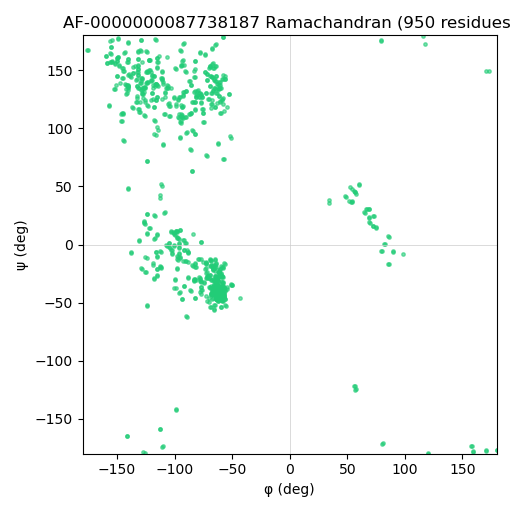-3.158 -20.391 1 96 368 ASN B O 1
ATOM 6579 N N . THR B 1 369 ? 24.531 -1.132 -20.359 1 93.88 369 THR B N 1
ATOM 6580 C CA . THR B 1 369 ? 23.297 -0.364 -20.297 1 93.88 369 THR B CA 1
ATOM 6581 C C . THR B 1 369 ? 22.812 -0.002 -21.703 1 93.88 369 THR B C 1
ATOM 6583 O O . THR B 1 369 ? 23.594 0.037 -22.641 1 93.88 369 THR B O 1
ATOM 6586 N N . THR B 1 370 ? 21.562 0.103 -21.828 1 90.5 370 THR B N 1
ATOM 6587 C CA . THR B 1 370 ? 20.969 0.507 -23.109 1 90.5 370 THR B CA 1
ATOM 6588 C C . THR B 1 370 ? 19.984 1.653 -22.906 1 90.5 370 THR B C 1
ATOM 6590 O O . THR B 1 370 ? 19.594 1.952 -21.781 1 90.5 370 THR B O 1
ATOM 6593 N N . ARG B 1 371 ? 19.562 2.314 -23.953 1 84.56 371 ARG B N 1
ATOM 6594 C CA . ARG B 1 371 ? 18.688 3.477 -23.891 1 84.56 371 ARG B CA 1
ATOM 6595 C C . ARG B 1 371 ? 17.219 3.051 -23.75 1 84.56 371 ARG B C 1
ATOM 6597 O O . ARG B 1 371 ? 16.375 3.842 -23.312 1 84.56 371 ARG B O 1
ATOM 6604 N N . ASP B 1 372 ? 16.953 1.872 -24.016 1 81.75 372 ASP B N 1
ATOM 6605 C CA . ASP B 1 372 ? 15.555 1.455 -24.094 1 81.75 372 ASP B CA 1
ATOM 6606 C C . ASP B 1 372 ? 15.102 0.801 -22.781 1 81.75 372 ASP B C 1
ATOM 6608 O O . ASP B 1 372 ? 14 0.255 -22.703 1 81.75 372 ASP B O 1
ATOM 6612 N N . GLY B 1 373 ? 15.867 0.803 -21.844 1 81.56 373 GLY B N 1
ATOM 6613 C CA . GLY B 1 373 ? 15.453 0.198 -20.594 1 81.56 373 GLY B CA 1
ATOM 6614 C C . GLY B 1 373 ? 16.469 0.378 -19.469 1 81.56 373 GLY B C 1
ATOM 6615 O O . GLY B 1 373 ? 17.625 0.733 -19.734 1 81.56 373 GLY B O 1
ATOM 6616 N N . HIS B 1 374 ? 16.016 0.08 -18.328 1 85.62 374 HIS B N 1
ATOM 6617 C CA . HIS B 1 374 ? 16.891 0.149 -17.156 1 85.62 374 HIS B CA 1
ATOM 6618 C C . HIS B 1 374 ? 17.562 -1.193 -16.891 1 85.62 374 HIS B C 1
ATOM 6620 O O . HIS B 1 374 ? 17.297 -2.174 -17.594 1 85.62 374 HIS B O 1
ATOM 6626 N N . GLY B 1 375 ? 18.484 -1.191 -15.93 1 90.5 375 GLY B N 1
ATOM 6627 C CA . GLY B 1 375 ? 19.234 -2.406 -15.641 1 90.5 375 GLY B CA 1
ATOM 6628 C C . GLY B 1 375 ? 20.375 -2.645 -16.609 1 90.5 375 GLY B C 1
ATOM 6629 O O . GLY B 1 375 ? 20.75 -1.751 -17.375 1 90.5 375 GLY B O 1
ATOM 6630 N N . LEU B 1 376 ? 20.969 -3.842 -16.484 1 96.12 376 LEU B N 1
ATOM 6631 C CA . LEU B 1 376 ? 22.031 -4.246 -17.391 1 96.12 376 LEU B CA 1
ATOM 6632 C C . LEU B 1 376 ? 21.531 -5.258 -18.422 1 96.12 376 LEU B C 1
ATOM 6634 O O . LEU B 1 376 ? 21.047 -6.336 -18.047 1 96.12 376 LEU B O 1
ATOM 6638 N N . ALA B 1 377 ? 21.625 -4.879 -19.656 1 96.19 377 ALA B N 1
ATOM 6639 C CA . ALA B 1 377 ? 21.297 -5.828 -20.719 1 96.19 377 ALA B CA 1
ATOM 6640 C C . ALA B 1 377 ? 22.391 -6.898 -20.859 1 96.19 377 ALA B C 1
ATOM 6642 O O . ALA B 1 377 ? 23.578 -6.586 -20.875 1 96.19 377 ALA B O 1
ATOM 6643 N N . VAL B 1 378 ? 21.984 -8.094 -20.891 1 96.94 378 VAL B N 1
ATOM 6644 C CA . VAL B 1 378 ? 22.906 -9.195 -21.156 1 96.94 378 VAL B CA 1
ATOM 6645 C C . VAL B 1 378 ? 23.062 -9.375 -22.672 1 96.94 378 VAL B C 1
ATOM 6647 O O . VAL B 1 378 ? 22.312 -10.125 -23.297 1 96.94 378 VAL B O 1
ATOM 6650 N N . GLN B 1 379 ? 24.094 -8.828 -23.141 1 95.69 379 GLN B N 1
ATOM 6651 C CA . GLN B 1 379 ? 24.328 -8.859 -24.578 1 95.69 379 GLN B CA 1
ATOM 6652 C C . GLN B 1 379 ? 24.844 -10.227 -25.031 1 95.69 379 GLN B C 1
ATOM 6654 O O . GLN B 1 379 ? 24.516 -10.703 -26.109 1 95.69 379 GLN B O 1
ATOM 6659 N N . LYS B 1 380 ? 25.703 -10.711 -24.281 1 95.62 380 LYS B N 1
ATOM 6660 C CA . LYS B 1 380 ? 26.25 -12.039 -24.5 1 95.62 380 LYS B CA 1
ATOM 6661 C C . LYS B 1 380 ? 26.453 -12.781 -23.172 1 95.62 380 LYS B C 1
ATOM 6663 O O . LYS B 1 380 ? 26.906 -12.188 -22.188 1 95.62 380 LYS B O 1
ATOM 6668 N N . LEU B 1 381 ? 26.047 -13.984 -23.094 1 96.94 381 LEU B N 1
ATOM 6669 C CA . LEU B 1 381 ? 26.297 -14.883 -21.969 1 96.94 381 LEU B CA 1
ATOM 6670 C C . LEU B 1 381 ? 26.469 -16.312 -22.453 1 96.94 381 LEU B C 1
ATOM 6672 O O . LEU B 1 381 ? 25.5 -16.938 -22.906 1 96.94 381 LEU B O 1
ATOM 6676 N N . VAL B 1 382 ? 27.656 -16.75 -22.422 1 97.56 382 VAL B N 1
ATOM 6677 C CA . VAL B 1 382 ? 28.016 -18.125 -22.797 1 97.56 382 VAL B CA 1
ATOM 6678 C C . VAL B 1 382 ? 28.641 -18.844 -21.609 1 97.56 382 VAL B C 1
ATOM 6680 O O . VAL B 1 382 ? 29.578 -18.328 -21 1 97.56 382 VAL B O 1
ATOM 6683 N N . ILE B 1 383 ? 28.125 -19.938 -21.25 1 96.31 383 ILE B N 1
ATOM 6684 C CA . ILE B 1 383 ? 28.672 -20.75 -20.172 1 96.31 383 ILE B CA 1
ATOM 6685 C C . ILE B 1 383 ? 28.969 -22.156 -20.688 1 96.31 383 ILE B C 1
ATOM 6687 O O . ILE B 1 383 ? 28.062 -22.859 -21.156 1 96.31 383 ILE B O 1
ATOM 6691 N N . ASP B 1 384 ? 30.219 -22.578 -20.625 1 95.44 384 ASP B N 1
ATOM 6692 C CA . ASP B 1 384 ? 30.672 -23.875 -21.109 1 95.44 384 ASP B CA 1
ATOM 6693 C C . ASP B 1 384 ? 30.219 -24.109 -22.547 1 95.44 384 ASP B C 1
ATOM 6695 O O . ASP B 1 384 ? 29.703 -25.188 -22.875 1 95.44 384 ASP B O 1
ATOM 6699 N N . GLY B 1 385 ? 30.234 -23.094 -23.297 1 95.31 385 GLY B N 1
ATOM 6700 C CA . GLY B 1 385 ? 29.953 -23.188 -24.719 1 95.31 385 GLY B CA 1
ATOM 6701 C C . GLY B 1 385 ? 28.484 -23.031 -25.047 1 95.31 385 GLY B C 1
ATOM 6702 O O . GLY B 1 385 ? 28.109 -22.969 -26.234 1 95.31 385 GLY B O 1
ATOM 6703 N N . VAL B 1 386 ? 27.641 -22.953 -24.094 1 95.75 386 VAL B N 1
ATOM 6704 C CA . VAL B 1 386 ? 26.203 -22.844 -24.328 1 95.75 386 VAL B CA 1
ATOM 6705 C C . VAL B 1 386 ? 25.781 -21.375 -24.281 1 95.75 386 VAL B C 1
ATOM 6707 O O . VAL B 1 386 ? 26.094 -20.656 -23.328 1 95.75 386 VAL B O 1
ATOM 6710 N N . ASN B 1 387 ? 25.125 -20.938 -25.297 1 96.56 387 ASN B N 1
ATOM 6711 C CA . ASN B 1 387 ? 24.547 -19.594 -25.312 1 96.56 387 ASN B CA 1
ATOM 6712 C C . ASN B 1 387 ? 23.297 -19.516 -24.438 1 96.56 387 ASN B C 1
ATOM 6714 O O . ASN B 1 387 ? 22.219 -19.906 -24.859 1 96.56 387 ASN B O 1
ATOM 6718 N N . ILE B 1 388 ? 23.422 -18.922 -23.328 1 95.38 388 ILE B N 1
ATOM 6719 C CA . ILE B 1 388 ? 22.375 -18.938 -22.312 1 95.38 388 ILE B CA 1
ATOM 6720 C C . ILE B 1 388 ? 21.188 -18.094 -22.781 1 95.38 388 ILE B C 1
ATOM 6722 O O . ILE B 1 388 ? 20.047 -18.406 -22.469 1 95.38 388 ILE B O 1
ATOM 6726 N N . LYS B 1 389 ? 21.422 -17 -23.469 1 93.94 389 LYS B N 1
ATOM 6727 C CA . LYS B 1 389 ? 20.344 -16.172 -23.969 1 93.94 389 LYS B CA 1
ATOM 6728 C C . LYS B 1 389 ? 19.438 -16.953 -24.922 1 93.94 389 LYS B C 1
ATOM 6730 O O . LYS B 1 389 ? 18.219 -16.922 -24.812 1 93.94 389 LYS B O 1
ATOM 6735 N N . ASP B 1 390 ? 20.047 -17.672 -25.797 1 94.81 390 ASP B N 1
ATOM 6736 C CA . ASP B 1 390 ? 19.297 -18.484 -26.75 1 94.81 390 ASP B CA 1
ATOM 6737 C C . ASP B 1 390 ? 18.547 -19.609 -26.031 1 94.81 390 ASP B C 1
ATOM 6739 O O . ASP B 1 390 ? 17.391 -19.891 -26.359 1 94.81 390 ASP B O 1
ATOM 6743 N N . HIS B 1 391 ? 19.219 -20.203 -25.156 1 94.38 391 HIS B N 1
ATOM 6744 C CA . HIS B 1 391 ? 18.609 -21.266 -24.375 1 94.38 391 HIS B CA 1
ATOM 6745 C C . HIS B 1 391 ? 17.391 -20.766 -23.609 1 94.38 391 HIS B C 1
ATOM 6747 O O . HIS B 1 391 ? 16.359 -21.422 -23.562 1 94.38 391 HIS B O 1
ATOM 6753 N N . THR B 1 392 ? 17.547 -19.625 -22.969 1 93.94 392 THR B N 1
ATOM 6754 C CA . THR B 1 392 ? 16.453 -19.016 -22.219 1 93.94 392 THR B CA 1
ATOM 6755 C C . THR B 1 392 ? 15.289 -18.688 -23.141 1 93.94 392 THR B C 1
ATOM 6757 O O . THR B 1 392 ? 14.125 -18.938 -22.797 1 93.94 392 THR B O 1
ATOM 6760 N N . ALA B 1 393 ? 15.562 -18.109 -24.297 1 94.25 393 ALA B N 1
ATOM 6761 C CA . ALA B 1 393 ? 14.531 -17.766 -25.281 1 94.25 393 ALA B CA 1
ATOM 6762 C C . ALA B 1 393 ? 13.734 -19.016 -25.672 1 94.25 393 ALA B C 1
ATOM 6764 O O . ALA B 1 393 ? 12.5 -18.969 -25.734 1 94.25 393 ALA B O 1
ATOM 6765 N N . GLN B 1 394 ? 14.398 -20.062 -25.906 1 92.81 394 GLN B N 1
ATOM 6766 C CA . GLN B 1 394 ? 13.75 -21.312 -26.281 1 92.81 394 GLN B CA 1
ATOM 6767 C C . GLN B 1 394 ? 12.844 -21.828 -25.172 1 92.81 394 GLN B C 1
ATOM 6769 O O . GLN B 1 394 ? 11.703 -22.219 -25.422 1 92.81 394 GLN B O 1
ATOM 6774 N N . ARG B 1 395 ? 13.32 -21.781 -24 1 89.06 395 ARG B N 1
ATOM 6775 C CA . ARG B 1 395 ? 12.555 -22.25 -22.859 1 89.06 395 ARG B CA 1
ATOM 6776 C C . ARG B 1 395 ? 11.297 -21.422 -22.656 1 89.06 395 ARG B C 1
ATOM 6778 O O . ARG B 1 395 ? 10.258 -21.938 -22.234 1 89.06 395 ARG B O 1
ATOM 6785 N N . LEU B 1 396 ? 11.406 -20.109 -22.984 1 89.25 396 LEU B N 1
ATOM 6786 C CA . LEU B 1 396 ? 10.297 -19.188 -22.766 1 89.25 396 LEU B CA 1
ATOM 6787 C C . LEU B 1 396 ? 9.383 -19.172 -23.984 1 89.25 396 LEU B C 1
ATOM 6789 O O . LEU B 1 396 ? 8.312 -18.547 -23.953 1 89.25 396 LEU B O 1
ATOM 6793 N N . GLY B 1 397 ? 9.789 -19.844 -25.031 1 87.44 397 GLY B N 1
ATOM 6794 C CA . GLY B 1 397 ? 9.016 -19.812 -26.266 1 87.44 397 GLY B CA 1
ATOM 6795 C C . GLY B 1 397 ? 9.039 -18.453 -26.953 1 87.44 397 GLY B C 1
ATOM 6796 O O . GLY B 1 397 ? 8.031 -18.031 -27.516 1 87.44 397 GLY B O 1
ATOM 6797 N N . ILE B 1 398 ? 10.117 -17.703 -26.797 1 89.88 398 ILE B N 1
ATOM 6798 C CA . ILE B 1 398 ? 10.32 -16.391 -27.391 1 89.88 398 ILE B CA 1
ATOM 6799 C C . ILE B 1 398 ? 11.414 -16.484 -28.453 1 89.88 398 ILE B C 1
ATOM 6801 O O . ILE B 1 398 ? 12.391 -17.219 -28.297 1 89.88 398 ILE B O 1
ATOM 6805 N N . LYS B 1 399 ? 11.211 -15.703 -29.562 1 92.5 399 LYS B N 1
ATOM 6806 C CA . LYS B 1 399 ? 12.328 -15.57 -30.5 1 92.5 399 LYS B CA 1
ATOM 6807 C C . LYS B 1 399 ? 13.516 -14.875 -29.844 1 92.5 399 LYS B C 1
ATOM 6809 O O . LYS B 1 399 ? 13.344 -13.906 -29.109 1 92.5 399 LYS B O 1
ATOM 6814 N N . SER B 1 400 ? 14.672 -15.469 -30.062 1 92.06 400 SER B N 1
ATOM 6815 C CA . SER B 1 400 ? 15.883 -14.945 -29.438 1 92.06 400 SER B CA 1
ATOM 6816 C C . SER B 1 400 ? 16.031 -13.453 -29.672 1 92.06 400 SER B C 1
ATOM 6818 O O . SER B 1 400 ? 16.484 -12.711 -28.797 1 92.06 400 SER B O 1
ATOM 6820 N N . THR B 1 401 ? 15.617 -12.977 -30.828 1 92 401 THR B N 1
ATOM 6821 C CA . THR B 1 401 ? 15.75 -11.562 -31.188 1 92 401 THR B CA 1
ATOM 6822 C C . THR B 1 401 ? 14.75 -10.711 -30.406 1 92 401 THR B C 1
ATOM 6824 O O . THR B 1 401 ? 14.93 -9.5 -30.281 1 92 401 THR B O 1
ATOM 6827 N N . ASP B 1 402 ? 13.797 -11.391 -29.844 1 92.44 402 ASP B N 1
ATOM 6828 C CA . ASP B 1 402 ? 12.734 -10.664 -29.156 1 92.44 402 ASP B CA 1
ATOM 6829 C C . ASP B 1 402 ? 12.922 -10.719 -27.641 1 92.44 402 ASP B C 1
ATOM 6831 O O . ASP B 1 402 ? 12.195 -10.055 -26.891 1 92.44 402 ASP B O 1
ATOM 6835 N N . LEU B 1 403 ? 13.914 -11.469 -27.203 1 93 403 LEU B N 1
ATOM 6836 C CA . LEU B 1 403 ? 14.125 -11.602 -25.766 1 93 403 LEU B CA 1
ATOM 6837 C C . LEU B 1 403 ? 14.914 -10.422 -25.219 1 93 403 LEU B C 1
ATOM 6839 O O . LEU B 1 403 ? 16.031 -10.148 -25.672 1 93 403 LEU B O 1
ATOM 6843 N N . ASP B 1 404 ? 14.273 -9.68 -24.375 1 92.31 404 ASP B N 1
ATOM 6844 C CA . ASP B 1 404 ? 14.984 -8.695 -23.562 1 92.31 404 ASP B CA 1
ATOM 6845 C C . ASP B 1 404 ? 15.461 -9.312 -22.25 1 92.31 404 ASP B C 1
ATOM 6847 O O . ASP B 1 404 ? 14.688 -9.445 -21.297 1 92.31 404 ASP B O 1
ATOM 6851 N N . PHE B 1 405 ? 16.734 -9.727 -22.25 1 94.44 405 PHE B N 1
ATOM 6852 C CA . PHE B 1 405 ? 17.406 -10.328 -21.109 1 94.44 405 PHE B CA 1
ATOM 6853 C C . PHE B 1 405 ? 18.203 -9.289 -20.344 1 94.44 405 PHE B C 1
ATOM 6855 O O . PHE B 1 405 ? 19.25 -8.828 -20.828 1 94.44 405 PHE B O 1
ATOM 6862 N N . ARG B 1 406 ? 17.672 -8.938 -19.062 1 94.88 406 ARG B N 1
ATOM 6863 C CA . ARG B 1 406 ? 18.359 -7.934 -18.25 1 94.88 406 ARG B CA 1
ATOM 6864 C C . ARG B 1 406 ? 18.547 -8.422 -16.828 1 94.88 406 ARG B C 1
ATOM 6866 O O . ARG B 1 406 ? 17.812 -9.297 -16.359 1 94.88 406 ARG B O 1
ATOM 6873 N N . VAL B 1 407 ? 19.562 -7.879 -16.203 1 95.88 407 VAL B N 1
ATOM 6874 C CA . VAL B 1 407 ? 19.734 -8.125 -14.781 1 95.88 407 VAL B CA 1
ATOM 6875 C C . VAL B 1 407 ? 19.594 -6.82 -14.008 1 95.88 407 VAL B C 1
ATOM 6877 O O . VAL B 1 407 ? 20.031 -5.766 -14.477 1 95.88 407 VAL B O 1
ATOM 6880 N N . TYR B 1 408 ? 18.906 -6.871 -12.898 1 94.06 408 TYR B N 1
ATOM 6881 C CA . TYR B 1 408 ? 18.609 -5.715 -12.055 1 94.06 408 TYR B CA 1
ATOM 6882 C C . TYR B 1 408 ? 19.234 -5.879 -10.672 1 94.06 408 TYR B C 1
ATOM 6884 O O . TYR B 1 408 ? 19.281 -6.988 -10.133 1 94.06 408 TYR B O 1
ATOM 6892 N N . PRO B 1 409 ? 19.688 -4.73 -10.094 1 94.19 409 PRO B N 1
ATOM 6893 C CA . PRO B 1 409 ? 20.281 -4.816 -8.758 1 94.19 409 PRO B CA 1
ATOM 6894 C C . PRO B 1 409 ? 19.25 -5.18 -7.68 1 94.19 409 PRO B C 1
ATOM 6896 O O . PRO B 1 409 ? 18.094 -4.781 -7.77 1 94.19 409 PRO B O 1
ATOM 6899 N N . THR B 1 410 ? 19.688 -5.949 -6.707 1 95 410 THR B N 1
ATOM 6900 C CA . THR B 1 410 ? 18.891 -6.23 -5.516 1 95 410 THR B CA 1
ATOM 6901 C C . THR B 1 410 ? 19.578 -5.68 -4.27 1 95 410 THR B C 1
ATOM 6903 O O . THR B 1 410 ? 20.594 -4.992 -4.367 1 95 410 THR B O 1
ATOM 6906 N N . ASN B 1 411 ? 18.984 -5.789 -3.158 1 94.25 411 ASN B N 1
ATOM 6907 C CA . ASN B 1 411 ? 19.594 -5.32 -1.923 1 94.25 411 ASN B CA 1
ATOM 6908 C C . ASN B 1 411 ? 20.234 -6.473 -1.142 1 94.25 411 ASN B C 1
ATOM 6910 O O . ASN B 1 411 ? 20.531 -6.332 0.044 1 94.25 411 ASN B O 1
ATOM 6914 N N . VAL B 1 412 ? 20.344 -7.656 -1.824 1 95.38 412 VAL B N 1
ATOM 6915 C CA . VAL B 1 412 ? 21.188 -8.734 -1.326 1 95.38 412 VAL B CA 1
ATOM 6916 C C . VAL B 1 412 ? 22.641 -8.484 -1.741 1 95.38 412 VAL B C 1
ATOM 6918 O O . VAL B 1 412 ? 23.047 -8.836 -2.852 1 95.38 412 VAL B O 1
ATOM 6921 N N . LYS B 1 413 ? 23.375 -7.859 -0.818 1 94 413 LYS B N 1
ATOM 6922 C CA . LYS B 1 413 ? 24.75 -7.473 -1.123 1 94 413 LYS B CA 1
ATOM 6923 C C . LYS B 1 413 ? 25.547 -7.266 0.154 1 94 413 LYS B C 1
ATOM 6925 O O . LYS B 1 413 ? 24.984 -7.074 1.23 1 94 413 LYS B O 1
ATOM 6930 N N . ASP B 1 414 ? 26.781 -7.406 0.01 1 91.56 414 ASP B N 1
ATOM 6931 C CA . ASP B 1 414 ? 27.75 -7.039 1.043 1 91.56 414 ASP B CA 1
ATOM 6932 C C . ASP B 1 414 ? 29 -6.406 0.43 1 91.56 414 ASP B C 1
ATOM 6934 O O . ASP B 1 414 ? 28.953 -5.902 -0.692 1 91.56 414 ASP B O 1
ATOM 6938 N N . GLU B 1 415 ? 30.031 -6.297 1.144 1 91.06 415 GLU B N 1
ATOM 6939 C CA . GLU B 1 415 ? 31.234 -5.598 0.682 1 91.06 415 GLU B CA 1
ATOM 6940 C C . GLU B 1 415 ? 31.922 -6.363 -0.449 1 91.06 415 GLU B C 1
ATOM 6942 O O . GLU B 1 415 ? 32.656 -5.773 -1.249 1 91.06 415 GLU B O 1
ATOM 6947 N N . THR B 1 416 ? 31.609 -7.621 -0.599 1 94.44 416 THR B N 1
ATOM 6948 C CA . THR B 1 416 ? 32.375 -8.438 -1.524 1 94.44 416 THR B CA 1
ATOM 6949 C C . THR B 1 416 ? 31.516 -8.914 -2.686 1 94.44 416 THR B C 1
ATOM 6951 O O . THR B 1 416 ? 32.031 -9.305 -3.734 1 94.44 416 THR B O 1
ATOM 6954 N N . GLN B 1 417 ? 30.25 -8.898 -2.449 1 95.25 417 GLN B N 1
ATOM 6955 C CA . GLN B 1 417 ? 29.375 -9.43 -3.488 1 95.25 417 GLN B CA 1
ATOM 6956 C C . GLN B 1 417 ? 28.109 -8.586 -3.623 1 95.25 417 GLN B C 1
ATOM 6958 O O . GLN B 1 417 ? 27.531 -8.141 -2.621 1 95.25 417 GLN B O 1
ATOM 6963 N N . HIS B 1 418 ? 27.75 -8.297 -4.836 1 97 418 HIS B N 1
ATOM 6964 C CA . HIS B 1 418 ? 26.484 -7.648 -5.176 1 97 418 HIS B CA 1
ATOM 6965 C C . HIS B 1 418 ? 25.625 -8.547 -6.055 1 97 418 HIS B C 1
ATOM 6967 O O . HIS B 1 418 ? 26 -8.867 -7.184 1 97 418 HIS B O 1
ATOM 6973 N N . GLN B 1 419 ? 24.484 -8.898 -5.559 1 96.94 419 GLN B N 1
ATOM 6974 C CA . GLN B 1 419 ? 23.625 -9.797 -6.312 1 96.94 419 GLN B CA 1
ATOM 6975 C C . GLN B 1 419 ? 22.672 -9.016 -7.219 1 96.94 419 GLN B C 1
ATOM 6977 O O . GLN B 1 419 ? 22.109 -7.992 -6.812 1 96.94 419 GLN B O 1
ATOM 6982 N N . PHE B 1 420 ? 22.578 -9.398 -8.438 1 97.44 420 PHE B N 1
ATOM 6983 C CA . PHE B 1 420 ? 21.578 -8.945 -9.406 1 97.44 420 PHE B CA 1
ATOM 6984 C C . PHE B 1 420 ? 20.672 -10.094 -9.828 1 97.44 420 PHE B C 1
ATOM 6986 O O . PHE B 1 420 ? 21.062 -11.258 -9.766 1 97.44 420 PHE B O 1
ATOM 6993 N N . ILE B 1 421 ? 19.438 -9.789 -10.234 1 96.38 421 ILE B N 1
ATOM 6994 C CA . ILE B 1 421 ? 18.5 -10.836 -10.633 1 96.38 421 ILE B CA 1
ATOM 6995 C C . ILE B 1 421 ? 18.094 -10.625 -12.094 1 96.38 421 ILE B C 1
ATOM 6997 O O . ILE B 1 421 ? 17.953 -9.484 -12.547 1 96.38 421 ILE B O 1
ATOM 7001 N N . ALA B 1 422 ? 17.891 -11.703 -12.773 1 95.81 422 ALA B N 1
ATOM 7002 C CA . ALA B 1 422 ? 17.531 -11.664 -14.188 1 95.81 422 ALA B CA 1
ATOM 7003 C C . ALA B 1 422 ? 16.016 -11.5 -14.367 1 95.81 422 ALA B C 1
ATOM 7005 O O . ALA B 1 422 ? 15.234 -12.109 -13.625 1 95.81 422 ALA B O 1
ATOM 7006 N N . VAL B 1 423 ? 15.633 -10.688 -15.266 1 92.62 423 VAL B N 1
ATOM 7007 C CA . VAL B 1 423 ? 14.25 -10.523 -15.719 1 92.62 423 VAL B CA 1
ATOM 7008 C C . VAL B 1 423 ? 14.188 -10.672 -17.234 1 92.62 423 VAL B C 1
ATOM 7010 O O . VAL B 1 423 ? 15.039 -10.156 -17.953 1 92.62 423 VAL B O 1
ATOM 7013 N N . PHE B 1 424 ? 13.219 -11.398 -17.672 1 92.12 424 PHE B N 1
ATOM 7014 C CA . PHE B 1 424 ? 13.039 -11.688 -19.094 1 92.12 424 PHE B CA 1
ATOM 7015 C C . PHE B 1 424 ? 11.742 -11.07 -19.609 1 92.12 424 PHE B C 1
ATOM 7017 O O . PHE B 1 424 ? 10.672 -11.273 -19.031 1 92.12 424 PHE B O 1
ATOM 7024 N N . GLN B 1 425 ? 11.859 -10.344 -20.625 1 87.12 425 GLN B N 1
ATOM 7025 C CA . GLN B 1 425 ? 10.672 -9.758 -21.234 1 87.12 425 GLN B CA 1
ATOM 7026 C C . GLN B 1 425 ? 10.633 -10.039 -22.734 1 87.12 425 GLN B C 1
ATOM 7028 O O . GLN B 1 425 ? 11.672 -10.078 -23.391 1 87.12 425 GLN B O 1
ATOM 7033 N N . ASP B 1 426 ? 9.484 -10.258 -23.234 1 87.56 426 ASP B N 1
ATOM 7034 C CA . ASP B 1 426 ? 9.25 -10.414 -24.656 1 87.56 426 ASP B CA 1
ATOM 7035 C C . ASP B 1 426 ? 8.914 -9.07 -25.312 1 87.56 426 ASP B C 1
ATOM 7037 O O . ASP B 1 426 ? 7.809 -8.555 -25.156 1 87.56 426 ASP B O 1
ATOM 7041 N N . LYS B 1 427 ? 9.797 -8.555 -26.109 1 83.94 427 LYS B N 1
ATOM 7042 C CA . LYS B 1 427 ? 9.625 -7.254 -26.75 1 83.94 427 LYS B CA 1
ATOM 7043 C C . LYS B 1 427 ? 8.5 -7.289 -27.781 1 83.94 427 LYS B C 1
ATOM 7045 O O . LYS B 1 427 ? 7.973 -6.246 -28.156 1 83.94 427 LYS B O 1
ATOM 7050 N N . SER B 1 428 ? 8.125 -8.43 -28.094 1 80.69 428 SER B N 1
ATOM 7051 C CA . SER B 1 428 ? 7.109 -8.57 -29.125 1 80.69 428 SER B CA 1
ATOM 7052 C C . SER B 1 428 ? 5.723 -8.742 -28.516 1 80.69 428 SER B C 1
ATOM 7054 O O . SER B 1 428 ? 4.719 -8.719 -29.234 1 80.69 428 SER B O 1
ATOM 7056 N N . ALA B 1 429 ? 5.715 -8.945 -27.234 1 74.88 429 ALA B N 1
ATOM 7057 C CA . ALA B 1 429 ? 4.418 -9.148 -26.594 1 74.88 429 ALA B CA 1
ATOM 7058 C C . ALA B 1 429 ? 3.516 -7.934 -26.781 1 74.88 429 ALA B C 1
ATOM 7060 O O . ALA B 1 429 ? 3.984 -6.797 -26.75 1 74.88 429 ALA B O 1
ATOM 7061 N N . LEU B 1 430 ? 2.291 -8.211 -27.078 1 63.47 430 LEU B N 1
ATOM 7062 C CA . LEU B 1 430 ? 1.325 -7.133 -27.266 1 63.47 430 LEU B CA 1
ATOM 7063 C C . LEU B 1 430 ? 1.049 -6.41 -25.953 1 63.47 430 LEU B C 1
ATOM 7065 O O . LEU B 1 430 ? 0.972 -7.039 -24.906 1 63.47 430 LEU B O 1
ATOM 7069 N N . ILE B 1 431 ? 1.338 -5.074 -25.984 1 57.34 431 ILE B N 1
ATOM 7070 C CA . ILE B 1 431 ? 1.001 -4.23 -24.844 1 57.34 431 ILE B CA 1
ATOM 7071 C C . ILE B 1 431 ? -0.508 -4.258 -24.609 1 57.34 431 ILE B C 1
ATOM 7073 O O . ILE B 1 431 ? -1.289 -4.273 -25.562 1 57.34 431 ILE B O 1
ATOM 7077 N N . ASP B 1 432 ? -0.887 -4.848 -23.469 1 54.94 432 ASP B N 1
ATOM 7078 C CA . ASP B 1 432 ? -2.299 -4.895 -23.094 1 54.94 432 ASP B CA 1
ATOM 7079 C C . ASP B 1 432 ? -2.896 -3.492 -23.031 1 54.94 432 ASP B C 1
ATOM 7081 O O . ASP B 1 432 ? -2.592 -2.727 -22.109 1 54.94 432 ASP B O 1
ATOM 7085 N N . MET B 1 433 ? -3.77 -3.383 -23.922 1 49.72 433 MET B N 1
ATOM 7086 C CA . MET B 1 433 ? -4.602 -2.186 -24 1 49.72 433 MET B CA 1
ATOM 7087 C C . MET B 1 433 ? -3.818 -0.949 -23.578 1 49.72 433 MET B C 1
ATOM 7089 O O . MET B 1 433 ? -4.305 -0.146 -22.781 1 49.72 433 MET B O 1
ATOM 7093 N N . GLY B 1 434 ? -2.627 -0.981 -23.984 1 48.53 434 GLY B N 1
ATOM 7094 C CA . GLY B 1 434 ? -1.804 0.185 -23.703 1 48.53 434 GLY B CA 1
ATOM 7095 C C . GLY B 1 434 ? -1.147 0.142 -22.328 1 48.53 434 GLY B C 1
ATOM 7096 O O . GLY B 1 434 ? -0.399 1.051 -21.969 1 48.53 434 GLY B O 1
ATOM 7097 N N . THR B 1 435 ? -1.71 -0.743 -21.547 1 52.06 435 THR B N 1
ATOM 7098 C CA . THR B 1 435 ? -1.065 -0.782 -20.25 1 52.06 435 THR B CA 1
ATOM 7099 C C . THR B 1 435 ? -0 -1.874 -20.203 1 52.06 435 THR B C 1
ATOM 7101 O O . THR B 1 435 ? -0.26 -3.018 -20.578 1 52.06 435 THR B O 1
ATOM 7104 N N . PRO B 1 436 ? 1.159 -1.369 -20.234 1 52.31 436 PRO B N 1
ATOM 7105 C CA . PRO B 1 436 ? 2.133 -2.432 -19.984 1 52.31 436 PRO B CA 1
ATOM 7106 C C . PRO B 1 436 ? 1.811 -3.229 -18.719 1 52.31 436 PRO B C 1
ATOM 7108 O O . PRO B 1 436 ? 1.461 -2.646 -17.688 1 52.31 436 PRO B O 1
ATOM 7111 N N . THR B 1 437 ? 1.085 -4.375 -18.75 1 57.56 437 THR B N 1
ATOM 7112 C CA . THR B 1 437 ? 0.921 -5.137 -17.516 1 57.56 437 THR B CA 1
ATOM 7113 C C . THR B 1 437 ? 2.277 -5.527 -16.938 1 57.56 437 THR B C 1
ATOM 7115 O O . THR B 1 437 ? 2.934 -6.445 -17.438 1 57.56 437 THR B O 1
ATOM 7118 N N . CYS B 1 438 ? 2.941 -4.535 -16.391 1 65.38 438 CYS B N 1
ATOM 7119 C CA . CYS B 1 438 ? 4.219 -4.867 -15.773 1 65.38 438 CYS B CA 1
ATOM 7120 C C . CYS B 1 438 ? 4.023 -5.836 -14.609 1 65.38 438 CYS B C 1
ATOM 7122 O O . CYS B 1 438 ? 3.725 -5.418 -13.492 1 65.38 438 CYS B O 1
ATOM 7124 N N . ILE B 1 439 ? 4.008 -7.188 -15.008 1 78.69 439 ILE B N 1
ATOM 7125 C CA . ILE B 1 439 ? 3.807 -8.227 -14.008 1 78.69 439 ILE B CA 1
ATOM 7126 C C . ILE B 1 439 ? 5.105 -9 -13.805 1 78.69 439 ILE B C 1
ATOM 7128 O O . ILE B 1 439 ? 5.086 -10.172 -13.414 1 78.69 439 ILE B O 1
ATOM 7132 N N . SER B 1 440 ? 6.223 -8.305 -14.078 1 84.69 440 SER B N 1
ATOM 7133 C CA . SER B 1 440 ? 7.512 -8.992 -13.977 1 84.69 440 SER B CA 1
ATOM 7134 C C . SER B 1 440 ? 7.73 -9.547 -12.57 1 84.69 440 SER B C 1
ATOM 7136 O O . SER B 1 440 ? 8.375 -10.586 -12.406 1 84.69 440 SER B O 1
ATOM 7138 N N . TRP B 1 441 ? 7.117 -8.938 -11.539 1 90.56 441 TRP B N 1
ATOM 7139 C CA . TRP B 1 441 ? 7.293 -9.383 -10.164 1 90.56 441 TRP B CA 1
ATOM 7140 C C . TRP B 1 441 ? 6.738 -10.789 -9.977 1 90.56 441 TRP B C 1
ATOM 7142 O O . TRP B 1 441 ? 7.117 -11.492 -9.039 1 90.56 441 TRP B O 1
ATOM 7152 N N . GLN B 1 442 ? 5.922 -11.25 -10.93 1 92.19 442 GLN B N 1
ATOM 7153 C CA . GLN B 1 442 ? 5.324 -12.578 -10.836 1 92.19 442 GLN B CA 1
ATOM 7154 C C . GLN B 1 442 ? 6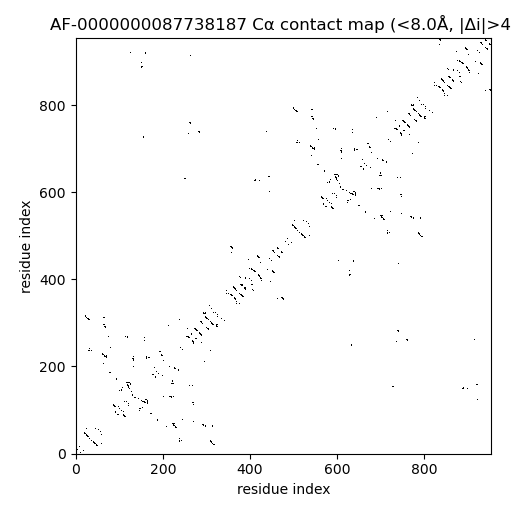.188 -13.617 -11.547 1 92.19 442 GLN B C 1
ATOM 7156 O O . GLN B 1 442 ? 6.008 -14.82 -11.344 1 92.19 442 GLN B O 1
ATOM 7161 N N . GLU B 1 443 ? 7.117 -13.133 -12.352 1 89.69 443 GLU B N 1
ATOM 7162 C CA . GLU B 1 443 ? 7.766 -14.062 -13.273 1 89.69 443 GLU B CA 1
ATOM 7163 C C . GLU B 1 443 ? 9.234 -14.281 -12.906 1 89.69 443 GLU B C 1
ATOM 7165 O O . GLU B 1 443 ? 9.898 -15.141 -13.477 1 89.69 443 GLU B O 1
ATOM 7170 N N . ILE B 1 444 ? 9.68 -13.547 -11.961 1 92.44 444 ILE B N 1
ATOM 7171 C CA . ILE B 1 444 ? 11.07 -13.727 -11.547 1 92.44 444 ILE B CA 1
ATOM 7172 C C . ILE B 1 444 ? 11.273 -15.156 -11.055 1 92.44 444 ILE B C 1
ATOM 7174 O O . ILE B 1 444 ? 10.539 -15.641 -10.195 1 92.44 444 ILE B O 1
ATOM 7178 N N . GLY B 1 445 ? 12.219 -15.906 -11.656 1 89.69 445 GLY B N 1
ATOM 7179 C CA . GLY B 1 445 ? 12.578 -17.25 -11.234 1 89.69 445 GLY B CA 1
ATOM 7180 C C . GLY B 1 445 ? 11.617 -18.312 -11.734 1 89.69 445 GLY B C 1
ATOM 7181 O O . GLY B 1 445 ? 11.797 -19.5 -11.461 1 89.69 445 GLY B O 1
ATOM 7182 N N . ALA B 1 446 ? 10.508 -18.094 -12.375 1 86.44 446 ALA B N 1
ATOM 7183 C CA . ALA B 1 446 ? 9.492 -19.062 -12.797 1 86.44 446 ALA B CA 1
ATOM 7184 C C . ALA B 1 446 ? 10.047 -20.016 -13.836 1 86.44 446 ALA B C 1
ATOM 7186 O O . ALA B 1 446 ? 9.938 -21.234 -13.688 1 86.44 446 ALA B O 1
ATOM 7187 N N . ASP B 1 447 ? 10.57 -19.562 -14.938 1 80 447 ASP B N 1
ATOM 7188 C CA . ASP B 1 447 ? 11.055 -20.453 -15.992 1 80 447 ASP B CA 1
ATOM 7189 C C . ASP B 1 447 ? 12.57 -20.625 -15.914 1 80 447 ASP B C 1
ATOM 7191 O O . ASP B 1 447 ? 13.086 -21.734 -16.078 1 80 447 ASP B O 1
ATOM 7195 N N . ASP B 1 448 ? 13.164 -19.672 -15.609 1 86 448 ASP B N 1
ATOM 7196 C CA . ASP B 1 448 ? 14.617 -19.656 -15.477 1 86 448 ASP B CA 1
ATOM 7197 C C . ASP B 1 448 ? 15.055 -18.734 -14.344 1 86 448 ASP B C 1
ATOM 7199 O O . ASP B 1 448 ? 14.844 -17.516 -14.398 1 86 448 ASP B O 1
ATOM 7203 N N . GLU B 1 449 ? 15.586 -19.391 -13.359 1 90.75 449 GLU B N 1
ATOM 7204 C CA . GLU B 1 449 ? 16.109 -18.609 -12.242 1 90.75 449 GLU B CA 1
ATOM 7205 C C . GLU B 1 449 ? 17.594 -18.312 -12.414 1 90.75 449 GLU B C 1
ATOM 7207 O O . GLU B 1 449 ? 18.422 -19.219 -12.344 1 90.75 449 GLU B O 1
ATOM 7212 N N . ILE B 1 450 ? 17.938 -17.047 -12.672 1 91.88 450 ILE B N 1
ATOM 7213 C CA . ILE B 1 450 ? 19.328 -16.641 -12.867 1 91.88 450 ILE B CA 1
ATOM 7214 C C . ILE B 1 450 ? 19.641 -15.438 -11.984 1 91.88 450 ILE B C 1
ATOM 7216 O O . ILE B 1 450 ? 18.938 -14.422 -12.039 1 91.88 450 ILE B O 1
ATOM 7220 N N . TYR B 1 451 ? 20.625 -15.578 -11.156 1 92.19 451 TYR B N 1
ATOM 7221 C CA . TYR B 1 451 ? 21.203 -14.438 -10.461 1 92.19 451 TYR B CA 1
ATOM 7222 C C . TYR B 1 451 ? 22.688 -14.297 -10.797 1 92.19 451 TYR B C 1
ATOM 7224 O O . TYR B 1 451 ? 23.375 -15.289 -11 1 92.19 451 TYR B O 1
ATOM 7232 N N . VAL B 1 452 ? 23.031 -13.086 -10.914 1 96.19 452 VAL B N 1
ATOM 7233 C CA . VAL B 1 452 ? 24.422 -12.719 -11.125 1 96.19 452 VAL B CA 1
ATOM 7234 C C . VAL B 1 452 ? 24.984 -12.078 -9.859 1 96.19 452 VAL B C 1
ATOM 7236 O O . VAL B 1 452 ? 24.359 -11.172 -9.289 1 96.19 452 VAL B O 1
ATOM 7239 N N . ARG B 1 453 ? 26.062 -12.594 -9.414 1 97.12 453 ARG B N 1
ATOM 7240 C CA . ARG B 1 453 ? 26.75 -11.984 -8.281 1 97.12 453 ARG B CA 1
ATOM 7241 C C . ARG B 1 453 ? 28.047 -11.32 -8.719 1 97.12 453 ARG B C 1
ATOM 7243 O O . ARG B 1 453 ? 29 -12.008 -9.094 1 97.12 453 ARG B O 1
ATOM 7250 N N . PHE B 1 454 ? 28.078 -10.055 -8.641 1 98.19 454 PHE B N 1
ATOM 7251 C CA . PHE B 1 454 ? 29.312 -9.328 -8.961 1 98.19 454 PHE B CA 1
ATOM 7252 C C . PHE B 1 454 ? 30.297 -9.391 -7.797 1 98.19 454 PHE B C 1
ATOM 7254 O O . PHE B 1 454 ? 29.922 -9.164 -6.645 1 98.19 454 PHE B O 1
ATOM 7261 N N . ASN B 1 455 ? 31.5 -9.75 -8.094 1 98.06 455 ASN B N 1
ATOM 7262 C CA . ASN B 1 455 ? 32.594 -9.766 -7.121 1 98.06 455 ASN B CA 1
ATOM 7263 C C . ASN B 1 455 ? 33.219 -8.383 -6.984 1 98.06 455 ASN B C 1
ATOM 7265 O O . ASN B 1 455 ? 33.719 -7.82 -7.965 1 98.06 455 ASN B O 1
ATOM 7269 N N . MET B 1 456 ? 33.188 -7.953 -5.77 1 97 456 MET B N 1
ATOM 7270 C CA . MET B 1 456 ? 33.688 -6.602 -5.5 1 97 456 MET B CA 1
ATOM 7271 C C . MET B 1 456 ? 35.031 -6.641 -4.805 1 97 456 MET B C 1
ATOM 7273 O O . MET B 1 456 ? 35.281 -7.48 -3.932 1 97 456 MET B O 1
ATOM 7277 N N . ARG B 1 457 ? 36 -5.785 -5.203 1 95.75 457 ARG B N 1
ATOM 7278 C CA . ARG B 1 457 ? 37.281 -5.52 -4.543 1 95.75 457 ARG B CA 1
ATOM 7279 C C . ARG B 1 457 ? 37.594 -4.027 -4.516 1 95.75 457 ARG B C 1
ATOM 7281 O O . ARG B 1 457 ? 37.688 -3.389 -5.566 1 95.75 457 ARG B O 1
ATOM 7288 N N . ALA B 1 458 ? 37.719 -3.459 -3.33 1 92.88 458 ALA B N 1
ATOM 7289 C CA . ALA B 1 458 ? 38 -2.039 -3.129 1 92.88 458 ALA B CA 1
ATOM 7290 C C . ALA B 1 458 ? 36.969 -1.174 -3.873 1 92.88 458 ALA B C 1
ATOM 7292 O O . ALA B 1 458 ? 37.344 -0.247 -4.594 1 92.88 458 ALA B O 1
ATOM 7293 N N . GLY B 1 459 ? 35.719 -1.617 -3.904 1 89.06 459 GLY B N 1
ATOM 7294 C CA . GLY B 1 459 ? 34.625 -0.827 -4.453 1 89.06 459 GLY B CA 1
ATOM 7295 C C . GLY B 1 459 ? 34.469 -0.989 -5.953 1 89.06 459 GLY B C 1
ATOM 7296 O O . GLY B 1 459 ? 33.625 -0.329 -6.57 1 89.06 459 GLY B O 1
ATOM 7297 N N . LYS B 1 460 ? 35.25 -1.902 -6.504 1 95.06 460 LYS B N 1
ATOM 7298 C CA . LYS B 1 460 ? 35.188 -2.117 -7.949 1 95.06 460 LYS B CA 1
ATOM 7299 C C . LYS B 1 460 ? 34.812 -3.562 -8.273 1 95.06 460 LYS B C 1
ATOM 7301 O O . LYS B 1 460 ? 35.188 -4.48 -7.531 1 95.06 460 LYS B O 1
ATOM 7306 N N . VAL B 1 461 ? 34.156 -3.711 -9.383 1 98.06 461 VAL B N 1
ATOM 7307 C CA . VAL B 1 461 ? 33.812 -5.051 -9.844 1 98.06 461 VAL B CA 1
ATOM 7308 C C . VAL B 1 461 ? 35.031 -5.695 -10.5 1 98.06 461 VAL B C 1
ATOM 7310 O O . VAL B 1 461 ? 35.594 -5.152 -11.453 1 98.06 461 VAL B O 1
ATOM 7313 N N . VAL B 1 462 ? 35.375 -6.863 -10.047 1 98.12 462 VAL B N 1
ATOM 7314 C CA . VAL B 1 462 ? 36.531 -7.531 -10.594 1 98.12 462 VAL B CA 1
ATOM 7315 C C . VAL B 1 462 ? 36.125 -8.812 -11.312 1 98.12 462 VAL B C 1
ATOM 7317 O O . VAL B 1 462 ? 36.938 -9.438 -12 1 98.12 462 VAL B O 1
ATOM 7320 N N . GLY B 1 463 ? 34.906 -9.188 -11.141 1 98.25 463 GLY B N 1
ATOM 7321 C CA . GLY B 1 463 ? 34.375 -10.398 -11.75 1 98.25 463 GLY B CA 1
ATOM 7322 C C . GLY B 1 463 ? 32.938 -10.641 -11.406 1 98.25 463 GLY B C 1
ATOM 7323 O O . GLY B 1 463 ? 32.281 -9.797 -10.781 1 98.25 463 GLY B O 1
ATOM 7324 N N . LEU B 1 464 ? 32.406 -11.75 -11.859 1 98.06 464 LEU B N 1
ATOM 7325 C CA . LEU B 1 464 ? 31.047 -12.133 -11.5 1 98.06 464 LEU B CA 1
ATOM 7326 C C . LEU B 1 464 ? 30.906 -13.656 -11.438 1 98.06 464 LEU B C 1
ATOM 7328 O O . LEU B 1 464 ? 31.734 -14.375 -11.992 1 98.06 464 LEU B O 1
ATOM 7332 N N . ASP B 1 465 ? 29.969 -14.039 -10.656 1 96.06 465 ASP B N 1
ATOM 7333 C CA . ASP B 1 465 ? 29.594 -15.445 -10.516 1 96.06 465 ASP B CA 1
ATOM 7334 C C . ASP B 1 465 ? 28.141 -15.664 -10.898 1 96.06 465 ASP B C 1
ATOM 7336 O O . ASP B 1 465 ? 27.297 -14.805 -10.641 1 96.06 465 ASP B O 1
ATOM 7340 N N . ILE B 1 466 ? 27.922 -16.766 -11.562 1 95.44 466 ILE B N 1
ATOM 7341 C CA . ILE B 1 466 ? 26.562 -17.281 -11.789 1 95.44 466 ILE B CA 1
ATOM 7342 C C . ILE B 1 466 ? 26.391 -18.625 -11.102 1 95.44 466 ILE B C 1
ATOM 7344 O O . ILE B 1 466 ? 26.625 -19.672 -11.703 1 95.44 466 ILE B O 1
ATOM 7348 N N . PRO B 1 467 ? 25.875 -18.547 -9.922 1 91.31 467 PRO B N 1
ATOM 7349 C CA . PRO B 1 467 ? 25.891 -19.719 -9.062 1 91.31 467 PRO B CA 1
ATOM 7350 C C . PRO B 1 467 ? 25.094 -20.891 -9.641 1 91.31 467 PRO B C 1
ATOM 7352 O O . PRO B 1 467 ? 25.438 -22.047 -9.406 1 91.31 467 PRO B O 1
ATOM 7355 N N . GLN B 1 468 ? 24.078 -20.625 -10.375 1 89.44 468 GLN B N 1
ATOM 7356 C CA . GLN B 1 468 ? 23.219 -21.672 -10.914 1 89.44 468 GLN B CA 1
ATOM 7357 C C . GLN B 1 468 ? 24 -22.641 -11.797 1 89.44 468 GLN B C 1
ATOM 7359 O O . GLN B 1 468 ? 23.625 -23.812 -11.945 1 89.44 468 GLN B O 1
ATOM 7364 N N . TRP B 1 469 ? 25.141 -22.141 -12.375 1 91.56 469 TRP B N 1
ATOM 7365 C CA . TRP B 1 469 ? 25.953 -22.984 -13.258 1 91.56 469 TRP B CA 1
ATOM 7366 C C . TRP B 1 469 ? 27.391 -23.094 -12.734 1 91.56 469 TRP B C 1
ATOM 7368 O O . TRP B 1 469 ? 28.281 -23.531 -13.453 1 91.56 469 TRP B O 1
ATOM 7378 N N . ASP B 1 470 ? 27.594 -22.719 -11.539 1 91.94 470 ASP B N 1
ATOM 7379 C CA . ASP B 1 470 ? 28.938 -22.734 -10.953 1 91.94 470 ASP B CA 1
ATOM 7380 C C . ASP B 1 470 ? 29.938 -22.062 -11.883 1 91.94 470 ASP B C 1
ATOM 7382 O O . ASP B 1 470 ? 31.031 -22.594 -12.125 1 91.94 470 ASP B O 1
ATOM 7386 N N . ALA B 1 471 ? 29.531 -20.984 -12.484 1 95.19 471 ALA B N 1
ATOM 7387 C CA . ALA B 1 471 ? 30.391 -20.25 -13.422 1 95.19 471 ALA B CA 1
ATOM 7388 C C . ALA B 1 471 ? 31.016 -19.031 -12.75 1 95.19 471 ALA B C 1
ATOM 7390 O O . ALA B 1 471 ? 30.328 -18.25 -12.109 1 95.19 471 ALA B O 1
ATOM 7391 N N . GLU B 1 472 ? 32.281 -18.953 -12.852 1 96.69 472 GLU B N 1
ATOM 7392 C CA . GLU B 1 472 ? 33.031 -17.797 -12.383 1 96.69 472 GLU B CA 1
ATOM 7393 C C . GLU B 1 472 ? 33.781 -17.109 -13.531 1 96.69 472 GLU B C 1
ATOM 7395 O O . GLU B 1 472 ? 34.375 -17.781 -14.375 1 96.69 472 GLU B O 1
ATOM 7400 N N . MET B 1 473 ? 33.688 -15.852 -13.539 1 98 473 MET B N 1
ATOM 7401 C CA . MET B 1 473 ? 34.344 -15.086 -14.602 1 98 473 MET B CA 1
ATOM 7402 C C . MET B 1 473 ? 35.094 -13.891 -14.023 1 98 473 MET B C 1
ATOM 7404 O O . MET B 1 473 ? 34.719 -13.352 -12.984 1 98 473 MET B O 1
ATOM 7408 N N . VAL B 1 474 ? 36.125 -13.453 -14.727 1 98.06 474 VAL B N 1
ATOM 7409 C CA . VAL B 1 474 ? 36.906 -12.281 -14.336 1 98.06 474 VAL B CA 1
ATOM 7410 C C . VAL B 1 474 ? 36.688 -11.148 -15.328 1 98.06 474 VAL B C 1
ATOM 7412 O O . VAL B 1 474 ? 36.469 -11.383 -16.516 1 98.06 474 VAL B O 1
ATOM 7415 N N . ARG B 1 475 ? 36.656 -9.984 -14.805 1 98 475 ARG B N 1
ATOM 7416 C CA . ARG B 1 475 ? 36.5 -8.812 -15.664 1 98 475 ARG B CA 1
ATOM 7417 C C . ARG B 1 475 ? 37.719 -8.648 -16.578 1 98 475 ARG B C 1
ATOM 7419 O O . ARG B 1 475 ? 38.875 -8.828 -16.141 1 98 475 ARG B O 1
ATOM 7426 N N . THR B 1 476 ? 37.531 -8.258 -17.859 1 96.56 476 THR B N 1
ATOM 7427 C CA . THR B 1 476 ? 38.656 -8.234 -18.797 1 96.56 476 THR B CA 1
ATOM 7428 C C . THR B 1 476 ? 38.812 -6.852 -19.422 1 96.56 476 THR B C 1
ATOM 7430 O O . THR B 1 476 ? 39.781 -6.594 -20.141 1 96.56 476 THR B O 1
ATOM 7433 N N . ASP B 1 477 ? 37.906 -5.961 -19.297 1 90.12 477 ASP B N 1
ATOM 7434 C CA . ASP B 1 477 ? 38.031 -4.621 -19.859 1 90.12 477 ASP B CA 1
ATOM 7435 C C . ASP B 1 477 ? 38.594 -3.643 -18.828 1 90.12 477 ASP B C 1
ATOM 7437 O O . ASP B 1 477 ? 38.562 -3.912 -17.625 1 90.12 477 ASP B O 1
#

Solvent-accessible surface area (backbone atoms only — not comparable to full-atom values): 48909 Å² total; per-residue (Å²): 112,67,68,54,30,55,76,64,37,25,40,95,85,64,39,74,55,57,50,58,45,43,23,38,35,40,40,35,27,35,30,50,78,92,26,68,90,59,28,62,81,44,77,50,65,42,61,9,64,59,51,50,73,83,37,78,78,59,52,54,72,46,21,38,68,30,6,38,38,20,33,50,53,46,47,50,40,40,43,57,70,74,40,93,50,46,82,41,34,47,30,79,58,42,53,70,53,63,68,62,84,50,98,48,27,51,65,41,68,67,28,20,44,35,24,37,46,36,27,12,33,12,48,46,30,63,52,81,67,29,27,27,27,45,87,67,55,65,69,62,38,46,72,57,35,56,56,44,53,38,60,31,49,49,44,69,51,56,32,47,31,36,39,42,33,32,51,53,46,52,32,51,24,60,75,68,74,42,55,63,62,57,49,44,38,68,61,43,31,57,78,62,64,24,84,57,44,49,66,44,36,82,79,61,71,77,40,66,68,48,89,67,58,70,50,75,41,72,36,36,38,34,20,38,18,28,26,33,17,56,52,41,49,34,49,52,52,25,34,58,66,56,26,71,77,44,59,63,68,56,41,45,62,46,78,44,56,52,40,68,52,52,20,76,47,36,29,27,12,59,55,26,44,24,38,53,39,70,45,64,94,32,73,50,42,58,35,38,26,30,63,15,47,47,43,35,18,26,24,37,41,37,40,24,76,91,73,38,31,32,39,37,35,44,35,40,28,81,86,47,58,72,54,57,59,78,56,62,49,62,50,49,53,51,50,53,56,57,54,49,49,57,58,50,50,52,52,50,46,37,72,51,69,37,45,38,28,39,37,59,100,42,24,36,36,32,34,33,66,56,93,88,48,80,53,32,35,54,77,40,43,28,57,80,68,40,52,48,61,53,53,50,16,58,77,69,73,40,58,56,91,33,48,45,46,29,35,34,82,44,75,43,59,60,87,46,36,42,34,24,40,45,47,80,43,59,73,73,57,78,58,49,92,76,38,63,77,64,55,60,45,65,50,44,41,68,88,62,68,50,50,42,31,35,31,35,56,96,91,35,60,52,25,38,33,29,70,90,69,73,42,58,29,35,51,73,115,112,66,66,55,29,55,76,65,37,26,40,94,84,64,39,73,55,58,50,56,44,41,23,39,36,40,40,33,25,33,30,51,76,92,24,67,91,58,26,62,80,43,74,47,65,42,61,8,65,58,53,50,73,83,38,80,78,59,53,54,72,45,20,38,67,30,7,38,40,20,34,49,53,45,46,50,42,40,44,54,71,73,39,90,52,47,82,42,33,48,29,80,59,42,53,71,53,63,69,60,82,48,98,47,28,53,66,40,69,67,28,20,44,35,24,36,46,36,28,12,34,12,48,45,30,64,53,80,68,29,26,27,26,45,87,67,56,65,68,61,38,46,73,57,35,56,56,43,54,40,60,31,49,49,44,70,50,56,31,46,30,37,39,42,33,32,49,53,45,52,33,50,24,60,76,68,73,42,56,64,63,57,49,45,38,68,61,42,29,59,77,62,64,25,82,59,44,48,65,42,36,82,79,61,68,78,42,68,69,48,89,68,56,69,52,74,41,73,36,34,40,34,21,37,19,28,26,31,16,55,53,38,50,34,49,52,51,24,33,58,66,56,26,71,76,45,58,63,67,57,41,44,62,46,76,44,59,53,40,68,53,51,16,73,46,35,30,27,10,58,56,27,44,24,39,51,41,71,48,87,86,31,71,50,43,58,36,38,26,29,65,16,47,46,42,34,18,26,25,37,41,35,39,24,77,90,72,39,30,34,38,38,36,44,36,39,28,82,85,48,58,71,54,58,59,79,56,63,47,61,50,49,52,52,49,52,57,56,55,49,51,57,58,50,50,51,53,49,46,38,72,52,68,37,45,40,30,38,36,60,100,41,22,36,36,32,33,35,66,56,90,87,50,80,53,33,35,56,76,40,44,28,56,81,68,40,51,48,61,52,52,50,15,58,74,69,74,41,58,58,92,36,48,45,46,29,35,35,83,43,75,43,60,60,86,47,36,42,32,24,40,44,47,79,42,60,73,72,57,77,62,49,92,77,38,62,76,64,55,60,44,63,49,44,42,69,88,62,67,50,49,42,32,35,32,37,57,97,90,36,60,50,25,37,32,31,69,88,70,74,42,58,28,35,50,72,115

InterPro domains:
  IPR001466 Beta-lactamase-related [PF00144] (57-324)
  IPR012338 Beta-lactamase/transpeptidase-like [G3DSA:3.40.710.10] (24-337)
  IPR012338 Beta-lactamase/transpeptidase-like [SSF56601] (38-320)
  IPR058664 Beta-lactamase-like ARB_00930-like, C-terminal domain [PF26335] (346-476)

Sequence (954 aa):
MFDDLIHNGGSDTYGPINVNTTSFSVIIFGGDEKLRDDPIFFQYHYTSPEDQISNGNITSATRFPIGDVTMVFTVYTWLAKMGEQWETPITKYLPELSDVKSPYAPLWDDITIGALAGQVSGLSRESNTCVVGEPCDWESFKEAFATKSPYFLPDTTPVVSYAAWQLLVFAMERESGSDWSSILEDTLLNPLNLTASGVLSQDSKDIFAKESLNTSIIGEPGALSFVSSMEDLARAGHSMLTSDILPLTVSRRWLKSHADTSNLRNGVGRPWEVYRAGQNIRPIMDALTKAGTIGKYASYFGLTTDFNAGFAILAHDSSVDDRKLDLNVHADIVSEVIGYFSQIAVAQTEARYAGQFRGDEKSMAFLNTTRDGHGLAVQKLVIDGVNIKDHTAQRLGIKSTDLDFRVYPTNVKDETQHQFIAVFQDKSALIDMGTPTCISWQEIGADDEIYVRFNMRAGKVVGLDIPQWDAEMVRTDMFDDLIHNGGSDTYGPINVNTTSFSVIIFGGDEKLRDDPIFFQYHYTSPEDQISNGNITSATRFPIGDVTMVFTVYTWLAKMGEQWETPITKYLPELSDVKSPYAPLWDDITIGALAGQVSGLSRESNTCVVGEPCDWESFKEAFATKSPYFLPDTTPVVSYAAWQLLVFAMERESGSDWSSILEDTLLNPLNLTASGVLSQDSKDIFAKESLNTSIIGEPGALSFVSSMEDLARAGHSMLTSDILPLTVSRRWLKSHADTSNLRNGVGRPWEVYRAGQNIRPIMDALTKAGTIGKYASYFGLTTDFNAGFAILAHDSSVDDRKLDLNVHADIVSEVIGYFSQIAVAQTEARYAGQFRGDEKSMAFLNTTRDGHGLAVQKLVIDGVNIKDHTAQRLGIKSTDLDFRVYPTNVKDETQHQFIAVFQDKSALIDMGTPTCISWQEIGADDEIYVRFNMRAGKVVGLDIPQWDAEMVRTD